Protein AF-A0A1G6GFS5-F1 (afdb_monomer_lite)

Radius of gyration: 70.44 Å; chains: 1; bounding box: 109×113×197 Å

Sequence (988 aa):
MKYLFIILVLSFGSVSGSNSVLADDQQDHILDNGTYHDEVIELKENLEYLGFDSFEMTDYFDSQTEEAVEAFQAHFQLEENGIAGESTLAKLDEVVESPFQNGERHEGSIALKEQLTILGYTDFTNPNSFYGSGTERGVREFQSDHDLPESGIADERTRSLIQEKAEGPLRNPMYREDAVELKENLTLLGYTNFTSPNNFYGSGTEAGVLKLQRDYDLDESGVADEATLAKIEALVNSPFRNGERHEESIALKEQLTILGYTDFTNPNSFYGSGTERGVREFQSDHDLPESGIADERTRSLIQEKAEGPLRNPMYREDAVLLKEKLETAGFGSFAKTNYFGPQTEATVKAFQSYYGLTEDGIAGESTLAKLDEVIESPFQNGERHEESIALKEQLTILGYTDFTNPNSFYGSGTERGVREFQSDHDLPESGIADERTRSLIQEKAEGPLRNPMYREDAVELKENLTLLGYTNFTTPNNFYGSGTEAGVLKLQRDYDLDESGMADEATLAKIEALVNSPFRNGERHEGSVVLKEQLTILGYTDFTNPNSFYGSGTERGVREFQSDHDLPESGIADERTRSLIQEKAEGPLRNPMYREDAVLLKEKLETAGFGSFAKTNYFGPQTEATVKAFQSYYGLTEDGIAGESTLAKLDEVVESPFRNGETHDESVVLKEHLTRLGFSSFSNPNGFYGSRTTQAVEEFQGHFGLVVNGIADSPTWDKIEEILNSPYQEGESSSAIADYKDMLIDLGFGEGIRKGNPNFGSNTTKNVRDFQEEMGLPVSGILDEATVNILEKEYGNNVFRIFIDPGHGGRFVGGVGNGMKEKDLVLDISLSARDYLLDNYSGVDVKLSRTTDVELAEDLTEDLLERSKMANDWEADYFVSIHTNAFNGRAHGFESFIFNGNVSSATKRHQENIHSYLIDQMNVYDRGMKEANFNVLRNTTMPAILLEFLFIDHAEDAELLQSRSYRDWLGKITAEAIADSFGLKNNK

Foldseek 3Di:
DDDDDD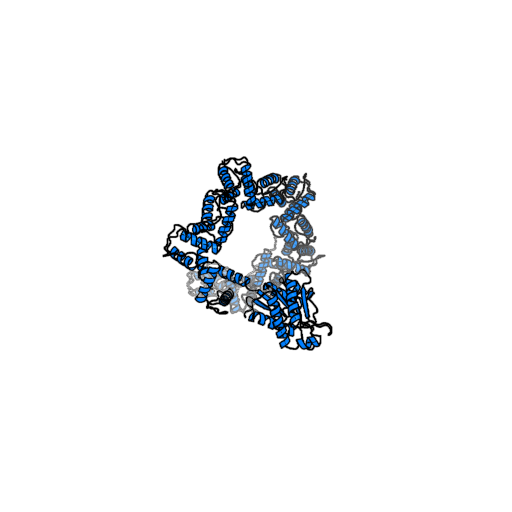DDDDDDDDDDDDDDDDDDDDDFPKDAQAAQAQVLLVLQVLLVLQQLDHDDRGSHCHVSQLNSLLVQCVQVVHPNDSICGPVSVVVSVCQVPAQQAAPHFDQVQQVLQVLLVQQVLAPDPDGHRHNHPSQLSSLLVQCVVVVHRSNSRCDPVSSVVSVCVSPAFDAPFGFAPVQQVLQVLLCLQQLAPDPDRHRGCDPRVLSSLLVQCVVVVHDNPSTCHPVSVVVSVCQSPAQQAAPHFDQCQQVLQVLLVQQVLAPDPDGHRHNHPSQLSSLLVQCVVVVHRSNSRCDPVSSVVSVCVSPAFDAPAGQAQCLLVLQVLLVLLLFDDDDSGSGCDDRQLVSLLVQCVVVVHPNRSTCHPVSVVVSCCQNVAQQAAAHFDQCQQVLQVLLVQVVLAPDPDDHRHNHPSQLSSLLVQCVVVVHRSNSRCPPVSSVVSVCVSPAFDAPFGFAPVQQVLQVLLCLQQLAPDPDRHRGCDPRVLSSLLVQCVVPVHDSPSTCHPVSVVVSVCQSPAQQAAPHFDQCQQVLQVLLVQQVLAPDPDTHRHNHPSQLSSLLVQCVVVVHRSNSRCPPVSSVVSVCVSPAFDAPFGQAQCLLVLQVLLVLLLFDDDDSGSGDHPNQLVSLLVQCVQVVHPSRSTCHPVSVVVSCCQNVAQQAAAHFDACQQVLQVLLVLQQLDDDDPDHRHRHPRQLNSLLSQCVVVVHRRNSGCDDVNVVVSVCQVPDQQAAPHFDQVVLVLLVLLVLVPLNPPHDHRGGHHHPSLLVSLQVQCVVVVHRRNSGCDPVSVVVSVVSSVVQAAEEEEEQPAAAPGFPDDAPNHTFSVLSLLLQVLLQVLLVVWFGRYDYHYLDNHRHQPDDDPLVSLLSSQVVCVVVVHQEYEYETAAADDQPDKDKEKEAAPPDDDPLLVLLLVQLLVLLCVVVVTDDPYYYYDHRSNRPSHPHRYMYIHQIYCHHDVSVVLSVDSVSSSVSSNSNSVSNCVSVVTHTPD

pLDDT: mean 92.2, std 10.95, range [27.19, 98.75]

Structure (mmCIF, N/CA/C/O backbone):
data_AF-A0A1G6GFS5-F1
#
_entry.id   AF-A0A1G6GFS5-F1
#
loop_
_atom_site.group_PDB
_atom_site.id
_atom_site.type_symbol
_atom_site.label_atom_id
_atom_site.label_alt_id
_atom_site.label_comp_id
_atom_site.label_asym_id
_atom_site.label_entity_id
_atom_site.label_seq_id
_atom_site.pdbx_PDB_ins_code
_atom_site.Cartn_x
_atom_site.Cartn_y
_atom_site.Cartn_z
_atom_site.occupancy
_atom_site.B_iso_or_equiv
_atom_site.auth_seq_id
_atom_site.auth_comp_id
_atom_site.auth_asym_id
_atom_site.auth_atom_id
_atom_site.pdbx_PDB_model_num
ATOM 1 N N . MET A 1 1 ? 41.758 16.695 -80.020 1.00 30.88 1 MET A N 1
ATOM 2 C CA . MET A 1 1 ? 43.055 17.278 -80.443 1.00 30.88 1 MET A CA 1
ATOM 3 C C . MET A 1 1 ? 43.081 17.343 -81.971 1.00 30.88 1 MET A C 1
ATOM 5 O O . MET A 1 1 ? 42.803 16.337 -82.601 1.00 30.88 1 MET A O 1
ATOM 9 N N . LYS A 1 2 ? 43.361 18.535 -82.521 1.00 31.12 2 LYS A N 1
ATOM 10 C CA . LYS A 1 2 ? 43.925 18.875 -83.854 1.00 31.12 2 LYS A CA 1
ATOM 11 C C . LYS A 1 2 ? 44.828 17.772 -84.471 1.00 31.12 2 LYS A C 1
ATOM 13 O O . LYS A 1 2 ? 45.502 17.109 -83.698 1.00 31.12 2 LYS A O 1
ATOM 18 N N . TYR A 1 3 ? 45.039 17.577 -85.781 1.00 35.25 3 TYR A N 1
ATOM 19 C CA . TYR A 1 3 ? 44.856 18.376 -87.008 1.00 35.25 3 TYR A CA 1
ATOM 20 C C . TYR A 1 3 ? 45.251 17.509 -88.243 1.00 35.25 3 TYR A C 1
ATOM 22 O O . TYR A 1 3 ? 46.116 16.648 -88.115 1.00 35.25 3 TYR A O 1
ATOM 30 N N . LEU A 1 4 ? 44.778 17.932 -89.429 1.00 36.00 4 LEU A N 1
ATOM 31 C CA . LEU A 1 4 ? 45.511 18.100 -90.713 1.00 36.00 4 LEU A CA 1
ATOM 32 C C . LEU A 1 4 ? 45.401 17.075 -91.878 1.00 36.00 4 LEU A C 1
ATOM 34 O O . LEU A 1 4 ? 46.048 16.038 -91.876 1.00 36.00 4 LEU A O 1
ATOM 38 N N . PHE A 1 5 ? 44.742 17.578 -92.944 1.00 31.61 5 PHE A N 1
ATOM 39 C CA . PHE A 1 5 ? 45.147 17.692 -94.371 1.00 31.61 5 PHE A CA 1
ATOM 40 C C . PHE A 1 5 ? 45.311 16.428 -95.242 1.00 31.61 5 PHE A C 1
ATOM 42 O O . PHE A 1 5 ? 46.067 15.525 -94.919 1.00 31.61 5 PHE A O 1
ATOM 49 N N . ILE A 1 6 ? 44.739 16.424 -96.458 1.00 30.33 6 ILE A N 1
ATOM 50 C CA . ILE A 1 6 ? 45.247 17.020 -97.716 1.00 30.33 6 ILE A CA 1
ATOM 51 C C . ILE A 1 6 ? 44.092 17.124 -98.742 1.00 30.33 6 ILE A C 1
ATOM 53 O O . ILE A 1 6 ? 43.013 16.576 -98.563 1.00 30.33 6 ILE A O 1
ATOM 57 N N . ILE A 1 7 ? 44.361 17.910 -99.780 1.00 28.77 7 ILE A N 1
ATOM 58 C CA . ILE A 1 7 ? 43.543 18.717 -100.677 1.00 28.77 7 ILE A CA 1
ATOM 59 C C . ILE A 1 7 ? 43.786 18.281 -102.157 1.00 28.77 7 ILE A C 1
ATOM 61 O O . ILE A 1 7 ? 44.876 17.800 -102.463 1.00 28.77 7 ILE A O 1
ATOM 65 N N . LEU A 1 8 ? 42.843 18.648 -103.050 1.00 30.67 8 LEU A N 1
ATOM 66 C CA . LEU A 1 8 ? 42.950 18.943 -104.509 1.00 30.67 8 LEU A CA 1
ATOM 67 C C . LEU A 1 8 ? 43.004 17.751 -105.536 1.00 30.67 8 LEU A C 1
ATOM 69 O O . LEU A 1 8 ? 43.765 16.823 -105.318 1.00 30.67 8 LEU A O 1
ATOM 73 N N . VAL A 1 9 ? 42.396 17.722 -106.753 1.00 30.23 9 VAL A N 1
ATOM 74 C CA . VAL A 1 9 ? 41.389 18.536 -107.509 1.00 30.23 9 VAL A CA 1
ATOM 75 C C . VAL A 1 9 ? 41.460 18.264 -109.042 1.00 30.23 9 VAL A C 1
ATOM 77 O O . VAL A 1 9 ? 42.493 17.820 -109.532 1.00 30.23 9 VAL A O 1
ATOM 80 N N . LEU A 1 10 ? 40.398 18.689 -109.761 1.00 30.75 10 LEU A N 1
ATOM 81 C CA . LEU A 1 10 ? 40.250 19.077 -111.197 1.00 30.75 10 LEU A CA 1
ATOM 82 C C . LEU A 1 10 ? 40.137 17.996 -112.297 1.00 30.75 10 LEU A C 1
ATOM 84 O O . LEU A 1 10 ? 41.095 17.298 -112.603 1.00 30.75 10 LEU A O 1
ATOM 88 N N . SER A 1 11 ? 39.042 18.046 -113.077 1.00 27.30 11 SER A N 1
ATOM 89 C CA . SER A 1 11 ? 38.981 18.826 -114.338 1.00 27.30 11 SER A CA 1
ATOM 90 C C . SER A 1 11 ? 37.609 18.735 -115.035 1.00 27.30 11 SER A C 1
ATOM 92 O O . SER A 1 11 ? 37.049 17.657 -115.187 1.00 27.30 11 SER A O 1
ATOM 94 N N . PHE A 1 12 ? 37.136 19.889 -115.517 1.00 30.62 12 PHE A N 1
ATOM 95 C CA . PHE A 1 12 ? 36.002 20.128 -116.426 1.00 30.62 12 PHE A CA 1
ATOM 96 C C . PHE A 1 12 ? 36.193 19.529 -117.838 1.00 30.62 12 PHE A C 1
ATOM 98 O O . PHE A 1 12 ? 37.331 19.318 -118.264 1.00 30.62 12 PHE A O 1
ATOM 105 N N . GLY A 1 13 ? 35.097 19.397 -118.608 1.00 27.73 13 GLY A N 1
ATOM 106 C CA . GLY A 1 13 ? 35.147 19.222 -120.071 1.00 27.73 13 GLY A CA 1
ATOM 107 C C . GLY A 1 13 ? 33.826 18.824 -120.750 1.00 27.73 13 GLY A C 1
ATOM 108 O O . GLY A 1 13 ? 33.545 17.648 -120.912 1.00 27.73 13 GLY A O 1
ATOM 109 N N . SER A 1 14 ? 33.054 19.821 -121.164 1.00 27.80 14 SER A N 1
ATOM 110 C CA . SER A 1 14 ? 31.713 19.840 -121.777 1.00 27.80 14 SER A CA 1
ATOM 111 C C . SER A 1 14 ? 31.560 19.320 -123.232 1.00 27.80 14 SER A C 1
ATOM 113 O O . SER A 1 14 ? 32.515 19.390 -124.000 1.00 27.80 14 SER A O 1
ATOM 115 N N . VAL A 1 15 ? 30.315 18.980 -123.636 1.00 28.41 15 VAL A N 1
ATOM 116 C CA . VAL A 1 15 ? 29.506 19.566 -124.758 1.00 28.41 15 VAL A CA 1
ATOM 117 C C . VAL A 1 15 ? 28.690 18.560 -125.612 1.00 28.41 15 VAL A C 1
ATOM 119 O O . VAL A 1 15 ? 29.227 17.625 -126.196 1.00 28.41 15 VAL A O 1
ATOM 122 N N . SER A 1 16 ? 27.414 18.946 -125.808 1.00 29.80 16 SER A N 1
ATOM 123 C CA . SER A 1 16 ? 26.431 18.671 -126.889 1.00 29.80 16 SER A CA 1
ATOM 124 C C . SER A 1 16 ? 25.813 17.272 -126.978 1.00 29.80 16 SER A C 1
ATOM 126 O O . SER A 1 16 ? 26.524 16.283 -127.027 1.00 29.80 16 SER A O 1
ATOM 128 N N . GLY A 1 17 ? 24.492 17.090 -127.050 1.00 28.45 17 GLY A N 1
ATOM 129 C CA . GLY A 1 17 ? 23.417 18.008 -127.432 1.00 28.45 17 GLY A CA 1
ATOM 130 C C . GLY A 1 17 ? 22.833 17.577 -128.778 1.00 28.45 17 GLY A C 1
ATOM 131 O O . GLY A 1 17 ? 23.423 17.843 -129.821 1.00 28.45 17 GLY A O 1
ATOM 132 N N . SER A 1 18 ? 21.665 16.940 -128.752 1.00 27.19 18 SER A N 1
ATOM 133 C CA . SER A 1 18 ? 20.776 16.841 -129.908 1.00 27.19 18 SER A CA 1
ATOM 134 C C . SER A 1 18 ? 19.339 16.810 -129.407 1.00 27.19 18 SER A C 1
ATOM 136 O O . SER A 1 18 ? 18.881 15.777 -128.931 1.00 27.19 18 SER A O 1
ATOM 138 N N . ASN A 1 19 ? 18.635 17.932 -129.530 1.00 31.20 19 ASN A N 1
ATOM 139 C CA . ASN A 1 19 ? 17.185 17.907 -129.631 1.00 31.20 19 ASN A CA 1
ATOM 140 C C . ASN A 1 19 ? 16.766 18.799 -130.795 1.00 31.20 19 ASN A C 1
ATOM 142 O O . ASN A 1 19 ? 17.235 19.926 -130.949 1.00 31.20 19 ASN A O 1
ATOM 146 N N . SER A 1 20 ? 15.932 18.229 -131.655 1.00 30.69 20 SER A N 1
ATOM 147 C CA . SER A 1 20 ? 15.330 18.869 -132.810 1.00 30.69 20 SER A CA 1
ATOM 148 C C . SER A 1 20 ? 13.842 19.032 -132.544 1.00 30.69 20 SER A C 1
ATOM 150 O O . SER A 1 20 ? 13.127 18.045 -132.678 1.00 30.69 20 SER A O 1
ATOM 152 N N . VAL A 1 21 ? 13.374 20.247 -132.254 1.00 33.69 21 VAL A N 1
ATOM 153 C CA . VAL A 1 21 ? 12.041 20.715 -132.669 1.00 33.69 21 VAL A CA 1
ATOM 154 C C . VAL A 1 21 ? 12.120 22.229 -132.905 1.00 33.69 21 VAL A C 1
ATOM 156 O O . VAL A 1 21 ? 12.697 22.966 -132.112 1.00 33.69 21 VAL A O 1
ATOM 159 N N . LEU A 1 22 ? 11.600 22.665 -134.053 1.00 33.12 22 LEU A N 1
ATOM 160 C CA . LEU A 1 22 ? 11.320 24.057 -134.403 1.00 33.12 22 LEU A CA 1
ATOM 161 C C . LEU A 1 22 ? 9.932 24.433 -133.869 1.00 33.12 22 LEU A C 1
ATOM 163 O O . LEU A 1 22 ? 9.005 23.703 -134.206 1.00 33.12 22 LEU A O 1
ATOM 167 N N . ALA A 1 23 ? 9.835 25.607 -133.223 1.00 32.44 23 ALA A N 1
ATOM 168 C CA . ALA A 1 23 ? 8.640 26.455 -133.021 1.00 32.44 23 ALA A CA 1
ATOM 169 C C . ALA A 1 23 ? 7.484 25.819 -132.205 1.00 32.44 23 ALA A C 1
ATOM 171 O O . ALA A 1 23 ? 7.180 24.649 -132.374 1.00 32.44 23 ALA A O 1
ATOM 172 N N . ASP A 1 24 ? 6.775 26.493 -131.301 1.00 31.53 24 ASP A N 1
ATOM 173 C CA . ASP A 1 24 ? 6.345 27.893 -131.228 1.00 31.53 24 ASP A CA 1
ATOM 174 C C . ASP A 1 24 ? 5.783 28.140 -129.800 1.00 31.53 24 ASP A C 1
ATOM 176 O O . ASP A 1 24 ? 5.276 27.195 -129.200 1.00 31.53 24 ASP A O 1
ATOM 180 N N . ASP A 1 25 ? 5.878 29.377 -129.299 1.00 36.56 25 ASP A N 1
ATOM 181 C CA . ASP A 1 25 ? 5.333 29.939 -128.037 1.00 36.56 25 ASP A CA 1
ATOM 182 C C . ASP A 1 25 ? 5.700 29.289 -126.677 1.00 36.56 25 ASP A C 1
ATOM 184 O O . ASP A 1 25 ? 4.995 28.441 -126.138 1.00 36.56 25 ASP A O 1
ATOM 188 N N . GLN A 1 26 ? 6.775 29.795 -126.053 1.00 38.53 26 GLN A N 1
ATOM 189 C CA . GLN A 1 26 ? 6.902 29.829 -124.592 1.00 38.53 26 GLN A CA 1
ATOM 190 C C . GLN A 1 26 ? 6.322 31.147 -124.077 1.00 38.53 26 GLN A C 1
ATOM 192 O O . GLN A 1 26 ? 6.881 32.218 -124.330 1.00 38.53 26 GLN A O 1
ATOM 197 N N . GLN A 1 27 ? 5.232 31.060 -123.323 1.00 43.09 27 GLN A N 1
ATOM 198 C CA . GLN A 1 27 ? 4.948 32.017 -122.265 1.00 43.09 27 GLN A CA 1
ATOM 199 C C . GLN A 1 27 ? 5.412 31.348 -120.965 1.00 43.09 27 GLN A C 1
ATOM 201 O O . GLN A 1 27 ? 4.967 30.247 -120.663 1.00 43.09 27 GLN A O 1
ATOM 206 N N . ASP A 1 28 ? 6.359 31.965 -120.251 1.00 51.53 28 ASP A N 1
ATOM 207 C CA . ASP A 1 28 ? 6.708 31.571 -118.880 1.00 51.53 28 ASP A CA 1
ATOM 208 C C . ASP A 1 28 ? 5.431 31.674 -118.031 1.00 51.53 28 ASP A C 1
ATOM 210 O O . ASP A 1 28 ? 4.996 32.782 -117.701 1.00 51.53 28 ASP A O 1
ATOM 214 N N . HIS A 1 29 ? 4.796 30.540 -117.726 1.00 62.66 29 HIS A N 1
ATOM 215 C CA . HIS A 1 29 ? 3.630 30.485 -116.846 1.00 62.66 29 HIS A CA 1
ATOM 216 C C . HIS A 1 29 ? 4.108 30.600 -115.398 1.00 62.66 29 HIS A C 1
ATOM 218 O O . HIS A 1 29 ? 4.311 29.622 -114.689 1.00 62.66 29 HIS A O 1
ATOM 224 N N . ILE A 1 30 ? 4.369 31.837 -114.985 1.00 79.50 30 ILE A N 1
ATOM 225 C CA . ILE A 1 30 ? 4.599 32.182 -113.586 1.00 79.50 30 ILE A CA 1
ATOM 226 C C . ILE A 1 30 ? 3.228 32.213 -112.908 1.00 79.50 30 ILE A C 1
ATOM 228 O O . ILE A 1 30 ? 2.396 33.047 -113.265 1.00 79.50 30 ILE A O 1
ATOM 232 N N . LEU A 1 31 ? 2.994 31.307 -111.956 1.00 85.44 31 LEU A N 1
ATOM 233 C CA . LEU A 1 31 ? 1.792 31.311 -111.125 1.00 85.44 31 LEU A CA 1
ATOM 234 C C . LEU A 1 31 ? 2.104 32.017 -109.797 1.00 85.44 31 LEU A C 1
ATOM 236 O O . LEU A 1 31 ? 2.958 31.565 -109.031 1.00 85.44 31 LEU A O 1
ATOM 240 N N . ASP A 1 32 ? 1.434 33.141 -109.551 1.00 88.81 32 ASP A N 1
ATOM 241 C CA . ASP A 1 32 ? 1.574 33.967 -108.348 1.00 88.81 32 ASP A CA 1
ATOM 242 C C . ASP A 1 32 ? 0.211 34.429 -107.803 1.00 88.81 32 ASP A C 1
ATOM 244 O O . ASP A 1 32 ? -0.831 34.294 -108.455 1.00 88.81 32 ASP A O 1
ATOM 248 N N . ASN A 1 33 ? 0.204 34.988 -106.591 1.00 85.94 33 ASN A N 1
ATOM 249 C CA . ASN A 1 33 ? -1.020 35.454 -105.945 1.00 85.94 33 ASN A CA 1
ATOM 250 C C . ASN A 1 33 ? -1.734 36.532 -106.775 1.00 85.94 33 ASN A C 1
ATOM 252 O O . ASN A 1 33 ? -1.195 37.603 -107.064 1.00 85.94 33 ASN A O 1
ATOM 256 N N . GLY A 1 34 ? -2.988 36.256 -107.136 1.00 84.88 34 GLY A N 1
ATOM 257 C CA . GLY A 1 34 ? -3.761 37.069 -108.073 1.00 84.88 34 GLY A CA 1
ATOM 258 C C . GLY A 1 34 ? -3.976 36.416 -109.442 1.00 84.88 34 GLY A C 1
ATOM 259 O O . GLY A 1 34 ? -4.847 36.880 -110.185 1.00 84.88 34 GLY A O 1
ATOM 260 N N . THR A 1 35 ? -3.236 35.353 -109.770 1.00 87.06 35 THR A N 1
ATOM 261 C CA . THR A 1 35 ? -3.345 34.627 -111.042 1.00 87.06 35 THR A CA 1
ATOM 262 C C . THR A 1 35 ? -4.653 33.827 -111.136 1.00 87.06 35 THR A C 1
ATOM 264 O O . THR A 1 35 ? -5.055 33.168 -110.183 1.00 87.06 35 THR A O 1
ATOM 267 N N . TYR A 1 36 ? -5.321 33.876 -112.299 1.00 86.31 36 TYR A N 1
ATOM 268 C CA . TYR A 1 36 ? -6.428 32.979 -112.670 1.00 86.31 36 TYR A CA 1
ATOM 269 C C . TYR A 1 36 ? -5.980 32.103 -113.849 1.00 86.31 36 TYR A C 1
ATOM 271 O O . TYR A 1 36 ? -5.833 32.623 -114.960 1.00 86.31 36 TYR A O 1
ATOM 279 N N . HIS A 1 37 ? -5.726 30.813 -113.620 1.00 85.69 37 HIS A N 1
ATOM 280 C CA . HIS A 1 37 ? -5.254 29.875 -114.644 1.00 85.69 37 HIS A CA 1
ATOM 281 C C . HIS A 1 37 ? -5.634 28.423 -114.313 1.00 85.69 37 HIS A C 1
ATOM 283 O O . HIS A 1 37 ? -5.620 28.034 -113.148 1.00 85.69 37 HIS A O 1
ATOM 289 N N . ASP A 1 38 ? -5.907 27.600 -115.331 1.00 83.25 38 ASP A N 1
ATOM 290 C CA . ASP A 1 38 ? -6.263 26.182 -115.137 1.00 83.25 38 ASP A CA 1
ATOM 291 C C . ASP A 1 38 ? -5.130 25.395 -114.442 1.00 83.25 38 ASP A C 1
ATOM 293 O O . ASP A 1 38 ? -5.398 24.522 -113.621 1.00 83.25 38 ASP A O 1
ATOM 297 N N . GLU A 1 39 ? -3.865 25.761 -114.684 1.00 84.88 39 GLU A N 1
ATOM 298 C CA . GLU A 1 39 ? -2.692 25.153 -114.020 1.00 84.88 39 GLU A CA 1
ATOM 299 C C . GLU A 1 39 ? -2.624 25.452 -112.512 1.00 84.88 39 GLU A C 1
ATOM 301 O O . GLU A 1 39 ? -1.930 24.750 -111.783 1.00 84.88 39 GLU A O 1
ATOM 306 N N . VAL A 1 40 ? -3.363 26.449 -112.002 1.00 87.94 40 VAL A N 1
ATOM 307 C CA . VAL A 1 40 ? -3.474 26.666 -110.548 1.00 87.94 40 VAL A CA 1
ATOM 308 C C . VAL A 1 40 ? -4.206 25.501 -109.885 1.00 87.94 40 VAL A C 1
ATOM 310 O O . VAL A 1 40 ? -3.880 25.143 -108.757 1.00 87.94 40 VAL A O 1
ATOM 313 N N . ILE A 1 41 ? -5.172 24.885 -110.577 1.00 87.75 41 ILE A N 1
ATOM 314 C CA . ILE A 1 41 ? -5.864 23.697 -110.067 1.00 87.75 41 ILE A CA 1
ATOM 315 C C . ILE A 1 41 ? -4.874 22.537 -109.969 1.00 87.75 41 ILE A C 1
ATOM 317 O O . ILE A 1 41 ? -4.796 21.915 -108.919 1.00 87.75 41 ILE A O 1
ATOM 321 N N . GLU A 1 42 ? -4.074 22.296 -111.011 1.00 87.00 42 GLU A N 1
ATOM 322 C CA . GLU A 1 42 ? -3.049 21.241 -111.015 1.00 87.00 42 GLU A CA 1
ATOM 323 C C . GLU A 1 42 ? -1.975 21.478 -109.938 1.00 87.00 42 GLU A C 1
ATOM 325 O O . GLU A 1 42 ? -1.611 20.561 -109.202 1.00 87.00 42 GLU A O 1
ATOM 330 N N . LEU A 1 43 ? -1.532 22.728 -109.758 1.00 89.06 43 LEU A N 1
ATOM 331 C CA . LEU A 1 43 ? -0.634 23.118 -108.671 1.00 89.06 43 LEU A CA 1
ATOM 332 C C . LEU A 1 43 ? -1.242 22.819 -107.291 1.00 89.06 43 LEU A C 1
ATOM 334 O O . LEU A 1 43 ? -0.569 22.224 -106.451 1.00 89.06 43 LEU A O 1
ATOM 338 N N . LYS A 1 44 ? -2.500 23.211 -107.050 1.00 92.75 44 LYS A N 1
ATOM 339 C CA . LYS A 1 44 ? -3.213 22.942 -105.790 1.00 92.75 44 LYS A CA 1
ATOM 340 C C . LYS A 1 44 ? -3.419 21.449 -105.557 1.00 92.75 44 LYS A C 1
ATOM 342 O O . LYS A 1 44 ? -3.189 20.986 -104.446 1.00 92.75 44 LYS A O 1
ATOM 347 N N . GLU A 1 45 ? -3.803 20.693 -106.585 1.00 89.44 45 GLU A N 1
ATOM 348 C CA . GLU A 1 45 ? -3.952 19.234 -106.517 1.00 89.44 45 GLU A CA 1
ATOM 349 C C . GLU A 1 45 ? -2.636 18.567 -106.111 1.00 89.44 45 GLU A C 1
ATOM 351 O O . GLU A 1 45 ? -2.628 17.717 -105.220 1.00 89.44 45 GLU A O 1
ATOM 356 N N . ASN A 1 46 ? -1.518 18.991 -106.699 1.00 90.44 46 ASN A N 1
ATOM 357 C CA . ASN A 1 46 ? -0.206 18.450 -106.370 1.00 90.44 46 ASN A CA 1
ATOM 358 C C . ASN A 1 46 ? 0.278 18.893 -104.983 1.00 90.44 46 ASN A C 1
ATOM 360 O O . ASN A 1 46 ? 0.776 18.064 -104.227 1.00 90.44 46 ASN A O 1
ATOM 364 N N . LEU A 1 47 ? 0.104 20.158 -104.593 1.00 90.62 47 LEU A N 1
ATOM 365 C CA . LEU A 1 47 ? 0.448 20.624 -103.242 1.00 90.62 47 LEU A CA 1
ATOM 366 C C . LEU A 1 47 ? -0.385 19.916 -102.162 1.00 90.62 47 LEU A C 1
ATOM 368 O O . LEU A 1 47 ? 0.164 19.535 -101.126 1.00 90.62 47 LEU A O 1
ATOM 372 N N . GLU A 1 48 ? -1.676 19.681 -102.414 1.00 90.12 48 GLU A N 1
ATOM 373 C CA . GLU A 1 48 ? -2.552 18.918 -101.517 1.00 90.12 48 GLU A CA 1
ATOM 374 C C . GLU A 1 48 ? -2.162 17.441 -101.467 1.00 90.12 48 GLU A C 1
ATOM 376 O O . GLU A 1 48 ? -2.069 16.857 -100.386 1.00 90.12 48 GLU A O 1
ATOM 381 N N . TYR A 1 49 ? -1.833 16.839 -102.613 1.00 87.75 49 TYR A N 1
ATOM 382 C CA . TYR A 1 49 ? -1.338 15.465 -102.683 1.00 87.75 49 TYR A CA 1
ATOM 383 C C . TYR A 1 49 ? -0.012 15.276 -101.929 1.00 87.75 49 TYR A C 1
ATOM 385 O O . TYR A 1 49 ? 0.190 14.262 -101.255 1.00 87.75 49 TYR A O 1
ATOM 393 N N . LEU A 1 50 ? 0.870 16.273 -101.994 1.00 89.00 50 LEU A N 1
ATOM 394 C CA . LEU A 1 50 ? 2.144 16.299 -101.282 1.00 89.00 50 LEU A CA 1
ATOM 395 C C . LEU A 1 50 ? 2.018 16.715 -99.805 1.00 89.00 50 LEU A C 1
ATOM 397 O O . LEU A 1 50 ? 3.015 16.690 -99.082 1.00 89.00 50 LEU A O 1
ATOM 401 N N . GLY A 1 51 ? 0.808 17.030 -99.336 1.00 87.38 51 GLY A N 1
ATOM 402 C CA . GLY A 1 51 ? 0.517 17.303 -97.931 1.00 87.38 51 GLY A CA 1
ATOM 403 C C . GLY A 1 51 ? 0.954 18.687 -97.445 1.00 87.38 51 GLY A C 1
ATOM 404 O O . GLY A 1 51 ? 1.253 18.824 -96.260 1.00 87.38 51 GLY A O 1
ATOM 405 N N . PHE A 1 52 ? 1.020 19.689 -98.329 1.00 90.12 52 PHE A N 1
ATOM 406 C CA . PHE A 1 52 ? 1.398 21.061 -97.961 1.00 90.12 52 PHE A CA 1
ATOM 407 C C . PHE A 1 52 ? 0.221 21.911 -97.469 1.00 90.12 52 PHE A C 1
ATOM 409 O O . PHE A 1 52 ? 0.406 22.681 -96.531 1.00 90.12 52 PHE A O 1
ATOM 416 N N . ASP A 1 53 ? -0.976 21.757 -98.046 1.00 89.19 53 ASP A N 1
ATOM 417 C CA . ASP A 1 53 ? -2.225 22.349 -97.536 1.00 89.19 53 ASP A CA 1
ATOM 418 C C . ASP A 1 53 ? -3.455 21.660 -98.173 1.00 89.19 53 ASP A C 1
ATOM 420 O O . ASP A 1 53 ? -3.308 20.832 -99.066 1.00 89.19 53 ASP A O 1
ATOM 424 N N . SER A 1 54 ? -4.669 21.983 -97.725 1.00 87.69 54 SER A N 1
ATOM 425 C CA . SER A 1 54 ? -5.938 21.570 -98.341 1.00 87.69 54 SER A CA 1
ATOM 426 C C . SER A 1 54 ? -6.638 22.762 -98.988 1.00 87.69 54 SER A C 1
ATOM 428 O O . SER A 1 54 ? -6.829 23.786 -98.322 1.00 87.69 54 SER A O 1
ATOM 430 N N . PHE A 1 55 ? -7.075 22.634 -100.243 1.00 88.69 55 PHE A N 1
ATOM 431 C CA . PHE A 1 55 ? -7.588 23.776 -101.007 1.00 88.69 55 PHE A CA 1
ATOM 432 C C . PHE A 1 55 ? -9.043 23.619 -101.455 1.00 88.69 55 PHE A C 1
ATOM 434 O O . PHE A 1 55 ? -9.553 22.527 -101.704 1.00 88.69 55 PHE A O 1
ATOM 441 N N . GLU A 1 56 ? -9.710 24.755 -101.680 1.00 86.56 56 GLU A N 1
ATOM 442 C CA . GLU A 1 56 ? -10.827 24.791 -102.624 1.00 86.56 56 GLU A CA 1
ATOM 443 C C . GLU A 1 56 ? -10.273 24.838 -104.061 1.00 86.56 56 GLU A C 1
ATOM 445 O O . GLU A 1 56 ? -9.588 25.795 -104.447 1.00 86.56 56 GLU A O 1
ATOM 450 N N . MET A 1 57 ? -10.591 23.810 -104.862 1.00 90.19 57 MET A N 1
ATOM 451 C CA . MET A 1 57 ? -10.110 23.641 -106.243 1.00 90.19 57 MET A CA 1
ATOM 452 C C . MET A 1 57 ? -10.739 24.656 -107.200 1.00 90.19 57 MET A C 1
ATOM 454 O O . MET A 1 57 ? -11.711 24.390 -107.911 1.00 90.19 57 MET A O 1
ATOM 458 N N . THR A 1 58 ? -10.172 25.854 -107.176 1.00 89.56 58 THR A N 1
ATOM 459 C CA . THR A 1 58 ? -10.475 26.973 -108.062 1.00 89.56 58 THR A CA 1
ATOM 460 C C . THR A 1 58 ? -9.240 27.315 -108.882 1.00 89.56 58 THR A C 1
ATOM 462 O O . THR A 1 58 ? -8.113 27.138 -108.419 1.00 89.56 58 THR A O 1
ATOM 465 N N . ASP A 1 59 ? -9.464 27.865 -110.072 1.00 87.69 59 ASP A N 1
ATOM 466 C CA . ASP A 1 59 ? -8.431 28.387 -110.971 1.00 87.69 59 ASP A CA 1
ATOM 467 C C . ASP A 1 59 ? -7.740 29.654 -110.431 1.00 87.69 59 ASP A C 1
ATOM 469 O O . ASP A 1 59 ? -6.861 30.198 -111.092 1.00 87.69 59 ASP A O 1
ATOM 473 N N . TYR A 1 60 ? -8.113 30.131 -109.236 1.00 90.31 60 TYR A N 1
ATOM 474 C CA . TYR A 1 60 ? -7.561 31.323 -108.602 1.00 90.31 60 TYR A CA 1
ATOM 475 C C . TYR A 1 60 ? -6.431 30.999 -107.623 1.00 90.31 60 TYR A C 1
ATOM 477 O O . TYR A 1 60 ? -6.635 30.268 -106.653 1.00 90.31 60 TYR A O 1
ATOM 485 N N . PHE A 1 61 ? -5.258 31.589 -107.840 1.00 90.94 61 PHE A N 1
ATOM 486 C CA . PHE A 1 61 ? -4.118 31.509 -106.933 1.00 90.94 61 PHE A CA 1
ATOM 487 C C . PHE A 1 61 ? -4.287 32.580 -105.851 1.00 90.94 61 PHE A C 1
ATOM 489 O O . PHE A 1 61 ? -4.135 33.777 -106.111 1.00 90.94 61 PHE A O 1
ATOM 496 N N . ASP A 1 62 ? -4.650 32.146 -104.648 1.00 89.88 62 ASP A N 1
ATOM 497 C CA . ASP A 1 62 ? -4.891 32.999 -103.486 1.00 89.88 62 ASP A CA 1
ATOM 498 C C . ASP A 1 62 ? -3.706 32.992 -102.508 1.00 89.88 62 ASP A C 1
ATOM 500 O O . ASP A 1 62 ? -2.690 32.333 -102.726 1.00 89.88 62 ASP A O 1
ATOM 504 N N . SER A 1 63 ? -3.838 33.730 -101.402 1.00 90.62 63 SER A N 1
ATOM 505 C CA . SER A 1 63 ? -2.805 33.780 -100.363 1.00 90.62 63 SER A CA 1
ATOM 506 C C . SER A 1 63 ? -2.557 32.427 -99.690 1.00 90.62 63 SER A C 1
ATOM 508 O O . SER A 1 63 ? -1.451 32.188 -99.230 1.00 90.62 63 SER A O 1
ATOM 510 N N . GLN A 1 64 ? -3.557 31.539 -99.635 1.00 92.56 64 GLN A N 1
ATOM 511 C CA . GLN A 1 64 ? -3.373 30.190 -99.092 1.00 92.56 64 GLN A CA 1
ATOM 512 C C . GLN A 1 64 ? -2.479 29.354 -100.022 1.00 92.56 64 GLN A C 1
ATOM 514 O O . GLN A 1 64 ? -1.562 28.671 -99.575 1.00 92.56 64 GLN A O 1
ATOM 519 N N . THR A 1 65 ? -2.703 29.459 -101.334 1.00 91.69 65 THR A N 1
ATOM 520 C CA . THR A 1 65 ? -1.863 28.816 -102.355 1.00 91.69 65 THR A CA 1
ATOM 521 C C . THR A 1 65 ? -0.428 29.352 -102.310 1.00 91.69 65 THR A C 1
ATOM 523 O O . THR A 1 65 ? 0.512 28.571 -102.415 1.00 91.69 65 THR A O 1
ATOM 526 N N . GLU A 1 66 ? -0.251 30.661 -102.095 1.00 93.12 66 GLU A N 1
ATOM 527 C CA . GLU A 1 66 ? 1.062 31.304 -101.914 1.00 93.12 66 GLU A CA 1
ATOM 528 C C . GLU A 1 66 ? 1.814 30.731 -100.706 1.00 93.12 66 GLU A C 1
ATOM 530 O O . GLU A 1 66 ? 2.944 30.270 -100.855 1.00 93.12 66 GLU A O 1
ATOM 535 N N . GLU A 1 67 ? 1.166 30.670 -99.537 1.00 92.56 67 GLU A N 1
ATOM 536 C CA . GLU A 1 67 ? 1.742 30.106 -98.307 1.00 92.56 67 GLU A CA 1
ATOM 537 C C . GLU A 1 67 ? 2.126 28.625 -98.473 1.00 92.56 67 GLU A C 1
ATOM 539 O O . GLU A 1 67 ? 3.190 28.194 -98.021 1.00 92.56 67 GLU A O 1
ATOM 544 N N . ALA A 1 68 ? 1.305 27.835 -99.168 1.00 91.06 68 ALA A N 1
ATOM 545 C CA . ALA A 1 68 ? 1.610 26.433 -99.439 1.00 91.06 68 ALA A CA 1
ATOM 546 C C . ALA A 1 68 ? 2.779 26.253 -100.423 1.00 91.06 68 ALA A C 1
ATOM 548 O O . ALA A 1 68 ? 3.585 25.331 -100.264 1.00 91.06 68 ALA A O 1
ATOM 549 N N . VAL A 1 69 ? 2.912 27.142 -101.414 1.00 91.69 69 VAL A N 1
ATOM 550 C CA . VAL A 1 69 ? 4.084 27.187 -102.299 1.00 91.69 69 VAL A CA 1
ATOM 551 C C . VAL A 1 69 ? 5.339 27.569 -101.514 1.00 91.69 69 VAL A C 1
ATOM 553 O O . VAL A 1 69 ? 6.366 26.915 -101.691 1.00 91.69 69 VAL A O 1
ATOM 556 N N . GLU A 1 70 ? 5.271 28.551 -100.610 1.00 93.00 70 GLU A N 1
ATOM 557 C CA . GLU A 1 70 ? 6.389 28.893 -99.716 1.00 93.00 70 GLU A CA 1
ATOM 558 C C . GLU A 1 70 ? 6.791 27.702 -98.835 1.00 93.00 70 GLU A C 1
ATOM 560 O O . GLU A 1 70 ? 7.976 27.389 -98.722 1.00 93.00 70 GLU A O 1
ATOM 565 N N . ALA A 1 71 ? 5.821 26.980 -98.264 1.00 90.69 71 ALA A N 1
ATOM 566 C CA . ALA A 1 71 ? 6.077 25.788 -97.458 1.00 90.69 71 ALA A CA 1
ATOM 567 C C . ALA A 1 71 ? 6.731 24.659 -98.276 1.00 90.69 71 ALA A C 1
ATOM 569 O O . ALA A 1 71 ? 7.693 24.032 -97.817 1.00 90.69 71 ALA A O 1
ATOM 570 N N . PHE A 1 72 ? 6.262 24.432 -99.508 1.00 92.75 72 PHE A N 1
ATOM 571 C CA . PHE A 1 72 ? 6.877 23.505 -100.462 1.00 92.75 72 PHE A CA 1
ATOM 572 C C . PHE A 1 72 ? 8.319 23.898 -100.781 1.00 92.75 72 PHE A C 1
ATOM 574 O O . PHE A 1 72 ? 9.235 23.070 -100.697 1.00 92.75 72 PHE A O 1
ATOM 581 N N . GLN A 1 73 ? 8.539 25.175 -101.087 1.00 93.25 73 GLN A N 1
ATOM 582 C CA . GLN A 1 73 ? 9.860 25.720 -101.368 1.00 93.25 73 GLN A CA 1
ATOM 583 C C . GLN A 1 73 ? 10.799 25.539 -100.171 1.00 93.25 73 GLN A C 1
ATOM 585 O O . GLN A 1 73 ? 11.901 25.020 -100.346 1.00 93.25 73 GLN A O 1
ATOM 590 N N . ALA A 1 74 ? 10.352 25.860 -98.956 1.00 90.06 74 ALA A N 1
ATOM 591 C CA . ALA A 1 74 ? 11.135 25.713 -97.733 1.00 90.06 74 ALA A CA 1
ATOM 592 C C . ALA A 1 74 ? 11.507 24.247 -97.447 1.00 90.06 74 ALA A C 1
ATOM 594 O O . ALA A 1 74 ? 12.652 23.937 -97.099 1.00 90.06 74 ALA A O 1
ATOM 595 N N . HIS A 1 75 ? 10.568 23.308 -97.623 1.00 89.75 75 HIS A N 1
ATOM 596 C CA . HIS A 1 75 ? 10.816 21.882 -97.378 1.00 89.75 75 HIS A CA 1
ATOM 597 C C . HIS A 1 75 ? 11.896 21.306 -98.301 1.00 89.75 75 HIS A C 1
ATOM 599 O O . HIS A 1 75 ? 12.766 20.562 -97.829 1.00 89.75 75 HIS A O 1
ATOM 605 N N . PHE A 1 76 ? 11.869 21.698 -99.580 1.00 89.44 76 PHE A N 1
ATOM 606 C CA . PHE A 1 76 ? 12.817 21.269 -100.613 1.00 89.44 76 PHE A CA 1
ATOM 607 C C . PHE A 1 76 ? 14.012 22.217 -100.817 1.00 89.44 76 PHE A C 1
ATOM 609 O O . PHE A 1 76 ? 14.827 21.971 -101.706 1.00 89.44 76 PHE A O 1
ATOM 616 N N . GLN A 1 77 ? 14.161 23.249 -99.976 1.00 89.75 77 GLN A N 1
ATOM 617 C CA . GLN A 1 77 ? 15.256 24.232 -100.016 1.00 89.75 77 GLN A CA 1
ATOM 618 C C . GLN A 1 77 ? 15.360 24.995 -101.353 1.00 89.75 77 GLN A C 1
ATOM 620 O O . GLN A 1 77 ? 16.456 25.244 -101.863 1.00 89.75 77 GLN A O 1
ATOM 625 N N . LEU A 1 78 ? 14.213 25.352 -101.934 1.00 89.62 78 LEU A N 1
ATOM 626 C CA . LEU A 1 78 ? 14.098 26.250 -103.086 1.00 89.62 78 LEU A CA 1
ATOM 627 C C . LEU A 1 78 ? 14.077 27.724 -102.635 1.00 89.62 78 LEU A C 1
ATOM 629 O O . LEU A 1 78 ? 14.123 28.026 -101.445 1.00 89.62 78 LEU A O 1
ATOM 633 N N . GLU A 1 79 ? 14.021 28.662 -103.586 1.00 88.69 79 GLU A N 1
ATOM 634 C CA . GLU A 1 79 ? 13.809 30.081 -103.269 1.00 88.69 79 GLU A CA 1
ATOM 635 C C . GLU A 1 79 ? 12.380 30.292 -102.740 1.00 88.69 79 GLU A C 1
ATOM 637 O O . GLU A 1 79 ? 11.428 30.176 -103.502 1.00 88.69 79 GLU A O 1
ATOM 642 N N . GLU A 1 80 ? 12.250 30.580 -101.442 1.00 90.75 80 GLU A N 1
ATOM 643 C CA . GLU A 1 80 ? 10.987 30.823 -100.723 1.00 90.75 80 GLU A CA 1
ATOM 644 C C . GLU A 1 80 ? 10.406 32.198 -101.086 1.00 90.75 80 GLU A C 1
ATOM 646 O O . GLU A 1 80 ? 10.685 33.205 -100.432 1.00 90.75 80 GLU A O 1
ATOM 651 N N . ASN A 1 81 ? 9.660 32.268 -102.183 1.00 90.44 81 ASN A N 1
ATOM 652 C CA . ASN A 1 81 ? 9.085 33.513 -102.693 1.00 90.44 81 ASN A CA 1
ATOM 653 C C . ASN A 1 81 ? 7.581 33.428 -102.987 1.00 90.44 81 ASN A C 1
ATOM 655 O O . ASN A 1 81 ? 7.036 34.394 -103.517 1.00 90.44 81 ASN A O 1
ATOM 659 N N . GLY A 1 82 ? 6.940 32.288 -102.704 1.00 90.31 82 GLY A N 1
ATOM 660 C CA . GLY A 1 82 ? 5.503 32.069 -102.907 1.00 90.31 82 GLY A CA 1
ATOM 661 C C . GLY A 1 82 ? 5.084 31.961 -104.371 1.00 90.31 82 GLY A C 1
ATOM 662 O O . GLY A 1 82 ? 3.902 31.809 -104.673 1.00 90.31 82 GLY A O 1
ATOM 663 N N . ILE A 1 83 ? 6.049 32.007 -105.295 1.00 90.56 83 ILE A N 1
ATOM 664 C CA . ILE A 1 83 ? 5.823 31.981 -106.736 1.00 90.56 83 ILE A CA 1
ATOM 665 C C . ILE A 1 83 ? 6.112 30.576 -107.274 1.00 90.56 83 ILE A C 1
ATOM 667 O O . ILE A 1 83 ? 7.236 30.062 -107.206 1.00 90.56 83 ILE A O 1
ATOM 671 N N . ALA A 1 84 ? 5.110 29.961 -107.899 1.00 88.50 84 ALA A N 1
ATOM 672 C CA . ALA A 1 84 ? 5.278 28.701 -108.611 1.00 88.50 84 ALA A CA 1
ATOM 673 C C . ALA A 1 84 ? 5.824 28.961 -110.028 1.00 88.50 84 ALA A C 1
ATOM 675 O O . ALA A 1 84 ? 5.094 28.975 -111.016 1.00 88.50 84 ALA A O 1
ATOM 676 N N . GLY A 1 85 ? 7.134 29.223 -110.102 1.00 87.25 85 GLY A N 1
ATOM 677 C CA . GLY A 1 85 ? 7.899 29.301 -111.352 1.00 87.25 85 GLY A CA 1
ATOM 678 C C . GLY A 1 85 ? 8.512 27.957 -111.770 1.00 87.25 85 GLY A C 1
ATOM 679 O O . GLY A 1 85 ? 8.317 26.941 -111.104 1.00 87.25 85 GLY A O 1
ATOM 680 N N . GLU A 1 86 ? 9.318 27.960 -112.840 1.00 84.94 86 GLU A N 1
ATOM 681 C CA . GLU A 1 86 ? 9.905 26.754 -113.463 1.00 84.94 86 GLU A CA 1
ATOM 682 C C . GLU A 1 86 ? 10.574 25.805 -112.453 1.00 84.94 86 GLU A C 1
ATOM 684 O O . GLU A 1 86 ? 10.339 24.602 -112.491 1.00 84.94 86 GLU A O 1
ATOM 689 N N . SER A 1 87 ? 11.367 26.327 -111.510 1.00 87.56 87 SER A N 1
ATOM 690 C CA . SER A 1 87 ? 12.044 25.502 -110.499 1.00 87.56 87 SER A CA 1
ATOM 691 C C . SER A 1 87 ? 11.090 24.872 -109.484 1.00 87.56 87 SER A C 1
ATOM 693 O O . SER A 1 87 ? 11.333 23.751 -109.043 1.00 87.56 87 SER A O 1
ATOM 695 N N . THR A 1 88 ? 10.029 25.587 -109.102 1.00 90.50 88 THR A N 1
ATOM 696 C CA . THR A 1 88 ? 9.016 25.102 -108.155 1.00 90.50 88 THR A CA 1
ATOM 697 C C . THR A 1 88 ? 8.180 24.009 -108.810 1.00 90.50 88 THR A C 1
ATOM 699 O O . THR A 1 88 ? 8.053 22.927 -108.245 1.00 90.50 88 THR A O 1
ATOM 702 N N . LEU A 1 89 ? 7.688 24.258 -110.029 1.00 87.94 89 LEU A N 1
ATOM 703 C CA . LEU A 1 89 ? 6.890 23.303 -110.799 1.00 87.94 89 LEU A CA 1
ATOM 704 C C . LEU A 1 89 ? 7.704 22.051 -111.155 1.00 87.94 89 LEU A C 1
ATOM 706 O O . LEU A 1 89 ? 7.258 20.945 -110.881 1.00 87.94 89 LEU A O 1
ATOM 710 N N . ALA A 1 90 ? 8.948 22.207 -111.626 1.00 86.81 90 ALA A N 1
ATOM 711 C CA . ALA A 1 90 ? 9.815 21.066 -111.928 1.00 86.81 90 ALA A CA 1
ATOM 712 C C . ALA A 1 90 ? 10.127 20.211 -110.691 1.00 86.81 90 ALA A C 1
ATOM 714 O O . ALA A 1 90 ? 10.224 18.988 -110.795 1.00 86.81 90 ALA A O 1
ATOM 715 N N . LYS A 1 91 ? 10.297 20.831 -109.513 1.00 90.38 91 LYS A N 1
ATOM 716 C CA . LYS A 1 91 ? 10.515 20.078 -108.273 1.00 90.38 91 LYS A CA 1
ATOM 717 C C . LYS A 1 91 ? 9.242 19.373 -107.814 1.00 90.38 91 LYS A C 1
ATOM 719 O O . LYS A 1 91 ? 9.319 18.273 -107.280 1.00 90.38 91 LYS A O 1
ATOM 724 N N . LEU A 1 92 ? 8.092 20.003 -108.003 1.00 89.19 92 LEU A N 1
ATOM 725 C CA . LEU A 1 92 ? 6.795 19.439 -107.660 1.00 89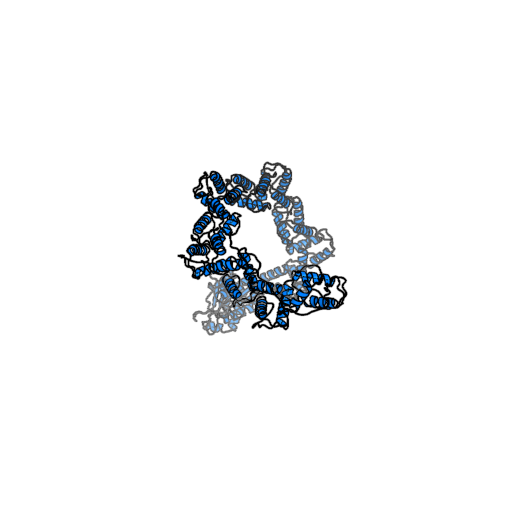.19 92 LEU A CA 1
ATOM 726 C C . LEU A 1 92 ? 6.488 18.219 -108.543 1.00 89.19 92 LEU A C 1
ATOM 728 O O . LEU A 1 92 ? 6.180 17.163 -107.994 1.00 89.19 92 LEU A O 1
ATOM 732 N N . ASP A 1 93 ? 6.758 18.295 -109.848 1.00 87.19 93 ASP A N 1
ATOM 733 C CA . ASP A 1 93 ? 6.707 17.146 -110.763 1.00 87.19 93 ASP A CA 1
ATOM 734 C C . ASP A 1 93 ? 7.686 16.034 -110.349 1.00 87.19 93 ASP A C 1
ATOM 736 O O . ASP A 1 93 ? 7.303 14.870 -110.267 1.00 87.19 93 ASP A O 1
ATOM 740 N N . GLU A 1 94 ? 8.939 16.369 -110.009 1.00 88.81 94 GLU A N 1
ATOM 741 C CA . GLU A 1 94 ? 9.944 15.388 -109.557 1.00 88.81 94 GLU A CA 1
ATOM 742 C C . GLU A 1 94 ? 9.471 14.590 -108.328 1.00 88.81 94 GLU A C 1
ATOM 744 O O . GLU A 1 94 ? 9.719 13.385 -108.222 1.00 88.81 94 GLU A O 1
ATOM 749 N N . VAL A 1 95 ? 8.808 15.256 -107.379 1.00 88.38 95 VAL A N 1
ATOM 750 C CA . VAL A 1 95 ? 8.335 14.631 -106.137 1.00 88.38 95 VAL A CA 1
ATOM 751 C C . VAL A 1 95 ? 7.081 13.798 -106.400 1.00 88.38 95 VAL 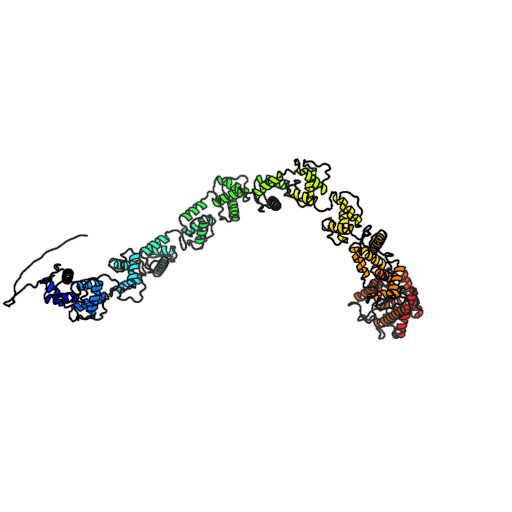A C 1
ATOM 753 O O . VAL A 1 95 ? 7.003 12.672 -105.905 1.00 88.38 95 VAL A O 1
ATOM 756 N N . VAL A 1 96 ? 6.140 14.300 -107.207 1.00 86.25 96 VAL A N 1
ATOM 757 C CA . VAL A 1 96 ? 4.929 13.564 -107.609 1.00 86.25 96 VAL A CA 1
ATOM 758 C C . VAL A 1 96 ? 5.277 12.340 -108.462 1.00 86.25 96 VAL A C 1
ATOM 760 O O . VAL A 1 96 ? 4.648 11.299 -108.310 1.00 86.25 96 VAL A O 1
ATOM 763 N N . GLU A 1 97 ? 6.316 12.395 -109.297 1.00 87.81 97 GLU A N 1
ATOM 764 C CA . GLU A 1 97 ? 6.806 11.256 -110.092 1.00 87.81 97 GLU A CA 1
ATOM 765 C C . GLU A 1 97 ? 7.795 10.350 -109.331 1.00 87.81 97 GLU A C 1
ATOM 767 O O . GLU A 1 97 ? 8.379 9.422 -109.904 1.00 87.81 97 GLU A O 1
ATOM 772 N N . SER A 1 98 ? 7.996 10.576 -108.028 1.00 88.38 98 SER A N 1
ATOM 773 C CA . SER A 1 98 ? 8.962 9.823 -107.226 1.00 88.38 98 SER A CA 1
ATOM 774 C C . SER A 1 98 ? 8.720 8.309 -107.305 1.00 88.38 98 SER A C 1
ATOM 776 O O . SER A 1 98 ? 7.603 7.841 -107.085 1.00 88.38 98 SER A O 1
ATOM 778 N N . PRO A 1 99 ? 9.762 7.480 -107.502 1.00 88.94 99 PRO A N 1
ATOM 779 C CA . PRO A 1 99 ? 9.613 6.024 -107.501 1.00 88.94 99 PRO A CA 1
ATOM 780 C C . PRO A 1 99 ? 9.350 5.446 -106.094 1.00 88.94 99 PRO A C 1
ATOM 782 O O . PRO A 1 99 ? 9.197 4.233 -105.939 1.00 88.94 99 PRO A O 1
ATOM 785 N N . PHE A 1 100 ? 9.325 6.286 -105.052 1.00 93.00 100 PHE A N 1
ATOM 786 C CA . PHE A 1 100 ? 9.057 5.915 -103.659 1.00 93.00 100 PHE A CA 1
ATOM 787 C C . PHE A 1 100 ? 7.651 6.332 -103.210 1.00 93.00 100 PHE A C 1
ATOM 789 O O . PHE A 1 100 ? 7.486 6.982 -102.176 1.00 93.00 100 PHE A O 1
ATOM 796 N N . GLN A 1 101 ? 6.653 5.935 -103.992 1.00 92.69 101 GLN A N 1
ATOM 797 C CA . GLN A 1 101 ? 5.241 6.213 -103.750 1.00 92.69 101 GLN A CA 1
ATOM 798 C C . GLN A 1 101 ? 4.376 4.975 -104.000 1.00 92.69 101 GLN A C 1
ATOM 800 O O . GLN A 1 101 ? 4.818 3.995 -104.604 1.00 92.69 101 GLN A O 1
ATOM 805 N N . ASN A 1 102 ? 3.127 5.007 -103.542 1.00 91.81 102 ASN A N 1
ATOM 806 C CA . ASN A 1 102 ? 2.213 3.876 -103.665 1.00 91.81 102 ASN A CA 1
ATOM 807 C C . ASN A 1 102 ? 1.928 3.499 -105.128 1.00 91.81 102 ASN A C 1
ATOM 809 O O . ASN A 1 102 ? 1.494 4.321 -105.924 1.00 91.81 102 ASN A O 1
ATOM 813 N N . GLY A 1 103 ? 2.129 2.223 -105.463 1.00 90.06 103 GLY A N 1
ATOM 814 C CA . GLY A 1 103 ? 1.948 1.679 -106.812 1.00 90.06 103 GLY A CA 1
ATOM 815 C C . GLY A 1 103 ? 3.258 1.435 -107.564 1.00 90.06 103 GLY A C 1
ATOM 816 O O . GLY A 1 103 ? 3.282 0.590 -108.464 1.00 90.06 103 GLY A O 1
ATOM 817 N N . GLU A 1 104 ? 4.353 2.065 -107.140 1.00 94.06 104 GLU A N 1
ATOM 818 C CA . GLU A 1 104 ? 5.640 1.998 -107.830 1.00 94.06 104 GLU A CA 1
ATOM 819 C C . GLU A 1 104 ? 6.533 0.834 -107.373 1.00 94.06 104 GLU A C 1
ATOM 821 O O . GLU A 1 104 ? 6.324 0.182 -106.339 1.00 94.06 104 GLU A O 1
ATOM 826 N N . ARG A 1 105 ? 7.549 0.524 -108.190 1.00 92.81 105 ARG A N 1
ATOM 827 C CA . ARG A 1 105 ? 8.574 -0.484 -107.875 1.00 92.81 105 ARG A CA 1
ATOM 828 C C . ARG A 1 105 ? 9.970 0.114 -107.922 1.00 92.81 105 ARG A C 1
ATOM 830 O O . ARG A 1 105 ? 10.436 0.509 -108.986 1.00 92.81 105 ARG A O 1
ATOM 837 N N . HIS A 1 106 ? 10.674 0.058 -106.797 1.00 92.69 106 HIS A N 1
ATOM 838 C CA . HIS A 1 106 ? 12.045 0.535 -106.683 1.00 92.69 106 HIS A CA 1
ATOM 839 C C . HIS A 1 106 ? 12.860 -0.329 -105.708 1.00 92.69 106 HIS A C 1
ATOM 841 O O . HIS A 1 106 ? 12.386 -0.703 -104.638 1.00 92.69 106 HIS A O 1
ATOM 847 N N . GLU A 1 107 ? 14.107 -0.663 -106.051 1.00 89.62 107 GLU A N 1
ATOM 848 C CA . GLU A 1 107 ? 14.963 -1.510 -105.196 1.00 89.62 107 GLU A CA 1
ATOM 849 C C . GLU A 1 107 ? 15.230 -0.865 -103.828 1.00 89.62 107 GLU A C 1
ATOM 851 O O . GLU A 1 107 ? 15.234 -1.544 -102.802 1.00 89.62 107 GLU A O 1
ATOM 856 N N . GLY A 1 108 ? 15.338 0.467 -103.785 1.00 90.19 108 GLY A N 1
ATOM 857 C CA . GLY A 1 108 ? 15.482 1.212 -102.531 1.00 90.19 108 GLY A CA 1
ATOM 858 C C . GLY A 1 108 ? 14.290 1.065 -101.576 1.00 90.19 108 GLY A C 1
ATOM 859 O O . GLY A 1 108 ? 14.439 1.323 -100.384 1.00 90.19 108 GLY A O 1
ATOM 860 N N . SER A 1 109 ? 13.116 0.631 -102.056 1.00 92.31 109 SER A N 1
ATOM 861 C CA . SER A 1 109 ? 11.955 0.380 -101.195 1.00 92.31 109 SER A CA 1
ATOM 862 C C . SER A 1 109 ? 12.175 -0.802 -100.246 1.00 92.31 109 SER A C 1
ATOM 864 O O . SER A 1 109 ? 11.489 -0.883 -99.234 1.00 92.31 109 SER A O 1
ATOM 866 N N . ILE A 1 110 ? 13.121 -1.708 -100.535 1.00 92.19 110 ILE A N 1
ATOM 867 C CA . ILE A 1 110 ? 13.492 -2.798 -99.618 1.00 92.19 110 ILE A CA 1
ATOM 868 C C . ILE A 1 110 ? 14.144 -2.213 -98.361 1.00 92.19 110 ILE A C 1
ATOM 870 O O . ILE A 1 110 ? 13.622 -2.410 -97.268 1.00 92.19 110 ILE A O 1
ATOM 874 N N . ALA A 1 111 ? 15.209 -1.424 -98.532 1.00 91.88 111 ALA A N 1
ATOM 875 C CA . ALA A 1 111 ? 15.925 -0.785 -97.427 1.00 91.88 111 ALA A CA 1
ATOM 876 C C . ALA A 1 111 ? 15.015 0.154 -96.616 1.00 91.88 111 ALA A C 1
ATOM 878 O O . ALA A 1 111 ? 15.021 0.118 -95.390 1.00 91.88 111 ALA A O 1
ATOM 879 N N . LEU A 1 112 ? 14.159 0.927 -97.295 1.00 93.31 112 LEU A N 1
ATOM 880 C CA . LEU A 1 112 ? 13.167 1.784 -96.641 1.00 93.31 112 LEU A CA 1
ATOM 881 C C . LEU A 1 112 ? 12.225 0.984 -95.723 1.00 93.31 112 LEU A C 1
ATOM 883 O O . LEU A 1 112 ? 11.970 1.384 -94.591 1.00 93.31 112 LEU A O 1
ATOM 887 N N . LYS A 1 113 ? 11.717 -0.164 -96.192 1.00 94.44 113 LYS A N 1
ATOM 888 C CA . LYS A 1 113 ? 10.845 -1.043 -95.396 1.00 94.44 113 LYS A CA 1
ATOM 889 C C . LYS A 1 113 ? 11.571 -1.661 -94.206 1.00 94.44 113 LYS A C 1
ATOM 891 O O . LYS A 1 113 ? 10.973 -1.781 -93.140 1.00 94.44 113 LYS A O 1
ATOM 896 N N . GLU A 1 114 ? 12.831 -2.054 -94.378 1.00 92.75 114 GLU A N 1
ATOM 897 C CA . GLU A 1 114 ? 13.668 -2.566 -93.285 1.00 92.75 114 GLU A CA 1
ATOM 898 C C . GLU A 1 114 ? 13.868 -1.497 -92.208 1.00 92.75 114 GLU A C 1
ATOM 900 O O . GLU A 1 114 ? 13.639 -1.764 -91.032 1.00 92.75 114 GLU A O 1
ATOM 905 N N . GLN A 1 115 ? 14.200 -0.266 -92.603 1.00 95.56 115 GLN A N 1
ATOM 906 C CA . GLN A 1 115 ? 14.396 0.859 -91.686 1.00 95.56 115 GLN A CA 1
ATOM 907 C C . GLN A 1 115 ? 13.100 1.257 -90.967 1.00 95.56 115 GLN A C 1
ATOM 909 O O . GLN A 1 115 ? 13.102 1.435 -89.752 1.00 95.56 115 GLN A O 1
ATOM 914 N N . LEU A 1 116 ? 11.970 1.318 -91.676 1.00 93.81 116 LEU A N 1
ATOM 915 C CA . LEU A 1 116 ? 10.660 1.549 -91.057 1.00 93.81 116 LEU A CA 1
ATOM 916 C C . LEU A 1 116 ? 10.270 0.421 -90.092 1.00 93.81 116 LEU A C 1
ATOM 918 O O . LEU A 1 116 ? 9.626 0.683 -89.080 1.00 93.81 116 LEU A O 1
ATOM 922 N N . THR A 1 117 ? 10.659 -0.827 -90.377 1.00 92.56 117 THR A N 1
ATOM 923 C CA . THR A 1 117 ? 10.448 -1.962 -89.461 1.00 92.56 117 THR A CA 1
ATOM 924 C C . THR A 1 117 ? 11.331 -1.835 -88.219 1.00 92.56 117 THR A C 1
ATOM 926 O O . THR A 1 117 ? 10.839 -1.991 -87.105 1.00 92.56 117 THR A O 1
ATOM 929 N N . ILE A 1 118 ? 12.608 -1.466 -88.387 1.00 93.81 118 ILE A N 1
ATOM 930 C CA . ILE A 1 118 ? 13.528 -1.162 -87.279 1.00 93.81 118 ILE A CA 1
ATOM 931 C C . ILE A 1 118 ? 12.945 -0.082 -86.370 1.00 93.81 118 ILE A C 1
ATOM 933 O O . ILE A 1 118 ? 13.046 -0.203 -85.158 1.00 93.81 118 ILE A O 1
ATOM 937 N N . LEU A 1 119 ? 12.331 0.952 -86.938 1.00 93.75 119 LEU A N 1
ATOM 938 C CA . LEU A 1 119 ? 11.746 2.067 -86.195 1.00 93.75 119 LEU A CA 1
ATOM 939 C C . LEU A 1 119 ? 10.347 1.780 -85.625 1.00 93.75 119 LEU A C 1
ATOM 941 O O . LEU A 1 119 ? 9.817 2.598 -84.883 1.00 93.75 119 LEU A O 1
ATOM 945 N N . GLY A 1 120 ? 9.752 0.629 -85.947 1.00 92.12 120 GLY A N 1
ATOM 946 C CA . GLY A 1 120 ? 8.439 0.224 -85.440 1.00 92.12 120 GLY A CA 1
ATOM 947 C C . GLY A 1 120 ? 7.230 0.784 -86.199 1.00 92.12 120 GLY A C 1
ATOM 948 O O . GLY A 1 120 ? 6.107 0.545 -85.768 1.00 92.12 120 GLY A O 1
ATOM 949 N N . TYR A 1 121 ? 7.427 1.458 -87.336 1.00 93.56 121 TYR A N 1
ATOM 950 C CA . TYR A 1 121 ? 6.339 1.968 -88.190 1.00 93.56 121 TYR A CA 1
ATOM 951 C C . TYR A 1 121 ? 5.702 0.883 -89.070 1.00 93.56 121 TYR A C 1
ATOM 953 O O . TYR A 1 121 ? 4.612 1.054 -89.612 1.00 93.56 121 TYR A O 1
ATOM 961 N N . THR A 1 122 ? 6.390 -0.247 -89.268 1.00 91.50 122 THR A N 1
ATOM 962 C CA . THR A 1 122 ? 5.901 -1.370 -90.087 1.00 91.50 122 THR A CA 1
ATOM 963 C C . THR A 1 122 ? 6.369 -2.715 -89.522 1.00 91.50 122 THR A C 1
ATOM 965 O O . THR A 1 122 ? 7.239 -2.755 -88.658 1.00 91.50 122 THR A O 1
ATOM 968 N N . ASP A 1 123 ? 5.801 -3.824 -90.001 1.00 89.25 123 ASP A N 1
ATOM 969 C CA . ASP A 1 123 ? 6.072 -5.191 -89.530 1.00 89.25 123 ASP A CA 1
ATOM 970 C C . ASP A 1 123 ? 6.509 -6.140 -90.666 1.00 89.25 123 ASP A C 1
ATOM 972 O O . ASP A 1 123 ? 6.180 -7.331 -90.688 1.00 89.25 123 ASP A O 1
ATOM 976 N N . PHE A 1 124 ? 7.253 -5.629 -91.653 1.00 88.12 124 PHE A N 1
ATOM 977 C CA . PHE A 1 124 ? 7.618 -6.412 -92.833 1.00 88.12 124 PHE A CA 1
ATOM 978 C C . PHE A 1 124 ? 8.625 -7.525 -92.508 1.00 88.12 124 PHE A C 1
ATOM 980 O O . PHE A 1 124 ? 9.782 -7.271 -92.196 1.00 88.12 124 PHE A O 1
ATOM 987 N N . THR A 1 125 ? 8.225 -8.784 -92.702 1.00 82.19 125 THR A N 1
ATOM 988 C CA . THR A 1 125 ? 9.115 -9.947 -92.508 1.00 82.19 125 THR A CA 1
ATOM 989 C C . THR A 1 125 ? 9.887 -10.362 -93.766 1.00 82.19 125 THR A C 1
ATOM 991 O O . THR A 1 125 ? 10.806 -11.172 -93.687 1.00 82.19 125 THR A O 1
ATOM 994 N N . ASN A 1 126 ? 9.477 -9.885 -94.946 1.00 86.12 126 ASN A N 1
ATOM 995 C CA . ASN A 1 126 ? 10.140 -10.155 -96.227 1.00 86.12 126 ASN A CA 1
ATOM 996 C C . ASN A 1 126 ? 9.940 -8.961 -97.183 1.00 86.12 126 ASN A C 1
ATOM 998 O O . ASN A 1 126 ? 9.039 -8.991 -98.036 1.00 86.12 126 ASN A O 1
ATOM 1002 N N . PRO A 1 127 ? 10.698 -7.870 -96.987 1.00 88.38 127 PRO A N 1
ATOM 1003 C CA . PRO A 1 127 ? 10.556 -6.658 -97.779 1.00 88.38 127 PRO A CA 1
ATOM 1004 C C . PRO A 1 127 ? 10.902 -6.921 -99.251 1.00 88.38 127 PRO A C 1
ATOM 1006 O O . PRO A 1 127 ? 11.778 -7.706 -99.596 1.00 88.38 127 PRO A O 1
ATOM 1009 N N . ASN A 1 128 ? 10.163 -6.272 -100.146 1.00 91.12 128 ASN A N 1
ATOM 1010 C CA . ASN A 1 128 ? 10.336 -6.371 -101.596 1.00 91.12 128 ASN A CA 1
ATOM 1011 C C . ASN A 1 128 ? 10.282 -4.972 -102.224 1.00 91.12 128 ASN A C 1
ATOM 1013 O O . ASN A 1 128 ? 9.870 -4.018 -101.562 1.00 91.12 128 ASN A O 1
ATOM 1017 N N . SER A 1 129 ? 10.641 -4.851 -103.501 1.00 92.25 129 SER A N 1
ATOM 1018 C CA . SER A 1 129 ? 10.732 -3.560 -104.194 1.00 92.25 129 SER A CA 1
ATOM 1019 C C . SER A 1 129 ? 9.392 -2.866 -104.482 1.00 92.25 129 SER A C 1
ATOM 1021 O O . SER A 1 129 ? 9.401 -1.752 -104.980 1.00 92.25 129 SER A O 1
ATOM 1023 N N . PHE A 1 130 ? 8.232 -3.472 -104.191 1.00 93.19 130 PHE A N 1
ATOM 1024 C CA . PHE A 1 130 ? 6.926 -2.842 -104.440 1.00 93.19 130 PHE A CA 1
ATOM 1025 C C . PHE A 1 130 ? 6.511 -1.913 -103.300 1.00 93.19 130 PHE A C 1
ATOM 1027 O O . PHE A 1 130 ? 6.254 -2.386 -102.192 1.00 93.19 130 PHE A O 1
ATOM 1034 N N . TYR A 1 131 ? 6.392 -0.620 -103.565 1.00 93.88 131 TYR A N 1
ATOM 1035 C CA . TYR A 1 131 ? 5.888 0.349 -102.605 1.00 93.88 131 TYR A CA 1
ATOM 1036 C C . TYR A 1 131 ? 4.352 0.308 -102.632 1.00 93.88 131 TYR A C 1
ATOM 1038 O O . TYR A 1 131 ? 3.713 0.782 -103.564 1.00 93.88 131 TYR A O 1
ATOM 1046 N N . GLY A 1 132 ? 3.749 -0.339 -101.634 1.00 91.06 132 GLY A N 1
ATOM 1047 C CA . GLY A 1 132 ? 2.294 -0.492 -101.529 1.00 91.06 132 GLY A CA 1
ATOM 1048 C C . GLY A 1 132 ? 1.703 0.312 -100.374 1.00 91.06 132 GLY A C 1
ATOM 1049 O O . GLY A 1 132 ? 2.437 0.900 -99.582 1.00 91.06 132 GLY A O 1
ATOM 1050 N N . SER A 1 133 ? 0.383 0.232 -100.201 1.00 90.44 133 SER A N 1
ATOM 1051 C CA . SER A 1 133 ? -0.359 0.984 -99.176 1.00 90.44 133 SER A CA 1
ATOM 1052 C C . SER A 1 133 ? 0.144 0.788 -97.737 1.00 90.44 133 SER A C 1
ATOM 1054 O O . SER A 1 133 ? 0.018 1.684 -96.912 1.00 90.44 133 SER A O 1
ATOM 1056 N N . GLY A 1 134 ? 0.733 -0.370 -97.413 1.00 90.31 134 GLY A N 1
ATOM 1057 C CA . GLY A 1 134 ? 1.347 -0.604 -96.100 1.00 90.31 134 GLY A CA 1
ATOM 1058 C C . GLY A 1 134 ? 2.645 0.182 -95.882 1.00 90.31 134 GLY A C 1
ATOM 1059 O O . GLY A 1 134 ? 2.905 0.626 -94.771 1.00 90.31 134 GLY A O 1
ATOM 1060 N N . THR A 1 135 ? 3.445 0.371 -96.937 1.00 93.44 135 THR A N 1
ATOM 1061 C CA . THR A 1 135 ? 4.659 1.202 -96.892 1.00 93.44 135 THR A CA 1
ATOM 1062 C C . THR A 1 135 ? 4.291 2.675 -96.884 1.00 93.44 135 THR A C 1
ATOM 1064 O O . THR A 1 135 ? 4.837 3.407 -96.072 1.00 93.44 135 THR A O 1
ATOM 1067 N N . GLU A 1 136 ? 3.309 3.069 -97.700 1.00 94.44 136 GLU A N 1
ATOM 1068 C CA . GLU A 1 136 ? 2.757 4.429 -97.705 1.00 94.44 136 GLU A CA 1
ATOM 1069 C C . GLU A 1 136 ? 2.271 4.833 -96.314 1.00 94.44 136 GLU A C 1
ATOM 1071 O O . GLU A 1 136 ? 2.655 5.881 -95.812 1.00 94.44 136 GLU A O 1
ATOM 1076 N N . ARG A 1 137 ? 1.491 3.969 -95.650 1.00 94.25 137 ARG A N 1
ATOM 1077 C CA . ARG A 1 137 ? 1.023 4.222 -94.284 1.00 94.25 137 ARG A CA 1
ATOM 1078 C C . ARG A 1 137 ? 2.182 4.399 -93.302 1.00 94.25 137 ARG A C 1
ATOM 1080 O O . ARG A 1 137 ? 2.174 5.368 -92.559 1.00 94.25 137 ARG A O 1
ATOM 1087 N N . GLY A 1 138 ? 3.171 3.502 -93.317 1.00 93.88 138 GLY A N 1
ATOM 1088 C CA . GLY A 1 138 ? 4.329 3.608 -92.422 1.00 93.88 138 GLY A CA 1
ATOM 1089 C C . GLY A 1 138 ? 5.166 4.866 -92.672 1.00 93.88 138 GLY A C 1
ATOM 1090 O O . GLY A 1 138 ? 5.688 5.452 -91.732 1.00 93.88 138 GLY A O 1
ATOM 1091 N N . VAL A 1 139 ? 5.263 5.314 -93.927 1.00 94.81 139 VAL A N 1
ATOM 1092 C CA . VAL A 1 139 ? 5.922 6.580 -94.272 1.00 94.81 139 VAL A CA 1
ATOM 1093 C C . VAL A 1 139 ? 5.096 7.783 -93.830 1.00 94.81 139 VAL A C 1
ATOM 1095 O O . VAL A 1 139 ? 5.683 8.694 -93.265 1.00 94.81 139 VAL A O 1
ATOM 1098 N N . ARG A 1 140 ? 3.766 7.779 -94.004 1.00 94.00 140 ARG A N 1
ATOM 1099 C CA . ARG A 1 140 ? 2.892 8.849 -93.487 1.00 94.00 140 ARG A CA 1
ATOM 1100 C C . ARG A 1 140 ? 2.966 8.957 -91.967 1.00 94.00 140 ARG A C 1
ATOM 1102 O O . ARG A 1 140 ? 3.107 10.055 -91.453 1.00 94.00 140 ARG A O 1
ATOM 1109 N N . GLU A 1 141 ? 2.920 7.829 -91.260 1.00 95.06 141 GLU A N 1
ATOM 1110 C CA . GLU A 1 141 ? 3.066 7.796 -89.798 1.00 95.06 141 GLU A CA 1
ATOM 1111 C C . GLU A 1 141 ? 4.436 8.347 -89.368 1.00 95.06 141 GLU A C 1
ATOM 1113 O O . GLU A 1 141 ? 4.499 9.205 -88.494 1.00 95.06 141 GLU A O 1
ATOM 1118 N N . PHE A 1 142 ? 5.525 7.944 -90.036 1.00 95.19 142 PHE A N 1
ATOM 1119 C CA . PHE A 1 142 ? 6.857 8.506 -89.785 1.00 95.19 142 PHE A CA 1
ATOM 1120 C C . PHE A 1 142 ? 6.930 10.010 -90.083 1.00 95.19 142 PHE A C 1
ATOM 1122 O O . PHE A 1 142 ? 7.565 10.756 -89.344 1.00 95.19 142 PHE A O 1
ATOM 1129 N N . GLN A 1 143 ? 6.320 10.455 -91.184 1.00 94.44 143 GLN A N 1
ATOM 1130 C CA . GLN A 1 143 ? 6.283 11.864 -91.571 1.00 94.44 143 GLN A CA 1
ATOM 1131 C C . GLN A 1 143 ? 5.551 12.695 -90.514 1.00 94.44 143 GLN A C 1
ATOM 1133 O O . GLN A 1 143 ? 6.102 13.691 -90.054 1.00 94.44 143 GLN A O 1
ATOM 1138 N N . SER A 1 144 ? 4.383 12.228 -90.071 1.00 93.12 144 SER A N 1
ATOM 1139 C CA . SER A 1 144 ? 3.585 12.848 -89.009 1.00 93.12 144 SER A CA 1
ATOM 1140 C C . SER A 1 144 ? 4.369 12.966 -87.694 1.00 93.12 144 SER A C 1
ATOM 1142 O O . SER A 1 144 ? 4.473 14.051 -87.127 1.00 93.12 144 SER A O 1
ATOM 1144 N N . ASP A 1 145 ? 5.028 11.886 -87.254 1.00 93.75 145 ASP A N 1
ATOM 1145 C CA . ASP A 1 145 ? 5.817 11.849 -86.009 1.00 93.75 145 ASP A CA 1
ATOM 1146 C C . ASP A 1 145 ? 7.072 12.746 -86.027 1.00 93.75 145 ASP A C 1
ATOM 1148 O O . ASP A 1 145 ? 7.704 12.978 -84.988 1.00 93.75 145 ASP A O 1
ATOM 1152 N N . HIS A 1 146 ? 7.470 13.227 -87.205 1.00 92.44 146 HIS A N 1
ATOM 1153 C CA . HIS A 1 146 ? 8.674 14.026 -87.411 1.00 92.44 146 HIS A CA 1
ATOM 1154 C C . HIS A 1 146 ? 8.407 15.378 -88.087 1.00 92.44 146 HIS A C 1
ATOM 1156 O O . HIS A 1 146 ? 9.351 15.982 -88.605 1.00 92.44 146 HIS A O 1
ATOM 1162 N N . ASP A 1 147 ? 7.158 15.856 -88.049 1.00 90.38 147 ASP A N 1
ATOM 1163 C CA . ASP A 1 147 ? 6.731 17.154 -88.590 1.00 90.38 147 ASP A CA 1
ATOM 1164 C C . ASP A 1 147 ? 7.130 17.347 -90.073 1.00 90.38 147 ASP A C 1
ATOM 1166 O O . ASP A 1 147 ? 7.562 18.424 -90.496 1.00 90.38 147 ASP A O 1
ATOM 1170 N N . LEU A 1 148 ? 7.037 16.277 -90.872 1.00 90.12 148 LEU A N 1
ATOM 1171 C CA . LEU A 1 148 ? 7.239 16.288 -92.324 1.00 90.12 148 LEU A CA 1
ATOM 1172 C C . LEU A 1 148 ? 5.879 16.270 -93.053 1.00 90.12 148 LEU A C 1
ATOM 1174 O O . LEU A 1 148 ? 4.919 15.718 -92.517 1.00 90.12 148 LEU A O 1
ATOM 1178 N N . PRO A 1 149 ? 5.784 16.789 -94.295 1.00 89.19 149 PRO A N 1
ATOM 1179 C CA . PRO A 1 149 ? 4.555 16.718 -95.089 1.00 89.19 149 PRO A CA 1
ATOM 1180 C C . PRO A 1 149 ? 4.057 15.272 -95.270 1.00 89.19 149 PRO A C 1
ATOM 1182 O O . PRO A 1 149 ? 4.789 14.412 -95.769 1.00 89.19 149 PRO A O 1
ATOM 1185 N N . GLU A 1 150 ? 2.805 14.998 -94.882 1.00 91.25 150 GLU A N 1
ATOM 1186 C CA . GLU A 1 150 ? 2.198 13.652 -94.827 1.00 91.25 150 GLU A CA 1
ATOM 1187 C C . GLU A 1 150 ? 1.734 13.120 -96.202 1.00 91.25 150 GLU A C 1
ATOM 1189 O O . GLU A 1 150 ? 0.620 12.608 -96.369 1.00 91.25 150 GLU A O 1
ATOM 1194 N N . SER A 1 151 ? 2.595 13.219 -97.211 1.00 90.81 151 SER A N 1
ATOM 1195 C CA . SER A 1 151 ? 2.314 12.768 -98.582 1.00 90.81 151 SER A CA 1
ATOM 1196 C C . SER A 1 151 ? 2.212 11.245 -98.713 1.00 90.81 151 SER A C 1
ATOM 1198 O O . SER A 1 151 ? 1.538 10.729 -99.603 1.00 90.81 151 SER A O 1
ATOM 1200 N N . GLY A 1 152 ? 2.911 10.495 -97.855 1.00 90.50 152 GLY A N 1
ATOM 1201 C CA . GLY A 1 152 ? 3.160 9.069 -98.072 1.00 90.50 152 GLY A CA 1
ATOM 1202 C C . GLY A 1 152 ? 4.150 8.791 -99.203 1.00 90.50 152 GLY A C 1
ATOM 1203 O O . GLY A 1 152 ? 4.379 7.632 -99.541 1.00 90.50 152 GLY A O 1
ATOM 1204 N N . ILE A 1 153 ? 4.766 9.831 -99.766 1.00 92.81 153 ILE A N 1
ATOM 1205 C CA . ILE A 1 153 ? 5.887 9.734 -100.694 1.00 92.81 153 ILE A CA 1
ATOM 1206 C C . ILE A 1 153 ? 7.166 9.856 -99.876 1.00 92.81 153 ILE A C 1
ATOM 1208 O O . ILE A 1 153 ? 7.380 10.844 -99.177 1.00 92.81 153 ILE A O 1
ATOM 1212 N N . ALA A 1 154 ? 8.049 8.860 -99.962 1.00 91.62 154 ALA A N 1
ATOM 1213 C CA . ALA A 1 154 ? 9.336 8.920 -99.272 1.00 91.62 154 ALA A CA 1
ATOM 1214 C C . ALA A 1 154 ? 10.346 9.722 -100.107 1.00 91.62 154 ALA A C 1
ATOM 1216 O O . ALA A 1 154 ? 11.209 9.163 -100.797 1.00 91.62 154 ALA A O 1
ATOM 1217 N N . ASP A 1 155 ? 10.216 11.046 -100.059 1.00 90.19 155 ASP A N 1
ATOM 1218 C CA . ASP A 1 155 ? 11.167 11.974 -100.668 1.00 90.19 155 ASP A CA 1
ATOM 1219 C C . ASP A 1 155 ? 12.586 11.838 -100.067 1.00 90.19 155 ASP A C 1
ATOM 1221 O O . ASP A 1 155 ? 12.849 11.047 -99.155 1.00 90.19 155 ASP A O 1
ATOM 1225 N N . GLU A 1 156 ? 13.558 12.563 -100.624 1.00 88.62 156 GLU A N 1
ATOM 1226 C CA . GLU A 1 156 ? 14.956 12.472 -100.181 1.00 88.62 156 GLU A CA 1
ATOM 1227 C C . GLU A 1 156 ? 15.145 12.822 -98.698 1.00 88.62 156 GLU A C 1
ATOM 1229 O O . GLU A 1 156 ? 15.895 12.134 -97.998 1.00 88.62 156 GLU A O 1
ATOM 1234 N N . ARG A 1 157 ? 14.436 13.842 -98.203 1.00 89.06 157 ARG A N 1
ATOM 1235 C CA . ARG A 1 157 ? 14.512 14.283 -96.807 1.00 89.06 157 ARG A CA 1
ATOM 1236 C C . ARG A 1 157 ? 13.925 13.233 -95.866 1.00 89.06 157 ARG A C 1
ATOM 1238 O O . ARG A 1 157 ? 14.572 12.865 -94.887 1.00 89.06 157 ARG A O 1
ATOM 1245 N N . THR A 1 158 ? 12.760 12.692 -96.211 1.00 93.19 158 THR A N 1
ATOM 1246 C CA . THR A 1 158 ? 12.075 11.620 -95.483 1.00 93.19 158 THR A CA 1
ATOM 1247 C C . THR A 1 158 ? 12.954 10.372 -95.414 1.00 93.19 158 THR A C 1
ATOM 1249 O O . THR A 1 158 ? 13.204 9.853 -94.329 1.00 93.19 158 THR A O 1
ATOM 1252 N N . ARG A 1 159 ? 13.508 9.909 -96.545 1.00 93.50 159 ARG A N 1
ATOM 1253 C CA . ARG A 1 159 ? 14.379 8.717 -96.574 1.00 93.50 159 ARG A CA 1
ATOM 1254 C C . ARG A 1 159 ? 15.671 8.908 -95.785 1.00 93.50 159 ARG A C 1
ATOM 1256 O O . ARG A 1 159 ? 16.082 7.987 -95.085 1.00 93.50 159 ARG A O 1
ATOM 1263 N N . SER A 1 160 ? 16.295 10.082 -95.883 1.00 91.62 160 SER A N 1
ATOM 1264 C CA . SER A 1 160 ? 17.530 10.381 -95.147 1.00 91.62 160 SER A CA 1
ATOM 1265 C C . SER A 1 160 ? 17.294 10.373 -93.637 1.00 91.62 160 SER A C 1
ATOM 1267 O O . SER A 1 160 ? 18.081 9.778 -92.903 1.00 91.62 160 SER A O 1
ATOM 1269 N N . LEU A 1 161 ? 16.180 10.954 -93.173 1.00 93.69 161 LEU A N 1
ATOM 1270 C CA . LEU A 1 161 ? 15.829 10.958 -91.753 1.00 93.69 161 LEU A CA 1
ATOM 1271 C C . LEU A 1 161 ? 15.447 9.557 -91.250 1.00 93.69 161 LEU A C 1
ATOM 1273 O O . LEU A 1 161 ? 15.874 9.170 -90.164 1.00 93.69 161 LEU A O 1
ATOM 1277 N N . ILE A 1 162 ? 14.702 8.769 -92.038 1.00 94.44 162 ILE A N 1
ATOM 1278 C CA . ILE A 1 162 ? 14.399 7.360 -91.719 1.00 94.44 162 ILE A CA 1
ATOM 1279 C C . ILE A 1 162 ? 15.697 6.564 -91.543 1.00 94.44 162 ILE A C 1
ATOM 1281 O O . ILE A 1 162 ? 15.850 5.839 -90.558 1.00 94.44 162 ILE A O 1
ATOM 1285 N N . GLN A 1 163 ? 16.648 6.722 -92.466 1.00 94.12 163 GLN A N 1
ATOM 1286 C CA . GLN A 1 163 ? 17.943 6.055 -92.391 1.00 94.12 163 GLN A CA 1
ATOM 1287 C C . GLN A 1 163 ? 18.728 6.471 -91.140 1.00 94.12 163 GLN A C 1
ATOM 1289 O O . GLN A 1 163 ? 19.139 5.604 -90.369 1.00 94.12 163 GLN A O 1
ATOM 1294 N N . GLU A 1 164 ? 18.888 7.776 -90.903 1.00 94.50 164 GLU A N 1
ATOM 1295 C CA . GLU A 1 164 ? 19.592 8.317 -89.733 1.00 94.50 164 GLU A CA 1
ATOM 1296 C C . GLU A 1 164 ? 19.001 7.775 -88.422 1.00 94.50 164 GLU A C 1
ATOM 1298 O O . GLU A 1 164 ? 19.717 7.280 -87.548 1.00 94.50 164 GLU A O 1
ATOM 1303 N N . LYS A 1 165 ? 17.670 7.813 -88.295 1.00 93.00 165 LYS A N 1
ATOM 1304 C CA . LYS A 1 165 ? 16.951 7.342 -87.109 1.00 93.00 165 LYS A CA 1
ATOM 1305 C C . LYS A 1 165 ? 17.085 5.829 -86.916 1.00 93.00 165 LYS A C 1
ATOM 1307 O O . LYS A 1 165 ? 17.121 5.396 -85.761 1.00 93.00 165 LYS A O 1
ATOM 1312 N N . ALA A 1 166 ? 17.117 5.032 -87.985 1.00 92.56 166 ALA A N 1
ATOM 1313 C CA . ALA A 1 166 ? 17.234 3.573 -87.907 1.00 92.56 166 ALA A CA 1
ATOM 1314 C C . ALA A 1 166 ? 18.662 3.114 -87.548 1.00 92.56 166 ALA A C 1
ATOM 1316 O O . ALA A 1 166 ? 18.833 2.161 -86.781 1.00 92.56 166 ALA A O 1
ATOM 1317 N N . GLU A 1 167 ? 19.680 3.809 -88.063 1.00 92.12 167 GLU A N 1
ATOM 1318 C CA . GLU A 1 167 ? 21.099 3.526 -87.802 1.00 92.12 167 GLU A CA 1
ATOM 1319 C C . GLU A 1 167 ? 21.581 4.071 -86.445 1.00 92.12 167 GLU A C 1
ATOM 1321 O O . GLU A 1 167 ? 22.518 3.520 -85.864 1.00 92.12 167 GLU A O 1
ATOM 1326 N N . GLY A 1 168 ? 20.913 5.098 -85.908 1.00 90.50 168 GLY A N 1
ATOM 1327 C CA . GLY A 1 168 ? 21.230 5.717 -84.619 1.00 90.50 168 GLY A CA 1
ATOM 1328 C C . GLY A 1 168 ? 21.095 4.801 -83.386 1.00 90.50 168 GLY A C 1
ATOM 1329 O O . GLY A 1 168 ? 20.751 3.623 -83.506 1.00 90.50 168 GLY A O 1
ATOM 1330 N N . PRO A 1 169 ? 21.365 5.331 -82.179 1.00 93.69 169 PRO A N 1
ATOM 1331 C CA . PRO A 1 169 ? 21.342 4.564 -80.935 1.00 93.69 169 PRO A CA 1
ATOM 1332 C C . PRO A 1 169 ? 20.017 3.845 -80.662 1.00 93.69 169 PRO A C 1
ATOM 1334 O O . PRO A 1 169 ? 18.937 4.344 -81.003 1.00 93.69 169 PRO A O 1
ATOM 1337 N N . LEU A 1 170 ? 20.125 2.698 -79.985 1.00 94.56 170 LEU A N 1
ATOM 1338 C CA . LEU A 1 170 ? 18.994 1.892 -79.534 1.00 94.56 170 LEU A CA 1
ATOM 1339 C C . LEU A 1 170 ? 18.087 2.702 -78.600 1.00 94.56 170 LEU A C 1
ATOM 1341 O O . LEU A 1 170 ? 18.535 3.228 -77.582 1.00 94.56 170 LEU A O 1
ATOM 1345 N N . ARG A 1 171 ? 16.800 2.778 -78.936 1.00 94.69 171 ARG A N 1
ATOM 1346 C CA . ARG A 1 171 ? 15.779 3.501 -78.169 1.00 94.69 171 ARG A CA 1
ATOM 1347 C C . ARG A 1 171 ? 14.412 2.853 -78.326 1.00 94.69 171 ARG A C 1
ATOM 1349 O O . ARG A 1 171 ? 14.221 1.972 -79.160 1.00 94.69 171 ARG A O 1
ATOM 1356 N N . ASN A 1 172 ? 13.451 3.299 -77.534 1.00 92.75 172 ASN A N 1
ATOM 1357 C CA . ASN A 1 172 ? 12.074 2.849 -77.641 1.00 92.75 172 ASN A CA 1
ATOM 1358 C C . ASN A 1 172 ? 11.286 3.723 -78.647 1.00 92.75 172 ASN A C 1
ATOM 1360 O O . ASN A 1 172 ? 11.367 4.945 -78.539 1.00 92.75 172 ASN A O 1
ATOM 1364 N N . PRO A 1 173 ? 10.500 3.150 -79.579 1.00 92.12 173 PRO A N 1
ATOM 1365 C CA . PRO A 1 173 ? 10.516 1.760 -80.031 1.00 92.12 173 PRO A CA 1
ATOM 1366 C C . PRO A 1 173 ? 11.604 1.530 -81.097 1.00 92.12 173 PRO A C 1
ATOM 1368 O O . PRO A 1 173 ? 11.724 2.289 -82.054 1.00 92.12 173 PRO A O 1
ATOM 1371 N N . MET A 1 174 ? 12.379 0.451 -80.962 1.00 94.75 174 MET A N 1
ATOM 1372 C CA . MET A 1 174 ? 13.246 -0.056 -82.030 1.00 94.75 174 MET A CA 1
ATOM 1373 C C . MET A 1 174 ? 13.280 -1.585 -82.032 1.00 94.75 174 MET A C 1
ATOM 1375 O O . MET A 1 174 ? 13.219 -2.208 -80.970 1.00 94.75 174 MET A O 1
ATOM 1379 N N . TYR A 1 175 ? 13.431 -2.179 -83.214 1.00 93.88 175 TYR A N 1
ATOM 1380 C CA . TYR A 1 175 ? 13.616 -3.611 -83.447 1.00 93.88 175 TYR A CA 1
ATOM 1381 C C . TYR A 1 175 ? 14.980 -3.855 -84.108 1.00 93.88 175 TYR A C 1
ATOM 1383 O O . TYR A 1 175 ? 15.116 -3.717 -85.322 1.00 93.88 175 TYR A O 1
ATOM 1391 N N . ARG A 1 176 ? 16.007 -4.198 -83.321 1.00 93.75 176 ARG A N 1
ATOM 1392 C CA . ARG A 1 176 ? 17.372 -4.494 -83.799 1.00 93.75 176 ARG A CA 1
ATOM 1393 C C . ARG A 1 176 ? 18.021 -5.611 -82.985 1.00 93.75 176 ARG A C 1
ATOM 1395 O O . ARG A 1 176 ? 17.805 -5.725 -81.782 1.00 93.75 176 ARG A O 1
ATOM 1402 N N . GLU A 1 177 ? 18.828 -6.442 -83.640 1.00 90.94 177 GLU A N 1
ATOM 1403 C CA . GLU A 1 177 ? 19.445 -7.626 -83.019 1.00 90.94 177 GLU A CA 1
ATOM 1404 C C . GLU A 1 177 ? 20.385 -7.291 -81.848 1.00 90.94 177 GLU A C 1
ATOM 1406 O O . GLU A 1 177 ? 20.440 -8.033 -80.871 1.00 90.94 177 GLU A O 1
ATOM 1411 N N . ASP A 1 178 ? 21.057 -6.141 -81.882 1.00 92.06 178 ASP A N 1
ATOM 1412 C CA . ASP A 1 178 ? 21.921 -5.661 -80.796 1.00 92.06 178 ASP A CA 1
ATOM 1413 C C . ASP A 1 178 ? 21.155 -5.296 -79.506 1.00 92.06 178 ASP A C 1
ATOM 1415 O O . ASP A 1 178 ? 21.749 -5.228 -78.428 1.00 92.06 178 ASP A O 1
ATOM 1419 N N . ALA A 1 179 ? 19.821 -5.172 -79.551 1.00 93.81 179 ALA A N 1
ATOM 1420 C CA . ALA A 1 179 ? 19.003 -5.046 -78.343 1.00 93.81 179 ALA A CA 1
ATOM 1421 C C . ALA A 1 179 ? 18.983 -6.332 -77.492 1.00 93.81 179 ALA A C 1
ATOM 1423 O O . ALA A 1 179 ? 18.727 -6.260 -76.288 1.00 93.81 179 ALA A O 1
ATOM 1424 N N . VAL A 1 180 ? 19.253 -7.504 -78.085 1.00 94.38 180 VAL A N 1
ATOM 1425 C CA . VAL A 1 180 ? 19.339 -8.786 -77.360 1.00 94.38 180 VAL A CA 1
ATOM 1426 C C . VAL A 1 180 ? 20.530 -8.765 -76.401 1.00 94.38 180 VAL A C 1
ATOM 1428 O O . VAL A 1 180 ? 20.353 -8.999 -75.207 1.00 94.38 180 VAL A O 1
ATOM 1431 N N . GLU A 1 181 ? 21.713 -8.402 -76.903 1.00 94.31 181 GLU A N 1
ATOM 1432 C CA . GLU A 1 181 ? 22.946 -8.315 -76.111 1.00 94.31 181 GLU A CA 1
ATOM 1433 C C . GLU A 1 181 ? 22.832 -7.255 -75.006 1.00 94.31 181 GLU A C 1
ATOM 1435 O O . GLU A 1 181 ? 23.179 -7.509 -73.851 1.00 94.31 181 GLU A O 1
ATOM 1440 N N . LEU A 1 182 ? 22.257 -6.086 -75.317 1.00 95.38 182 LEU A N 1
ATOM 1441 C CA . LEU A 1 182 ? 21.983 -5.052 -74.317 1.00 95.38 182 LEU A CA 1
ATOM 1442 C C . LEU A 1 182 ? 21.128 -5.591 -73.157 1.00 95.38 182 LEU A C 1
ATOM 1444 O O . LEU A 1 182 ? 21.437 -5.352 -71.990 1.00 95.38 182 LEU A O 1
ATOM 1448 N N . LYS A 1 183 ? 20.062 -6.338 -73.458 1.00 96.19 183 LYS A N 1
ATOM 1449 C CA . LYS A 1 183 ? 19.173 -6.929 -72.445 1.00 96.19 183 LYS A CA 1
ATOM 1450 C C . LYS A 1 183 ? 19.857 -7.997 -71.600 1.00 96.19 183 LYS A C 1
ATOM 1452 O O . LYS A 1 183 ? 19.615 -8.055 -70.392 1.00 96.19 183 LYS A O 1
ATOM 1457 N N . GLU A 1 184 ? 20.686 -8.838 -72.213 1.00 94.69 184 GLU A N 1
ATOM 1458 C CA . GLU A 1 184 ? 21.492 -9.834 -71.499 1.00 94.69 184 GLU A CA 1
ATOM 1459 C C . GLU A 1 184 ? 22.447 -9.151 -70.518 1.00 94.69 184 GLU A C 1
ATOM 1461 O O . GLU A 1 184 ? 22.473 -9.500 -69.336 1.00 94.69 184 GLU A O 1
ATOM 1466 N N . ASN A 1 185 ? 23.141 -8.104 -70.969 1.00 95.75 185 ASN A N 1
ATOM 1467 C CA . ASN A 1 185 ? 24.063 -7.337 -70.139 1.00 95.75 185 ASN A CA 1
ATOM 1468 C C . ASN A 1 185 ? 23.344 -6.593 -69.004 1.00 95.75 185 ASN A C 1
ATOM 1470 O O . ASN A 1 185 ? 23.769 -6.673 -67.854 1.00 95.75 185 ASN A O 1
ATOM 1474 N N . LEU A 1 186 ? 22.216 -5.930 -69.274 1.00 95.12 186 LEU A N 1
ATOM 1475 C CA . LEU A 1 186 ? 21.415 -5.284 -68.226 1.00 95.12 186 LEU A CA 1
ATOM 1476 C C . LEU A 1 186 ? 20.865 -6.293 -67.209 1.00 95.12 186 LEU A C 1
ATOM 1478 O O . LEU A 1 186 ? 20.705 -5.951 -66.038 1.00 95.12 186 LEU A O 1
ATOM 1482 N N . THR A 1 187 ? 20.559 -7.523 -67.630 1.00 93.31 187 THR A N 1
ATOM 1483 C CA . THR A 1 187 ? 20.118 -8.590 -66.717 1.00 93.31 187 THR A CA 1
ATOM 1484 C C . THR A 1 187 ? 21.279 -9.072 -65.848 1.00 93.31 187 THR A C 1
ATOM 1486 O O . THR A 1 187 ? 21.134 -9.162 -64.632 1.00 93.31 187 THR A O 1
ATOM 1489 N N . LEU A 1 188 ? 22.455 -9.302 -66.441 1.00 92.75 188 LEU A N 1
ATOM 1490 C CA . LEU A 1 188 ? 23.674 -9.679 -65.717 1.00 92.75 188 LEU A CA 1
ATOM 1491 C C . LEU A 1 188 ? 24.083 -8.626 -64.675 1.00 92.75 188 LEU A C 1
ATOM 1493 O O . LEU A 1 188 ? 24.506 -8.968 -63.572 1.00 92.75 188 LEU A O 1
ATOM 1497 N N . LEU A 1 189 ? 23.930 -7.347 -65.016 1.00 93.94 189 LEU A N 1
ATOM 1498 C CA . LEU A 1 189 ? 24.232 -6.221 -64.136 1.00 93.94 189 LEU A CA 1
ATOM 1499 C C . LEU A 1 189 ? 23.136 -5.947 -63.087 1.00 93.94 189 LEU A C 1
ATOM 1501 O O . LEU A 1 189 ? 23.297 -5.041 -62.277 1.00 93.94 189 LEU A O 1
ATOM 1505 N N . GLY A 1 190 ? 22.037 -6.710 -63.068 1.00 92.31 190 GLY A N 1
ATOM 1506 C CA . GLY A 1 190 ? 20.963 -6.558 -62.078 1.00 92.31 190 GLY A CA 1
ATOM 1507 C C . GLY A 1 190 ? 20.038 -5.355 -62.310 1.00 92.31 190 GLY A C 1
ATOM 1508 O O . GLY A 1 190 ? 19.294 -4.958 -61.412 1.00 92.31 190 GLY A O 1
ATOM 1509 N N . TYR A 1 191 ? 20.060 -4.759 -63.505 1.00 94.12 191 TYR A N 1
ATOM 1510 C CA . TYR A 1 191 ? 19.187 -3.640 -63.883 1.00 94.12 191 TYR A CA 1
ATOM 1511 C C . TYR A 1 191 ? 17.839 -4.092 -64.440 1.00 94.12 191 TYR A C 1
ATOM 1513 O O . TYR A 1 191 ? 16.861 -3.346 -64.383 1.00 94.12 191 TYR A O 1
ATOM 1521 N N . THR A 1 192 ? 17.776 -5.313 -64.968 1.00 93.25 192 THR A N 1
ATOM 1522 C CA . THR A 1 192 ? 16.561 -5.928 -65.518 1.00 93.25 192 THR A CA 1
ATOM 1523 C C . THR A 1 192 ? 16.518 -7.417 -65.170 1.00 93.25 192 THR A C 1
ATOM 1525 O O . THR A 1 192 ? 17.453 -7.946 -64.578 1.00 93.25 192 THR A O 1
ATOM 1528 N N . ASN A 1 193 ? 15.424 -8.101 -65.510 1.00 92.12 193 ASN A N 1
ATOM 1529 C CA . ASN A 1 193 ? 15.262 -9.535 -65.259 1.00 92.12 193 ASN A CA 1
ATOM 1530 C C . ASN A 1 193 ? 14.657 -10.241 -66.484 1.00 92.12 193 ASN A C 1
ATOM 1532 O O . ASN A 1 193 ? 13.591 -10.859 -66.408 1.00 92.12 193 ASN A O 1
ATOM 1536 N N . PHE A 1 194 ? 15.279 -10.071 -67.654 1.00 91.94 194 PHE A N 1
ATOM 1537 C CA . PHE A 1 194 ? 14.783 -10.686 -68.882 1.00 91.94 194 PHE A CA 1
ATOM 1538 C C . PHE A 1 194 ? 15.115 -12.179 -68.914 1.00 91.94 194 PHE A C 1
ATOM 1540 O O . PHE A 1 194 ? 16.274 -12.576 -68.889 1.00 91.94 194 PHE A O 1
ATOM 1547 N N . THR A 1 195 ? 14.093 -13.025 -69.038 1.00 89.75 195 THR A N 1
ATOM 1548 C CA . THR A 1 195 ? 14.261 -14.486 -69.150 1.00 89.75 195 THR A CA 1
ATOM 1549 C C . THR A 1 195 ? 14.360 -14.973 -70.595 1.00 89.75 195 THR A C 1
ATOM 1551 O O . THR A 1 195 ? 14.767 -16.105 -70.852 1.00 89.75 195 THR A O 1
ATOM 1554 N N . SER A 1 196 ? 13.954 -14.148 -71.560 1.00 90.25 196 SER A N 1
ATOM 1555 C CA . SER A 1 196 ? 14.049 -14.429 -72.997 1.00 90.25 196 SER A CA 1
ATOM 1556 C C . SER A 1 196 ? 14.246 -13.117 -73.766 1.00 90.25 196 SER A C 1
ATOM 1558 O O . SER A 1 196 ? 13.270 -12.546 -74.263 1.00 90.25 196 SER A O 1
ATOM 1560 N N . PRO A 1 197 ? 15.484 -12.592 -73.803 1.00 91.62 197 PRO A N 1
ATOM 1561 C CA . PRO A 1 197 ? 15.831 -11.397 -74.565 1.00 91.62 197 PRO A CA 1
ATOM 1562 C C . PRO A 1 197 ? 15.439 -11.526 -76.043 1.00 91.62 197 PRO A C 1
ATOM 1564 O O . PRO A 1 197 ? 15.588 -12.578 -76.657 1.00 91.62 197 PRO A O 1
ATOM 1567 N N . ASN A 1 198 ? 14.904 -10.447 -76.607 1.00 92.31 198 ASN A N 1
ATOM 1568 C CA . ASN A 1 198 ? 14.511 -10.352 -78.013 1.00 92.31 198 ASN A CA 1
ATOM 1569 C C . ASN A 1 198 ? 14.940 -8.991 -78.578 1.00 92.31 198 ASN A C 1
ATOM 1571 O O . ASN A 1 198 ? 15.279 -8.087 -77.809 1.00 92.31 198 ASN A O 1
ATOM 1575 N N . ASN A 1 199 ? 14.893 -8.854 -79.901 1.00 92.75 199 ASN A N 1
ATOM 1576 C CA . ASN A 1 199 ? 15.385 -7.687 -80.633 1.00 92.75 199 ASN A CA 1
ATOM 1577 C C . ASN A 1 199 ? 14.539 -6.405 -80.466 1.00 92.75 199 ASN A C 1
ATOM 1579 O O . ASN A 1 199 ? 14.928 -5.350 -80.952 1.00 92.75 199 ASN A O 1
ATOM 1583 N N . PHE A 1 200 ? 13.402 -6.454 -79.767 1.00 94.25 200 PHE A N 1
ATOM 1584 C CA . PHE A 1 200 ? 12.585 -5.269 -79.501 1.00 94.25 200 PHE A CA 1
ATOM 1585 C C . PHE A 1 200 ? 13.086 -4.518 -78.268 1.00 94.25 200 PHE A C 1
ATOM 1587 O O . PHE A 1 200 ? 13.001 -5.061 -77.174 1.00 94.25 200 PHE A O 1
ATOM 1594 N N . TYR A 1 201 ? 13.544 -3.274 -78.392 1.00 94.88 201 TYR A N 1
ATOM 1595 C CA . TYR A 1 201 ? 14.018 -2.473 -77.258 1.00 94.88 201 TYR A CA 1
ATOM 1596 C C . TYR A 1 201 ? 12.946 -2.345 -76.159 1.00 94.88 201 TYR A C 1
ATOM 1598 O O . TYR A 1 201 ? 13.077 -2.937 -75.089 1.00 94.88 201 TYR A O 1
ATOM 1606 N N . GLY A 1 202 ? 11.831 -1.674 -76.452 1.00 92.75 202 GLY A N 1
ATOM 1607 C CA . GLY A 1 202 ? 10.676 -1.570 -75.560 1.00 92.75 202 GLY A CA 1
ATOM 1608 C C . GLY A 1 202 ? 10.924 -0.831 -74.235 1.00 92.75 202 GLY A C 1
ATOM 1609 O O . GLY A 1 202 ? 12.049 -0.538 -73.833 1.00 92.75 202 GLY A O 1
ATOM 1610 N N . SER A 1 203 ? 9.835 -0.572 -73.510 1.00 93.44 203 SER A N 1
ATOM 1611 C CA . SER A 1 203 ? 9.855 0.199 -72.257 1.00 93.44 203 SER A CA 1
ATOM 1612 C C . SER A 1 203 ? 10.589 -0.494 -71.102 1.00 93.44 203 SER A C 1
ATOM 1614 O O . SER A 1 203 ? 11.110 0.164 -70.207 1.00 93.44 203 SER A O 1
ATOM 1616 N N . GLY A 1 204 ? 10.657 -1.830 -71.106 1.00 93.44 204 GLY A N 1
ATOM 1617 C CA . GLY A 1 204 ? 11.400 -2.584 -70.092 1.00 93.44 204 GLY A CA 1
ATOM 1618 C C . GLY A 1 204 ? 12.913 -2.373 -70.190 1.00 93.44 204 GLY A C 1
ATOM 1619 O O . GLY A 1 204 ? 13.574 -2.224 -69.164 1.00 93.44 204 GLY A O 1
ATOM 1620 N N . THR A 1 205 ? 13.461 -2.338 -71.410 1.00 96.00 205 THR A N 1
ATOM 1621 C CA . THR A 1 205 ? 14.888 -2.050 -71.618 1.00 96.00 205 THR A CA 1
ATOM 1622 C C . THR A 1 205 ? 15.173 -0.586 -71.348 1.00 96.00 205 THR A C 1
ATOM 1624 O O . THR A 1 205 ? 16.131 -0.294 -70.642 1.00 96.00 205 THR A O 1
ATOM 1627 N N . GLU A 1 206 ? 14.302 0.313 -71.815 1.00 96.94 206 GLU A N 1
ATOM 1628 C CA . GLU A 1 206 ? 14.370 1.749 -71.525 1.00 96.94 206 GLU A CA 1
ATOM 1629 C C . GLU A 1 206 ? 14.466 2.027 -70.018 1.00 96.94 206 GLU A C 1
ATOM 1631 O O . GLU A 1 206 ? 15.360 2.741 -69.576 1.00 96.94 206 GLU A O 1
ATOM 1636 N N . ALA A 1 207 ? 13.618 1.391 -69.202 1.00 95.50 207 ALA A N 1
ATOM 1637 C CA . ALA A 1 207 ? 13.657 1.532 -67.746 1.00 95.50 207 ALA A CA 1
ATOM 1638 C C . ALA A 1 207 ? 14.967 1.012 -67.122 1.00 95.50 207 ALA A C 1
ATOM 1640 O O . ALA A 1 207 ? 15.492 1.621 -66.187 1.00 95.50 207 ALA A O 1
ATOM 1641 N N . GLY A 1 208 ? 15.502 -0.101 -67.636 1.00 95.31 208 GLY A N 1
ATOM 1642 C CA . GLY A 1 208 ? 16.796 -0.641 -67.215 1.00 95.31 208 GLY A CA 1
ATOM 1643 C C . GLY A 1 208 ? 17.956 0.297 -67.547 1.00 95.31 208 GLY A C 1
ATOM 1644 O O . GLY A 1 208 ? 18.806 0.550 -66.693 1.00 95.31 208 GLY A O 1
ATOM 1645 N N . VAL A 1 209 ? 17.945 0.860 -68.757 1.00 96.81 209 VAL A N 1
ATOM 1646 C CA . VAL A 1 209 ? 18.921 1.853 -69.220 1.00 96.81 209 VAL A CA 1
ATOM 1647 C C . VAL A 1 209 ? 18.836 3.132 -68.392 1.00 96.81 209 VAL A C 1
ATOM 1649 O O . VAL A 1 209 ? 19.859 3.563 -67.876 1.00 96.81 209 VAL A O 1
ATOM 1652 N N . LEU A 1 210 ? 17.638 3.674 -68.151 1.00 96.88 210 LEU A N 1
ATOM 1653 C CA . LEU A 1 210 ? 17.437 4.855 -67.300 1.00 96.88 210 LEU A CA 1
ATOM 1654 C C . LEU A 1 210 ? 17.963 4.649 -65.876 1.00 96.88 210 LEU A C 1
ATOM 1656 O O . LEU A 1 210 ? 18.577 5.541 -65.292 1.00 96.88 210 LEU A O 1
ATOM 1660 N N . LYS A 1 211 ? 17.720 3.472 -65.285 1.00 94.81 211 LYS A N 1
ATOM 1661 C CA . LYS A 1 211 ? 18.229 3.157 -63.944 1.00 94.81 211 LYS A CA 1
ATOM 1662 C C . LYS A 1 211 ? 19.761 3.111 -63.934 1.00 94.81 211 LYS A C 1
ATOM 1664 O O . LYS A 1 211 ? 20.359 3.664 -63.018 1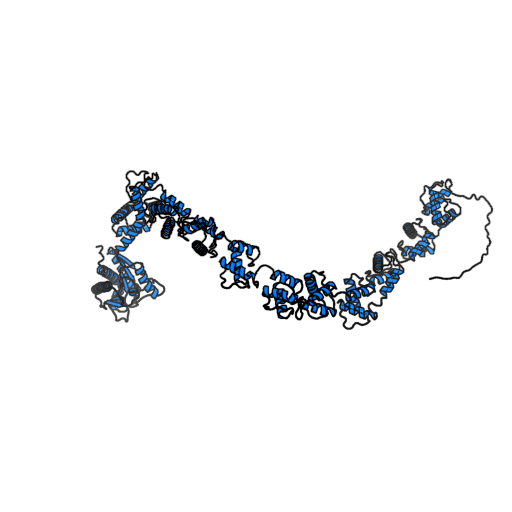.00 94.81 211 LYS A O 1
ATOM 1669 N N . LEU A 1 212 ? 20.382 2.509 -64.948 1.00 95.38 212 LEU A N 1
ATOM 1670 C CA . LEU A 1 212 ? 21.840 2.481 -65.082 1.00 95.38 212 LEU A CA 1
ATOM 1671 C C . LEU A 1 212 ? 22.417 3.878 -65.312 1.00 95.38 212 LEU A C 1
ATOM 1673 O O . LEU A 1 212 ? 23.397 4.238 -64.669 1.00 95.38 212 LEU A O 1
ATOM 1677 N N . GLN A 1 213 ? 21.805 4.671 -66.191 1.00 96.31 213 GLN A N 1
ATOM 1678 C CA . GLN A 1 213 ? 22.240 6.035 -66.483 1.00 96.31 213 GLN A CA 1
ATOM 1679 C C . GLN A 1 213 ? 22.265 6.882 -65.210 1.00 96.31 213 GLN A C 1
ATOM 1681 O O . GLN A 1 213 ? 23.289 7.479 -64.896 1.00 96.31 213 GLN A O 1
ATOM 1686 N N . ARG A 1 214 ? 21.197 6.819 -64.412 1.00 94.56 214 ARG A N 1
ATOM 1687 C CA . ARG A 1 214 ? 21.104 7.494 -63.112 1.00 94.56 214 ARG A CA 1
ATOM 1688 C C . ARG A 1 214 ? 22.113 6.990 -62.079 1.00 94.56 214 ARG A C 1
ATOM 1690 O O . ARG A 1 214 ? 22.639 7.779 -61.306 1.00 94.56 214 ARG A O 1
ATOM 1697 N N . ASP A 1 215 ? 22.393 5.689 -62.046 1.00 92.31 215 ASP A N 1
ATOM 1698 C CA . ASP A 1 215 ? 23.349 5.112 -61.091 1.00 92.31 215 ASP A CA 1
ATOM 1699 C C . ASP A 1 215 ? 24.811 5.503 -61.364 1.00 92.31 215 ASP A C 1
ATOM 1701 O O . ASP A 1 215 ? 25.647 5.357 -60.467 1.00 92.31 215 ASP A O 1
ATOM 1705 N N . TYR A 1 216 ? 25.115 5.971 -62.579 1.00 93.00 216 TYR A N 1
ATOM 1706 C CA . TYR A 1 216 ? 26.461 6.340 -63.022 1.00 93.00 216 TYR A CA 1
ATOM 1707 C C . TYR A 1 216 ? 26.549 7.749 -63.621 1.00 93.00 216 TYR A C 1
ATOM 1709 O O . TYR A 1 216 ? 27.491 8.024 -64.368 1.00 93.00 216 TYR A O 1
ATOM 1717 N N . ASP A 1 217 ? 25.593 8.622 -63.292 1.00 93.31 217 ASP A N 1
ATOM 1718 C CA . ASP A 1 217 ? 25.563 10.032 -63.699 1.00 93.31 217 ASP A CA 1
ATOM 1719 C C . ASP A 1 217 ? 25.724 10.245 -65.226 1.00 93.31 217 ASP A C 1
ATOM 1721 O O . ASP A 1 217 ? 26.446 11.137 -65.681 1.00 93.31 217 ASP A O 1
ATOM 1725 N N . LEU A 1 218 ? 25.074 9.399 -66.034 1.00 94.62 218 LEU A N 1
ATOM 1726 C CA . LEU A 1 218 ? 24.979 9.535 -67.495 1.00 94.62 218 LEU A CA 1
ATOM 1727 C C . LEU A 1 218 ? 23.722 10.331 -67.896 1.00 94.62 218 LEU A C 1
ATOM 1729 O O . LEU A 1 218 ? 22.851 10.588 -67.068 1.00 94.62 218 LEU A O 1
ATOM 1733 N N . ASP A 1 219 ? 23.605 10.702 -69.177 1.00 93.06 219 ASP A N 1
ATOM 1734 C CA . ASP A 1 219 ? 22.402 11.365 -69.702 1.00 93.06 219 ASP A CA 1
ATOM 1735 C C . ASP A 1 219 ? 21.179 10.440 -69.589 1.00 93.06 219 ASP A C 1
ATOM 1737 O O . ASP A 1 219 ? 21.124 9.401 -70.245 1.00 93.06 219 ASP A O 1
ATOM 1741 N N . GLU A 1 220 ? 20.205 10.802 -68.749 1.00 95.00 220 GLU A N 1
ATOM 1742 C CA . GLU A 1 220 ? 19.005 10.007 -68.436 1.00 95.00 220 GLU A CA 1
ATOM 1743 C C . GLU A 1 220 ? 17.954 10.065 -69.564 1.00 95.00 220 GLU A C 1
ATOM 1745 O O . GLU A 1 220 ? 16.788 10.404 -69.354 1.00 95.00 220 GLU A O 1
ATOM 1750 N N . SER A 1 221 ? 18.367 9.753 -70.790 1.00 94.88 221 SER A N 1
ATOM 1751 C CA . SER A 1 221 ? 17.519 9.790 -71.986 1.00 94.88 221 SER A CA 1
ATOM 1752 C C . SER A 1 221 ? 16.740 8.495 -72.223 1.00 94.88 221 SER A C 1
ATOM 1754 O O . SER A 1 221 ? 15.827 8.471 -73.046 1.00 94.88 221 SER A O 1
ATOM 1756 N N . GLY A 1 222 ? 17.122 7.396 -71.560 1.00 94.38 222 GLY A N 1
ATOM 1757 C CA . GLY A 1 222 ? 16.587 6.061 -71.839 1.00 94.38 222 GLY A CA 1
ATOM 1758 C C . GLY A 1 222 ? 17.029 5.497 -73.188 1.00 94.38 222 GLY A C 1
ATOM 1759 O O . GLY A 1 222 ? 16.575 4.422 -73.579 1.00 94.38 222 GLY A O 1
ATOM 1760 N N . VAL A 1 223 ? 17.931 6.194 -73.881 1.00 95.81 223 VAL A N 1
ATOM 1761 C CA . VAL A 1 223 ? 18.577 5.782 -75.125 1.00 95.81 223 VAL A CA 1
ATOM 1762 C C . VAL A 1 223 ? 19.911 5.123 -74.787 1.00 95.81 223 VAL A C 1
ATOM 1764 O O . VAL A 1 223 ? 20.722 5.700 -74.067 1.00 95.81 223 VAL A O 1
ATOM 1767 N N . ALA A 1 224 ? 20.171 3.932 -75.324 1.00 95.25 224 ALA A N 1
ATOM 1768 C CA . ALA A 1 224 ? 21.464 3.268 -75.176 1.00 95.25 224 ALA A CA 1
ATOM 1769 C C . ALA A 1 224 ? 22.473 3.839 -76.184 1.00 95.25 224 ALA A C 1
ATOM 1771 O O . ALA A 1 224 ? 22.771 3.242 -77.221 1.00 95.25 224 ALA A O 1
ATOM 1772 N N . ASP A 1 225 ? 22.944 5.046 -75.881 1.00 94.19 225 ASP A N 1
ATOM 1773 C CA . ASP A 1 225 ? 23.977 5.761 -76.622 1.00 94.19 225 ASP A CA 1
ATOM 1774 C C . ASP A 1 225 ? 25.390 5.188 -76.391 1.00 94.19 225 ASP A C 1
ATOM 1776 O O . ASP A 1 225 ? 25.595 4.224 -75.649 1.00 94.19 225 ASP A O 1
ATOM 1780 N N . GLU A 1 226 ? 26.390 5.780 -77.049 1.00 93.38 226 GLU A N 1
ATOM 1781 C CA . GLU A 1 226 ? 27.782 5.314 -76.985 1.00 93.38 226 GLU A CA 1
ATOM 1782 C C . GLU A 1 226 ? 28.334 5.310 -75.548 1.00 93.38 226 GLU A C 1
ATOM 1784 O O . GLU A 1 226 ? 29.007 4.360 -75.148 1.00 93.38 226 GLU A O 1
ATOM 1789 N N . ALA A 1 227 ? 28.011 6.332 -74.747 1.00 94.94 227 ALA A N 1
ATOM 1790 C CA . ALA A 1 227 ? 28.458 6.428 -73.358 1.00 94.94 227 ALA A CA 1
ATOM 1791 C C . ALA A 1 227 ? 27.818 5.345 -72.475 1.00 94.94 227 ALA A C 1
ATOM 1793 O O . ALA A 1 227 ? 28.506 4.703 -71.676 1.00 94.94 227 ALA A O 1
ATOM 1794 N N . THR A 1 228 ? 26.518 5.101 -72.656 1.00 96.31 228 THR A N 1
ATOM 1795 C CA . THR A 1 228 ? 25.766 4.061 -71.948 1.00 96.31 228 THR A CA 1
ATOM 1796 C C . THR A 1 228 ? 26.309 2.672 -72.271 1.00 96.31 228 THR A C 1
ATOM 1798 O O . THR A 1 228 ? 26.595 1.892 -71.359 1.00 96.31 228 THR A O 1
ATOM 1801 N N . LEU A 1 229 ? 26.511 2.362 -73.554 1.00 94.44 229 LEU A N 1
ATOM 1802 C CA . LEU A 1 229 ? 27.033 1.064 -73.988 1.00 94.44 229 LEU A CA 1
ATOM 1803 C C . LEU A 1 229 ? 28.471 0.835 -73.504 1.00 94.44 229 LEU A C 1
ATOM 1805 O O . LEU A 1 229 ? 28.765 -0.235 -72.971 1.00 94.44 229 LEU A O 1
ATOM 1809 N N . ALA A 1 230 ? 29.338 1.851 -73.585 1.00 93.81 230 ALA A N 1
ATOM 1810 C CA . ALA A 1 230 ? 30.702 1.767 -73.063 1.00 93.81 230 ALA A CA 1
ATOM 1811 C C . ALA A 1 230 ? 30.727 1.522 -71.545 1.00 93.81 230 ALA A C 1
ATOM 1813 O O . ALA A 1 230 ? 31.560 0.761 -71.042 1.00 93.81 230 ALA A O 1
ATOM 1814 N N . LYS A 1 231 ? 29.799 2.132 -70.793 1.00 95.25 231 LYS A N 1
ATOM 1815 C CA . LYS A 1 231 ? 29.683 1.898 -69.351 1.00 95.25 231 LYS A CA 1
ATOM 1816 C C . LYS A 1 231 ? 29.218 0.475 -69.045 1.00 95.25 231 LYS A C 1
ATOM 1818 O O . LYS A 1 231 ? 29.809 -0.167 -68.179 1.00 95.25 231 LYS A O 1
ATOM 1823 N N . ILE A 1 232 ? 28.216 -0.029 -69.764 1.00 95.12 232 ILE A N 1
ATOM 1824 C CA . ILE A 1 232 ? 27.741 -1.415 -69.636 1.00 95.12 232 ILE A CA 1
ATOM 1825 C C . ILE A 1 232 ? 28.880 -2.401 -69.906 1.00 95.12 232 ILE A C 1
ATOM 1827 O O . ILE A 1 232 ? 29.125 -3.289 -69.090 1.00 95.12 232 ILE A O 1
ATOM 1831 N N . GLU A 1 233 ? 29.622 -2.213 -70.998 1.00 93.62 233 GLU A N 1
ATOM 1832 C CA . GLU A 1 233 ? 30.757 -3.067 -71.354 1.00 93.62 233 GLU A CA 1
ATOM 1833 C C . GLU A 1 233 ? 31.836 -3.068 -70.259 1.00 93.62 233 GLU A C 1
ATOM 1835 O O . GLU A 1 233 ? 32.329 -4.130 -69.867 1.00 93.62 233 GLU A O 1
ATOM 1840 N N . ALA A 1 234 ? 32.170 -1.897 -69.709 1.00 93.50 234 ALA A N 1
ATOM 1841 C CA . ALA A 1 234 ? 33.141 -1.779 -68.624 1.00 93.50 234 ALA A CA 1
ATOM 1842 C C . ALA A 1 234 ? 32.701 -2.522 -67.347 1.00 93.50 234 ALA A C 1
ATOM 1844 O O . ALA A 1 234 ? 33.531 -3.136 -66.676 1.00 93.50 234 ALA A O 1
ATOM 1845 N N . LEU A 1 235 ? 31.406 -2.489 -67.012 1.00 94.12 235 LEU A N 1
ATOM 1846 C CA . LEU A 1 235 ? 30.860 -3.170 -65.835 1.00 94.12 235 LEU A CA 1
ATOM 1847 C C . LEU A 1 235 ? 30.817 -4.690 -66.020 1.00 94.12 235 LEU A C 1
ATOM 1849 O O . LEU A 1 235 ? 31.236 -5.431 -65.129 1.00 94.12 235 LEU A O 1
ATOM 1853 N N . VAL A 1 236 ? 30.369 -5.162 -67.188 1.00 92.25 236 VAL A N 1
ATOM 1854 C CA . VAL A 1 236 ? 30.318 -6.597 -67.518 1.00 92.25 236 VAL A CA 1
ATOM 1855 C C . VAL A 1 236 ? 31.718 -7.210 -67.500 1.00 92.25 236 VAL A C 1
ATOM 1857 O O . VAL A 1 236 ? 31.895 -8.329 -67.013 1.00 92.25 236 VAL A O 1
ATOM 1860 N N . ASN A 1 237 ? 32.724 -6.468 -67.969 1.00 91.12 237 ASN A N 1
ATOM 1861 C CA . ASN A 1 237 ? 34.125 -6.890 -68.003 1.00 91.12 237 ASN A CA 1
ATOM 1862 C C . ASN A 1 237 ? 34.910 -6.571 -66.718 1.00 91.12 237 ASN A C 1
ATOM 1864 O O . ASN A 1 237 ? 36.142 -6.628 -66.718 1.00 91.12 237 ASN A O 1
ATOM 1868 N N . SER A 1 238 ? 34.226 -6.256 -65.614 1.00 92.31 238 SER A N 1
ATOM 1869 C CA . SER A 1 238 ? 34.877 -6.015 -64.326 1.00 92.31 238 SER A CA 1
ATOM 1870 C C . SER A 1 238 ? 35.741 -7.214 -63.899 1.00 92.31 238 SER A C 1
ATOM 1872 O O . SER A 1 238 ? 35.271 -8.355 -63.940 1.00 92.31 238 SER A O 1
ATOM 1874 N N . PRO A 1 239 ? 36.977 -6.992 -63.407 1.00 91.88 239 PRO A N 1
ATOM 1875 C CA . PRO A 1 239 ? 37.817 -8.064 -62.872 1.00 91.88 239 PRO A CA 1
ATOM 1876 C C . PRO A 1 239 ? 37.312 -8.611 -61.523 1.00 91.88 239 PRO A C 1
ATOM 1878 O O . PRO A 1 239 ? 37.857 -9.590 -61.015 1.00 91.88 239 PRO A O 1
ATOM 1881 N N . PHE A 1 240 ? 36.279 -8.000 -60.931 1.00 95.19 240 PHE A N 1
ATOM 1882 C CA . PHE A 1 240 ? 35.674 -8.395 -59.655 1.00 95.19 240 PHE A CA 1
ATOM 1883 C C . PHE A 1 240 ? 34.336 -9.112 -59.860 1.00 95.19 240 PHE A C 1
ATOM 1885 O O . PHE A 1 240 ? 33.295 -8.690 -59.353 1.00 95.19 240 PHE A O 1
ATOM 1892 N N . ARG A 1 241 ? 34.376 -10.196 -60.632 1.00 94.31 241 ARG A N 1
ATOM 1893 C CA . ARG A 1 241 ? 33.232 -11.063 -60.934 1.00 94.31 241 ARG A CA 1
ATOM 1894 C C . ARG A 1 241 ? 33.639 -12.529 -60.833 1.00 94.31 241 ARG A C 1
ATOM 1896 O O . ARG A 1 241 ? 34.824 -12.862 -60.888 1.00 94.31 241 ARG A O 1
ATOM 1903 N N . ASN A 1 242 ? 32.657 -13.415 -60.717 1.00 93.81 242 ASN A N 1
ATOM 1904 C CA . ASN A 1 242 ? 32.901 -14.847 -60.571 1.00 93.81 242 ASN A CA 1
ATOM 1905 C C . ASN A 1 242 ? 33.742 -15.429 -61.724 1.00 93.81 242 ASN A C 1
ATOM 1907 O O . ASN A 1 242 ? 33.439 -15.225 -62.896 1.00 93.81 242 ASN A O 1
ATOM 1911 N N . GLY A 1 243 ? 34.790 -16.174 -61.373 1.00 92.38 243 GLY A N 1
ATOM 1912 C CA . GLY A 1 243 ? 35.722 -16.808 -62.308 1.00 92.38 243 GLY A CA 1
ATOM 1913 C C . GLY A 1 243 ? 37.019 -16.029 -62.548 1.00 92.38 243 GLY A C 1
ATOM 1914 O O . GLY A 1 243 ? 37.998 -16.631 -62.994 1.00 92.38 243 GLY A O 1
ATOM 1915 N N . GLU A 1 244 ? 37.071 -14.743 -62.198 1.00 95.31 244 GLU A N 1
ATOM 1916 C CA . GLU A 1 244 ? 38.242 -13.891 -62.424 1.00 95.31 244 GLU A CA 1
ATOM 1917 C C . GLU A 1 244 ? 39.245 -13.924 -61.255 1.00 95.31 244 GLU A C 1
ATOM 1919 O O . GLU A 1 244 ? 38.974 -14.418 -60.151 1.00 95.31 244 GLU A O 1
ATOM 1924 N N . ARG A 1 245 ? 40.454 -13.402 -61.500 1.00 94.94 245 ARG A N 1
ATOM 1925 C CA . ARG A 1 245 ? 41.492 -13.214 -60.476 1.00 94.94 245 ARG A CA 1
ATOM 1926 C C . ARG A 1 245 ? 41.951 -11.765 -60.431 1.00 94.94 245 ARG A C 1
ATOM 1928 O O . ARG A 1 245 ? 42.403 -11.236 -61.440 1.00 94.94 245 ARG A O 1
ATOM 1935 N N . HIS A 1 246 ? 41.919 -11.172 -59.243 1.00 94.44 246 HIS A N 1
ATOM 1936 C CA . HIS A 1 246 ? 42.418 -9.823 -59.000 1.00 94.44 246 HIS A CA 1
ATOM 1937 C C . HIS A 1 246 ? 42.953 -9.702 -57.569 1.00 94.44 246 HIS A C 1
ATOM 1939 O O . HIS A 1 246 ? 42.306 -10.176 -56.636 1.00 94.44 246 HIS A O 1
ATOM 1945 N N . GLU A 1 247 ? 44.115 -9.075 -57.372 1.00 92.19 247 GLU A N 1
ATOM 1946 C CA . GLU A 1 247 ? 44.772 -8.993 -56.053 1.00 92.19 247 GLU A CA 1
ATOM 1947 C C . GLU A 1 247 ? 43.913 -8.260 -55.012 1.00 92.19 247 GLU A C 1
ATOM 1949 O O . GLU A 1 247 ? 43.766 -8.732 -53.887 1.00 92.19 247 GLU A O 1
ATOM 1954 N N . GLU A 1 248 ? 43.225 -7.184 -55.405 1.00 93.69 248 GLU A N 1
ATOM 1955 C CA . GLU A 1 248 ? 42.293 -6.465 -54.516 1.00 93.69 248 GLU A CA 1
ATOM 1956 C C . GLU A 1 248 ? 41.064 -7.300 -54.103 1.00 93.69 248 GLU A C 1
ATOM 1958 O O . GLU A 1 248 ? 40.342 -6.917 -53.185 1.00 93.69 248 GLU A O 1
ATOM 1963 N N . SER A 1 249 ? 40.832 -8.473 -54.713 1.00 93.81 249 SER A N 1
ATOM 1964 C CA . SER A 1 249 ? 39.799 -9.402 -54.229 1.00 93.81 249 SER A CA 1
ATOM 1965 C C . SER A 1 249 ? 40.122 -9.944 -52.836 1.00 93.81 249 SER A C 1
ATOM 1967 O O . SER A 1 249 ? 39.217 -10.408 -52.149 1.00 93.81 249 SER A O 1
ATOM 1969 N N . ILE A 1 250 ? 41.389 -9.906 -52.406 1.00 93.75 250 ILE A N 1
ATOM 1970 C CA . ILE A 1 250 ? 41.784 -10.270 -51.039 1.00 93.75 250 ILE A CA 1
ATOM 1971 C C . ILE A 1 250 ? 41.190 -9.260 -50.052 1.00 93.75 250 ILE A C 1
ATOM 1973 O O . ILE A 1 250 ? 40.424 -9.658 -49.179 1.00 93.75 250 ILE A O 1
ATOM 1977 N N . ALA A 1 251 ? 41.453 -7.965 -50.258 1.00 94.31 251 ALA A N 1
ATOM 1978 C CA . ALA A 1 251 ? 40.936 -6.890 -49.411 1.00 94.31 251 ALA A CA 1
ATOM 1979 C C . ALA A 1 251 ? 39.398 -6.858 -49.397 1.00 94.31 251 ALA A C 1
ATOM 1981 O O . ALA A 1 251 ? 38.790 -6.775 -48.333 1.00 94.31 251 ALA A O 1
ATOM 1982 N N . LEU A 1 252 ? 38.760 -7.029 -50.561 1.00 95.50 252 LEU A N 1
ATOM 1983 C CA . LEU A 1 252 ? 37.300 -7.128 -50.663 1.00 95.50 252 LEU A CA 1
ATOM 1984 C C . LEU A 1 252 ? 36.733 -8.258 -49.785 1.00 95.50 252 LEU A C 1
ATOM 1986 O O . LEU A 1 252 ? 35.739 -8.073 -49.086 1.00 95.50 252 LEU A O 1
ATOM 1990 N N . LYS A 1 253 ? 37.365 -9.438 -49.799 1.00 95.81 253 LYS A N 1
ATOM 1991 C CA . LYS A 1 253 ? 36.950 -10.584 -48.975 1.00 95.81 253 LYS A CA 1
ATOM 1992 C C . LYS A 1 253 ? 37.152 -10.332 -47.485 1.00 95.81 253 LYS A C 1
ATOM 1994 O O . LYS A 1 253 ? 36.308 -10.739 -46.691 1.00 95.81 253 LYS A O 1
ATOM 1999 N N . GLU A 1 254 ? 38.250 -9.684 -47.106 1.00 94.50 254 GLU A N 1
ATOM 2000 C CA . GLU A 1 254 ? 38.510 -9.293 -45.716 1.00 94.50 254 GLU A CA 1
ATOM 2001 C C . GLU A 1 254 ? 37.439 -8.318 -45.219 1.00 94.50 254 GLU A C 1
ATOM 2003 O O . GLU A 1 254 ? 36.855 -8.539 -44.163 1.00 94.50 254 GLU A O 1
ATOM 2008 N N . GLN A 1 255 ? 37.098 -7.303 -46.016 1.00 96.56 255 GLN A N 1
ATOM 2009 C CA . GLN A 1 255 ? 36.057 -6.324 -45.694 1.00 96.56 255 GLN A CA 1
ATOM 2010 C C . GLN A 1 255 ? 34.663 -6.961 -45.602 1.00 96.56 255 GLN A C 1
ATOM 2012 O O . GLN A 1 255 ? 33.926 -6.698 -44.655 1.00 96.56 255 GLN A O 1
ATOM 2017 N N . LEU A 1 256 ? 34.307 -7.857 -46.528 1.00 95.38 256 LEU A N 1
ATOM 2018 C CA . LEU A 1 256 ? 33.058 -8.627 -46.447 1.00 95.38 256 LEU A CA 1
ATOM 2019 C C . LEU A 1 256 ? 33.021 -9.547 -45.219 1.00 95.38 256 LEU A C 1
ATOM 2021 O O . LEU A 1 256 ? 31.953 -9.761 -44.652 1.00 95.38 256 LEU A O 1
ATOM 2025 N N . THR A 1 257 ? 34.169 -10.085 -44.795 1.00 94.31 257 THR A N 1
ATOM 2026 C CA . THR A 1 257 ? 34.276 -10.883 -43.562 1.00 94.31 257 THR A CA 1
ATOM 2027 C C . THR A 1 257 ? 34.100 -10.001 -42.326 1.00 94.31 257 THR A C 1
ATOM 2029 O O . THR A 1 257 ? 33.327 -10.349 -41.437 1.00 94.31 257 THR A O 1
ATOM 2032 N N . ILE A 1 258 ? 34.730 -8.819 -42.302 1.00 95.50 258 ILE A N 1
ATOM 2033 C CA . ILE A 1 258 ? 34.528 -7.800 -41.260 1.00 95.50 258 ILE A CA 1
ATOM 2034 C C . ILE A 1 258 ? 33.047 -7.459 -41.129 1.00 95.50 258 ILE A C 1
ATOM 2036 O O . ILE A 1 258 ? 32.550 -7.390 -40.015 1.00 95.50 258 ILE A O 1
ATOM 2040 N N . LEU A 1 259 ? 32.342 -7.278 -42.244 1.00 95.25 259 LEU A N 1
ATOM 2041 C CA . LEU A 1 259 ? 30.920 -6.930 -42.273 1.00 95.25 259 LEU A CA 1
ATOM 2042 C C . LEU A 1 259 ? 29.975 -8.125 -42.061 1.00 95.25 259 LEU A C 1
ATOM 2044 O O . LEU A 1 259 ? 28.764 -7.941 -42.017 1.00 95.25 259 LEU A O 1
ATOM 2048 N N . GLY A 1 260 ? 30.504 -9.344 -41.931 1.00 93.88 260 GLY A N 1
ATOM 2049 C CA . GLY A 1 260 ? 29.716 -10.545 -41.647 1.00 93.88 260 GLY A CA 1
ATOM 2050 C C . GLY A 1 260 ? 29.005 -11.185 -42.844 1.00 93.88 260 GLY A C 1
ATOM 2051 O O . GLY A 1 260 ? 28.250 -12.129 -42.637 1.00 93.88 260 GLY A O 1
ATOM 2052 N N . TYR A 1 261 ? 29.267 -10.742 -44.076 1.00 95.00 261 TYR A N 1
ATOM 2053 C CA . TYR A 1 261 ? 28.700 -11.339 -45.298 1.00 95.00 261 TYR A CA 1
ATOM 2054 C C . TYR A 1 261 ? 29.434 -12.614 -45.741 1.00 95.00 261 TYR A C 1
ATOM 2056 O O . TYR A 1 261 ? 28.944 -13.377 -46.572 1.00 95.00 261 TYR A O 1
ATOM 2064 N N . THR A 1 262 ? 30.644 -12.853 -45.223 1.00 93.31 262 THR A N 1
ATOM 2065 C CA . THR A 1 262 ? 31.457 -14.040 -45.541 1.00 93.31 262 THR A CA 1
ATOM 2066 C C . THR A 1 262 ? 32.297 -14.482 -44.339 1.00 93.31 262 THR A C 1
ATOM 2068 O O . THR A 1 262 ? 32.422 -13.744 -43.367 1.00 93.31 262 THR A O 1
ATOM 2071 N N . ASP A 1 263 ? 32.884 -15.679 -44.396 1.00 91.31 263 ASP A N 1
ATOM 2072 C CA . ASP A 1 263 ? 33.668 -16.302 -43.319 1.00 91.31 263 ASP A CA 1
ATOM 2073 C C . ASP A 1 263 ? 35.081 -16.725 -43.778 1.00 91.31 263 ASP A C 1
ATOM 2075 O O . ASP A 1 263 ? 35.614 -17.771 -43.389 1.00 91.31 263 ASP A O 1
ATOM 2079 N N . PHE A 1 264 ? 35.720 -15.924 -44.638 1.00 89.94 264 PHE A N 1
ATOM 2080 C CA . PHE A 1 264 ? 37.019 -16.283 -45.208 1.00 89.94 264 PHE A CA 1
ATOM 2081 C C . PHE A 1 264 ? 38.140 -16.252 -44.160 1.00 89.94 264 PHE A C 1
ATOM 2083 O O . PHE A 1 264 ? 38.509 -15.205 -43.643 1.00 89.94 264 PHE A O 1
ATOM 2090 N N . THR A 1 265 ? 38.769 -17.404 -43.919 1.00 84.50 265 THR A N 1
ATOM 2091 C CA . THR A 1 265 ? 39.924 -17.529 -43.005 1.00 84.50 265 THR A CA 1
ATOM 2092 C C . THR A 1 265 ? 41.281 -17.345 -43.690 1.00 84.50 265 THR A C 1
ATOM 2094 O O . THR A 1 265 ? 42.279 -17.088 -43.022 1.00 84.50 265 THR A O 1
ATOM 2097 N N . ASN A 1 266 ? 41.341 -17.493 -45.017 1.00 87.62 266 ASN A N 1
ATOM 2098 C CA . ASN A 1 266 ? 42.546 -17.272 -45.822 1.00 87.62 266 ASN A CA 1
ATOM 2099 C C . ASN A 1 266 ? 42.160 -16.745 -47.220 1.00 87.62 266 ASN A C 1
ATOM 2101 O O . ASN A 1 266 ? 42.060 -17.531 -48.176 1.00 87.62 266 ASN A O 1
ATOM 2105 N N . PRO A 1 267 ? 41.837 -15.445 -47.337 1.00 90.50 267 PRO A N 1
ATOM 2106 C CA . PRO A 1 267 ? 41.405 -14.849 -48.592 1.00 90.50 267 PRO A CA 1
ATOM 2107 C C . PRO A 1 267 ? 42.525 -14.895 -49.642 1.00 90.50 267 PRO A C 1
ATOM 2109 O O . PRO A 1 267 ? 43.711 -14.794 -49.352 1.00 90.50 267 PRO A O 1
ATOM 2112 N N . ASN A 1 268 ? 42.138 -15.090 -50.900 1.00 92.56 268 ASN A N 1
ATOM 2113 C CA . ASN A 1 268 ? 43.044 -15.164 -52.049 1.00 92.56 268 ASN A CA 1
ATOM 2114 C C . ASN A 1 268 ? 42.480 -14.346 -53.219 1.00 92.56 268 ASN A C 1
ATOM 2116 O O . ASN A 1 268 ? 41.316 -13.946 -53.184 1.00 92.56 268 ASN A O 1
ATOM 2120 N N . SER A 1 269 ? 43.266 -14.142 -54.276 1.00 94.06 269 SER A N 1
ATOM 2121 C CA . SER A 1 269 ? 42.879 -13.291 -55.410 1.00 94.06 269 SER A CA 1
ATOM 2122 C C . SER A 1 269 ? 41.774 -13.856 -56.317 1.00 94.06 269 SER A C 1
ATOM 2124 O O . SER A 1 269 ? 41.333 -13.156 -57.219 1.00 94.06 269 SER A O 1
ATOM 2126 N N . PHE A 1 270 ? 41.301 -15.096 -56.120 1.00 94.94 270 PHE A N 1
ATOM 2127 C CA . PHE A 1 270 ? 40.256 -15.696 -56.965 1.00 94.94 270 PHE A CA 1
ATOM 2128 C C . PHE A 1 270 ? 38.850 -15.294 -56.524 1.00 94.94 270 PHE A C 1
ATOM 2130 O O . PHE A 1 270 ? 38.419 -15.672 -55.433 1.00 94.94 270 PHE A O 1
ATOM 2137 N N . TYR A 1 271 ? 38.112 -14.595 -57.376 1.00 95.56 271 TYR A N 1
ATOM 2138 C CA . TYR A 1 271 ? 36.724 -14.236 -57.121 1.00 95.56 271 TYR A CA 1
ATOM 2139 C C . TYR A 1 271 ? 35.826 -15.423 -57.502 1.00 95.56 271 TYR A C 1
ATOM 2141 O O . TYR A 1 271 ? 35.566 -15.679 -58.673 1.00 95.56 271 TYR A O 1
ATOM 2149 N N . GLY A 1 272 ? 35.400 -16.202 -56.506 1.00 93.00 272 GLY A N 1
ATOM 2150 C CA . GLY A 1 272 ? 34.564 -17.393 -56.704 1.00 93.00 272 GLY A CA 1
ATOM 2151 C C . GLY A 1 272 ? 33.114 -17.185 -56.267 1.00 93.00 272 GLY A C 1
ATOM 2152 O O . GLY A 1 272 ? 32.761 -16.136 -55.730 1.00 93.00 272 GLY A O 1
ATOM 2153 N N . SER A 1 273 ? 32.298 -18.233 -56.389 1.00 92.62 273 SER A N 1
ATOM 2154 C CA . SER A 1 273 ? 30.866 -18.202 -56.043 1.00 92.62 273 SER A CA 1
ATOM 2155 C C . SER A 1 273 ? 30.568 -17.781 -54.597 1.00 92.62 273 SER A C 1
ATOM 2157 O O . SER A 1 273 ? 29.530 -17.184 -54.333 1.00 92.62 273 SER A O 1
ATOM 2159 N N . GLY A 1 274 ? 31.470 -18.058 -53.648 1.00 92.62 274 GLY A N 1
ATOM 2160 C CA . GLY A 1 274 ? 31.327 -17.595 -52.263 1.00 92.62 274 GLY A CA 1
ATOM 2161 C C . GLY A 1 274 ? 31.468 -16.076 -52.120 1.00 92.62 274 GLY A C 1
ATOM 2162 O O . GLY A 1 274 ? 30.738 -15.470 -51.343 1.00 92.62 274 GLY A O 1
ATOM 2163 N N . THR A 1 275 ? 32.370 -15.457 -52.889 1.00 95.31 275 THR A N 1
ATOM 2164 C CA . THR A 1 275 ? 32.541 -13.994 -52.918 1.00 95.31 275 THR A CA 1
ATOM 2165 C C . THR A 1 275 ? 31.390 -13.336 -53.660 1.00 95.31 275 THR A C 1
ATOM 2167 O O . THR A 1 275 ? 30.833 -12.377 -53.149 1.00 95.31 275 THR A O 1
ATOM 2170 N N . GLU A 1 276 ? 30.984 -13.901 -54.801 1.00 96.06 276 GLU A N 1
ATOM 2171 C CA . GLU A 1 276 ? 29.811 -13.449 -55.561 1.00 96.06 276 GLU A CA 1
ATOM 2172 C C . GLU A 1 276 ? 28.557 -13.425 -54.683 1.00 96.06 276 GLU A C 1
ATOM 2174 O O . GLU A 1 276 ? 27.836 -12.433 -54.669 1.00 96.06 276 GLU A O 1
ATOM 2179 N N . ARG A 1 277 ? 28.324 -14.487 -53.898 1.00 95.69 277 ARG A N 1
ATOM 2180 C CA . ARG A 1 277 ? 27.202 -14.546 -52.956 1.00 95.69 277 ARG A CA 1
ATOM 2181 C C . ARG A 1 277 ? 27.290 -13.455 -51.889 1.00 95.69 277 ARG A C 1
ATOM 2183 O O . ARG A 1 277 ? 26.316 -12.739 -51.713 1.00 95.69 277 ARG A O 1
ATOM 2190 N N . GLY A 1 278 ? 28.440 -13.303 -51.227 1.00 95.94 278 GLY A N 1
ATOM 2191 C CA . GLY A 1 278 ? 28.615 -12.263 -50.205 1.00 95.94 278 GLY A CA 1
ATOM 2192 C C . GLY A 1 278 ? 28.448 -10.846 -50.763 1.00 95.94 278 GLY A C 1
ATOM 2193 O O . GLY A 1 278 ? 27.888 -9.984 -50.099 1.00 95.94 278 GLY A O 1
ATOM 2194 N N . VAL A 1 279 ? 28.874 -10.611 -52.008 1.00 96.75 279 VAL A N 1
ATOM 2195 C CA . VAL A 1 279 ? 28.658 -9.332 -52.697 1.00 96.75 279 VAL A CA 1
ATOM 2196 C C . VAL A 1 279 ? 27.196 -9.132 -53.081 1.00 96.75 279 VAL A C 1
ATOM 2198 O O . VAL A 1 279 ? 26.706 -8.026 -52.904 1.00 96.75 279 VAL A O 1
ATOM 2201 N N . ARG A 1 280 ? 26.479 -10.165 -53.544 1.00 95.94 280 ARG A N 1
ATOM 2202 C CA . ARG A 1 280 ? 25.030 -10.061 -53.795 1.00 95.94 280 ARG A CA 1
ATOM 2203 C C . ARG A 1 280 ? 24.244 -9.766 -52.525 1.00 95.94 280 ARG A C 1
ATOM 2205 O O . ARG A 1 280 ? 23.382 -8.900 -52.553 1.00 95.94 280 ARG A O 1
ATOM 2212 N N . GLU A 1 281 ? 24.558 -10.458 -51.432 1.00 96.31 281 GLU A N 1
ATOM 2213 C CA . GLU A 1 281 ? 23.934 -10.212 -50.128 1.00 96.31 281 GLU A CA 1
ATOM 2214 C C . GLU A 1 281 ? 24.198 -8.767 -49.675 1.00 96.31 281 GLU A C 1
ATOM 2216 O O . GLU A 1 281 ? 23.255 -8.050 -49.358 1.00 96.31 281 GLU A O 1
ATOM 2221 N N . PHE A 1 282 ? 25.443 -8.284 -49.781 1.00 96.56 282 PHE A N 1
ATOM 2222 C CA . PHE A 1 282 ? 25.771 -6.880 -49.509 1.00 96.56 282 PHE A CA 1
ATOM 2223 C C . PHE A 1 282 ? 25.021 -5.903 -50.428 1.00 96.56 282 PHE A C 1
ATOM 2225 O O . PHE A 1 282 ? 24.541 -4.869 -49.974 1.00 96.56 282 PHE A O 1
ATOM 2232 N N . GLN A 1 283 ? 24.941 -6.195 -51.729 1.00 95.81 283 GLN A N 1
ATOM 2233 C CA . GLN A 1 283 ? 24.256 -5.341 -52.700 1.00 95.81 283 GLN A CA 1
ATOM 2234 C C . GLN A 1 283 ? 22.762 -5.231 -52.383 1.00 95.81 283 GLN A C 1
ATOM 2236 O O . GLN A 1 283 ? 22.239 -4.120 -52.349 1.00 95.81 283 GLN A O 1
ATOM 2241 N N . SER A 1 284 ? 22.117 -6.359 -52.081 1.00 94.44 284 SER A N 1
ATOM 2242 C CA . SER A 1 284 ? 20.722 -6.427 -51.640 1.00 94.44 284 SER A CA 1
ATOM 2243 C C . SER A 1 284 ? 20.487 -5.590 -50.378 1.00 94.44 284 SER A C 1
ATOM 2245 O O . SER A 1 284 ? 19.584 -4.759 -50.353 1.00 94.44 284 SER A O 1
ATOM 2247 N N . ASP A 1 285 ? 21.326 -5.748 -49.349 1.00 95.19 285 ASP A N 1
ATOM 2248 C CA . ASP A 1 285 ? 21.182 -5.046 -48.061 1.00 95.19 285 ASP A CA 1
ATOM 2249 C C . ASP A 1 285 ? 21.435 -3.526 -48.149 1.00 95.19 285 ASP A C 1
ATOM 2251 O O . ASP A 1 285 ? 21.138 -2.779 -47.211 1.00 95.19 285 ASP A O 1
ATOM 2255 N N . HIS A 1 286 ? 21.979 -3.052 -49.274 1.00 93.81 286 HIS A N 1
ATOM 2256 C CA . HIS A 1 286 ? 22.339 -1.654 -49.507 1.00 93.81 286 HIS A CA 1
ATOM 2257 C C . HIS A 1 286 ? 21.706 -1.047 -50.772 1.00 93.81 286 HIS A C 1
ATOM 2259 O O . HIS A 1 286 ? 22.208 -0.040 -51.278 1.00 93.81 286 HIS A O 1
ATOM 2265 N N . ASP A 1 287 ? 20.610 -1.633 -51.270 1.00 91.38 287 ASP A N 1
ATOM 2266 C CA . ASP A 1 287 ? 19.836 -1.145 -52.424 1.00 91.38 287 ASP A CA 1
ATOM 2267 C C . ASP A 1 287 ? 20.681 -0.935 -53.703 1.00 91.38 287 ASP A C 1
ATOM 2269 O O . ASP A 1 287 ? 20.415 -0.053 -54.528 1.00 91.38 287 ASP A O 1
ATOM 2273 N N . LEU A 1 288 ? 21.723 -1.749 -53.880 1.00 92.69 288 LEU A N 1
ATOM 2274 C CA . LEU A 1 288 ? 22.554 -1.787 -55.082 1.00 92.69 288 LEU A CA 1
ATOM 2275 C C . LEU A 1 288 ? 22.052 -2.878 -56.048 1.00 92.69 288 LEU A C 1
ATOM 2277 O O . LEU A 1 288 ? 21.429 -3.848 -55.619 1.00 92.69 288 LEU A O 1
ATOM 2281 N N . PRO A 1 289 ? 22.337 -2.778 -57.361 1.00 91.38 289 PRO A N 1
ATOM 2282 C CA . PRO A 1 289 ? 22.018 -3.851 -58.303 1.00 91.38 289 PRO A CA 1
ATOM 2283 C C . PRO A 1 289 ? 22.684 -5.185 -57.913 1.00 91.38 289 PRO A C 1
ATOM 2285 O O . PRO A 1 289 ? 23.911 -5.269 -57.835 1.00 91.38 289 PRO A O 1
ATOM 2288 N N . GLU A 1 290 ? 21.884 -6.240 -57.714 1.00 93.31 290 GLU A N 1
ATOM 2289 C CA . GLU A 1 290 ? 22.305 -7.579 -57.246 1.00 93.31 290 GLU A CA 1
ATOM 2290 C C . GLU A 1 290 ? 23.038 -8.419 -58.317 1.00 93.31 290 GLU A C 1
ATOM 2292 O O . GLU A 1 290 ? 22.745 -9.592 -58.572 1.00 93.31 290 GLU A O 1
ATOM 2297 N N . SER A 1 291 ? 24.026 -7.829 -58.979 1.00 93.69 291 SER A N 1
ATOM 2298 C CA . SER A 1 291 ? 24.802 -8.489 -60.033 1.00 93.69 291 SER A CA 1
ATOM 2299 C C . SER A 1 291 ? 25.729 -9.583 -59.490 1.00 93.69 291 SER A C 1
ATOM 2301 O O . SER A 1 291 ? 25.986 -10.584 -60.164 1.00 93.69 291 SER A O 1
ATOM 2303 N N . GLY A 1 292 ? 26.229 -9.427 -58.258 1.00 93.81 292 GLY A N 1
ATOM 2304 C CA . GLY A 1 292 ? 27.369 -10.194 -57.748 1.00 93.81 292 GLY A CA 1
ATOM 2305 C C . GLY A 1 292 ? 28.703 -9.762 -58.362 1.00 93.81 292 GLY A C 1
ATOM 2306 O O . GLY A 1 292 ? 29.717 -10.425 -58.161 1.00 93.81 292 GLY A O 1
ATOM 2307 N N . ILE A 1 293 ? 28.707 -8.661 -59.117 1.00 95.06 293 ILE A N 1
ATOM 2308 C CA . ILE A 1 293 ? 29.902 -7.992 -59.619 1.00 95.06 293 ILE A CA 1
ATOM 2309 C C . ILE A 1 293 ? 30.208 -6.849 -58.656 1.00 95.06 293 ILE A C 1
ATOM 2311 O O . ILE A 1 293 ? 29.382 -5.960 -58.464 1.00 95.06 293 ILE A O 1
ATOM 2315 N N . ALA A 1 294 ? 31.395 -6.855 -58.049 1.00 94.06 294 ALA A N 1
ATOM 2316 C CA . ALA A 1 294 ? 31.812 -5.779 -57.152 1.00 94.06 294 ALA A CA 1
ATOM 2317 C C . ALA A 1 294 ? 32.428 -4.632 -57.963 1.00 94.06 294 ALA A C 1
ATOM 2319 O O . ALA A 1 294 ? 33.649 -4.487 -58.066 1.00 94.06 294 ALA A O 1
ATOM 2320 N N . ASP A 1 295 ? 31.568 -3.837 -58.586 1.00 91.62 295 ASP A N 1
ATOM 2321 C CA . ASP A 1 295 ? 31.965 -2.619 -59.283 1.00 91.62 295 ASP A CA 1
ATOM 2322 C C . ASP A 1 295 ? 32.544 -1.559 -58.318 1.00 91.62 295 ASP A C 1
ATOM 2324 O O . ASP A 1 295 ? 32.652 -1.761 -57.107 1.00 91.62 295 ASP A O 1
ATOM 2328 N N . GLU A 1 296 ? 32.984 -0.418 -58.850 1.00 90.69 296 GLU A N 1
ATOM 2329 C CA . GLU A 1 296 ? 33.598 0.646 -58.044 1.00 90.69 296 GLU A CA 1
ATOM 2330 C C . GLU A 1 296 ? 32.674 1.177 -56.941 1.00 90.69 296 GLU A C 1
ATOM 2332 O O . GLU A 1 296 ? 33.127 1.360 -55.809 1.00 90.69 296 GLU A O 1
ATOM 2337 N N . ARG A 1 297 ? 31.382 1.356 -57.239 1.00 91.19 297 ARG A N 1
ATOM 2338 C CA . ARG A 1 297 ? 30.386 1.811 -56.265 1.00 91.19 297 ARG A CA 1
ATOM 2339 C C . ARG A 1 297 ? 30.215 0.792 -55.139 1.00 91.19 297 ARG A C 1
ATOM 2341 O O . ARG A 1 297 ? 30.291 1.161 -53.968 1.00 91.19 297 ARG A O 1
ATOM 2348 N N . THR A 1 298 ? 30.064 -0.489 -55.482 1.00 95.19 298 THR A N 1
ATOM 2349 C CA . THR A 1 298 ? 29.929 -1.577 -54.504 1.00 95.19 298 THR A CA 1
ATOM 2350 C C . THR A 1 298 ? 31.172 -1.684 -53.620 1.00 95.19 298 THR A C 1
ATOM 2352 O O . THR A 1 298 ? 31.056 -1.699 -52.397 1.00 95.19 298 THR A O 1
ATOM 2355 N N . ARG A 1 299 ? 32.377 -1.711 -54.207 1.00 94.88 299 ARG A N 1
ATOM 2356 C CA . ARG A 1 299 ? 33.632 -1.833 -53.440 1.00 94.88 299 ARG A CA 1
ATOM 2357 C C . ARG A 1 299 ? 33.887 -0.633 -52.534 1.00 94.88 299 ARG A C 1
ATOM 2359 O O . ARG A 1 299 ? 34.291 -0.832 -51.393 1.00 94.88 299 ARG A O 1
ATOM 2366 N N . SER A 1 300 ? 33.625 0.585 -53.011 1.00 94.06 300 SER A N 1
ATOM 2367 C CA . SER A 1 300 ? 33.808 1.797 -52.201 1.00 94.06 300 SER A CA 1
ATOM 2368 C C . SER A 1 300 ? 32.883 1.799 -50.985 1.00 94.06 300 SER A C 1
ATOM 2370 O O . SER A 1 300 ? 33.328 2.106 -49.882 1.00 94.06 300 SER A O 1
ATOM 2372 N N . LEU A 1 301 ? 31.622 1.381 -51.156 1.00 95.62 301 LEU A N 1
ATOM 2373 C CA . LEU A 1 301 ? 30.680 1.280 -50.042 1.00 95.62 301 LEU A CA 1
ATOM 2374 C C . LEU A 1 301 ? 31.067 0.156 -49.069 1.00 95.62 301 LEU A C 1
ATOM 2376 O O . LEU A 1 301 ? 31.017 0.366 -47.860 1.00 95.62 301 LEU A O 1
ATOM 2380 N N . ILE A 1 302 ? 31.499 -1.012 -49.565 1.00 96.31 302 ILE A N 1
ATOM 2381 C CA . ILE A 1 302 ? 32.022 -2.100 -48.715 1.00 96.31 302 ILE A CA 1
ATOM 2382 C C . ILE A 1 302 ? 33.194 -1.595 -47.866 1.00 96.31 302 ILE A C 1
ATOM 2384 O O . ILE A 1 302 ? 33.213 -1.815 -46.654 1.00 96.31 302 ILE A O 1
ATOM 2388 N N . GLN A 1 303 ? 34.143 -0.885 -48.479 1.00 95.88 303 GLN A N 1
ATOM 2389 C CA . GLN A 1 303 ? 35.292 -0.318 -47.783 1.00 95.88 303 GLN A CA 1
ATOM 2390 C C . GLN A 1 303 ? 34.870 0.702 -46.717 1.00 95.88 303 GLN A C 1
ATOM 2392 O O . GLN A 1 303 ? 35.229 0.536 -45.552 1.00 95.88 303 GLN A O 1
ATOM 2397 N N . GLU A 1 304 ? 34.070 1.709 -47.086 1.00 95.75 304 GLU A N 1
ATOM 2398 C CA . GLU A 1 304 ? 33.544 2.726 -46.161 1.00 95.75 304 GLU A CA 1
ATOM 2399 C C . GLU A 1 304 ? 32.863 2.066 -44.954 1.00 95.75 304 GLU A C 1
ATOM 2401 O O . GLU A 1 304 ? 33.125 2.401 -43.795 1.00 95.75 304 GLU A O 1
ATOM 2406 N N . LYS A 1 305 ? 32.000 1.080 -45.219 1.00 94.56 305 LYS A N 1
ATOM 2407 C CA . LYS A 1 305 ? 31.250 0.377 -44.185 1.00 94.56 305 LYS A CA 1
ATOM 2408 C C . LYS A 1 305 ? 32.162 -0.452 -43.287 1.00 94.56 305 LYS A C 1
ATOM 2410 O O . LYS A 1 305 ? 31.880 -0.469 -42.089 1.00 94.56 305 LYS A O 1
ATOM 2415 N N . ALA A 1 306 ? 33.187 -1.120 -43.815 1.00 94.25 306 ALA A N 1
ATOM 2416 C CA . ALA A 1 306 ? 34.105 -1.959 -43.042 1.00 94.25 306 ALA A CA 1
ATOM 2417 C C . ALA A 1 306 ? 35.067 -1.136 -42.166 1.00 94.25 306 ALA A C 1
ATOM 2419 O O . ALA A 1 306 ? 35.357 -1.531 -41.034 1.00 94.25 306 ALA A O 1
ATOM 2420 N N . GLU A 1 307 ? 35.530 0.014 -42.664 1.00 94.12 307 GLU A N 1
ATOM 2421 C CA . GLU A 1 307 ? 36.451 0.917 -41.959 1.00 94.12 307 GLU A CA 1
ATOM 2422 C C . GLU A 1 307 ? 35.740 1.821 -40.940 1.00 94.12 307 GLU A C 1
ATOM 2424 O O . GLU A 1 307 ? 36.350 2.223 -39.947 1.00 94.12 307 GLU A O 1
ATOM 2429 N N . GLY A 1 308 ? 34.445 2.090 -41.140 1.00 93.00 308 GLY A N 1
ATOM 2430 C CA . GLY A 1 308 ? 33.628 2.926 -40.261 1.00 93.00 308 GLY A CA 1
ATOM 2431 C C . GLY A 1 308 ? 33.449 2.398 -38.825 1.00 93.00 308 GLY A C 1
ATOM 2432 O O . GLY A 1 308 ? 34.005 1.365 -38.450 1.00 93.00 308 GLY A O 1
ATOM 2433 N N . PRO A 1 309 ? 32.657 3.103 -37.997 1.00 95.19 309 PRO A N 1
ATOM 2434 C CA . PRO A 1 309 ? 32.461 2.753 -36.593 1.00 95.19 309 PRO A CA 1
ATOM 2435 C C . PRO A 1 309 ? 31.927 1.336 -36.376 1.00 95.19 309 PRO A C 1
ATOM 2437 O O . PRO A 1 309 ? 31.126 0.829 -37.172 1.00 95.19 309 PRO A O 1
ATOM 2440 N N . LEU A 1 310 ? 32.338 0.749 -35.249 1.00 95.75 310 LEU A N 1
ATOM 2441 C CA . LEU A 1 310 ? 31.893 -0.562 -34.792 1.00 95.75 310 LEU A CA 1
ATOM 2442 C C . LEU A 1 310 ? 30.371 -0.604 -34.634 1.00 95.75 310 LEU A C 1
ATOM 2444 O O . LEU A 1 310 ? 29.780 0.230 -33.946 1.00 95.75 310 LEU A O 1
ATOM 2448 N N . ARG A 1 311 ? 29.751 -1.602 -35.262 1.00 95.25 311 ARG A N 1
ATOM 2449 C CA . ARG A 1 311 ? 28.307 -1.848 -35.232 1.00 95.25 311 ARG A CA 1
ATOM 2450 C C . ARG A 1 311 ? 28.006 -3.319 -35.476 1.00 95.25 311 ARG A C 1
ATOM 2452 O O . ARG A 1 311 ? 28.878 -4.089 -35.866 1.00 95.25 311 ARG A O 1
ATOM 2459 N N . ASN A 1 312 ? 26.764 -3.720 -35.264 1.00 93.69 312 ASN A N 1
ATOM 2460 C CA . ASN A 1 312 ? 26.322 -5.075 -35.558 1.00 93.69 312 ASN A CA 1
ATOM 2461 C C . ASN A 1 312 ? 25.895 -5.212 -37.040 1.00 93.69 312 ASN A C 1
ATOM 2463 O O . ASN A 1 312 ? 25.197 -4.324 -37.529 1.00 93.69 312 ASN A O 1
ATOM 2467 N N . PRO A 1 313 ? 26.243 -6.307 -37.743 1.00 92.75 313 PRO A N 1
ATOM 2468 C CA . PRO A 1 313 ? 27.275 -7.289 -37.412 1.00 92.75 313 PRO A CA 1
ATOM 2469 C C . PRO A 1 313 ? 28.660 -6.816 -37.888 1.00 92.75 313 PRO A C 1
ATOM 2471 O O . PRO A 1 313 ? 28.859 -6.526 -39.062 1.00 92.75 313 PRO A O 1
ATOM 2474 N N . MET A 1 314 ? 29.642 -6.774 -36.983 1.00 95.38 314 MET A N 1
ATOM 2475 C CA . MET A 1 314 ? 31.049 -6.581 -37.344 1.00 95.38 314 MET A CA 1
ATOM 2476 C C . MET A 1 314 ? 31.963 -7.566 -36.624 1.00 95.38 314 MET A C 1
ATOM 2478 O O . MET A 1 314 ? 31.728 -7.894 -35.459 1.00 95.38 314 MET A O 1
ATOM 2482 N N . TYR A 1 315 ? 33.030 -7.976 -37.305 1.00 94.38 315 TYR A N 1
ATOM 2483 C CA . TYR A 1 315 ? 34.127 -8.794 -36.793 1.00 94.38 315 TYR A CA 1
ATOM 2484 C C . TYR A 1 315 ? 35.440 -8.007 -36.896 1.00 94.38 315 TYR A C 1
ATOM 2486 O O . TYR A 1 315 ? 36.090 -8.008 -37.940 1.00 94.38 315 TYR A O 1
ATOM 2494 N N . ARG A 1 316 ? 35.824 -7.301 -35.827 1.00 94.38 316 ARG A N 1
ATOM 2495 C CA . ARG A 1 316 ? 37.056 -6.494 -35.752 1.00 94.38 316 ARG A CA 1
ATOM 2496 C C . ARG A 1 316 ? 37.679 -6.566 -34.360 1.00 94.38 316 ARG A C 1
ATOM 2498 O O . ARG A 1 316 ? 36.977 -6.624 -33.354 1.00 94.38 316 ARG A O 1
ATOM 2505 N N . GLU A 1 317 ? 39.006 -6.555 -34.292 1.00 91.56 317 GLU A N 1
ATOM 2506 C CA . GLU A 1 317 ? 39.748 -6.715 -33.030 1.00 91.56 317 GLU A CA 1
ATOM 2507 C C . GLU A 1 317 ? 39.474 -5.596 -32.012 1.00 91.56 317 GLU A C 1
ATOM 2509 O O . GLU A 1 317 ? 39.436 -5.841 -30.807 1.00 91.56 317 GLU A O 1
ATOM 2514 N N . ASP A 1 318 ? 39.195 -4.377 -32.474 1.00 93.50 318 ASP A N 1
ATOM 2515 C CA . ASP A 1 318 ? 38.840 -3.245 -31.612 1.00 93.50 318 ASP A CA 1
ATOM 2516 C C . ASP A 1 318 ? 37.482 -3.408 -30.900 1.00 93.50 318 ASP A C 1
ATOM 2518 O O . ASP A 1 318 ? 37.235 -2.731 -29.898 1.00 93.50 318 ASP A O 1
ATOM 2522 N N . ALA A 1 319 ? 36.640 -4.370 -31.305 1.00 95.06 319 ALA A N 1
ATOM 2523 C CA . ALA A 1 319 ? 35.442 -4.747 -30.552 1.00 95.06 319 ALA A CA 1
ATOM 2524 C C . ALA A 1 319 ? 35.774 -5.371 -29.185 1.00 95.06 319 ALA A C 1
ATOM 2526 O O . ALA A 1 319 ? 34.993 -5.228 -28.242 1.00 95.06 319 ALA A O 1
ATOM 2527 N N . VAL A 1 320 ? 36.929 -6.035 -29.044 1.00 95.00 320 VAL A N 1
ATOM 2528 C CA . VAL A 1 320 ? 37.383 -6.581 -27.753 1.00 95.00 320 VAL A CA 1
ATOM 2529 C C . VAL A 1 320 ? 37.666 -5.446 -26.773 1.00 95.00 320 VAL A C 1
ATOM 2531 O O . VAL A 1 320 ? 37.168 -5.470 -25.646 1.00 95.00 320 VAL A O 1
ATOM 2534 N N . LEU A 1 321 ? 38.392 -4.422 -27.231 1.00 94.25 321 LEU A N 1
ATOM 2535 C CA . LEU A 1 321 ? 38.732 -3.254 -26.422 1.00 94.25 321 LEU A CA 1
ATOM 2536 C C . LEU A 1 321 ? 37.477 -2.476 -26.007 1.00 94.25 321 LEU A C 1
ATOM 2538 O O . LEU A 1 321 ? 37.347 -2.102 -24.845 1.00 94.25 321 LEU A O 1
ATOM 2542 N N . LEU A 1 322 ? 36.520 -2.280 -26.921 1.00 95.81 322 LEU A N 1
ATOM 2543 C CA . LEU A 1 322 ? 35.233 -1.660 -26.591 1.00 95.81 322 LEU A CA 1
ATOM 2544 C C . LEU A 1 322 ? 34.520 -2.406 -25.452 1.00 95.81 322 LEU A C 1
ATOM 2546 O O . LEU A 1 322 ? 34.060 -1.779 -24.502 1.00 95.81 322 LEU A O 1
ATOM 2550 N N . LYS A 1 323 ? 34.455 -3.741 -25.518 1.00 96.12 323 LYS A N 1
ATOM 2551 C CA . LYS A 1 323 ? 33.817 -4.570 -24.481 1.00 96.12 323 LYS A CA 1
ATOM 2552 C C . LYS A 1 323 ? 34.523 -4.468 -23.127 1.00 96.12 323 LYS A C 1
ATOM 2554 O O . LYS A 1 323 ? 33.861 -4.493 -22.098 1.00 96.12 323 LYS A O 1
ATOM 2559 N N . GLU A 1 324 ? 35.854 -4.392 -23.103 1.00 94.75 324 GLU A N 1
ATOM 2560 C CA . GLU A 1 324 ? 36.634 -4.157 -21.873 1.00 94.75 324 GLU A CA 1
ATOM 2561 C C . GLU A 1 324 ? 36.363 -2.783 -21.265 1.00 94.75 324 GLU A C 1
ATOM 2563 O O . GLU A 1 324 ? 36.174 -2.672 -20.053 1.00 94.75 324 GLU A O 1
ATOM 2568 N N . LYS A 1 325 ? 36.284 -1.746 -22.102 1.00 95.69 325 LYS A N 1
ATOM 2569 C CA . LYS A 1 325 ? 35.952 -0.398 -21.645 1.00 95.69 325 LYS A CA 1
ATOM 2570 C C . LYS A 1 325 ? 34.516 -0.318 -21.112 1.00 95.69 325 LYS A C 1
ATOM 2572 O O . LYS A 1 325 ? 34.308 0.243 -20.043 1.00 95.69 325 LYS A O 1
ATOM 2577 N N . LEU A 1 326 ? 33.546 -0.933 -21.799 1.00 96.25 326 LEU A N 1
ATOM 2578 C CA . LEU A 1 326 ? 32.150 -1.003 -21.347 1.00 96.25 326 LEU A CA 1
ATOM 2579 C C . LEU A 1 326 ? 32.024 -1.706 -19.990 1.00 96.25 326 LEU A C 1
ATOM 2581 O O . LEU A 1 326 ? 31.420 -1.146 -19.082 1.00 96.25 326 LEU A O 1
ATOM 2585 N N . GLU A 1 327 ? 32.651 -2.872 -19.815 1.00 94.62 327 GLU A N 1
ATOM 2586 C CA . GLU A 1 327 ? 32.665 -3.576 -18.522 1.00 94.62 327 GLU A CA 1
ATOM 2587 C C . GLU A 1 327 ? 33.294 -2.729 -17.408 1.00 94.62 327 GLU A C 1
ATOM 2589 O O . GLU A 1 327 ? 32.765 -2.681 -16.301 1.00 94.62 327 GLU A O 1
ATOM 2594 N N . THR A 1 328 ? 34.392 -2.027 -17.706 1.00 93.81 328 THR A N 1
ATOM 2595 C CA . THR A 1 328 ? 35.067 -1.127 -16.752 1.00 93.81 328 THR A CA 1
ATOM 2596 C C . THR A 1 328 ? 34.160 0.030 -16.331 1.00 93.81 328 THR A C 1
ATOM 2598 O O . THR A 1 328 ? 34.103 0.381 -15.156 1.00 93.81 328 THR A O 1
ATOM 2601 N N . ALA A 1 329 ? 33.393 0.576 -17.276 1.00 94.75 329 ALA A N 1
ATOM 2602 C CA . ALA A 1 329 ? 32.371 1.585 -17.022 1.00 94.75 329 ALA A CA 1
ATOM 2603 C C . ALA A 1 329 ? 31.107 1.022 -16.334 1.00 94.75 329 ALA A C 1
ATOM 2605 O O . ALA A 1 329 ? 30.176 1.777 -16.066 1.00 94.75 329 ALA A O 1
ATOM 2606 N N . GLY A 1 330 ? 31.060 -0.280 -16.025 1.00 94.50 330 GLY A N 1
ATOM 2607 C CA . GLY A 1 330 ? 29.939 -0.935 -15.344 1.00 94.50 330 GLY A CA 1
ATOM 2608 C C . GLY A 1 330 ? 28.823 -1.421 -16.276 1.00 94.50 330 GLY A C 1
ATOM 2609 O O . GLY A 1 330 ? 27.724 -1.713 -15.811 1.00 94.50 330 GLY A O 1
ATOM 2610 N N . PHE A 1 331 ? 29.074 -1.514 -17.584 1.00 94.88 331 PHE A N 1
ATOM 2611 C CA . PHE A 1 331 ? 28.084 -1.887 -18.594 1.00 94.88 331 PHE A CA 1
ATOM 2612 C C . PHE A 1 331 ? 28.344 -3.278 -19.182 1.00 94.88 331 PHE A C 1
ATOM 2614 O O . PHE A 1 331 ? 29.258 -3.488 -19.981 1.00 94.88 331 PHE A O 1
ATOM 2621 N N . GLY A 1 332 ? 27.445 -4.212 -18.869 1.00 91.50 332 GLY A N 1
ATOM 2622 C CA . GLY A 1 332 ? 27.420 -5.550 -19.456 1.00 91.50 332 GLY A CA 1
ATOM 2623 C C . GLY A 1 332 ? 28.549 -6.471 -18.984 1.00 91.50 332 GLY A C 1
ATOM 2624 O O . GLY A 1 332 ? 29.374 -6.130 -18.145 1.00 91.50 332 GLY A O 1
ATOM 2625 N N . SER A 1 333 ? 28.550 -7.689 -19.521 1.00 92.38 333 SER A N 1
ATOM 2626 C CA . SER A 1 333 ? 29.605 -8.685 -19.332 1.00 92.38 333 SER A CA 1
ATOM 2627 C C . SER A 1 333 ? 29.699 -9.519 -20.602 1.00 92.38 333 SER A C 1
ATOM 2629 O O . SER A 1 333 ? 28.687 -10.043 -21.082 1.00 92.38 333 SER A O 1
ATOM 2631 N N . PHE A 1 334 ? 30.894 -9.607 -21.182 1.00 91.88 334 PHE A N 1
ATOM 2632 C CA . PHE A 1 334 ? 31.078 -10.115 -22.534 1.00 91.88 334 PHE A CA 1
ATOM 2633 C C . PHE A 1 334 ? 32.129 -11.217 -22.620 1.00 91.88 334 PHE A C 1
ATOM 2635 O O . PHE A 1 334 ? 33.155 -11.216 -21.942 1.00 91.88 334 PHE A O 1
ATOM 2642 N N . ALA A 1 335 ? 31.943 -12.102 -23.599 1.00 89.62 335 ALA A N 1
ATOM 2643 C CA . ALA A 1 335 ? 33.057 -12.860 -24.146 1.00 89.62 335 ALA A CA 1
ATOM 2644 C C . ALA A 1 335 ? 33.970 -11.920 -24.959 1.00 89.62 335 ALA A C 1
ATOM 2646 O O . ALA A 1 335 ? 33.498 -11.186 -25.837 1.00 89.62 335 ALA A O 1
ATOM 2647 N N . LYS A 1 336 ? 35.282 -11.965 -24.690 1.00 89.12 336 LYS A N 1
ATOM 2648 C CA . LYS A 1 336 ? 36.325 -11.151 -25.346 1.00 89.12 336 LYS A CA 1
ATOM 2649 C C . LYS A 1 336 ? 36.638 -11.639 -26.766 1.00 89.12 336 LYS A C 1
ATOM 2651 O O . LYS A 1 336 ? 37.732 -12.104 -27.061 1.00 89.12 336 LYS A O 1
ATOM 2656 N N . THR A 1 337 ? 35.632 -11.587 -27.631 1.00 93.12 337 THR A N 1
ATOM 2657 C CA . THR A 1 337 ? 35.717 -11.926 -29.057 1.00 93.12 337 THR A CA 1
ATOM 2658 C C . THR A 1 337 ? 35.690 -10.663 -29.912 1.00 93.12 337 THR A C 1
ATOM 2660 O O . THR A 1 337 ? 35.108 -9.651 -29.512 1.00 93.12 337 THR A O 1
ATOM 2663 N N . ASN A 1 338 ? 36.252 -10.748 -31.117 1.00 92.50 338 ASN A N 1
ATOM 2664 C CA . ASN A 1 338 ? 36.226 -9.678 -32.117 1.00 92.50 338 ASN A CA 1
ATOM 2665 C C . ASN A 1 338 ? 34.844 -9.470 -32.774 1.00 92.50 338 ASN A C 1
ATOM 2667 O O . ASN A 1 338 ? 34.654 -8.527 -33.534 1.00 92.50 338 ASN A O 1
ATOM 2671 N N . TYR A 1 339 ? 33.855 -10.315 -32.469 1.00 94.69 339 TYR A N 1
ATOM 2672 C CA . TYR A 1 339 ? 32.480 -10.139 -32.932 1.00 94.69 339 TYR A CA 1
ATOM 2673 C C . TYR A 1 339 ? 31.737 -9.113 -32.071 1.00 94.69 339 TYR A C 1
ATOM 2675 O O . TYR A 1 339 ? 31.549 -9.352 -30.879 1.00 94.69 339 TYR A O 1
ATOM 2683 N N . PHE A 1 340 ? 31.286 -8.005 -32.661 1.00 95.06 340 PHE A N 1
ATOM 2684 C CA . PHE A 1 340 ? 30.474 -6.986 -31.988 1.00 95.06 340 PHE A CA 1
ATOM 2685 C C . PHE A 1 340 ? 29.134 -7.584 -31.525 1.00 95.06 340 PHE A C 1
ATOM 2687 O O . PHE A 1 340 ? 28.901 -7.764 -30.336 1.00 95.06 340 PHE A O 1
ATOM 2694 N N . GLY A 1 341 ? 28.300 -8.015 -32.468 1.00 93.44 341 GLY A N 1
ATOM 2695 C CA . GLY A 1 341 ? 27.074 -8.763 -32.200 1.00 93.44 341 GLY A CA 1
ATOM 2696 C C . GLY A 1 341 ? 25.953 -8.014 -31.458 1.00 93.44 341 GLY A C 1
ATOM 2697 O O . GLY A 1 341 ? 26.134 -6.888 -30.989 1.00 93.44 341 GLY A O 1
ATOM 2698 N N . PRO A 1 342 ? 24.772 -8.652 -31.319 1.00 95.25 342 PRO A N 1
ATOM 2699 C CA . PRO A 1 342 ? 23.579 -8.003 -30.766 1.00 95.25 342 PRO A CA 1
ATOM 2700 C C . PRO A 1 342 ? 23.696 -7.621 -29.285 1.00 95.25 342 PRO A C 1
ATOM 2702 O O . PRO A 1 342 ? 23.114 -6.630 -28.857 1.00 95.25 342 PRO A O 1
ATOM 2705 N N . GLN A 1 343 ? 24.445 -8.394 -28.485 1.00 95.44 343 GLN A N 1
ATOM 2706 C CA . GLN A 1 343 ? 24.623 -8.088 -27.062 1.00 95.44 343 GLN A CA 1
ATOM 2707 C C . GLN A 1 343 ? 25.421 -6.793 -26.878 1.00 95.44 343 GLN A C 1
ATOM 2709 O O . GLN A 1 343 ? 25.012 -5.938 -26.100 1.00 95.44 343 GLN A O 1
ATOM 2714 N N . THR A 1 344 ? 26.535 -6.627 -27.602 1.00 96.44 344 THR A N 1
ATOM 2715 C CA . THR A 1 344 ? 27.322 -5.390 -27.529 1.00 96.44 344 THR A CA 1
ATOM 2716 C C . THR A 1 344 ? 26.538 -4.212 -28.086 1.00 96.44 344 THR A C 1
ATOM 2718 O O . THR A 1 344 ? 26.564 -3.163 -27.460 1.00 96.44 344 THR A O 1
ATOM 2721 N N . GLU A 1 345 ? 25.763 -4.385 -29.162 1.00 97.44 345 GLU A N 1
ATOM 2722 C CA . GLU A 1 345 ? 24.855 -3.338 -29.659 1.00 97.44 345 GLU A CA 1
ATOM 2723 C C . GLU A 1 345 ? 23.875 -2.865 -28.575 1.00 97.44 345 GLU A C 1
ATOM 2725 O O . GLU A 1 345 ? 23.763 -1.669 -28.313 1.00 97.44 345 GLU A O 1
ATOM 2730 N N . ALA A 1 346 ? 23.199 -3.800 -27.899 1.00 97.31 346 ALA A N 1
ATOM 2731 C CA . ALA A 1 346 ? 22.250 -3.481 -26.837 1.00 97.31 346 ALA A CA 1
ATOM 2732 C C . ALA A 1 346 ? 22.925 -2.786 -25.644 1.00 97.31 346 ALA A C 1
ATOM 2734 O O . ALA A 1 346 ? 22.369 -1.848 -25.077 1.00 97.31 346 ALA A O 1
ATOM 2735 N N . THR A 1 347 ? 24.135 -3.207 -25.270 1.00 97.44 347 THR A N 1
ATOM 2736 C CA . THR A 1 347 ? 24.883 -2.551 -24.193 1.00 97.44 347 THR A CA 1
ATOM 2737 C C . THR A 1 347 ? 25.404 -1.172 -24.596 1.00 97.44 347 THR A C 1
ATOM 2739 O O . THR A 1 347 ? 25.377 -0.265 -23.771 1.00 97.44 347 THR A O 1
ATOM 2742 N N . VAL A 1 348 ? 25.818 -0.978 -25.853 1.00 97.88 348 VAL A N 1
ATOM 2743 C CA . VAL A 1 348 ? 26.163 0.349 -26.382 1.00 97.88 348 VAL A CA 1
ATOM 2744 C C . VAL A 1 348 ? 24.938 1.262 -26.335 1.00 97.88 348 VAL A C 1
ATOM 2746 O O . VAL A 1 348 ? 25.063 2.377 -25.844 1.00 97.88 348 VAL A O 1
ATOM 2749 N N . LYS A 1 349 ? 23.747 0.780 -26.718 1.00 97.94 349 LYS A N 1
ATOM 2750 C CA . LYS A 1 349 ? 22.493 1.540 -26.557 1.00 97.94 349 LYS A CA 1
ATOM 2751 C C . LYS A 1 349 ? 22.209 1.884 -25.097 1.00 97.94 349 LYS A C 1
ATOM 2753 O O . LYS A 1 349 ? 21.898 3.029 -24.802 1.00 97.94 349 LYS A O 1
ATOM 2758 N N . ALA A 1 350 ? 22.384 0.942 -24.169 1.00 97.00 350 ALA A N 1
ATOM 2759 C CA . ALA A 1 350 ? 22.208 1.207 -22.739 1.00 97.00 350 ALA A CA 1
ATOM 2760 C C . ALA A 1 350 ? 23.184 2.279 -22.219 1.00 97.00 350 ALA A C 1
ATOM 2762 O O . ALA A 1 350 ? 22.777 3.180 -21.490 1.00 97.00 350 ALA A O 1
ATOM 2763 N N . PHE A 1 351 ? 24.451 2.223 -22.638 1.00 97.31 351 PHE A N 1
ATOM 2764 C CA . PHE A 1 351 ? 25.457 3.239 -22.323 1.00 97.31 351 PHE A CA 1
ATOM 2765 C C . PHE A 1 351 ? 25.092 4.608 -22.917 1.00 97.31 351 PHE A C 1
ATOM 2767 O O . PHE A 1 351 ? 25.115 5.620 -22.216 1.00 97.31 351 PHE A O 1
ATOM 2774 N N . GLN A 1 352 ? 24.713 4.640 -24.198 1.00 97.69 352 GLN A N 1
ATOM 2775 C CA . GLN A 1 352 ? 24.287 5.851 -24.899 1.00 97.69 352 GLN A CA 1
ATOM 2776 C C . GLN A 1 352 ? 23.069 6.481 -24.219 1.00 97.69 352 GLN A C 1
ATOM 2778 O O . GLN A 1 352 ? 23.093 7.668 -23.907 1.00 97.69 352 GLN A O 1
ATOM 2783 N N . SER A 1 353 ? 22.048 5.679 -23.923 1.00 96.50 353 SER A N 1
ATOM 2784 C CA . SER A 1 353 ? 20.824 6.104 -23.245 1.00 96.50 353 SER A CA 1
ATOM 2785 C C . SER A 1 353 ? 21.125 6.650 -21.851 1.00 96.50 353 SER A C 1
ATOM 2787 O O . SER A 1 353 ? 20.682 7.748 -21.511 1.00 96.50 353 SER A O 1
ATOM 2789 N N . TYR A 1 354 ? 21.972 5.949 -21.081 1.00 95.19 354 TYR A N 1
ATOM 2790 C CA . TYR A 1 354 ? 22.423 6.425 -19.779 1.00 95.19 354 TYR A CA 1
ATOM 2791 C C . TYR A 1 354 ? 23.051 7.809 -19.929 1.00 95.19 354 TYR A C 1
ATOM 2793 O O . TYR A 1 354 ? 22.529 8.753 -19.356 1.00 95.19 354 TYR A O 1
ATOM 2801 N N . TYR A 1 355 ? 24.070 8.007 -20.764 1.00 94.88 355 TYR A N 1
ATOM 2802 C CA . TYR A 1 355 ? 24.746 9.307 -20.881 1.00 94.88 355 TYR A CA 1
ATOM 2803 C C . TYR A 1 355 ? 24.046 10.353 -21.772 1.00 94.88 355 TYR A C 1
ATOM 2805 O O . TYR A 1 355 ? 24.577 11.452 -21.930 1.00 94.88 355 TYR A O 1
ATOM 2813 N N . GLY A 1 356 ? 22.854 10.072 -22.308 1.00 95.44 356 GLY A N 1
ATOM 2814 C CA . GLY A 1 356 ? 22.103 11.008 -23.155 1.00 95.44 356 GLY A CA 1
ATOM 2815 C C . GLY A 1 356 ? 22.710 11.229 -24.548 1.00 95.44 356 GLY A C 1
ATOM 2816 O O . GLY A 1 356 ? 22.611 12.325 -25.097 1.00 95.44 356 GLY A O 1
ATOM 2817 N N . LEU A 1 357 ? 23.368 10.210 -25.105 1.00 96.44 357 LEU A N 1
ATOM 2818 C CA . LEU A 1 357 ? 23.892 10.185 -26.474 1.00 96.44 357 LEU A CA 1
ATOM 2819 C C . LEU A 1 357 ? 22.830 9.668 -27.464 1.00 96.44 357 LEU A C 1
ATOM 2821 O O . LEU A 1 357 ? 21.783 9.161 -27.065 1.00 96.44 357 LEU A O 1
ATOM 2825 N N . THR A 1 358 ? 23.107 9.760 -28.769 1.00 95.44 358 THR A N 1
ATOM 2826 C CA . THR A 1 358 ? 22.276 9.122 -29.805 1.00 95.44 358 THR A CA 1
ATOM 2827 C C . THR A 1 358 ? 22.242 7.607 -29.596 1.00 95.44 358 THR A C 1
ATOM 2829 O O . THR A 1 358 ? 23.286 6.966 -29.640 1.00 95.44 358 THR A O 1
ATOM 2832 N N . GLU A 1 359 ? 21.054 7.037 -29.390 1.00 96.81 359 GLU A N 1
ATOM 2833 C CA . GLU A 1 359 ? 20.846 5.608 -29.105 1.00 96.81 359 GLU A CA 1
ATOM 2834 C C . GLU A 1 359 ? 20.765 4.763 -30.394 1.00 96.81 359 GLU A C 1
ATOM 2836 O O . GLU A 1 359 ? 19.736 4.175 -30.729 1.00 96.81 359 GLU A O 1
ATOM 2841 N N . ASP A 1 360 ? 21.847 4.732 -31.170 1.00 96.38 360 ASP A N 1
ATOM 2842 C CA . ASP A 1 360 ? 21.931 3.987 -32.434 1.00 96.38 360 ASP A CA 1
ATOM 2843 C C . ASP A 1 360 ? 22.621 2.617 -32.298 1.00 96.38 360 ASP A C 1
ATOM 2845 O O . ASP A 1 360 ? 22.545 1.794 -33.211 1.00 96.38 360 ASP A O 1
ATOM 2849 N N . GLY A 1 361 ? 23.249 2.327 -31.151 1.00 96.56 361 GLY A N 1
ATOM 2850 C CA . GLY A 1 361 ? 24.020 1.100 -30.922 1.00 96.56 361 GLY A CA 1
ATOM 2851 C C . GLY A 1 361 ? 25.351 1.050 -31.669 1.00 96.56 361 GLY A C 1
ATOM 2852 O O . GLY A 1 361 ? 25.995 -0.000 -31.696 1.00 96.56 361 GLY A O 1
ATOM 2853 N N . ILE A 1 362 ? 25.765 2.163 -32.274 1.00 96.81 362 ILE A N 1
ATOM 2854 C CA . ILE A 1 362 ? 27.018 2.306 -33.004 1.00 96.81 362 ILE A CA 1
ATOM 2855 C C . ILE A 1 362 ? 28.055 2.915 -32.062 1.00 96.81 362 ILE A C 1
ATOM 2857 O O . ILE A 1 362 ? 27.866 3.998 -31.510 1.00 96.81 362 ILE A O 1
ATOM 2861 N N . ALA A 1 363 ? 29.209 2.266 -31.913 1.00 96.19 363 ALA A N 1
ATOM 2862 C CA . ALA A 1 363 ? 30.318 2.821 -31.139 1.00 96.19 363 ALA A CA 1
ATOM 2863 C C . ALA A 1 363 ? 31.102 3.852 -31.974 1.00 96.19 363 ALA A C 1
ATOM 2865 O O . ALA A 1 363 ? 32.245 3.629 -32.377 1.00 96.19 363 ALA A O 1
ATOM 2866 N N . GLY A 1 364 ? 30.436 4.968 -32.279 1.00 94.56 364 GLY A N 1
ATOM 2867 C CA . GLY A 1 364 ? 31.004 6.131 -32.958 1.00 94.56 364 GLY A CA 1
ATOM 2868 C C . GLY A 1 364 ? 31.870 7.003 -32.046 1.00 94.56 364 GLY A C 1
ATOM 2869 O O . GLY A 1 364 ? 32.026 6.733 -30.856 1.00 94.56 364 GLY A O 1
ATOM 2870 N N . GLU A 1 365 ? 32.404 8.088 -32.608 1.00 94.44 365 GLU A N 1
ATOM 2871 C CA . GLU A 1 365 ? 33.344 8.999 -31.935 1.00 94.44 365 GLU A CA 1
ATOM 2872 C C . GLU A 1 365 ? 32.818 9.527 -30.591 1.00 94.44 365 GLU A C 1
ATOM 2874 O O . GLU A 1 365 ? 33.521 9.455 -29.588 1.00 94.44 365 GLU A O 1
ATOM 2879 N N . SER A 1 366 ? 31.561 9.980 -30.537 1.00 95.25 366 SER A N 1
ATOM 2880 C CA . SER A 1 366 ? 30.938 10.490 -29.306 1.00 95.25 366 SER A CA 1
ATOM 2881 C C . SER A 1 366 ? 30.793 9.421 -28.220 1.00 95.25 366 SER A C 1
ATOM 2883 O O . SER A 1 366 ? 31.016 9.698 -27.044 1.00 95.25 366 SER A O 1
ATOM 2885 N N . THR A 1 367 ? 30.450 8.192 -28.614 1.00 97.44 367 THR A N 1
ATOM 2886 C CA . THR A 1 367 ? 30.298 7.060 -27.690 1.00 97.44 367 THR A CA 1
ATOM 2887 C C . THR A 1 367 ? 31.650 6.669 -27.105 1.00 97.44 367 THR A C 1
ATOM 2889 O O . THR A 1 367 ? 31.771 6.517 -25.892 1.00 97.44 367 THR A O 1
ATOM 2892 N N . LEU A 1 368 ? 32.679 6.561 -27.949 1.00 96.00 368 LEU A N 1
ATOM 2893 C CA . LEU A 1 368 ? 34.033 6.218 -27.515 1.00 96.00 368 LEU A CA 1
ATOM 2894 C C . LEU A 1 368 ? 34.651 7.315 -26.640 1.00 96.00 368 LEU A C 1
ATOM 2896 O O . LEU A 1 368 ? 35.207 6.998 -25.595 1.00 96.00 368 LEU A O 1
ATOM 2900 N N . ALA A 1 369 ? 34.489 8.589 -27.009 1.00 95.50 369 ALA A N 1
ATOM 2901 C CA . ALA A 1 369 ? 34.988 9.712 -26.219 1.00 95.50 369 ALA A CA 1
ATOM 2902 C C . ALA A 1 369 ? 34.343 9.770 -24.827 1.00 95.50 369 ALA A C 1
ATOM 2904 O O . ALA A 1 369 ? 35.040 9.986 -23.839 1.00 95.50 369 ALA A O 1
ATOM 2905 N N . LYS A 1 370 ? 33.025 9.533 -24.729 1.00 96.00 370 LYS A N 1
ATOM 2906 C CA . LYS A 1 370 ? 32.345 9.493 -23.429 1.00 96.00 370 LYS A CA 1
ATOM 2907 C C . LYS A 1 370 ? 32.781 8.292 -22.595 1.00 96.00 370 LYS A C 1
ATOM 2909 O O . LYS A 1 370 ? 32.917 8.407 -21.383 1.00 96.00 370 LYS A O 1
ATOM 2914 N N . LEU A 1 371 ? 33.003 7.145 -23.233 1.00 96.12 371 LEU A N 1
ATOM 2915 C CA . LEU A 1 371 ? 33.492 5.954 -22.547 1.00 96.12 371 LEU A CA 1
ATOM 2916 C C . LEU A 1 371 ? 34.892 6.187 -21.966 1.00 96.12 371 LEU A C 1
ATOM 2918 O O . LEU A 1 371 ? 35.128 5.838 -20.813 1.00 96.12 371 LEU A O 1
ATOM 2922 N N . ASP A 1 372 ? 35.770 6.840 -22.730 1.00 95.25 372 ASP A N 1
ATOM 2923 C CA . ASP A 1 372 ? 37.110 7.233 -22.285 1.00 95.25 372 ASP A CA 1
ATOM 2924 C C . ASP A 1 372 ? 37.054 8.242 -21.130 1.00 95.25 372 ASP A C 1
ATOM 2926 O O . ASP A 1 372 ? 37.705 8.037 -20.111 1.00 95.25 372 ASP A O 1
ATOM 2930 N N . GLU A 1 373 ? 36.193 9.260 -21.213 1.00 94.56 373 GLU A N 1
ATOM 2931 C CA . GLU A 1 373 ? 35.968 10.221 -20.122 1.00 94.56 373 GLU A CA 1
ATOM 2932 C C . GLU A 1 373 ? 35.576 9.534 -18.797 1.00 94.56 373 GLU A C 1
ATOM 2934 O O . GLU A 1 373 ? 36.057 9.913 -17.729 1.00 94.56 373 GLU A O 1
ATOM 2939 N N . VAL A 1 374 ? 34.714 8.512 -18.858 1.00 94.50 374 VAL A N 1
ATOM 2940 C CA . VAL A 1 374 ? 34.249 7.773 -17.673 1.00 94.50 374 VAL A CA 1
ATOM 2941 C C . VAL A 1 374 ? 35.371 6.920 -17.084 1.00 94.50 374 VAL A C 1
ATOM 2943 O O . VAL A 1 374 ? 35.636 7.013 -15.886 1.00 94.50 374 VAL A O 1
ATOM 2946 N N . ILE A 1 375 ? 36.052 6.109 -17.901 1.00 94.00 375 ILE A N 1
ATOM 2947 C CA . ILE A 1 375 ? 37.099 5.195 -17.410 1.00 94.00 375 ILE A CA 1
ATOM 2948 C C . ILE A 1 375 ? 38.388 5.923 -17.009 1.00 94.00 375 ILE A C 1
ATOM 2950 O O . ILE A 1 375 ? 39.167 5.380 -16.234 1.00 94.00 375 ILE A O 1
ATOM 2954 N N . GLU A 1 376 ? 38.630 7.137 -17.508 1.00 93.44 376 GLU A N 1
ATOM 2955 C CA . GLU A 1 376 ? 39.776 7.977 -17.129 1.00 93.44 376 GLU A CA 1
ATOM 2956 C C . GLU A 1 376 ? 39.462 8.921 -15.954 1.00 93.44 376 GLU A C 1
ATOM 2958 O O . GLU A 1 376 ? 40.304 9.732 -15.560 1.00 93.44 376 GLU A O 1
ATOM 2963 N N . SER A 1 377 ? 38.272 8.812 -15.352 1.00 93.25 377 SER A N 1
ATOM 2964 C CA . SER A 1 377 ? 37.876 9.621 -14.197 1.00 93.25 377 SER A CA 1
ATOM 2965 C C . SER A 1 377 ? 38.911 9.537 -13.061 1.00 93.25 377 SER A C 1
ATOM 2967 O O . SER A 1 377 ? 39.329 8.439 -12.687 1.00 93.25 377 SER A O 1
ATOM 2969 N N . PRO A 1 378 ? 39.294 10.661 -12.423 1.00 93.56 378 PRO A N 1
ATOM 2970 C CA . PRO A 1 378 ? 40.210 10.643 -11.280 1.00 93.56 378 PRO A CA 1
ATOM 2971 C C . PRO A 1 378 ? 39.569 10.069 -10.001 1.00 93.56 378 PRO A C 1
ATOM 2973 O O . PRO A 1 378 ? 40.242 9.925 -8.978 1.00 93.56 378 PRO A O 1
ATOM 2976 N N . PHE A 1 379 ? 38.271 9.745 -10.032 1.00 96.06 379 PHE A N 1
ATOM 2977 C CA . PHE A 1 379 ? 37.514 9.169 -8.919 1.00 96.06 379 PHE A CA 1
ATOM 2978 C C . PHE A 1 379 ? 37.344 7.655 -9.076 1.00 96.06 379 PHE A C 1
ATOM 2980 O O . PHE A 1 379 ? 36.229 7.130 -9.109 1.00 96.06 379 PHE A O 1
ATOM 2987 N N . GLN A 1 380 ? 38.470 6.957 -9.186 1.00 95.44 380 GLN A N 1
ATOM 2988 C CA . GLN A 1 380 ? 38.535 5.505 -9.319 1.00 95.44 380 GLN A CA 1
ATOM 2989 C C . GLN A 1 380 ? 39.699 4.926 -8.510 1.00 95.44 380 GLN A C 1
ATOM 2991 O O . GLN A 1 380 ? 40.606 5.642 -8.084 1.00 95.44 380 GLN A O 1
ATOM 2996 N N . ASN A 1 381 ? 39.684 3.614 -8.286 1.00 95.25 381 ASN A N 1
ATOM 2997 C CA . ASN A 1 381 ? 40.676 2.947 -7.448 1.00 95.25 381 ASN A CA 1
ATOM 2998 C C . ASN A 1 381 ? 42.112 3.118 -7.971 1.00 95.25 381 ASN A C 1
ATOM 3000 O O . ASN A 1 381 ? 42.415 2.782 -9.110 1.00 95.25 381 ASN A O 1
ATOM 3004 N N . GLY A 1 382 ? 43.009 3.586 -7.101 1.00 94.19 382 GLY A N 1
ATOM 3005 C CA . GLY A 1 382 ? 44.418 3.842 -7.411 1.00 94.19 382 GLY A CA 1
ATOM 3006 C C . GLY A 1 382 ? 44.749 5.318 -7.636 1.00 94.19 382 GLY A C 1
ATOM 3007 O O . GLY A 1 382 ? 45.910 5.702 -7.466 1.00 94.19 382 GLY A O 1
ATOM 3008 N N . GLU A 1 383 ? 43.749 6.154 -7.914 1.00 96.69 383 GLU A N 1
ATOM 3009 C CA . GLU A 1 383 ? 43.942 7.567 -8.235 1.00 96.69 383 GLU A CA 1
ATOM 3010 C C . GLU A 1 383 ? 43.931 8.484 -7.001 1.00 96.69 383 GLU A C 1
ATOM 3012 O O . GLU A 1 383 ? 43.556 8.107 -5.880 1.00 96.69 383 GLU A O 1
ATOM 3017 N N . ARG A 1 384 ? 44.402 9.724 -7.190 1.00 96.50 384 ARG A N 1
ATOM 3018 C CA . ARG A 1 384 ? 44.396 10.774 -6.161 1.00 96.50 384 ARG A CA 1
ATOM 3019 C C . ARG A 1 384 ? 43.712 12.032 -6.671 1.00 96.50 384 ARG A C 1
ATOM 3021 O O . ARG A 1 384 ? 44.148 12.611 -7.658 1.00 96.50 384 ARG A O 1
ATOM 3028 N N . HIS A 1 385 ? 42.716 12.500 -5.926 1.00 96.12 385 HIS A N 1
ATOM 3029 C CA . HIS A 1 385 ? 42.012 13.745 -6.210 1.00 96.12 385 HIS A CA 1
ATOM 3030 C C . HIS A 1 385 ? 41.551 14.409 -4.907 1.00 96.12 385 HIS A C 1
ATOM 3032 O O . HIS A 1 385 ? 41.107 13.722 -3.989 1.00 96.12 385 HIS A O 1
ATOM 3038 N N . GLU A 1 386 ? 41.662 15.733 -4.789 1.00 94.19 386 GLU A N 1
ATOM 3039 C CA . GLU A 1 386 ? 41.318 16.445 -3.543 1.00 94.19 386 GLU A CA 1
ATOM 3040 C C . GLU A 1 386 ? 39.824 16.324 -3.203 1.00 94.19 386 GLU A C 1
ATOM 3042 O O . GLU A 1 386 ? 39.466 16.081 -2.053 1.00 94.19 386 GLU A O 1
ATOM 3047 N N . GLU A 1 387 ? 38.947 16.360 -4.210 1.00 95.25 387 GLU A N 1
ATOM 3048 C CA . GLU A 1 387 ? 37.500 16.163 -4.012 1.00 95.25 387 GLU A CA 1
ATOM 3049 C C . GLU A 1 387 ? 37.131 14.736 -3.566 1.00 95.25 387 GLU A C 1
ATOM 3051 O O . GLU A 1 387 ? 36.019 14.511 -3.093 1.00 95.25 387 GLU A O 1
ATOM 3056 N N . SER A 1 388 ? 38.058 13.767 -3.633 1.00 95.62 388 SER A N 1
ATOM 3057 C CA . SER A 1 388 ? 37.835 12.441 -3.041 1.00 95.62 388 SER A CA 1
ATOM 3058 C C . SER A 1 388 ? 37.686 12.509 -1.519 1.00 95.62 388 SER A C 1
ATOM 3060 O O . SER A 1 388 ? 37.144 11.580 -0.927 1.00 95.62 388 SER A O 1
ATOM 3062 N N . ILE A 1 389 ? 38.150 13.583 -0.867 1.00 95.62 389 ILE A N 1
ATOM 3063 C CA . ILE A 1 389 ? 37.909 13.821 0.563 1.00 95.62 389 ILE A CA 1
ATOM 3064 C C . ILE A 1 389 ? 36.413 14.062 0.798 1.00 95.62 389 ILE A C 1
ATOM 3066 O O . ILE A 1 389 ? 35.805 13.321 1.565 1.00 95.62 389 ILE A O 1
ATOM 3070 N N . ALA A 1 390 ? 35.815 15.010 0.070 1.00 95.75 390 ALA A N 1
ATOM 3071 C CA . ALA A 1 390 ? 34.391 15.334 0.180 1.00 95.75 390 ALA A CA 1
ATOM 3072 C C . ALA A 1 390 ? 33.500 14.134 -0.178 1.00 95.75 390 ALA A C 1
ATOM 3074 O O . ALA A 1 390 ? 32.571 13.814 0.557 1.00 95.75 390 ALA A O 1
ATOM 3075 N N . LEU A 1 391 ? 33.839 13.401 -1.246 1.00 96.56 391 LEU A N 1
ATOM 3076 C CA . LEU A 1 391 ? 33.131 12.175 -1.629 1.00 96.56 391 LEU A CA 1
ATOM 3077 C C . LEU A 1 391 ? 33.105 11.140 -0.491 1.00 96.56 391 LEU A C 1
ATOM 3079 O O . LEU A 1 391 ? 32.073 10.536 -0.211 1.00 96.56 391 LEU A O 1
ATOM 3083 N N . LYS A 1 392 ? 34.237 10.937 0.194 1.00 96.69 392 LYS A N 1
ATOM 3084 C CA . LYS A 1 392 ? 34.332 10.010 1.334 1.00 96.69 392 LYS A CA 1
ATOM 3085 C C . LYS A 1 392 ? 33.536 10.484 2.544 1.00 96.69 392 LYS A C 1
ATOM 3087 O O . LYS A 1 392 ? 32.956 9.654 3.241 1.00 96.69 392 LYS A O 1
ATOM 3092 N N . GLU A 1 393 ? 33.526 11.787 2.811 1.00 95.56 393 GLU A N 1
ATOM 3093 C CA . GLU A 1 393 ? 32.709 12.376 3.877 1.00 95.56 393 GLU A CA 1
ATOM 3094 C C . GLU A 1 393 ? 31.222 12.152 3.595 1.00 95.56 393 GLU A C 1
ATOM 3096 O O . GLU A 1 393 ? 30.507 11.660 4.462 1.00 95.56 393 GLU A O 1
ATOM 3101 N N . GLN A 1 394 ? 30.776 12.400 2.361 1.00 97.31 394 GLN A N 1
ATOM 3102 C CA . GLN A 1 394 ? 29.394 12.181 1.929 1.00 97.31 394 GLN A CA 1
ATOM 3103 C C . GLN A 1 394 ? 28.995 10.700 1.986 1.00 97.31 394 GLN A C 1
ATOM 3105 O O . GLN A 1 394 ? 27.949 10.369 2.534 1.00 97.31 394 GLN A O 1
ATOM 3110 N N . LEU A 1 395 ? 29.842 9.784 1.509 1.00 96.38 395 LEU A N 1
ATOM 3111 C CA . LEU A 1 395 ? 29.598 8.340 1.643 1.00 96.38 395 LEU A CA 1
ATOM 3112 C C . LEU A 1 395 ? 29.536 7.892 3.110 1.00 96.38 395 LEU A C 1
ATOM 3114 O O . LEU A 1 395 ? 28.752 7.009 3.448 1.00 96.38 395 LEU A O 1
ATOM 3118 N N . THR A 1 396 ? 30.321 8.519 3.991 1.00 95.19 396 THR A N 1
ATOM 3119 C CA . THR A 1 396 ? 30.276 8.253 5.438 1.00 95.19 396 THR A CA 1
ATOM 3120 C C . THR A 1 396 ? 28.988 8.789 6.060 1.00 95.19 396 THR A C 1
ATOM 3122 O O . THR A 1 396 ? 28.344 8.076 6.824 1.00 95.19 396 THR A O 1
ATOM 3125 N N . ILE A 1 397 ? 28.554 9.994 5.671 1.00 96.31 397 ILE A N 1
ATOM 3126 C CA . ILE A 1 397 ? 27.242 10.548 6.038 1.00 96.31 397 ILE A CA 1
ATOM 3127 C C . ILE A 1 397 ? 26.129 9.584 5.637 1.00 96.31 397 ILE A C 1
ATOM 3129 O O . ILE A 1 397 ? 25.209 9.380 6.415 1.00 96.31 397 ILE A O 1
ATOM 3133 N N . LEU A 1 398 ? 26.215 8.975 4.458 1.00 96.06 398 LEU A N 1
ATOM 3134 C CA . LEU A 1 398 ? 25.213 8.047 3.934 1.00 96.06 398 LEU A CA 1
ATOM 3135 C C . LEU A 1 398 ? 25.341 6.611 4.470 1.00 96.06 398 LEU A C 1
ATOM 3137 O O . LEU A 1 398 ? 24.498 5.774 4.170 1.00 96.06 398 LEU A O 1
ATOM 3141 N N . GLY A 1 399 ? 26.374 6.315 5.263 1.00 94.50 399 GLY A N 1
ATOM 3142 C CA . GLY A 1 399 ? 26.582 4.997 5.866 1.00 94.50 399 GLY A CA 1
ATOM 3143 C C . GLY A 1 399 ? 27.219 3.939 4.957 1.00 94.50 399 GLY A C 1
ATOM 3144 O O . GLY A 1 399 ? 27.323 2.790 5.376 1.00 94.50 399 GLY A O 1
ATOM 3145 N N . TYR A 1 400 ? 27.698 4.305 3.764 1.00 95.81 400 TYR A N 1
ATOM 3146 C CA . TYR A 1 400 ? 28.412 3.392 2.854 1.00 95.81 400 TYR A CA 1
ATOM 3147 C C . TYR A 1 400 ? 29.876 3.166 3.256 1.00 95.81 400 TYR A C 1
ATOM 3149 O O . TYR A 1 400 ? 30.525 2.220 2.810 1.00 95.81 400 TYR A O 1
ATOM 3157 N N . THR A 1 401 ? 30.435 4.051 4.087 1.00 94.31 401 THR A N 1
ATOM 3158 C CA . THR A 1 401 ? 31.822 3.969 4.567 1.00 94.31 401 THR A CA 1
ATOM 3159 C C . THR A 1 401 ? 31.956 4.472 6.005 1.00 94.31 401 THR A C 1
ATOM 3161 O O . THR A 1 401 ? 31.063 5.136 6.518 1.00 94.31 401 THR A O 1
ATOM 3164 N N . ASP A 1 402 ? 33.088 4.199 6.657 1.00 92.25 402 ASP A N 1
ATOM 3165 C CA . ASP A 1 402 ? 33.376 4.558 8.055 1.00 92.25 402 ASP A CA 1
ATOM 3166 C C . ASP A 1 402 ? 34.673 5.386 8.209 1.00 92.25 402 ASP A C 1
ATOM 3168 O O . ASP A 1 402 ? 35.448 5.226 9.159 1.00 92.25 402 ASP A O 1
ATOM 3172 N N . PHE A 1 403 ? 34.949 6.288 7.259 1.00 90.81 403 PHE A N 1
ATOM 3173 C CA . PHE A 1 403 ? 36.193 7.060 7.256 1.00 90.81 403 PHE A CA 1
ATOM 3174 C C . PHE A 1 403 ? 36.237 8.090 8.394 1.00 90.81 403 PHE A C 1
ATOM 3176 O O . PHE A 1 403 ? 35.479 9.051 8.419 1.00 90.81 403 PHE A O 1
ATOM 3183 N N . THR A 1 404 ? 37.208 7.947 9.300 1.00 86.19 404 THR A N 1
ATOM 3184 C CA . THR A 1 404 ? 37.442 8.903 10.404 1.00 86.19 404 THR A CA 1
ATOM 3185 C C . THR A 1 404 ? 38.412 10.035 10.053 1.00 86.19 404 THR A C 1
ATOM 3187 O O . THR A 1 404 ? 38.427 11.063 10.722 1.00 86.19 404 THR A O 1
ATOM 3190 N N . ASN A 1 405 ? 39.244 9.851 9.024 1.00 88.88 405 ASN A N 1
ATOM 3191 C CA . ASN A 1 405 ? 40.173 10.864 8.517 1.00 88.88 405 ASN A CA 1
ATOM 3192 C C . ASN A 1 405 ? 40.358 10.686 6.996 1.00 88.88 405 ASN A C 1
ATOM 3194 O O . ASN A 1 405 ? 41.320 10.033 6.561 1.00 88.88 405 ASN A O 1
ATOM 3198 N N . PRO A 1 406 ? 39.396 11.157 6.183 1.00 91.75 406 PRO A N 1
ATOM 3199 C CA . PRO A 1 406 ? 39.441 10.999 4.737 1.00 91.75 406 PRO A CA 1
ATOM 3200 C C . PRO A 1 406 ? 40.645 11.740 4.133 1.00 91.75 406 PRO A C 1
ATOM 3202 O O . PRO A 1 406 ? 41.108 12.762 4.624 1.00 91.75 406 PRO A O 1
ATOM 3205 N N . ASN A 1 407 ? 41.194 11.181 3.057 1.00 93.75 407 ASN A N 1
ATOM 3206 C CA . ASN A 1 407 ? 42.334 11.731 2.319 1.00 93.75 407 ASN A CA 1
ATOM 3207 C C . ASN A 1 407 ? 42.069 11.645 0.809 1.00 93.75 407 ASN A C 1
ATOM 3209 O O . ASN A 1 407 ? 41.132 10.964 0.391 1.00 93.75 407 ASN A O 1
ATOM 3213 N N . SER A 1 408 ? 42.913 12.267 -0.014 1.00 95.81 408 SER A N 1
ATOM 3214 C CA . SER A 1 408 ? 42.707 12.342 -1.467 1.00 95.81 408 SER A CA 1
ATOM 3215 C C . SER A 1 408 ? 42.881 11.021 -2.236 1.00 95.81 408 SER A C 1
ATOM 3217 O O . SER A 1 408 ? 42.566 10.970 -3.419 1.00 95.81 408 SER A O 1
ATOM 3219 N N . PHE A 1 409 ? 43.364 9.936 -1.613 1.00 96.12 409 PHE A N 1
ATOM 3220 C CA . PHE A 1 409 ? 43.586 8.652 -2.298 1.00 96.12 409 PHE A CA 1
ATOM 3221 C C . PHE A 1 409 ? 42.307 7.825 -2.409 1.00 96.12 409 PHE A C 1
ATOM 3223 O O . PHE A 1 409 ? 41.786 7.364 -1.393 1.00 96.12 409 PHE A O 1
ATOM 3230 N N . TYR A 1 410 ? 41.831 7.580 -3.623 1.00 96.50 410 TYR A N 1
ATOM 3231 C CA . TYR A 1 410 ? 40.684 6.719 -3.871 1.00 96.50 410 TYR A CA 1
ATOM 3232 C C . TYR A 1 410 ? 41.156 5.258 -3.882 1.00 96.50 410 TYR A C 1
ATOM 3234 O O . TYR A 1 410 ? 41.761 4.785 -4.836 1.00 96.50 410 TYR A O 1
ATOM 3242 N N . GLY A 1 411 ? 40.951 4.552 -2.769 1.00 94.81 411 GLY A N 1
ATOM 3243 C CA . GLY A 1 411 ? 41.367 3.155 -2.609 1.00 94.81 411 GLY A CA 1
ATOM 3244 C C . GLY A 1 411 ? 40.196 2.177 -2.677 1.00 94.81 411 GLY A C 1
ATOM 3245 O O . GLY A 1 411 ? 39.038 2.582 -2.768 1.00 94.81 411 GLY A O 1
ATOM 3246 N N . SER A 1 412 ? 40.486 0.887 -2.501 1.00 94.19 412 SER A N 1
ATOM 3247 C CA . SER A 1 412 ? 39.488 -0.194 -2.558 1.00 94.19 412 SER A CA 1
ATOM 3248 C C . SER A 1 412 ? 38.324 -0.040 -1.571 1.00 94.19 412 SER A C 1
ATOM 3250 O O . SER A 1 412 ? 37.218 -0.491 -1.847 1.00 94.19 412 SER A O 1
ATOM 3252 N N . GLY A 1 413 ? 38.539 0.614 -0.423 1.00 94.44 413 GLY A N 1
ATOM 3253 C CA . GLY A 1 413 ? 37.462 0.927 0.523 1.00 94.44 413 GLY A CA 1
ATOM 3254 C C . GLY A 1 413 ? 36.463 1.955 -0.021 1.00 94.44 413 GLY A C 1
ATOM 3255 O O . GLY A 1 413 ? 35.267 1.809 0.198 1.00 94.44 413 GLY A O 1
ATOM 3256 N N . THR A 1 414 ? 36.945 2.963 -0.756 1.00 96.25 414 THR A N 1
ATOM 3257 C CA . THR A 1 414 ? 36.093 3.972 -1.409 1.00 96.25 414 THR A CA 1
ATOM 3258 C C . THR A 1 414 ? 35.393 3.378 -2.618 1.00 96.25 414 THR A C 1
ATOM 3260 O O . THR A 1 414 ? 34.192 3.550 -2.751 1.00 96.25 414 THR A O 1
ATOM 3263 N N . GLU A 1 415 ? 36.118 2.611 -3.435 1.00 97.12 415 GLU A N 1
ATOM 3264 C CA . GLU A 1 415 ? 35.554 1.869 -4.567 1.00 97.12 415 GLU A CA 1
ATOM 3265 C C . GLU A 1 415 ? 34.397 0.966 -4.131 1.00 97.12 415 GLU A C 1
ATOM 3267 O O . GLU A 1 415 ? 33.346 0.971 -4.762 1.00 97.12 415 GLU A O 1
ATOM 3272 N N . ARG A 1 416 ? 34.560 0.231 -3.021 1.00 96.88 416 ARG A N 1
ATOM 3273 C CA . ARG A 1 416 ? 33.489 -0.600 -2.460 1.00 96.88 416 ARG A CA 1
ATOM 3274 C C . ARG A 1 416 ? 32.279 0.235 -2.041 1.00 96.88 416 ARG A C 1
ATOM 3276 O O . ARG A 1 416 ? 31.177 -0.104 -2.446 1.00 96.88 416 ARG A O 1
ATOM 3283 N N . GLY A 1 417 ? 32.482 1.317 -1.286 1.00 96.88 417 GLY A N 1
ATOM 3284 C CA . GLY A 1 417 ? 31.381 2.191 -0.864 1.00 96.88 417 GLY A CA 1
ATOM 3285 C C . GLY A 1 417 ? 30.646 2.833 -2.045 1.00 96.88 417 GLY A C 1
ATOM 3286 O O . GLY A 1 417 ? 29.427 2.947 -2.021 1.00 96.88 417 GLY A O 1
ATOM 3287 N N . VAL A 1 418 ? 31.367 3.191 -3.113 1.00 97.62 418 VAL A N 1
ATOM 3288 C CA . VAL A 1 418 ? 30.762 3.704 -4.349 1.00 97.62 418 VAL A CA 1
ATOM 3289 C C . VAL A 1 418 ? 30.007 2.616 -5.106 1.00 97.62 418 VAL A C 1
ATOM 3291 O O . VAL A 1 418 ? 28.912 2.897 -5.571 1.00 97.62 418 VAL A O 1
ATOM 3294 N N . ARG A 1 419 ? 30.521 1.381 -5.194 1.00 97.19 419 ARG A N 1
ATOM 3295 C CA . ARG A 1 419 ? 29.769 0.263 -5.794 1.00 97.19 419 ARG A CA 1
ATOM 3296 C C . ARG A 1 419 ? 28.488 -0.045 -5.031 1.00 97.19 419 ARG A C 1
ATOM 3298 O O . ARG A 1 419 ? 27.453 -0.223 -5.656 1.00 97.19 419 ARG A O 1
ATOM 3305 N N . GLU A 1 420 ? 28.556 -0.086 -3.702 1.00 97.25 420 GLU A N 1
ATOM 3306 C CA . GLU A 1 420 ? 27.379 -0.295 -2.851 1.00 97.25 420 GLU A CA 1
ATOM 3307 C C . GLU A 1 420 ? 26.354 0.832 -3.063 1.00 97.25 420 GLU A C 1
ATOM 3309 O O . GLU A 1 420 ? 25.188 0.549 -3.317 1.00 97.25 420 GLU A O 1
ATOM 3314 N N . PHE A 1 421 ? 26.793 2.097 -3.097 1.00 97.19 421 PHE A N 1
ATOM 3315 C CA . PHE A 1 421 ? 25.922 3.230 -3.431 1.00 97.19 421 PHE A CA 1
ATOM 3316 C C . PHE A 1 421 ? 25.324 3.122 -4.843 1.00 97.19 421 PHE A C 1
ATOM 3318 O O . PHE A 1 421 ? 24.141 3.384 -5.036 1.00 97.19 421 PHE A O 1
ATOM 3325 N N . GLN A 1 422 ? 26.132 2.756 -5.842 1.00 97.25 422 GLN A N 1
ATOM 3326 C CA . GLN A 1 422 ? 25.681 2.600 -7.226 1.00 97.25 422 GLN A CA 1
ATOM 3327 C C . GLN A 1 422 ? 24.612 1.510 -7.338 1.00 97.25 422 GLN A C 1
ATOM 3329 O O . GLN A 1 422 ? 23.572 1.753 -7.944 1.00 97.25 422 GLN A O 1
ATOM 3334 N N . SER A 1 423 ? 24.834 0.364 -6.691 1.00 95.62 423 SER A N 1
ATOM 3335 C CA . SER A 1 423 ? 23.877 -0.742 -6.623 1.00 95.62 423 SER A CA 1
ATOM 3336 C C . SER A 1 423 ? 22.557 -0.324 -5.967 1.00 95.62 423 SER A C 1
ATOM 3338 O O . SER A 1 423 ? 21.494 -0.644 -6.489 1.00 95.62 423 SER A O 1
ATOM 3340 N N . ASP A 1 424 ? 22.598 0.398 -4.845 1.00 96.12 424 ASP A N 1
ATOM 3341 C CA . ASP A 1 424 ? 21.393 0.826 -4.114 1.00 96.12 424 ASP A CA 1
ATOM 3342 C C . ASP A 1 424 ? 20.574 1.903 -4.853 1.00 96.12 424 ASP A C 1
ATOM 3344 O O . ASP A 1 424 ? 19.425 2.180 -4.494 1.00 96.12 424 ASP A O 1
ATOM 3348 N N . HIS A 1 425 ? 21.163 2.527 -5.875 1.00 95.19 425 HIS A N 1
ATOM 3349 C CA . HIS A 1 425 ? 20.573 3.630 -6.632 1.00 95.19 425 HIS A CA 1
ATOM 3350 C C . HIS A 1 425 ? 20.454 3.354 -8.138 1.00 95.19 425 HIS A C 1
ATOM 3352 O O . HIS A 1 425 ? 20.319 4.300 -8.917 1.00 95.19 425 HIS A O 1
ATOM 3358 N N . ASP A 1 426 ? 20.483 2.080 -8.546 1.00 93.44 426 ASP A N 1
ATOM 3359 C CA . ASP A 1 426 ? 20.317 1.637 -9.939 1.00 93.44 426 ASP A CA 1
ATOM 3360 C C . ASP A 1 426 ? 21.289 2.327 -10.926 1.00 93.44 426 ASP A C 1
ATOM 3362 O O . ASP A 1 426 ? 20.959 2.617 -12.081 1.00 93.44 426 ASP A O 1
ATOM 3366 N N . LEU A 1 427 ? 22.509 2.618 -10.467 1.00 95.06 427 LEU A N 1
ATOM 3367 C CA . LEU A 1 427 ? 23.600 3.152 -11.283 1.00 95.06 427 LEU A CA 1
ATOM 3368 C C . LEU A 1 427 ? 24.538 2.014 -11.735 1.00 95.06 427 LEU A C 1
ATOM 3370 O O . LEU A 1 427 ? 24.627 0.986 -11.064 1.00 95.06 427 LEU A O 1
ATOM 3374 N N . PRO A 1 428 ? 25.296 2.183 -12.836 1.00 94.31 428 PRO A N 1
ATOM 3375 C CA . PRO A 1 428 ? 26.298 1.202 -13.254 1.00 94.31 428 PRO A CA 1
ATOM 3376 C C . PRO A 1 428 ? 27.339 0.934 -12.152 1.00 94.31 428 PRO A C 1
ATOM 3378 O O . PRO A 1 428 ? 28.049 1.850 -11.736 1.00 94.31 428 PRO A O 1
ATOM 3381 N N . GLU A 1 429 ? 27.468 -0.323 -11.712 1.00 94.75 429 GLU A N 1
ATOM 3382 C CA . GLU A 1 429 ? 28.338 -0.769 -10.602 1.00 94.75 429 GLU A CA 1
ATOM 3383 C C . GLU A 1 429 ? 29.841 -0.816 -10.963 1.00 94.75 429 GLU A C 1
ATOM 3385 O O . GLU A 1 429 ? 30.561 -1.794 -10.734 1.00 94.75 429 GLU A O 1
ATOM 3390 N N . SER A 1 430 ? 30.359 0.259 -11.547 1.00 94.88 430 SER A N 1
ATOM 3391 C CA . SER A 1 430 ? 31.765 0.366 -11.951 1.00 94.88 430 SER A CA 1
ATOM 3392 C C . SER A 1 430 ? 32.713 0.495 -10.754 1.00 94.88 430 SER A C 1
ATOM 3394 O O . SER A 1 430 ? 33.845 0.004 -10.789 1.00 94.88 430 SER A O 1
ATOM 3396 N N . GLY A 1 431 ? 32.261 1.129 -9.666 1.00 95.56 431 GLY A N 1
ATOM 3397 C CA . GLY A 1 431 ? 33.122 1.626 -8.590 1.00 95.56 431 GLY A CA 1
ATOM 3398 C C . GLY A 1 431 ? 33.870 2.911 -8.953 1.00 95.56 431 GLY A C 1
ATOM 3399 O O . GLY A 1 431 ? 34.663 3.399 -8.142 1.00 95.56 431 GLY A O 1
ATOM 3400 N N . ILE A 1 432 ? 33.615 3.461 -10.144 1.00 96.75 432 ILE A N 1
ATOM 3401 C CA . ILE A 1 432 ? 34.077 4.769 -10.603 1.00 96.75 432 ILE A CA 1
ATOM 3402 C C . ILE A 1 432 ? 32.995 5.786 -10.249 1.00 96.75 432 ILE A C 1
ATOM 3404 O O . ILE A 1 432 ? 31.859 5.665 -10.704 1.00 96.75 432 ILE A O 1
ATOM 3408 N N . ALA A 1 433 ? 33.333 6.804 -9.458 1.00 95.56 433 ALA A N 1
ATOM 3409 C CA . ALA A 1 433 ? 32.392 7.871 -9.130 1.00 95.56 433 ALA A CA 1
ATOM 3410 C C . ALA A 1 433 ? 32.397 8.935 -10.240 1.00 95.56 433 ALA A C 1
ATOM 3412 O O . ALA A 1 433 ? 33.039 9.984 -10.131 1.00 95.56 433 ALA A O 1
ATOM 3413 N N . ASP A 1 434 ? 31.702 8.642 -11.338 1.00 93.94 434 ASP A N 1
ATOM 3414 C CA . ASP A 1 434 ? 31.473 9.603 -12.416 1.00 93.94 434 ASP A CA 1
ATOM 3415 C C . ASP A 1 434 ? 30.645 10.819 -11.944 1.00 93.94 434 ASP A C 1
ATOM 3417 O O . ASP A 1 434 ? 30.225 10.910 -10.788 1.00 93.94 434 ASP A O 1
ATOM 3421 N N . GLU A 1 435 ? 30.448 11.811 -12.816 1.00 92.25 435 GLU A N 1
ATOM 3422 C CA . GLU A 1 435 ? 29.718 13.038 -12.462 1.00 92.25 435 GLU A CA 1
ATOM 3423 C C . GLU A 1 435 ? 28.323 12.747 -11.895 1.00 92.25 435 GLU A C 1
ATOM 3425 O O . GLU A 1 435 ? 27.970 13.283 -10.848 1.00 92.25 435 GLU A O 1
ATOM 3430 N N . ARG A 1 436 ? 27.568 11.836 -12.519 1.00 93.00 436 ARG A N 1
ATOM 3431 C CA . ARG A 1 436 ? 26.223 11.470 -12.060 1.00 93.00 436 ARG A CA 1
ATOM 3432 C C . ARG A 1 436 ? 26.236 10.813 -10.691 1.00 93.00 436 ARG A C 1
ATOM 3434 O O . ARG A 1 436 ? 25.449 11.200 -9.830 1.00 93.00 436 ARG A O 1
ATOM 3441 N N . THR A 1 437 ? 27.145 9.863 -10.480 1.00 96.12 437 THR A N 1
ATOM 3442 C CA . THR A 1 437 ? 27.312 9.188 -9.191 1.00 96.12 437 THR A CA 1
ATOM 3443 C C . THR A 1 437 ? 27.649 10.204 -8.098 1.00 96.12 437 THR A C 1
ATOM 3445 O O . THR A 1 437 ? 27.003 10.222 -7.054 1.00 96.12 437 THR A O 1
ATOM 3448 N N . ARG A 1 438 ? 28.610 11.106 -8.340 1.00 95.81 438 ARG A N 1
ATOM 3449 C CA . ARG A 1 438 ? 29.015 12.125 -7.355 1.00 95.81 438 ARG A CA 1
ATOM 3450 C C . ARG A 1 438 ? 27.910 13.134 -7.062 1.00 95.81 438 ARG A C 1
ATOM 3452 O O . ARG A 1 438 ? 27.687 13.443 -5.896 1.00 95.81 438 ARG A O 1
ATOM 3459 N N . SER A 1 439 ? 27.208 13.622 -8.085 1.00 95.38 439 SER A N 1
ATOM 3460 C CA . SER A 1 439 ? 26.089 14.551 -7.898 1.00 95.38 439 SER A CA 1
ATOM 3461 C C . SER A 1 439 ? 24.968 13.926 -7.071 1.00 95.38 439 SER A C 1
ATOM 3463 O O . SER A 1 439 ? 24.458 14.582 -6.166 1.00 95.38 439 SER A O 1
ATOM 3465 N N . LEU A 1 440 ? 24.628 12.654 -7.315 1.00 96.88 440 LEU A N 1
ATOM 3466 C CA . LEU A 1 440 ? 23.607 11.965 -6.528 1.00 96.88 440 LEU A CA 1
ATOM 3467 C C . LEU A 1 440 ? 24.072 11.711 -5.088 1.00 96.88 440 LEU A C 1
ATOM 3469 O O . LEU A 1 440 ? 23.298 11.925 -4.159 1.00 96.88 440 LEU A O 1
ATOM 3473 N N . ILE A 1 441 ? 25.333 11.308 -4.876 1.00 97.38 441 ILE A N 1
ATOM 3474 C CA . ILE A 1 441 ? 25.912 11.167 -3.528 1.00 97.38 441 ILE A CA 1
ATOM 3475 C C . ILE A 1 441 ? 25.817 12.492 -2.764 1.00 97.38 441 ILE A C 1
ATOM 3477 O O . ILE A 1 441 ? 25.374 12.509 -1.615 1.00 97.38 441 ILE A O 1
ATOM 3481 N N . GLN A 1 442 ? 26.190 13.602 -3.404 1.00 96.94 442 GLN A N 1
ATOM 3482 C CA . GLN A 1 442 ? 26.111 14.929 -2.804 1.00 96.94 442 GLN A CA 1
ATOM 3483 C C . GLN A 1 442 ? 24.669 15.305 -2.443 1.00 96.94 442 GLN A C 1
ATOM 3485 O O . GLN A 1 442 ? 24.401 15.621 -1.285 1.00 96.94 442 GLN A O 1
ATOM 3490 N N . GLU A 1 443 ? 23.739 15.218 -3.400 1.00 96.62 443 GLU A N 1
ATOM 3491 C CA . GLU A 1 443 ? 22.314 15.511 -3.193 1.00 96.62 443 GLU A CA 1
ATOM 3492 C C . GLU A 1 443 ? 21.751 14.709 -2.011 1.00 96.62 443 GLU A C 1
ATOM 3494 O O . GLU A 1 443 ? 21.116 15.251 -1.103 1.00 96.62 443 GLU A O 1
ATOM 3499 N N . LYS A 1 444 ? 22.034 13.403 -1.983 1.00 95.44 444 LYS A N 1
ATOM 3500 C CA . LYS A 1 444 ? 21.577 12.491 -0.936 1.00 95.44 444 LYS A CA 1
ATOM 3501 C C . LYS A 1 444 ? 22.203 12.807 0.423 1.00 95.44 444 LYS A C 1
ATOM 3503 O O . LYS A 1 444 ? 21.523 12.617 1.432 1.00 95.44 444 LYS A O 1
ATOM 3508 N N . ALA A 1 445 ? 23.463 13.231 0.487 1.00 95.56 445 ALA A N 1
ATOM 3509 C CA . ALA A 1 445 ? 24.136 13.557 1.746 1.00 95.56 445 ALA A CA 1
ATOM 3510 C C . ALA A 1 445 ? 23.663 14.901 2.333 1.00 95.56 445 ALA A C 1
ATOM 3512 O O . ALA A 1 445 ? 23.522 15.031 3.553 1.00 95.56 445 ALA A O 1
ATOM 3513 N N . GLU A 1 446 ? 23.383 15.881 1.471 1.00 94.88 446 GLU A N 1
ATOM 3514 C CA . GLU A 1 446 ? 22.928 17.225 1.850 1.00 94.88 446 GLU A CA 1
ATOM 3515 C C . GLU A 1 446 ? 21.422 17.289 2.156 1.00 94.88 446 GLU A C 1
ATOM 3517 O O . GLU A 1 446 ? 20.997 18.135 2.945 1.00 94.88 446 GLU A O 1
ATOM 3522 N N . GLY A 1 447 ? 20.628 16.369 1.596 1.00 94.12 447 GLY A N 1
ATOM 3523 C CA . GLY A 1 447 ? 19.180 16.290 1.792 1.00 94.12 447 GLY A CA 1
ATOM 3524 C C . GLY A 1 447 ? 18.713 16.000 3.233 1.00 94.12 447 GLY A C 1
ATOM 3525 O O . GLY A 1 447 ? 19.521 15.941 4.164 1.00 94.12 447 GLY A O 1
ATOM 3526 N N . PRO A 1 448 ? 17.394 15.809 3.432 1.00 95.75 448 PRO A N 1
ATOM 3527 C CA . PRO A 1 448 ? 16.804 15.546 4.742 1.00 95.75 448 PRO A CA 1
ATOM 3528 C C . PRO A 1 448 ? 17.423 14.349 5.467 1.00 95.75 448 PRO A C 1
ATOM 3530 O O . PRO A 1 448 ? 17.788 13.344 4.843 1.00 95.75 448 PRO A O 1
ATOM 3533 N N . LEU A 1 449 ? 17.477 14.451 6.797 1.00 96.56 449 LEU A N 1
ATOM 3534 C CA . LEU A 1 449 ? 17.894 13.361 7.674 1.00 96.56 449 LEU A CA 1
ATOM 3535 C C . LEU A 1 449 ? 16.993 12.140 7.473 1.00 96.56 449 LEU A C 1
ATOM 3537 O O . LEU A 1 449 ? 15.769 12.245 7.541 1.00 96.56 449 LEU A O 1
ATOM 3541 N N . ARG A 1 450 ? 17.604 10.975 7.265 1.00 95.88 450 ARG A N 1
ATOM 3542 C CA . ARG A 1 450 ? 16.905 9.700 7.069 1.00 95.88 450 ARG A CA 1
ATOM 3543 C C . ARG A 1 450 ? 17.759 8.529 7.530 1.00 95.88 450 ARG A C 1
ATOM 3545 O O . ARG A 1 450 ? 18.938 8.686 7.839 1.00 95.88 450 ARG A O 1
ATOM 3552 N N . ASN A 1 451 ? 17.172 7.343 7.567 1.00 94.62 451 ASN A N 1
ATOM 3553 C CA . ASN A 1 451 ? 17.892 6.124 7.896 1.00 94.62 451 ASN A CA 1
ATOM 3554 C C . ASN A 1 451 ? 18.496 5.479 6.626 1.00 94.62 451 ASN A C 1
ATOM 3556 O O . ASN A 1 451 ? 17.767 5.322 5.649 1.00 94.62 451 ASN A O 1
ATOM 3560 N N . PRO A 1 452 ? 19.773 5.054 6.628 1.00 94.19 452 PRO A N 1
ATOM 3561 C CA . PRO A 1 452 ? 20.836 5.423 7.563 1.00 94.19 452 PRO A CA 1
ATOM 3562 C C . PRO A 1 452 ? 21.473 6.770 7.178 1.00 94.19 452 PRO A C 1
ATOM 3564 O O . PRO A 1 452 ? 21.786 7.009 6.016 1.00 94.19 452 PRO A O 1
ATOM 3567 N N . MET A 1 453 ? 21.717 7.641 8.160 1.00 95.94 453 MET A N 1
ATOM 3568 C CA . MET A 1 453 ? 22.567 8.824 7.990 1.00 95.94 453 MET A CA 1
ATOM 3569 C C . MET A 1 453 ? 23.357 9.135 9.262 1.00 95.94 453 MET A C 1
ATOM 3571 O O . MET A 1 453 ? 22.863 8.908 10.367 1.00 95.94 453 MET A O 1
ATOM 3575 N N . TYR A 1 454 ? 24.553 9.701 9.105 1.00 95.31 454 TYR A N 1
ATOM 3576 C CA . TYR A 1 454 ? 25.434 10.179 10.170 1.00 95.31 454 TYR A CA 1
ATOM 3577 C C . TYR A 1 454 ? 25.678 11.686 10.011 1.00 95.31 454 TYR A C 1
ATOM 3579 O O . TYR A 1 454 ? 26.533 12.095 9.229 1.00 95.31 454 TYR A O 1
ATOM 3587 N N . ARG A 1 455 ? 24.928 12.525 10.734 1.00 95.12 455 ARG A N 1
ATOM 3588 C CA . ARG A 1 455 ? 25.068 13.994 10.727 1.00 95.12 455 ARG A CA 1
ATOM 3589 C C . ARG A 1 455 ? 24.795 14.586 12.107 1.00 95.12 455 ARG A C 1
ATOM 3591 O O . ARG A 1 455 ? 23.962 14.084 12.857 1.00 95.12 455 ARG A O 1
ATOM 3598 N N . GLU A 1 456 ? 25.501 15.660 12.450 1.00 94.06 456 GLU A N 1
ATOM 3599 C CA . GLU A 1 456 ? 25.431 16.281 13.785 1.00 94.06 456 GLU A CA 1
ATOM 3600 C C . GLU A 1 456 ? 24.040 16.829 14.138 1.00 94.06 456 GLU A C 1
ATOM 3602 O O . GLU A 1 456 ? 23.623 16.754 15.291 1.00 94.06 456 GLU A O 1
ATOM 3607 N N . ASP A 1 457 ? 23.274 17.299 13.155 1.00 94.75 457 ASP A N 1
ATOM 3608 C CA . ASP A 1 457 ? 21.896 17.771 13.338 1.00 94.75 457 ASP A CA 1
ATOM 3609 C C . ASP A 1 457 ? 20.904 16.655 13.729 1.00 94.75 457 ASP A C 1
ATOM 3611 O O . ASP A 1 457 ? 19.840 16.937 14.284 1.00 94.75 457 ASP A O 1
ATOM 3615 N N . ALA A 1 458 ? 21.264 15.374 13.568 1.00 96.50 458 ALA A N 1
ATOM 3616 C CA . ALA A 1 458 ? 20.476 14.269 14.117 1.00 96.50 458 ALA A CA 1
ATOM 3617 C C . ALA A 1 458 ? 20.464 14.253 15.659 1.00 96.50 458 ALA A C 1
ATOM 3619 O O . ALA A 1 458 ? 19.531 13.710 16.253 1.00 96.50 458 ALA A O 1
ATOM 3620 N N . VAL A 1 459 ? 21.470 14.843 16.321 1.00 96.75 459 VAL A N 1
ATOM 3621 C CA . VAL A 1 459 ? 21.523 14.948 17.790 1.00 96.75 459 VAL A CA 1
ATOM 3622 C C . VAL A 1 459 ? 20.376 15.824 18.294 1.00 96.75 459 VAL A C 1
ATOM 3624 O O . VAL A 1 459 ? 19.599 15.380 19.139 1.00 96.75 459 VAL A O 1
ATOM 3627 N N . GLU A 1 460 ? 20.221 17.020 17.723 1.00 96.38 460 GLU A N 1
ATOM 3628 C CA . GLU A 1 460 ? 19.162 17.970 18.086 1.00 96.38 460 GLU A CA 1
ATOM 3629 C C . GLU A 1 460 ? 17.767 17.397 17.795 1.00 96.38 460 GLU A C 1
ATOM 3631 O O . GLU A 1 460 ? 16.870 17.466 18.638 1.00 96.38 460 GLU A O 1
ATOM 3636 N N . LEU A 1 461 ? 17.588 16.737 16.644 1.00 97.38 461 LEU A N 1
ATOM 3637 C CA . LEU A 1 461 ? 16.339 16.046 16.318 1.00 97.38 461 LEU A CA 1
ATOM 3638 C C . LEU A 1 461 ? 15.956 15.018 17.395 1.00 97.38 461 LEU A C 1
ATOM 3640 O O . LEU A 1 461 ? 14.808 14.972 17.835 1.00 97.38 461 LEU A O 1
ATOM 3644 N N . LYS A 1 462 ? 16.910 14.197 17.846 1.00 97.56 462 LYS A N 1
ATOM 3645 C CA . LYS A 1 462 ? 16.679 13.181 18.885 1.00 97.56 462 LYS A CA 1
ATOM 3646 C C . LYS A 1 462 ? 16.345 13.786 20.244 1.00 97.56 462 LYS A C 1
ATOM 3648 O O . LYS A 1 462 ? 15.514 13.227 20.964 1.00 97.56 462 LYS A O 1
ATOM 3653 N N . GLU A 1 463 ? 16.993 14.889 20.609 1.00 96.44 463 GLU A N 1
ATOM 3654 C CA . GLU A 1 463 ? 16.680 15.636 21.831 1.00 96.44 463 GLU A CA 1
ATOM 3655 C C . GLU A 1 463 ? 15.242 16.161 21.783 1.00 96.44 463 GLU A C 1
ATOM 3657 O O . GLU A 1 463 ? 14.471 15.922 22.714 1.00 96.44 463 GLU A O 1
ATOM 3662 N N . ASN A 1 464 ? 14.845 16.764 20.660 1.00 97.12 464 ASN A N 1
ATOM 3663 C CA . ASN A 1 464 ? 13.497 17.288 20.462 1.00 97.12 464 ASN A CA 1
ATOM 3664 C C . ASN A 1 464 ? 12.432 16.182 20.442 1.00 97.12 464 ASN A C 1
ATOM 3666 O O . ASN A 1 464 ? 11.420 16.298 21.129 1.00 97.12 464 ASN A O 1
ATOM 3670 N N . LEU A 1 465 ? 12.658 15.072 19.734 1.00 96.88 465 LEU A N 1
ATOM 3671 C CA . LEU A 1 465 ? 11.734 13.929 19.741 1.00 96.88 465 LEU A CA 1
ATOM 3672 C C . LEU A 1 465 ? 11.583 13.315 21.139 1.00 96.88 465 LEU A C 1
ATOM 3674 O O . LEU A 1 465 ? 10.489 12.891 21.511 1.00 96.88 465 LEU A O 1
ATOM 3678 N N . THR A 1 466 ? 12.658 13.297 21.933 1.00 95.19 466 THR A N 1
ATOM 3679 C CA . THR A 1 466 ? 12.615 12.806 23.318 1.00 95.19 466 THR A CA 1
ATOM 3680 C C . THR A 1 466 ? 11.845 13.767 24.220 1.00 95.19 466 THR A C 1
ATOM 3682 O O . THR A 1 466 ? 11.001 13.328 24.998 1.00 95.19 466 THR A O 1
ATOM 3685 N N . LEU A 1 467 ? 12.063 15.077 24.075 1.00 94.62 467 LEU A N 1
ATOM 3686 C CA . LEU A 1 467 ? 11.297 16.106 24.783 1.00 94.62 467 LEU A CA 1
ATOM 3687 C C . LEU A 1 467 ? 9.796 16.027 24.463 1.00 94.62 467 LEU A C 1
ATOM 3689 O O . LEU A 1 467 ? 8.962 16.178 25.353 1.00 94.62 467 LEU A O 1
ATOM 3693 N N . LEU A 1 468 ? 9.459 15.760 23.202 1.00 95.69 468 LEU A N 1
ATOM 3694 C CA . LEU A 1 468 ? 8.087 15.614 22.724 1.00 95.69 468 LEU A CA 1
ATOM 3695 C C . LEU A 1 468 ? 7.466 14.239 23.036 1.00 95.69 468 LEU A C 1
ATOM 3697 O O . LEU A 1 468 ? 6.309 14.019 22.697 1.00 95.69 468 LEU A O 1
ATOM 3701 N N . GLY A 1 469 ? 8.190 13.320 23.686 1.00 94.56 469 GLY A N 1
ATOM 3702 C CA . GLY A 1 469 ? 7.667 12.006 24.082 1.00 94.56 469 GLY A CA 1
ATOM 3703 C C . GLY A 1 469 ? 7.528 10.990 22.939 1.00 94.56 469 GLY A C 1
ATOM 3704 O O . GLY A 1 469 ? 6.857 9.971 23.101 1.00 94.56 469 GLY A O 1
ATOM 3705 N N . TYR A 1 470 ? 8.151 11.239 21.784 1.00 95.94 470 TYR A N 1
ATOM 3706 C CA . TYR A 1 470 ? 8.161 10.314 20.642 1.00 95.94 470 TYR A CA 1
ATOM 3707 C C . TYR A 1 470 ? 9.281 9.276 20.727 1.00 95.94 470 TYR A C 1
ATOM 3709 O O . TYR A 1 470 ? 9.176 8.199 20.141 1.00 95.94 470 TYR A O 1
ATOM 3717 N N . THR A 1 471 ? 10.343 9.579 21.473 1.00 95.31 471 THR A N 1
ATOM 3718 C CA . THR A 1 471 ? 11.493 8.693 21.691 1.00 95.31 471 THR A CA 1
ATOM 3719 C C . THR A 1 471 ? 11.974 8.759 23.140 1.00 95.31 471 THR A C 1
ATOM 3721 O O . THR A 1 471 ? 11.523 9.595 23.914 1.00 95.31 471 THR A O 1
ATOM 3724 N N . ASN A 1 472 ? 12.910 7.886 23.521 1.00 94.00 472 ASN A N 1
ATOM 3725 C CA . ASN A 1 472 ? 13.494 7.861 24.867 1.00 94.00 472 ASN A CA 1
ATOM 3726 C C . ASN A 1 472 ? 15.028 7.740 24.811 1.00 94.00 472 ASN A C 1
ATOM 3728 O O . ASN A 1 472 ? 15.620 6.802 25.352 1.00 94.00 472 ASN A O 1
ATOM 3732 N N . PHE A 1 473 ? 15.682 8.640 24.071 1.00 93.00 473 PHE A N 1
ATOM 3733 C CA . PHE A 1 473 ? 17.139 8.626 23.942 1.00 93.00 473 PHE A CA 1
ATOM 3734 C C . PHE A 1 473 ? 17.799 9.211 25.194 1.00 93.00 473 PHE A C 1
ATOM 3736 O O . PHE A 1 473 ? 17.537 10.347 25.571 1.00 93.00 473 PHE A O 1
ATOM 3743 N N . THR A 1 474 ? 18.705 8.455 25.818 1.00 92.00 474 THR A N 1
ATOM 3744 C CA . THR A 1 474 ? 19.471 8.915 26.992 1.00 92.00 474 THR A CA 1
ATOM 3745 C C . THR A 1 474 ? 20.814 9.541 26.622 1.00 92.00 474 THR A C 1
ATOM 3747 O O . THR A 1 474 ? 21.313 10.405 27.337 1.00 92.00 474 THR A O 1
ATOM 3750 N N . THR A 1 475 ? 21.394 9.120 25.498 1.00 92.56 475 THR A N 1
ATOM 3751 C CA . THR A 1 475 ? 22.625 9.675 24.920 1.00 92.56 475 THR A CA 1
ATOM 3752 C C . THR A 1 475 ? 22.454 9.835 23.407 1.00 92.56 475 THR A C 1
ATOM 3754 O O . THR A 1 475 ? 22.843 8.932 22.655 1.00 92.56 475 THR A O 1
ATOM 3757 N N . PRO A 1 476 ? 21.824 10.933 22.947 1.00 93.50 476 PRO A N 1
ATOM 3758 C CA . PRO A 1 476 ? 21.721 11.259 21.529 1.00 93.50 476 PRO A CA 1
ATOM 3759 C C . PRO A 1 476 ? 23.097 11.274 20.849 1.00 93.50 476 PRO A C 1
ATOM 3761 O O . PRO A 1 476 ? 24.091 11.711 21.423 1.00 93.50 476 PRO A O 1
ATOM 3764 N N . ASN A 1 477 ? 23.158 10.754 19.627 1.00 94.12 477 ASN A N 1
ATOM 3765 C CA . ASN A 1 477 ? 24.353 10.731 18.786 1.00 94.12 477 ASN A CA 1
ATOM 3766 C C . ASN A 1 477 ? 23.967 11.099 17.348 1.00 94.12 477 ASN A C 1
ATOM 3768 O O . ASN A 1 477 ? 22.780 11.126 17.018 1.00 94.12 477 ASN A O 1
ATOM 3772 N N . ASN A 1 478 ? 24.967 11.344 16.507 1.00 94.88 478 ASN A N 1
ATOM 3773 C CA . ASN A 1 478 ? 24.789 11.815 15.134 1.00 94.88 478 ASN A CA 1
ATOM 3774 C C . ASN A 1 478 ? 24.242 10.758 14.149 1.00 94.88 478 ASN A C 1
ATOM 3776 O O . ASN A 1 478 ? 23.988 11.075 12.993 1.00 94.88 478 ASN A O 1
ATOM 3780 N N . PHE A 1 479 ? 24.034 9.508 14.572 1.00 95.88 479 PHE A N 1
ATOM 3781 C CA . PHE A 1 479 ? 23.473 8.465 13.713 1.00 95.88 479 PHE A CA 1
ATOM 3782 C C . PHE A 1 479 ? 21.946 8.482 13.752 1.00 95.88 479 PHE A C 1
ATOM 3784 O O . PHE A 1 479 ? 21.386 8.146 14.787 1.00 95.88 479 PHE A O 1
ATOM 3791 N N . TYR A 1 480 ? 21.260 8.790 12.654 1.00 96.25 480 TYR A N 1
ATOM 3792 C CA . TYR A 1 480 ? 19.795 8.792 12.583 1.00 96.25 480 TYR A CA 1
ATOM 3793 C C . TYR A 1 480 ? 19.200 7.437 13.010 1.00 96.25 480 TYR A C 1
ATOM 3795 O O . TYR A 1 480 ? 18.627 7.315 14.091 1.00 96.25 480 TYR A O 1
ATOM 3803 N N . GLY A 1 481 ? 19.437 6.380 12.232 1.00 94.50 481 GLY A N 1
ATOM 3804 C CA . GLY A 1 481 ? 19.040 5.013 12.570 1.00 94.50 481 GLY A CA 1
ATOM 3805 C C . GLY A 1 481 ? 17.528 4.772 12.684 1.00 94.50 481 GLY A C 1
ATOM 3806 O O . GLY A 1 481 ? 16.702 5.684 12.678 1.00 94.50 481 GLY A O 1
ATOM 3807 N N . SER A 1 482 ? 17.161 3.500 12.844 1.00 95.31 482 SER A N 1
ATOM 3808 C CA . SER A 1 482 ? 15.758 3.056 12.877 1.00 95.31 482 SER A CA 1
ATOM 3809 C C . SER A 1 482 ? 14.969 3.557 14.092 1.00 95.31 482 SER A C 1
ATOM 3811 O O . SER A 1 482 ? 13.757 3.733 14.021 1.00 95.31 482 SER A O 1
ATOM 3813 N N . GLY A 1 483 ? 15.639 3.809 15.221 1.00 95.50 483 GLY A N 1
ATOM 3814 C CA . GLY A 1 483 ? 14.987 4.350 16.417 1.00 95.50 483 GLY A CA 1
ATOM 3815 C C . GLY A 1 483 ? 14.490 5.785 16.223 1.00 95.50 483 GLY A C 1
ATOM 3816 O O . GLY A 1 483 ? 13.405 6.122 16.690 1.00 95.50 483 GLY A O 1
ATOM 3817 N N . THR A 1 484 ? 15.263 6.626 15.527 1.00 97.25 484 THR A N 1
ATOM 3818 C CA . THR A 1 484 ? 14.843 7.999 15.209 1.00 97.25 484 THR A CA 1
ATOM 3819 C C . THR A 1 484 ? 13.792 7.996 14.120 1.00 97.25 484 THR A C 1
ATOM 3821 O O . THR A 1 484 ? 12.787 8.679 14.274 1.00 97.25 484 THR A O 1
ATOM 3824 N N . GLU A 1 485 ? 13.970 7.165 13.091 1.00 98.12 485 GLU A N 1
ATOM 3825 C CA . GLU A 1 485 ? 12.973 6.949 12.039 1.00 98.12 485 GLU A CA 1
ATOM 3826 C C . GLU A 1 485 ? 11.599 6.583 12.615 1.00 98.12 485 GLU A C 1
ATOM 3828 O O . GLU A 1 485 ? 10.603 7.208 12.270 1.00 98.12 485 GLU A O 1
ATOM 3833 N N . ALA A 1 486 ? 11.538 5.644 13.565 1.00 97.50 486 ALA A N 1
ATOM 3834 C CA . ALA A 1 486 ? 10.289 5.262 14.224 1.00 97.50 486 ALA A CA 1
ATOM 3835 C C . ALA A 1 486 ? 9.641 6.423 15.003 1.00 97.50 486 ALA A C 1
ATOM 3837 O O . ALA A 1 486 ? 8.417 6.569 14.990 1.00 97.50 486 ALA A O 1
ATOM 3838 N N . GLY A 1 487 ? 10.451 7.257 15.665 1.00 97.12 487 GLY A N 1
ATOM 3839 C CA . GLY A 1 487 ? 9.979 8.460 16.352 1.00 97.12 487 GLY A CA 1
ATOM 3840 C C . GLY A 1 487 ? 9.423 9.508 15.387 1.00 97.12 487 GLY A C 1
ATOM 3841 O O . GLY A 1 487 ? 8.351 10.059 15.635 1.00 97.12 487 GLY A O 1
ATOM 3842 N N . VAL A 1 488 ? 10.119 9.736 14.269 1.00 98.12 488 VAL A N 1
ATOM 3843 C CA . VAL A 1 488 ? 9.686 10.646 13.200 1.00 98.12 488 VAL A CA 1
ATOM 3844 C C . VAL A 1 488 ? 8.399 10.152 12.544 1.00 98.12 488 VAL A C 1
ATOM 3846 O O . VAL A 1 488 ? 7.454 10.925 12.454 1.00 98.12 488 VAL A O 1
ATOM 3849 N N . LEU A 1 489 ? 8.304 8.867 12.190 1.00 98.19 489 LEU A N 1
ATOM 3850 C CA . LEU A 1 489 ? 7.090 8.271 11.618 1.00 98.19 489 LEU A CA 1
ATOM 3851 C C . LEU A 1 489 ? 5.881 8.416 12.545 1.00 98.19 489 LEU A C 1
ATOM 3853 O O . LEU A 1 489 ? 4.789 8.759 12.097 1.00 98.19 489 LEU A O 1
ATOM 3857 N N . LYS A 1 490 ? 6.065 8.174 13.850 1.00 96.62 490 LYS A N 1
ATOM 3858 C CA . LYS A 1 490 ? 4.985 8.349 14.827 1.00 96.62 490 LYS A CA 1
ATOM 3859 C C . LYS A 1 490 ? 4.522 9.810 14.876 1.00 96.62 490 LYS A C 1
ATOM 3861 O O . LYS A 1 490 ? 3.320 10.050 14.866 1.00 96.62 490 LYS A O 1
ATOM 3866 N N . LEU A 1 491 ? 5.451 10.768 14.872 1.00 96.94 491 LEU A N 1
ATOM 3867 C CA . LEU A 1 491 ? 5.124 12.197 14.836 1.00 96.94 491 LEU A CA 1
ATOM 3868 C C . LEU A 1 491 ? 4.421 12.599 13.540 1.00 96.94 491 LEU A C 1
ATOM 3870 O O . LEU A 1 491 ? 3.437 13.331 13.594 1.00 96.94 491 LEU A O 1
ATOM 3874 N N . GLN A 1 492 ? 4.905 12.117 12.395 1.00 97.88 492 GLN A N 1
ATOM 3875 C CA . GLN A 1 492 ? 4.305 12.387 11.090 1.00 97.88 492 GLN A CA 1
ATOM 3876 C C . GLN A 1 492 ? 2.853 11.905 11.053 1.00 97.88 492 GLN A C 1
ATOM 3878 O O . GLN A 1 492 ? 1.970 12.684 10.705 1.00 97.88 492 GLN A O 1
ATOM 3883 N N . ARG A 1 493 ? 2.589 10.684 11.532 1.00 96.50 493 ARG A N 1
ATOM 3884 C CA . ARG A 1 493 ? 1.231 10.139 11.655 1.00 96.50 493 ARG A CA 1
ATOM 3885 C C . ARG A 1 493 ? 0.350 10.937 12.611 1.00 96.50 493 ARG A C 1
ATOM 3887 O O . ARG A 1 493 ? -0.813 11.179 12.319 1.00 96.50 493 ARG A O 1
ATOM 3894 N N . ASP A 1 494 ? 0.891 11.342 13.757 1.00 94.44 494 ASP A N 1
ATOM 3895 C CA . ASP A 1 494 ? 0.136 12.070 14.780 1.00 94.44 494 ASP A CA 1
ATOM 3896 C C . ASP A 1 494 ? -0.296 13.479 14.332 1.00 94.44 494 ASP A C 1
ATOM 3898 O O . ASP A 1 494 ? -1.164 14.076 14.980 1.00 94.44 494 ASP A O 1
ATOM 3902 N N . TYR A 1 495 ? 0.295 13.990 13.246 1.00 94.62 495 TYR A N 1
ATOM 3903 C CA . TYR A 1 495 ? 0.088 15.334 12.709 1.00 94.62 495 TYR A CA 1
ATOM 3904 C C . TYR A 1 495 ? -0.205 15.383 11.204 1.00 94.62 495 TYR A C 1
ATOM 3906 O O . TYR A 1 495 ? -0.072 16.452 10.606 1.00 94.62 495 TYR A O 1
ATOM 3914 N N . ASP A 1 496 ? -0.614 14.256 10.614 1.00 95.31 496 ASP A N 1
ATOM 3915 C CA . ASP A 1 496 ? -1.004 14.139 9.204 1.00 95.31 496 ASP A CA 1
ATOM 3916 C C . ASP A 1 496 ? 0.054 14.692 8.216 1.00 95.31 496 ASP A C 1
ATOM 3918 O O . ASP A 1 496 ? -0.270 15.363 7.232 1.00 95.31 496 ASP A O 1
ATOM 3922 N N . LEU A 1 497 ? 1.338 14.439 8.493 1.00 96.50 497 LEU A N 1
ATOM 3923 C CA . LEU A 1 497 ? 2.462 14.729 7.591 1.00 96.50 497 LEU A CA 1
ATOM 3924 C C . LEU A 1 497 ? 2.766 13.518 6.690 1.00 96.50 497 LEU A C 1
ATOM 3926 O O . LEU A 1 497 ? 2.281 12.416 6.936 1.00 96.50 497 LEU A O 1
ATOM 3930 N N . ASP A 1 498 ? 3.600 13.708 5.663 1.00 95.81 498 ASP A N 1
ATOM 3931 C CA . ASP A 1 498 ? 4.070 12.599 4.822 1.00 95.81 498 ASP A CA 1
ATOM 3932 C C . ASP A 1 498 ? 4.864 11.585 5.666 1.00 95.81 498 ASP A C 1
ATOM 3934 O O . ASP A 1 498 ? 5.899 11.930 6.235 1.00 95.81 498 ASP A O 1
ATOM 3938 N N . GLU A 1 499 ? 4.383 10.339 5.763 1.00 97.06 499 GLU A N 1
ATOM 3939 C CA . GLU A 1 499 ? 4.981 9.253 6.565 1.00 97.06 499 GLU A CA 1
ATOM 3940 C C . GLU A 1 499 ? 6.236 8.661 5.883 1.00 97.06 499 GLU A C 1
ATOM 3942 O O . GLU A 1 499 ? 6.373 7.447 5.720 1.00 97.06 499 GLU A O 1
ATOM 3947 N N . SER A 1 500 ? 7.166 9.519 5.458 1.00 96.44 500 SER A N 1
ATOM 3948 C CA . SER A 1 500 ? 8.415 9.130 4.788 1.00 96.44 500 SER A CA 1
ATOM 3949 C C . SER A 1 500 ? 9.478 8.600 5.752 1.00 96.44 500 SER A C 1
ATOM 3951 O O . SER A 1 500 ? 10.464 8.003 5.319 1.00 96.44 500 SER A O 1
ATOM 3953 N N . GLY A 1 501 ? 9.327 8.873 7.053 1.00 96.75 501 GLY A N 1
ATOM 3954 C CA . GLY A 1 501 ? 10.347 8.605 8.063 1.00 96.75 501 GLY A CA 1
ATOM 3955 C C . GLY A 1 501 ? 11.590 9.484 7.931 1.00 96.75 501 GLY A C 1
ATOM 3956 O O . GLY A 1 501 ? 12.544 9.279 8.680 1.00 96.75 501 GLY A O 1
ATOM 3957 N N . MET A 1 502 ? 11.592 10.462 7.018 1.00 97.38 502 MET A N 1
ATOM 3958 C CA . MET A 1 502 ? 12.638 11.474 6.874 1.00 97.38 502 MET A CA 1
ATOM 3959 C C . MET A 1 502 ? 12.273 12.724 7.675 1.00 97.38 502 MET A C 1
ATOM 3961 O O . MET A 1 502 ? 11.128 13.168 7.644 1.00 97.38 502 MET A O 1
ATOM 3965 N N . ALA A 1 503 ? 13.242 13.341 8.350 1.00 97.00 503 ALA A N 1
ATOM 3966 C CA . ALA A 1 503 ? 13.036 14.651 8.966 1.00 97.00 503 ALA A CA 1
ATOM 3967 C C . ALA A 1 503 ? 13.235 15.757 7.919 1.00 97.00 503 ALA A C 1
ATOM 3969 O O . ALA A 1 503 ? 14.278 16.412 7.858 1.00 97.00 503 ALA A O 1
ATOM 3970 N N . ASP A 1 504 ? 12.236 15.896 7.051 1.00 96.25 504 ASP A N 1
ATOM 3971 C CA . ASP A 1 504 ? 12.139 16.944 6.038 1.00 96.25 504 ASP A CA 1
ATOM 3972 C C . ASP A 1 504 ? 11.752 18.312 6.630 1.00 96.25 504 ASP A C 1
ATOM 3974 O O . ASP A 1 504 ? 11.556 18.469 7.837 1.00 96.25 504 ASP A O 1
ATOM 3978 N N . GLU A 1 505 ? 11.661 19.332 5.773 1.00 96.06 505 GLU A N 1
ATOM 3979 C CA . GLU A 1 505 ? 11.372 20.710 6.188 1.00 96.06 505 GLU A CA 1
ATOM 3980 C C . GLU A 1 505 ? 10.045 20.825 6.959 1.00 96.06 505 GLU A C 1
ATOM 3982 O O . GLU A 1 505 ? 9.987 21.492 7.993 1.00 96.06 505 GLU A O 1
ATOM 3987 N N . ALA A 1 506 ? 8.993 20.133 6.507 1.00 97.31 506 ALA A N 1
ATOM 3988 C CA . ALA A 1 506 ? 7.685 20.152 7.160 1.00 97.31 506 ALA A CA 1
ATOM 3989 C C . ALA A 1 506 ? 7.725 19.474 8.538 1.00 97.31 506 ALA A C 1
ATOM 3991 O O . ALA A 1 506 ? 7.183 20.004 9.514 1.00 97.31 506 ALA A O 1
ATOM 3992 N N . THR A 1 507 ? 8.408 18.332 8.634 1.00 98.00 507 THR A N 1
ATOM 3993 C CA . THR A 1 507 ? 8.599 17.588 9.882 1.00 98.00 507 THR A CA 1
ATOM 3994 C C . THR A 1 507 ? 9.383 18.415 10.898 1.00 98.00 507 THR A C 1
ATOM 3996 O O . THR A 1 507 ? 8.955 18.552 12.047 1.00 98.00 507 THR A O 1
ATOM 3999 N N . LEU A 1 508 ? 10.499 19.022 10.484 1.00 97.12 508 LEU A N 1
ATOM 4000 C CA . LEU A 1 508 ? 11.327 19.857 11.356 1.00 97.12 508 LEU A CA 1
ATOM 4001 C C . LEU A 1 508 ? 10.580 21.116 11.818 1.00 97.12 508 LEU A C 1
ATOM 4003 O O . LEU A 1 508 ? 10.594 21.418 13.012 1.00 97.12 508 LEU A O 1
ATOM 4007 N N . ALA A 1 509 ? 9.851 21.791 10.924 1.00 97.00 509 ALA A N 1
ATOM 4008 C CA . ALA A 1 509 ? 9.025 22.946 11.283 1.00 97.00 509 ALA A CA 1
ATOM 4009 C C . ALA A 1 509 ? 7.925 22.577 12.293 1.00 97.00 509 ALA A C 1
ATOM 4011 O O . ALA A 1 509 ? 7.634 23.339 13.221 1.00 97.00 509 ALA A O 1
ATOM 4012 N N . LYS A 1 510 ? 7.320 21.388 12.154 1.00 97.06 510 LYS A N 1
ATOM 4013 C CA . LYS A 1 510 ? 6.322 20.906 13.112 1.00 97.06 510 LYS A CA 1
ATOM 4014 C C . LYS A 1 510 ? 6.942 20.610 14.474 1.00 97.06 510 LYS A C 1
ATOM 4016 O O . LYS A 1 510 ? 6.379 21.025 15.486 1.00 97.06 510 LYS A O 1
ATOM 4021 N N . ILE A 1 511 ? 8.097 19.946 14.511 1.00 97.12 511 ILE A N 1
ATOM 4022 C CA . ILE A 1 511 ? 8.847 19.691 15.750 1.00 97.12 511 ILE A CA 1
ATOM 4023 C C . ILE A 1 511 ? 9.178 21.009 16.454 1.00 97.12 511 ILE A C 1
ATOM 4025 O O . ILE A 1 511 ? 8.885 21.155 17.641 1.00 97.12 511 ILE A O 1
ATOM 4029 N N . GLU A 1 512 ? 9.713 21.990 15.725 1.00 96.19 512 GLU A N 1
ATOM 4030 C CA . GLU A 1 512 ? 10.042 23.309 16.269 1.00 96.19 512 GLU A CA 1
ATOM 4031 C C . GLU A 1 512 ? 8.807 24.001 16.869 1.00 96.19 512 GLU A C 1
ATOM 4033 O O . GLU A 1 512 ? 8.863 24.522 17.988 1.00 96.19 512 GLU A O 1
ATOM 4038 N N . ALA A 1 513 ? 7.665 23.962 16.175 1.00 95.75 513 ALA A N 1
ATOM 4039 C CA . ALA A 1 513 ? 6.416 24.539 16.669 1.00 95.75 513 ALA A CA 1
ATOM 4040 C C . ALA A 1 513 ? 5.924 23.876 17.971 1.00 95.75 513 ALA A C 1
ATOM 4042 O O . ALA A 1 513 ? 5.413 24.563 18.858 1.00 95.75 513 ALA A O 1
ATOM 4043 N N . LEU A 1 514 ? 6.086 22.555 18.107 1.00 95.75 514 LEU A N 1
ATOM 4044 C CA . LEU A 1 514 ? 5.679 21.812 19.304 1.00 95.75 514 LEU A CA 1
ATOM 4045 C C . LEU A 1 514 ? 6.608 22.079 20.492 1.00 95.75 514 LEU A C 1
ATOM 4047 O O . LEU A 1 514 ? 6.131 22.342 21.599 1.00 95.75 514 LEU A O 1
ATOM 4051 N N . VAL A 1 515 ? 7.925 22.076 20.264 1.00 95.00 515 VAL A N 1
ATOM 4052 C CA . VAL A 1 515 ? 8.938 22.365 21.296 1.00 95.00 515 VAL A CA 1
ATOM 4053 C C . VAL A 1 515 ? 8.767 23.780 21.859 1.00 95.00 515 VAL A C 1
ATOM 4055 O O . VAL A 1 515 ? 8.936 24.002 23.064 1.00 95.00 515 VAL A O 1
ATOM 4058 N N . ASN A 1 516 ? 8.371 24.729 21.007 1.00 94.12 516 ASN A N 1
ATOM 4059 C CA . ASN A 1 516 ? 8.134 26.129 21.361 1.00 94.12 516 ASN A CA 1
ATOM 4060 C C . ASN A 1 516 ? 6.690 26.434 21.803 1.00 94.12 516 ASN A C 1
ATOM 4062 O O . ASN A 1 516 ? 6.302 27.602 21.880 1.00 94.12 516 ASN A O 1
ATOM 4066 N N . SER A 1 517 ? 5.886 25.414 22.122 1.00 94.56 517 SER A N 1
ATOM 4067 C CA . SER A 1 517 ? 4.522 25.609 22.622 1.00 94.56 517 SER A CA 1
ATOM 4068 C C . SER A 1 517 ? 4.495 26.491 23.884 1.00 94.56 517 SER A C 1
ATOM 4070 O O . SER A 1 517 ? 5.256 26.242 24.823 1.00 94.56 517 SER A O 1
ATOM 4072 N N . PRO A 1 518 ? 3.575 27.473 23.987 1.00 94.50 518 PRO A N 1
ATOM 4073 C CA . PRO A 1 518 ? 3.414 28.284 25.197 1.00 94.50 518 PRO A CA 1
ATOM 4074 C C . PRO A 1 518 ? 2.770 27.513 26.365 1.00 94.50 518 PRO A C 1
ATOM 4076 O O . PRO A 1 518 ? 2.678 28.037 27.475 1.00 94.50 518 PRO A O 1
ATOM 4079 N N . PHE A 1 519 ? 2.310 26.278 26.139 1.00 96.44 519 PHE A N 1
ATOM 4080 C CA . PHE A 1 519 ? 1.691 25.410 27.144 1.00 96.44 519 PHE A CA 1
ATOM 4081 C C . PHE A 1 519 ? 2.668 24.332 27.629 1.00 96.44 519 PHE A C 1
ATOM 4083 O O . PHE A 1 519 ? 2.423 23.132 27.502 1.00 96.44 519 PHE A O 1
ATOM 4090 N N . ARG A 1 520 ? 3.801 24.778 28.169 1.00 95.56 520 ARG A N 1
ATOM 4091 C CA . ARG A 1 520 ? 4.862 23.929 28.724 1.00 95.56 520 ARG A CA 1
ATOM 4092 C C . ARG A 1 520 ? 5.387 24.517 30.030 1.00 95.56 520 ARG A C 1
ATOM 4094 O O . ARG A 1 520 ? 5.190 25.699 30.316 1.00 95.56 520 ARG A O 1
ATOM 4101 N N . ASN A 1 521 ? 6.080 23.704 30.819 1.00 95.56 521 ASN A N 1
ATOM 4102 C CA . ASN A 1 521 ? 6.597 24.116 32.121 1.00 95.56 521 ASN A CA 1
ATOM 4103 C C . ASN A 1 521 ? 7.523 25.343 32.032 1.00 95.56 521 ASN A C 1
ATOM 4105 O O . ASN A 1 521 ? 8.454 25.378 31.234 1.00 95.56 521 ASN A O 1
ATOM 4109 N N . GLY A 1 522 ? 7.266 26.344 32.875 1.00 94.50 522 GLY A N 1
ATOM 4110 C CA . GLY A 1 522 ? 8.007 27.606 32.933 1.00 94.50 522 GLY A CA 1
ATOM 4111 C C . GLY A 1 522 ? 7.356 28.765 32.172 1.00 94.50 522 GLY A C 1
ATOM 4112 O O . GLY A 1 522 ? 7.660 29.920 32.476 1.00 94.50 522 GLY A O 1
ATOM 4113 N N . GLU A 1 523 ? 6.423 28.490 31.260 1.00 97.00 523 GLU A N 1
ATOM 4114 C CA . GLU A 1 523 ? 5.776 29.517 30.439 1.00 97.00 523 GLU A CA 1
ATOM 4115 C C . GLU A 1 523 ? 4.528 30.125 31.104 1.00 97.00 523 GLU A C 1
ATOM 4117 O O . GLU A 1 523 ? 3.952 29.597 32.066 1.00 97.00 523 GLU A O 1
ATOM 4122 N N . ARG A 1 524 ? 4.092 31.282 30.588 1.00 96.88 524 ARG A N 1
ATOM 4123 C CA . ARG A 1 524 ? 2.842 31.946 30.987 1.00 96.88 524 ARG A CA 1
ATOM 4124 C C . ARG A 1 524 ? 1.939 32.150 29.783 1.00 96.88 524 ARG A C 1
ATOM 4126 O O . ARG A 1 524 ? 2.333 32.800 28.822 1.00 96.88 524 ARG A O 1
ATOM 4133 N N . HIS A 1 525 ? 0.708 31.665 29.881 1.00 96.25 525 HIS A N 1
ATOM 4134 C CA . HIS A 1 525 ? -0.303 31.821 28.844 1.00 96.25 525 HIS A CA 1
ATOM 4135 C C . HIS A 1 525 ? -1.705 31.849 29.465 1.00 96.25 525 HIS A C 1
ATOM 4137 O O . HIS A 1 525 ? -1.999 31.068 30.368 1.00 96.25 525 HIS A O 1
ATOM 4143 N N . GLU A 1 526 ? -2.587 32.737 29.001 1.00 93.62 526 GLU A N 1
ATOM 4144 C CA . GLU A 1 526 ? -3.938 32.892 29.575 1.00 93.62 526 GLU A CA 1
ATOM 4145 C C . GLU A 1 526 ? -4.774 31.611 29.449 1.00 93.62 526 GLU A C 1
ATOM 4147 O O . GLU A 1 526 ? -5.467 31.217 30.385 1.00 93.62 526 GLU A O 1
ATOM 4152 N N . GLY A 1 527 ? -4.615 30.878 28.342 1.00 94.75 527 GLY A N 1
ATOM 4153 C CA . GLY A 1 527 ? -5.275 29.583 28.149 1.00 94.75 527 GLY A CA 1
ATOM 4154 C C . GLY A 1 527 ? -4.891 28.519 29.188 1.00 94.75 527 GLY A C 1
ATOM 4155 O O . GLY A 1 527 ? -5.616 27.541 29.344 1.00 94.75 527 GLY A O 1
ATOM 4156 N N . SER A 1 528 ? -3.782 28.691 29.921 1.00 95.88 528 SER A N 1
ATOM 4157 C CA . SER A 1 528 ? -3.390 27.762 30.989 1.00 95.88 528 SER A CA 1
ATOM 4158 C C . SER A 1 528 ? -4.371 27.776 32.161 1.00 95.88 528 SER A C 1
ATOM 4160 O O . SER A 1 528 ? -4.409 26.810 32.915 1.00 95.88 528 SER A O 1
ATOM 4162 N N . VAL A 1 529 ? -5.166 28.841 32.333 1.00 96.19 529 VAL A N 1
ATOM 4163 C CA . VAL A 1 529 ? -6.238 28.878 33.341 1.00 96.19 529 VAL A CA 1
ATOM 4164 C C . VAL A 1 529 ? -7.308 27.844 32.992 1.00 96.19 529 VAL A C 1
ATOM 4166 O O . VAL A 1 529 ? -7.561 26.948 33.791 1.00 96.19 529 VAL A O 1
ATOM 4169 N N . VAL A 1 530 ? -7.835 27.905 31.766 1.00 95.75 530 VAL A N 1
ATOM 4170 C CA . VAL A 1 530 ? -8.870 26.984 31.263 1.00 95.75 530 VAL A CA 1
ATOM 4171 C C . VAL A 1 530 ? -8.367 25.541 31.247 1.00 95.75 530 VAL A C 1
ATOM 4173 O O . VAL A 1 530 ? -9.053 24.643 31.724 1.00 95.75 530 VAL A O 1
ATOM 4176 N N . LEU A 1 531 ? -7.133 25.316 30.785 1.00 96.81 531 LEU A N 1
ATOM 4177 C CA . LEU A 1 531 ? -6.515 23.987 30.794 1.00 96.81 531 LEU A CA 1
ATOM 4178 C C . LEU A 1 531 ? -6.493 23.371 32.206 1.00 96.81 531 LEU A C 1
ATOM 4180 O O . LEU A 1 531 ? -6.815 22.200 32.385 1.00 96.81 531 LEU A O 1
ATOM 4184 N N . LYS A 1 532 ? -6.127 24.159 33.224 1.00 96.81 532 LYS A N 1
ATOM 4185 C CA . LYS A 1 532 ? -6.095 23.711 34.627 1.00 96.81 532 LYS A CA 1
ATOM 4186 C C . LYS A 1 532 ? -7.484 23.421 35.185 1.00 96.81 532 LYS A C 1
ATOM 4188 O O . LYS A 1 532 ? -7.632 22.482 35.963 1.00 96.81 532 LYS A O 1
ATOM 4193 N N . GLU A 1 533 ? -8.482 24.220 34.822 1.00 95.38 533 GLU A N 1
ATOM 4194 C CA . GLU A 1 533 ? -9.879 23.964 35.187 1.00 95.38 533 GLU A CA 1
ATOM 4195 C C . GLU A 1 533 ? -10.356 22.637 34.590 1.00 95.38 533 GLU A C 1
ATOM 4197 O O . GLU A 1 533 ? -10.879 21.797 35.317 1.00 95.38 533 GLU A O 1
ATOM 4202 N N . GLN A 1 534 ? -10.086 22.395 33.305 1.00 97.25 534 GLN A N 1
ATOM 4203 C CA . GLN A 1 534 ? -10.465 21.159 32.613 1.00 97.25 534 GLN A CA 1
ATOM 4204 C C . GLN A 1 534 ? -9.749 19.926 33.183 1.00 97.25 534 GLN A C 1
ATOM 4206 O O . GLN A 1 534 ? -10.388 18.911 33.445 1.00 97.25 534 GLN A O 1
ATOM 4211 N N . LEU A 1 535 ? -8.447 20.017 33.464 1.00 96.56 535 LEU A N 1
ATOM 4212 C CA . LEU A 1 535 ? -7.709 18.944 34.145 1.00 96.56 535 LEU A CA 1
ATOM 4213 C C . LEU A 1 535 ? -8.246 18.673 35.558 1.00 96.56 535 LEU A C 1
ATOM 4215 O O . LEU A 1 535 ? -8.253 17.527 36.000 1.00 96.56 535 LEU A O 1
ATOM 4219 N N . THR A 1 536 ? -8.731 19.703 36.257 1.00 95.31 536 THR A N 1
ATOM 4220 C CA . THR A 1 536 ? -9.356 19.555 37.581 1.00 95.31 536 THR A CA 1
ATOM 4221 C C . THR A 1 536 ? -10.732 18.896 37.474 1.00 95.31 536 THR A C 1
ATOM 4223 O O . THR A 1 536 ? -11.029 17.988 38.246 1.00 95.31 536 THR A O 1
ATOM 4226 N N . ILE A 1 537 ? -11.537 19.270 36.471 1.00 96.31 537 ILE A N 1
ATOM 4227 C CA . ILE A 1 537 ? -12.793 18.584 36.121 1.00 96.31 537 ILE A CA 1
ATOM 4228 C C . ILE A 1 537 ? -12.543 17.099 35.873 1.00 96.31 537 ILE A C 1
ATOM 4230 O O . ILE A 1 537 ? -13.311 16.275 36.351 1.00 96.31 537 ILE A O 1
ATOM 4234 N N . LEU A 1 538 ? -11.469 16.755 35.168 1.00 96.38 538 LEU A N 1
ATOM 4235 C CA . LEU A 1 538 ? -11.110 15.377 34.833 1.00 96.38 538 LEU A CA 1
ATOM 4236 C C . LEU A 1 538 ? -10.363 14.633 35.952 1.00 96.38 538 LEU A C 1
ATOM 4238 O O . LEU A 1 538 ? -10.058 13.457 35.804 1.00 96.38 538 LEU A O 1
ATOM 4242 N N . GLY A 1 539 ? -10.069 15.293 37.076 1.00 94.69 539 GLY A N 1
ATOM 4243 C CA . GLY A 1 539 ? -9.423 14.674 38.234 1.00 94.69 539 GLY A CA 1
ATOM 4244 C C . GLY A 1 539 ? -7.904 14.492 38.143 1.00 94.69 539 GLY A C 1
ATOM 4245 O O . GLY A 1 539 ? -7.334 13.879 39.041 1.00 94.69 539 GLY A O 1
ATOM 4246 N N . TYR A 1 540 ? -7.240 15.058 37.132 1.00 96.12 540 TYR A N 1
ATOM 4247 C CA . TYR A 1 540 ? -5.774 15.030 36.990 1.00 96.12 540 TYR A CA 1
ATOM 4248 C C . TYR A 1 540 ? -5.062 16.050 37.887 1.00 96.12 540 TYR A C 1
ATOM 4250 O O . TYR A 1 540 ? -3.860 15.959 38.134 1.00 96.12 540 TYR A O 1
ATOM 4258 N N . THR A 1 541 ? -5.786 17.064 38.368 1.00 94.38 541 THR A N 1
ATOM 4259 C CA . THR A 1 541 ? -5.248 18.116 39.242 1.00 94.38 541 THR A CA 1
ATOM 4260 C C . THR A 1 541 ? -6.285 18.589 40.262 1.00 94.38 541 THR A C 1
ATOM 4262 O O . THR A 1 541 ? -7.471 18.321 40.112 1.00 94.38 541 THR A O 1
ATOM 4265 N N . ASP A 1 542 ? -5.857 19.331 41.286 1.00 92.31 542 ASP A N 1
ATOM 4266 C CA . ASP A 1 542 ? -6.694 19.845 42.382 1.00 92.31 542 ASP A CA 1
ATOM 4267 C C . ASP A 1 542 ? -6.606 21.381 42.533 1.00 92.31 542 ASP A C 1
ATOM 4269 O O . ASP A 1 542 ? -6.606 21.934 43.638 1.00 92.31 542 ASP A O 1
ATOM 4273 N N . PHE A 1 543 ? -6.507 22.111 41.415 1.00 91.00 543 PHE A N 1
ATOM 4274 C CA . PHE A 1 543 ? -6.317 23.563 41.451 1.00 91.00 543 PHE A CA 1
ATOM 4275 C C . PHE A 1 543 ? -7.555 24.299 41.985 1.00 91.00 543 PHE A C 1
ATOM 4277 O O . PHE A 1 543 ? -8.611 24.309 41.365 1.00 91.00 543 PHE A O 1
ATOM 4284 N N . THR A 1 544 ? -7.393 25.020 43.098 1.00 86.12 544 THR A N 1
ATOM 4285 C CA . THR A 1 544 ? -8.456 25.860 43.694 1.00 86.12 544 THR A CA 1
ATOM 4286 C C . THR A 1 544 ? -8.445 27.314 43.212 1.00 86.12 544 THR A C 1
ATOM 4288 O O . THR A 1 544 ? -9.434 28.023 43.368 1.00 86.12 544 THR A O 1
ATOM 4291 N N . ASN A 1 545 ? -7.328 27.778 42.641 1.00 88.50 545 ASN A N 1
ATOM 4292 C CA . ASN A 1 545 ? -7.184 29.119 42.069 1.00 88.50 545 ASN A CA 1
ATOM 4293 C C . ASN A 1 545 ? -6.221 29.078 40.862 1.00 88.50 545 ASN A C 1
ATOM 4295 O O . ASN A 1 545 ? -5.028 29.391 41.008 1.00 88.50 545 ASN A O 1
ATOM 4299 N N . PRO A 1 546 ? -6.687 28.596 39.695 1.00 91.44 546 PRO A N 1
ATOM 4300 C CA . PRO A 1 546 ? -5.859 28.477 38.503 1.00 91.44 546 PRO A CA 1
ATOM 4301 C C . PRO A 1 546 ? -5.379 29.855 38.022 1.00 91.44 546 PRO A C 1
ATOM 4303 O O . PRO A 1 546 ? -6.048 30.873 38.156 1.00 91.44 546 PRO A O 1
ATOM 4306 N N . ASN A 1 547 ? -4.165 29.897 37.479 1.00 93.75 547 ASN A N 1
ATOM 4307 C CA . ASN A 1 547 ? -3.523 31.110 36.964 1.00 93.75 547 ASN A CA 1
ATOM 4308 C C . ASN A 1 547 ? -2.777 30.797 35.658 1.00 93.75 547 ASN A C 1
ATOM 4310 O O . ASN A 1 547 ? -2.589 29.626 35.323 1.00 93.75 547 ASN A O 1
ATOM 4314 N N . SER A 1 548 ? -2.300 31.820 34.950 1.00 96.00 548 SER A N 1
ATOM 4315 C CA . SER A 1 548 ? -1.668 31.664 33.632 1.00 96.00 548 SER A CA 1
ATOM 4316 C C . SER A 1 548 ? -0.294 30.974 33.630 1.00 96.00 548 SER A C 1
ATOM 4318 O O . SER A 1 548 ? 0.218 30.657 32.561 1.00 96.00 548 SER A O 1
ATOM 4320 N N . PHE A 1 549 ? 0.330 30.712 34.787 1.00 96.50 549 PHE A N 1
ATOM 4321 C CA . PHE A 1 549 ? 1.652 30.072 34.853 1.00 96.50 549 PHE A CA 1
ATOM 4322 C C . PHE A 1 549 ? 1.565 28.552 34.721 1.00 96.50 549 PHE A C 1
ATOM 4324 O O . PHE A 1 549 ? 1.007 27.891 35.598 1.00 96.50 549 PHE A O 1
ATOM 4331 N N . TYR A 1 550 ? 2.154 27.985 33.675 1.00 96.81 550 TYR A N 1
ATOM 4332 C CA . TYR A 1 550 ? 2.244 26.542 33.494 1.00 96.81 550 TYR A CA 1
ATOM 4333 C C . TYR A 1 550 ? 3.456 26.022 34.279 1.00 96.81 550 TYR A C 1
ATOM 4335 O O . TYR A 1 550 ? 4.599 26.171 33.861 1.00 96.81 550 TYR A O 1
ATOM 4343 N N . GLY A 1 551 ? 3.213 25.470 35.467 1.00 95.31 551 GLY A N 1
ATOM 4344 C CA . GLY A 1 551 ? 4.263 24.950 36.350 1.00 95.31 551 GLY A CA 1
ATOM 4345 C C . GLY A 1 551 ? 4.326 23.423 36.363 1.00 95.31 551 GLY A C 1
ATOM 4346 O O . GLY A 1 551 ? 3.511 22.753 35.731 1.00 95.31 551 GLY A O 1
ATOM 4347 N N . SER A 1 552 ? 5.219 22.869 37.184 1.00 94.69 552 SER A N 1
ATOM 4348 C CA . SER A 1 552 ? 5.417 21.416 37.322 1.00 94.69 552 SER A CA 1
ATOM 4349 C C . SER A 1 552 ? 4.157 20.641 37.728 1.00 94.69 552 SER A C 1
ATOM 4351 O O . SER A 1 552 ? 3.986 19.496 37.327 1.00 94.69 552 SER A O 1
ATOM 4353 N N . GLY A 1 553 ? 3.247 21.254 38.493 1.00 94.56 553 GLY A N 1
ATOM 4354 C CA . GLY A 1 553 ? 1.958 20.638 38.828 1.00 94.56 553 GLY A CA 1
ATOM 4355 C C . GLY A 1 553 ? 1.040 20.471 37.612 1.00 94.56 553 GLY A C 1
ATOM 4356 O O . GLY A 1 553 ? 0.378 19.448 37.489 1.00 94.56 553 GLY A O 1
ATOM 4357 N N . THR A 1 554 ? 1.029 21.451 36.701 1.00 96.31 554 THR A N 1
ATOM 4358 C CA . THR A 1 554 ? 0.267 21.373 35.442 1.00 96.31 554 THR A CA 1
ATOM 4359 C C . THR A 1 554 ? 0.923 20.397 34.482 1.00 96.31 554 THR A C 1
ATOM 4361 O O . THR A 1 554 ? 0.230 19.565 33.917 1.00 96.31 554 THR A O 1
ATOM 4364 N N . GLU A 1 555 ? 2.252 20.443 34.366 1.00 97.25 555 GLU A N 1
ATOM 4365 C CA . GLU A 1 555 ? 3.018 19.486 33.565 1.00 97.25 555 GLU A CA 1
ATOM 4366 C C . GLU A 1 555 ? 2.732 18.043 33.988 1.00 97.25 555 GLU A C 1
ATOM 4368 O O . GLU A 1 555 ? 2.460 17.206 33.136 1.00 97.25 555 GLU A O 1
ATOM 4373 N N . ARG A 1 556 ? 2.730 17.758 35.298 1.00 96.94 556 ARG A N 1
ATOM 4374 C CA . ARG A 1 556 ? 2.401 16.427 35.817 1.00 96.94 556 ARG A CA 1
ATOM 4375 C C . ARG A 1 556 ? 0.982 15.999 35.441 1.00 96.94 556 ARG A C 1
ATOM 4377 O O . ARG A 1 556 ? 0.828 14.908 34.912 1.00 96.94 556 ARG A O 1
ATOM 4384 N N . GLY A 1 557 ? -0.017 16.857 35.659 1.00 96.94 557 GLY A N 1
ATOM 4385 C CA . GLY A 1 557 ? -1.404 16.543 35.294 1.00 96.94 557 GLY A CA 1
ATOM 4386 C C . GLY A 1 557 ? -1.583 16.313 33.790 1.00 96.94 557 GLY A C 1
ATOM 4387 O O . GLY A 1 557 ? -2.333 15.433 33.388 1.00 96.94 557 GLY A O 1
ATOM 4388 N N . VAL A 1 558 ? -0.849 17.050 32.951 1.00 97.75 558 VAL A N 1
ATOM 4389 C CA . VAL A 1 558 ? -0.851 16.837 31.497 1.00 97.75 558 VAL A CA 1
ATOM 4390 C C . VAL A 1 558 ? -0.145 15.543 31.108 1.00 97.75 558 VAL A C 1
ATOM 4392 O O . VAL A 1 558 ? -0.662 14.842 30.250 1.00 97.75 558 VAL A O 1
ATOM 4395 N N . ARG A 1 559 ? 0.980 15.179 31.740 1.00 97.19 559 ARG A N 1
ATOM 4396 C CA . ARG A 1 559 ? 1.640 13.882 31.498 1.00 97.19 559 ARG A CA 1
ATOM 4397 C C . ARG A 1 559 ? 0.746 12.710 31.888 1.00 97.19 559 ARG A C 1
ATOM 4399 O O . ARG A 1 559 ? 0.644 11.763 31.122 1.00 97.19 559 ARG A O 1
ATOM 4406 N N . GLU A 1 560 ? 0.096 12.787 33.048 1.00 97.12 560 GLU A N 1
ATOM 4407 C CA . GLU A 1 560 ? -0.853 11.765 33.505 1.00 97.12 560 GLU A CA 1
ATOM 4408 C C . GLU A 1 560 ? -2.031 11.644 32.522 1.00 97.12 560 GLU A C 1
ATOM 4410 O O . GLU A 1 560 ? -2.333 10.543 32.075 1.00 97.12 560 GLU A O 1
ATOM 4415 N N . PHE A 1 561 ? -2.607 12.770 32.077 1.00 97.38 561 PHE A N 1
ATOM 4416 C CA . PHE A 1 561 ? -3.642 12.772 31.036 1.00 97.38 561 PHE A CA 1
ATOM 4417 C C . PHE A 1 561 ? -3.145 12.178 29.710 1.00 97.38 561 PHE A C 1
ATOM 4419 O O . PHE A 1 561 ? -3.854 11.409 29.070 1.00 97.38 561 PHE A O 1
ATOM 4426 N N . GLN A 1 562 ? -1.938 12.543 29.272 1.00 97.06 562 GLN A N 1
ATOM 4427 C CA . GLN A 1 562 ? -1.355 12.033 28.032 1.00 97.06 562 GLN A CA 1
ATOM 4428 C C . GLN A 1 562 ? -1.154 10.516 28.097 1.00 97.06 562 GLN A C 1
ATOM 4430 O O . GLN A 1 562 ? -1.518 9.827 27.148 1.00 97.06 562 GLN A O 1
ATOM 4435 N N . SER A 1 563 ? -0.649 10.009 29.224 1.00 95.38 563 SER A N 1
ATOM 4436 C CA . SER A 1 563 ? -0.443 8.578 29.471 1.00 95.38 563 SER A CA 1
ATOM 4437 C C . SER A 1 563 ? -1.760 7.794 29.417 1.00 95.38 563 SER A C 1
ATOM 4439 O O . SER A 1 563 ? -1.863 6.815 28.683 1.00 95.38 563 SER A O 1
ATOM 4441 N N . ASP A 1 564 ? -2.804 8.277 30.099 1.00 95.88 564 ASP A N 1
ATOM 4442 C CA . ASP A 1 564 ? -4.126 7.627 30.143 1.00 95.88 564 ASP A CA 1
ATOM 4443 C C . ASP A 1 564 ? -4.869 7.627 28.791 1.00 95.88 564 ASP A C 1
ATOM 4445 O O . ASP A 1 564 ? -5.851 6.902 28.612 1.00 95.88 564 ASP A O 1
ATOM 4449 N N . HIS A 1 565 ? -4.427 8.458 27.843 1.00 95.06 565 HIS A N 1
ATOM 4450 C CA . HIS A 1 565 ? -5.062 8.651 26.539 1.00 95.06 565 HIS A CA 1
ATOM 4451 C C . HIS A 1 565 ? -4.143 8.338 25.348 1.00 95.06 565 HIS A C 1
ATOM 4453 O O . HIS A 1 565 ? -4.408 8.803 24.237 1.00 95.06 565 HIS A O 1
ATOM 4459 N N . ASP A 1 566 ? -3.083 7.552 25.567 1.00 92.88 566 ASP A N 1
ATOM 4460 C CA . ASP A 1 566 ? -2.141 7.096 24.532 1.00 92.88 566 ASP A CA 1
ATOM 4461 C C . ASP A 1 566 ? -1.522 8.244 23.700 1.00 92.88 566 ASP A C 1
ATOM 4463 O O . ASP A 1 566 ? -1.181 8.090 22.522 1.00 92.88 566 ASP A O 1
ATOM 4467 N N . LEU A 1 567 ? -1.365 9.420 24.310 1.00 94.44 567 LEU A N 1
ATOM 4468 C CA . LEU A 1 567 ? -0.676 10.569 23.727 1.00 94.44 567 LEU A CA 1
ATOM 4469 C C . LEU A 1 567 ? 0.810 10.567 24.129 1.00 94.44 567 LEU A C 1
ATOM 4471 O O . LEU A 1 567 ? 1.179 9.993 25.155 1.00 94.44 567 LEU A O 1
ATOM 4475 N N . PRO A 1 568 ? 1.698 11.232 23.366 1.00 93.69 568 PRO A N 1
ATOM 4476 C CA . PRO A 1 568 ? 3.093 11.396 23.770 1.00 93.69 568 PRO A CA 1
ATOM 4477 C C . PRO A 1 568 ? 3.225 12.097 25.136 1.00 93.69 568 PRO A C 1
ATOM 4479 O O . PRO A 1 568 ? 2.780 13.234 25.297 1.00 93.69 568 PRO A O 1
ATOM 4482 N N . GLU A 1 569 ? 3.872 11.441 26.108 1.00 94.50 569 GLU A N 1
ATOM 4483 C CA . GLU A 1 569 ? 4.037 11.903 27.503 1.00 94.50 569 GLU A CA 1
ATOM 4484 C C . GLU A 1 569 ? 5.077 13.035 27.663 1.00 94.50 569 GLU A C 1
ATOM 4486 O O . GLU A 1 569 ? 6.015 12.972 28.465 1.00 94.50 569 GLU A O 1
ATOM 4491 N N . SER A 1 570 ? 4.930 14.100 26.880 1.00 95.19 570 SER A N 1
ATOM 4492 C CA . SER A 1 570 ? 5.831 15.258 26.886 1.00 95.19 570 SER A CA 1
ATOM 4493 C C . SER A 1 570 ? 5.611 16.184 28.086 1.00 95.19 570 SER A C 1
ATOM 4495 O O . SER A 1 570 ? 6.520 16.904 28.501 1.00 95.19 570 SER A O 1
ATOM 4497 N N . GLY A 1 571 ? 4.391 16.216 28.635 1.00 95.50 571 GLY A N 1
ATOM 4498 C CA . GLY A 1 571 ? 3.952 17.258 29.566 1.00 95.50 571 GLY A CA 1
ATOM 4499 C C . GLY A 1 571 ? 3.739 18.623 28.910 1.00 95.50 571 GLY A C 1
ATOM 4500 O O . GLY A 1 571 ? 3.451 19.594 29.614 1.00 95.50 571 GLY A O 1
ATOM 4501 N N . ILE A 1 572 ? 3.862 18.704 27.583 1.00 96.69 572 ILE A N 1
ATOM 4502 C CA . ILE A 1 572 ? 3.517 19.865 26.766 1.00 96.69 572 ILE A CA 1
ATOM 4503 C C . ILE A 1 572 ? 2.074 19.680 26.304 1.00 96.69 572 ILE A C 1
ATOM 4505 O O . ILE A 1 572 ? 1.760 18.710 25.620 1.00 96.69 572 ILE A O 1
ATOM 4509 N N . ALA A 1 573 ? 1.188 20.615 26.650 1.00 95.75 573 ALA A N 1
ATOM 4510 C CA . ALA A 1 573 ? -0.198 20.573 26.191 1.00 95.75 573 ALA A CA 1
ATOM 4511 C C . ALA A 1 573 ? -0.309 21.205 24.794 1.00 95.75 573 ALA A C 1
ATOM 4513 O O . ALA A 1 573 ? -0.736 22.353 24.624 1.00 95.75 573 ALA A O 1
ATOM 4514 N N . ASP A 1 574 ? 0.130 20.456 23.785 1.00 94.12 574 ASP A N 1
ATOM 4515 C CA . ASP A 1 574 ? -0.052 20.813 22.380 1.00 94.12 574 ASP A CA 1
ATOM 4516 C C . ASP A 1 574 ? -1.543 20.902 21.988 1.00 94.12 574 ASP A C 1
ATOM 4518 O O . ASP A 1 574 ? -2.455 20.719 22.798 1.00 94.12 574 ASP A O 1
ATOM 4522 N N . GLU A 1 575 ? -1.818 21.281 20.741 1.00 92.75 575 GLU A N 1
ATOM 4523 C CA . GLU A 1 575 ? -3.191 21.459 20.258 1.00 92.75 575 GLU A CA 1
ATOM 4524 C C . GLU A 1 575 ? -4.035 20.185 20.363 1.00 92.75 575 GLU A C 1
ATOM 4526 O O . GLU A 1 575 ? -5.186 20.262 20.795 1.00 92.75 575 GLU A O 1
ATOM 4531 N N . ARG A 1 576 ? -3.456 19.022 20.050 1.00 93.50 576 ARG A N 1
ATOM 4532 C CA . ARG A 1 576 ? -4.137 17.728 20.145 1.00 93.50 576 ARG A CA 1
ATOM 4533 C C . ARG A 1 576 ? -4.474 17.390 21.595 1.00 93.50 576 ARG A C 1
ATOM 4535 O O . ARG A 1 576 ? -5.624 17.080 21.898 1.00 93.50 576 ARG A O 1
ATOM 4542 N N . THR A 1 577 ? -3.502 17.530 22.494 1.00 96.38 577 THR A N 1
ATOM 4543 C CA . THR A 1 577 ? -3.679 17.301 23.932 1.00 96.38 577 THR A CA 1
ATOM 4544 C C . THR A 1 577 ? -4.759 18.222 24.498 1.00 96.38 577 THR A C 1
ATOM 4546 O O . THR A 1 577 ? -5.686 17.756 25.154 1.00 96.38 577 THR A O 1
ATOM 4549 N N . ARG A 1 578 ? -4.700 19.529 24.208 1.00 96.19 578 ARG A N 1
ATOM 4550 C CA . ARG A 1 578 ? -5.692 20.499 24.707 1.00 96.19 578 ARG A CA 1
ATOM 4551 C C . ARG A 1 578 ? -7.091 20.249 24.156 1.00 96.19 578 ARG A C 1
ATOM 4553 O O . ARG A 1 578 ? -8.051 20.371 24.909 1.00 96.19 578 ARG A O 1
ATOM 4560 N N . SER A 1 579 ? -7.208 19.893 22.878 1.00 95.62 579 SER A N 1
ATOM 4561 C CA . SER A 1 579 ? -8.506 19.603 22.258 1.00 95.62 579 SER A CA 1
ATOM 4562 C C . SER A 1 579 ? -9.153 18.370 22.885 1.00 95.62 579 SER A C 1
ATOM 4564 O O . SER A 1 579 ? -10.336 18.408 23.215 1.00 95.62 579 SER A O 1
ATOM 4566 N N . LEU A 1 580 ? -8.373 17.313 23.139 1.00 97.00 580 LEU A N 1
ATOM 4567 C CA . LEU A 1 580 ? -8.882 16.115 23.804 1.00 97.00 580 LEU A CA 1
ATOM 4568 C C . LEU A 1 580 ? -9.246 16.387 25.270 1.00 97.00 580 LEU A C 1
ATOM 4570 O O . LEU A 1 580 ? -10.300 15.947 25.721 1.00 97.00 580 LEU A O 1
ATOM 4574 N N . ILE A 1 581 ? -8.427 17.149 26.007 1.00 97.50 581 ILE A N 1
ATOM 4575 C CA . ILE A 1 581 ? -8.757 17.585 27.376 1.00 97.50 581 ILE A CA 1
ATOM 4576 C C . ILE A 1 581 ? -10.089 18.341 27.386 1.00 97.50 581 ILE A C 1
ATOM 4578 O O . ILE A 1 581 ? -10.948 18.060 28.222 1.00 97.50 581 ILE A O 1
ATOM 4582 N N . GLN A 1 582 ? -10.281 19.268 26.446 1.00 97.12 582 GLN A N 1
ATOM 4583 C CA . GLN A 1 582 ? -11.517 20.030 26.324 1.00 97.12 582 GLN A CA 1
ATOM 4584 C C . GLN A 1 582 ? -12.719 19.124 26.030 1.00 97.12 582 GLN A C 1
ATOM 4586 O O . GLN A 1 582 ? -13.689 19.150 26.786 1.00 97.12 582 GLN A O 1
ATOM 4591 N N . GLU A 1 583 ? -12.641 18.292 24.987 1.00 97.06 583 GLU A N 1
ATOM 4592 C CA . GLU A 1 583 ? -13.696 17.340 24.607 1.00 97.06 583 GLU A CA 1
ATOM 4593 C C . GLU A 1 583 ? -14.098 16.462 25.798 1.00 97.06 583 GLU A C 1
ATOM 4595 O O . GLU A 1 583 ? -15.278 16.300 26.117 1.00 97.06 583 GLU A O 1
ATOM 4600 N N . LYS A 1 584 ? -13.102 15.916 26.501 1.00 95.75 584 LYS A N 1
ATOM 4601 C CA . LYS A 1 584 ? -13.317 15.045 27.650 1.00 95.75 584 LYS A CA 1
ATOM 4602 C C . LYS A 1 584 ? -13.948 15.802 28.817 1.00 95.75 584 LYS A C 1
ATOM 4604 O O . LYS A 1 584 ? -14.845 15.236 29.448 1.00 95.75 584 LYS A O 1
ATOM 4609 N N . ALA A 1 585 ? -13.511 17.022 29.119 1.00 95.62 585 ALA A N 1
ATOM 4610 C CA . ALA A 1 585 ? -14.051 17.811 30.226 1.00 95.62 585 ALA A CA 1
ATOM 4611 C C . ALA A 1 585 ? -15.497 18.274 29.967 1.00 95.62 585 ALA A C 1
ATOM 4613 O O . ALA A 1 585 ? -16.309 18.308 30.895 1.00 95.62 585 ALA A O 1
ATOM 4614 N N . GLU A 1 586 ? -15.831 18.593 28.714 1.00 95.25 586 GLU A N 1
ATOM 4615 C CA . GLU A 1 586 ? -17.167 19.041 28.294 1.00 95.25 586 GLU A CA 1
ATOM 4616 C C . GLU A 1 586 ? -18.144 17.873 28.061 1.00 95.25 586 GLU A C 1
ATOM 4618 O O . GLU A 1 586 ? -19.355 18.049 28.211 1.00 95.25 586 GLU A O 1
ATOM 4623 N N . GLY A 1 587 ? -17.628 16.673 27.782 1.00 94.56 587 GLY A N 1
ATOM 4624 C CA . GLY A 1 587 ? -18.397 15.457 27.514 1.00 94.56 587 GLY A CA 1
ATOM 4625 C C . GLY A 1 587 ? -19.247 14.916 28.681 1.00 94.56 587 GLY A C 1
ATOM 4626 O O . GLY A 1 587 ? -19.353 15.535 29.742 1.00 94.56 587 GLY A O 1
ATOM 4627 N N . PRO A 1 588 ? -19.877 13.740 28.500 1.00 96.00 588 PRO A N 1
ATOM 4628 C CA . PRO A 1 588 ? -20.822 13.182 29.464 1.00 96.00 588 PRO A CA 1
ATOM 4629 C C . PRO A 1 588 ? -20.156 12.783 30.782 1.00 96.00 588 PRO A C 1
ATOM 4631 O O . PRO A 1 588 ? -18.981 12.398 30.810 1.00 96.00 588 PRO A O 1
ATOM 4634 N N . LEU A 1 589 ? -20.951 12.844 31.857 1.00 96.62 589 LEU A N 1
ATOM 4635 C CA . LEU A 1 589 ? -20.562 12.529 33.230 1.00 96.62 589 LEU A CA 1
ATOM 4636 C C . LEU A 1 589 ? -20.026 11.092 33.366 1.00 96.62 589 LEU A C 1
ATOM 4638 O O . LEU A 1 589 ? -20.688 10.143 32.955 1.00 96.62 589 LEU A O 1
ATOM 4642 N N . ARG A 1 590 ? -18.829 10.934 33.944 1.00 95.81 590 ARG A N 1
ATOM 4643 C CA . ARG A 1 590 ? -18.125 9.656 34.121 1.00 95.81 590 ARG A CA 1
ATOM 4644 C C . ARG A 1 590 ? -17.104 9.753 35.249 1.00 95.81 590 ARG A C 1
ATOM 4646 O O . ARG A 1 590 ? -16.793 10.846 35.713 1.00 95.81 590 ARG A O 1
ATOM 4653 N N . ASN A 1 591 ? -16.589 8.610 35.679 1.00 94.75 591 ASN A N 1
ATOM 4654 C CA . ASN A 1 591 ? -15.582 8.530 36.728 1.00 94.75 591 ASN A CA 1
ATOM 4655 C C . ASN A 1 591 ? -14.153 8.614 36.146 1.00 94.75 591 ASN A C 1
ATOM 4657 O O . ASN A 1 591 ? -13.881 7.924 35.164 1.00 94.75 591 ASN A O 1
ATOM 4661 N N . PRO A 1 592 ? -13.235 9.376 36.766 1.00 94.88 592 PRO A N 1
ATOM 4662 C CA . PRO A 1 592 ? -13.489 10.431 37.747 1.00 94.88 592 PRO A CA 1
ATOM 4663 C C . PRO A 1 592 ? -13.895 11.734 37.047 1.00 94.88 592 PRO A C 1
ATOM 4665 O O . PRO A 1 592 ? -13.263 12.125 36.071 1.00 94.88 592 PRO A O 1
ATOM 4668 N N . MET A 1 593 ? -14.897 12.452 37.565 1.00 96.19 593 MET A N 1
ATOM 4669 C CA . MET A 1 593 ? -15.118 13.852 37.180 1.00 96.19 593 MET A CA 1
ATOM 4670 C C . MET A 1 593 ? -15.651 14.724 38.315 1.00 96.19 593 MET A C 1
ATOM 4672 O O . MET A 1 593 ? -16.374 14.251 39.187 1.00 96.19 593 MET A O 1
ATOM 4676 N N . TYR A 1 594 ? -15.328 16.016 38.276 1.00 95.31 594 TYR A N 1
ATOM 4677 C CA . TYR A 1 594 ? -15.770 17.046 39.216 1.00 95.31 594 TYR A CA 1
ATOM 4678 C C . TYR A 1 594 ? -16.573 18.122 38.475 1.00 95.31 594 TYR A C 1
ATOM 4680 O O . TYR A 1 594 ? -16.002 19.066 37.931 1.00 95.31 594 TYR A O 1
ATOM 4688 N N . ARG A 1 595 ? -17.902 17.981 38.431 1.00 95.06 595 ARG A N 1
ATOM 4689 C CA . ARG A 1 595 ? -18.825 18.924 37.774 1.00 95.06 595 ARG A CA 1
ATOM 4690 C C . ARG A 1 595 ? -20.136 19.050 38.545 1.00 95.06 595 ARG A C 1
ATOM 4692 O O . ARG A 1 595 ? -20.629 18.083 39.120 1.00 95.06 595 ARG A O 1
ATOM 4699 N N . GLU A 1 596 ? -20.714 20.247 38.555 1.00 93.19 596 GLU A N 1
ATOM 4700 C CA . GLU A 1 596 ? -21.922 20.549 39.341 1.00 93.19 596 GLU A CA 1
ATOM 4701 C C . GLU A 1 596 ? -23.153 19.731 38.914 1.00 93.19 596 GLU A C 1
ATOM 4703 O O . GLU A 1 596 ? -23.971 19.351 39.750 1.00 93.19 596 GLU A O 1
ATOM 4708 N N . ASP A 1 597 ? -23.262 19.374 37.636 1.00 94.38 597 ASP A N 1
ATOM 4709 C CA . ASP A 1 597 ? -24.342 18.529 37.117 1.00 94.38 597 ASP A CA 1
ATOM 4710 C C . ASP A 1 597 ? -24.309 17.082 37.648 1.00 94.38 597 ASP A C 1
ATOM 4712 O O . ASP A 1 597 ? -25.336 16.399 37.625 1.00 94.38 597 ASP A O 1
ATOM 4716 N N . ALA A 1 598 ? -23.195 16.628 38.240 1.00 96.06 598 ALA A N 1
ATOM 4717 C CA . ALA A 1 598 ? -23.141 15.350 38.954 1.00 96.06 598 ALA A CA 1
ATOM 4718 C C . ALA A 1 598 ? -24.042 15.327 40.200 1.00 96.06 598 ALA A C 1
ATOM 4720 O O . ALA A 1 598 ? -24.507 14.257 40.601 1.00 96.06 598 ALA A O 1
ATOM 4721 N N . VAL A 1 599 ? -24.316 16.486 40.812 1.00 95.75 599 VAL A N 1
ATOM 4722 C CA . VAL A 1 599 ? -25.252 16.591 41.942 1.00 95.75 599 VAL A CA 1
ATOM 4723 C C . VAL A 1 599 ? -26.669 16.254 41.483 1.00 95.75 599 VAL A C 1
ATOM 4725 O O . VAL A 1 599 ? -27.322 15.404 42.091 1.00 95.75 599 VAL A O 1
ATOM 4728 N N . LEU A 1 600 ? -27.102 16.855 40.372 1.00 94.81 600 LEU A N 1
ATOM 4729 C CA . LEU A 1 600 ? -28.433 16.640 39.805 1.00 94.81 600 LEU A CA 1
ATOM 4730 C C . LEU A 1 600 ? -28.626 15.186 39.353 1.00 94.81 600 LEU A C 1
ATOM 4732 O O . LEU A 1 600 ? -29.668 14.592 39.625 1.00 94.81 600 LEU A O 1
ATOM 4736 N N . LEU A 1 601 ? -27.611 14.578 38.729 1.00 96.44 601 LEU A N 1
ATOM 4737 C CA . LEU A 1 601 ? -27.644 13.156 38.372 1.00 96.44 601 LEU A CA 1
ATOM 4738 C C . LEU A 1 601 ? -27.907 12.268 39.600 1.00 96.44 601 LEU A C 1
ATOM 4740 O O . LEU A 1 601 ? -28.760 11.385 39.555 1.00 96.44 601 LEU A O 1
ATOM 4744 N N . LYS A 1 602 ? -27.200 12.508 40.711 1.00 96.88 602 LYS A N 1
ATOM 4745 C CA . LYS A 1 602 ? -27.356 11.728 41.951 1.00 96.88 602 LYS A CA 1
ATOM 4746 C C . LYS A 1 602 ? -28.739 11.892 42.581 1.00 96.88 602 LYS A C 1
ATOM 4748 O O . LYS A 1 602 ? -29.241 10.957 43.191 1.00 96.88 602 LYS A O 1
ATOM 4753 N N . GLU A 1 603 ? -29.338 13.080 42.507 1.00 95.19 603 GLU A N 1
ATOM 4754 C CA . GLU A 1 603 ? -30.724 13.321 42.951 1.00 95.19 603 GLU A CA 1
ATOM 4755 C C . GLU A 1 603 ? -31.736 12.533 42.122 1.00 95.19 603 GLU A C 1
ATOM 4757 O O . GLU A 1 603 ? -32.632 11.895 42.679 1.00 95.19 603 GLU A O 1
ATOM 4762 N N . LYS A 1 604 ? -31.556 12.522 40.801 1.00 96.00 604 LYS A N 1
ATOM 4763 C CA . LYS A 1 604 ? -32.420 11.762 39.901 1.00 96.00 604 LYS A CA 1
ATOM 4764 C C . LYS A 1 604 ? -32.260 10.249 40.089 1.00 96.00 604 LYS A C 1
ATOM 4766 O O . LYS A 1 604 ? -33.266 9.556 40.175 1.00 96.00 604 LYS A O 1
ATOM 4771 N N . LEU A 1 605 ? -31.031 9.743 40.242 1.00 96.69 605 LEU A N 1
ATOM 4772 C CA . LEU A 1 605 ? -30.774 8.323 40.527 1.00 96.69 605 LEU A CA 1
ATOM 4773 C C . LEU A 1 605 ? -31.451 7.868 41.827 1.00 96.69 605 LEU A C 1
ATOM 4775 O O . LEU A 1 605 ? -32.153 6.863 41.815 1.00 96.69 605 LEU A O 1
ATOM 4779 N N . GLU A 1 606 ? -31.320 8.634 42.915 1.00 95.19 606 GLU A N 1
ATOM 4780 C CA . GLU A 1 606 ? -32.012 8.330 44.178 1.00 95.19 606 GLU A CA 1
ATOM 4781 C C . GLU A 1 606 ? -33.537 8.319 44.013 1.00 95.19 606 GLU A C 1
ATOM 4783 O O . GLU A 1 606 ? -34.202 7.428 44.535 1.00 95.19 606 GLU A O 1
ATOM 4788 N N . THR A 1 607 ? -34.091 9.269 43.253 1.00 93.25 607 THR A N 1
ATOM 4789 C CA . THR A 1 607 ? -35.536 9.327 42.964 1.00 93.25 607 THR A CA 1
ATOM 4790 C C . THR A 1 607 ? -35.999 8.113 42.158 1.00 93.25 607 THR A C 1
ATOM 4792 O O . THR A 1 607 ? -37.068 7.571 42.419 1.00 93.25 607 THR A O 1
ATOM 4795 N N . ALA A 1 608 ? -35.179 7.646 41.216 1.00 94.94 608 ALA A N 1
ATOM 4796 C CA . ALA A 1 608 ? -35.430 6.433 40.447 1.00 94.94 608 ALA A CA 1
ATOM 4797 C C . ALA A 1 608 ? -35.225 5.138 41.263 1.00 94.94 608 ALA A C 1
ATOM 4799 O O . ALA A 1 608 ? -35.455 4.057 40.727 1.00 94.94 608 ALA A O 1
ATOM 4800 N N . GLY A 1 609 ? -34.817 5.221 42.537 1.00 94.69 609 GLY A N 1
ATOM 4801 C CA . GLY A 1 609 ? -34.596 4.071 43.422 1.00 94.69 609 GLY A CA 1
ATOM 4802 C C . GLY A 1 609 ? -33.173 3.504 43.402 1.00 94.69 609 GLY A C 1
ATOM 4803 O O . GLY A 1 609 ? -32.941 2.407 43.906 1.00 94.69 609 GLY A O 1
ATOM 4804 N N . PHE A 1 610 ? -32.206 4.233 42.840 1.00 95.88 610 PHE A N 1
ATOM 4805 C CA . PHE A 1 610 ? -30.826 3.780 42.671 1.00 95.88 610 PHE A CA 1
ATOM 4806 C C . PHE A 1 610 ? -29.849 4.526 43.586 1.00 95.88 610 PHE A C 1
ATOM 4808 O O . PHE A 1 610 ? -29.527 5.698 43.385 1.00 95.88 610 PHE A O 1
ATOM 4815 N N . GLY A 1 611 ? -29.287 3.787 44.544 1.00 92.00 611 GLY A N 1
ATOM 4816 C CA . GLY A 1 611 ? -28.200 4.251 45.404 1.00 92.00 611 GLY A CA 1
ATOM 4817 C C . GLY A 1 611 ? -28.603 5.311 46.436 1.00 92.00 611 GLY A C 1
ATOM 4818 O O . GLY A 1 611 ? -29.764 5.657 46.608 1.00 92.00 611 GLY A O 1
ATOM 4819 N N . SER A 1 612 ? -27.603 5.793 47.172 1.00 92.31 612 SER A N 1
ATOM 4820 C CA . SER A 1 612 ? -27.714 6.891 48.138 1.00 92.31 612 SER A CA 1
ATOM 4821 C C . SER A 1 612 ? -26.373 7.609 48.184 1.00 92.31 612 SER A C 1
ATOM 4823 O O . SER A 1 612 ? -25.335 6.980 48.417 1.00 92.31 612 SER A O 1
ATOM 4825 N N . PHE A 1 613 ? -26.378 8.923 47.982 1.00 92.19 613 PHE A N 1
ATOM 4826 C CA . PHE A 1 613 ? -25.164 9.686 47.723 1.00 92.19 613 PHE A CA 1
ATOM 4827 C C . PHE A 1 613 ? -25.002 10.896 48.638 1.00 92.19 613 PHE A C 1
ATOM 4829 O O . PHE A 1 613 ? -25.954 11.573 49.021 1.00 92.19 613 PHE A O 1
ATOM 4836 N N . ALA A 1 614 ? -23.742 11.264 48.878 1.00 90.19 614 ALA A N 1
ATOM 4837 C CA . ALA A 1 614 ? -23.418 12.639 49.227 1.00 90.19 614 ALA A CA 1
ATOM 4838 C C . ALA A 1 614 ? -23.571 13.526 47.975 1.00 90.19 614 ALA A C 1
ATOM 4840 O O . ALA A 1 614 ? -23.006 13.222 46.917 1.00 90.19 614 ALA A O 1
ATOM 4841 N N . LYS A 1 615 ? -24.312 14.635 48.102 1.00 90.19 615 LYS A N 1
ATOM 4842 C CA . LYS A 1 615 ? -24.603 15.609 47.031 1.00 90.19 615 LYS A CA 1
ATOM 4843 C C . LYS A 1 615 ? -23.401 16.507 46.705 1.00 90.19 615 LYS A C 1
ATOM 4845 O O . LYS A 1 615 ? -23.460 17.724 46.810 1.00 90.19 615 LYS A O 1
ATOM 4850 N N . THR A 1 616 ? -22.276 15.881 46.371 1.00 94.06 616 THR A N 1
ATOM 4851 C CA . THR A 1 616 ? -21.049 16.539 45.906 1.00 94.06 616 THR A CA 1
ATOM 4852 C C . THR A 1 616 ? -20.994 16.557 44.381 1.00 94.06 616 THR A C 1
ATOM 4854 O O . THR A 1 616 ? -21.585 15.695 43.726 1.00 94.06 616 THR A O 1
ATOM 4857 N N . ASN A 1 617 ? -20.208 17.472 43.822 1.00 93.88 617 ASN A N 1
ATOM 4858 C CA . ASN A 1 617 ? -19.927 17.552 42.388 1.00 93.88 617 ASN A CA 1
ATOM 4859 C C . ASN A 1 617 ? -18.986 16.438 41.869 1.00 93.88 617 ASN A C 1
ATOM 4861 O O . ASN A 1 617 ? -18.683 16.391 40.683 1.00 93.88 617 ASN A O 1
ATOM 4865 N N . TYR A 1 618 ? -18.536 15.519 42.731 1.00 95.62 618 TYR A N 1
ATOM 4866 C CA . TYR A 1 618 ? -17.660 14.412 42.346 1.00 95.62 618 TYR A CA 1
ATOM 4867 C C . TYR A 1 618 ? -18.452 13.197 41.840 1.00 95.62 618 TYR A C 1
ATOM 4869 O O . TYR A 1 618 ? -19.143 12.533 42.619 1.00 95.62 618 TYR A O 1
ATOM 4877 N N . PHE A 1 619 ? -18.324 12.878 40.557 1.00 96.81 619 PHE A N 1
ATOM 4878 C CA . PHE A 1 619 ? -18.705 11.601 39.966 1.00 96.81 619 PHE A CA 1
ATOM 4879 C C . PHE A 1 619 ? -17.545 10.615 40.148 1.00 96.81 619 PHE A C 1
ATOM 4881 O O . PHE A 1 619 ? -16.539 10.682 39.443 1.00 96.81 619 PHE A O 1
ATOM 4888 N N . GLY A 1 620 ? -17.688 9.706 41.113 1.00 95.50 620 GLY A N 1
ATOM 4889 C CA . GLY A 1 620 ? -16.676 8.702 41.453 1.00 95.50 620 GLY A CA 1
ATOM 4890 C C . GLY A 1 620 ? -17.147 7.258 41.255 1.00 95.50 620 GLY A C 1
ATOM 4891 O O . GLY A 1 620 ? -18.253 7.038 40.752 1.00 95.50 620 GLY A O 1
ATOM 4892 N N . PRO A 1 621 ? -16.373 6.265 41.737 1.00 96.00 621 PRO A N 1
ATOM 4893 C CA . PRO A 1 621 ? -16.661 4.841 41.534 1.00 96.00 621 PRO A CA 1
ATOM 4894 C C . PRO A 1 621 ? -18.046 4.393 42.023 1.00 96.00 621 PRO A C 1
ATOM 4896 O O . PRO A 1 621 ? -18.686 3.555 41.398 1.00 96.00 621 PRO A O 1
ATOM 4899 N N . GLN A 1 622 ? -18.549 4.969 43.123 1.00 95.69 622 GLN A N 1
ATOM 4900 C CA . GLN A 1 622 ? -19.895 4.656 43.622 1.00 95.69 622 GLN A CA 1
ATOM 4901 C C . GLN A 1 622 ? -20.984 5.142 42.654 1.00 95.69 622 GLN A C 1
ATOM 4903 O O . GLN A 1 622 ? -21.959 4.432 42.410 1.00 95.69 622 GLN A O 1
ATOM 4908 N N . THR A 1 623 ? -20.832 6.355 42.114 1.00 96.88 623 THR A N 1
ATOM 4909 C CA . THR A 1 623 ? -21.779 6.912 41.140 1.00 96.88 623 THR A CA 1
ATOM 4910 C C . THR A 1 623 ? -21.734 6.112 39.847 1.00 96.88 623 THR A C 1
ATOM 4912 O O . THR A 1 623 ? -22.789 5.719 39.371 1.00 96.88 623 THR A O 1
ATOM 4915 N N . GLU A 1 624 ? -20.543 5.767 39.356 1.00 98.00 624 GLU A N 1
ATOM 4916 C CA . GLU A 1 624 ? -20.369 4.899 38.185 1.00 98.00 624 GLU A CA 1
ATOM 4917 C C . GLU A 1 624 ? -21.067 3.543 38.358 1.00 98.00 624 GLU A C 1
ATOM 4919 O O . GLU A 1 624 ? -21.873 3.154 37.519 1.00 98.00 624 GLU A O 1
ATOM 4924 N N . ALA A 1 625 ? -20.819 2.843 39.472 1.00 97.44 625 ALA A N 1
ATOM 4925 C CA . ALA A 1 625 ? -21.444 1.550 39.752 1.00 97.44 625 ALA A CA 1
ATOM 4926 C C . ALA A 1 625 ? -22.976 1.647 39.835 1.00 97.44 625 ALA A C 1
ATOM 4928 O O . ALA A 1 625 ? -23.686 0.738 39.416 1.00 97.44 625 ALA A O 1
ATOM 4929 N N . THR A 1 626 ? -23.493 2.767 40.344 1.00 97.69 626 THR A N 1
ATOM 4930 C CA . THR A 1 626 ? -24.940 2.993 40.414 1.00 97.69 626 THR A CA 1
ATOM 4931 C C . THR A 1 626 ? -25.532 3.332 39.046 1.00 97.69 626 THR A C 1
ATOM 4933 O O . THR A 1 626 ? -26.624 2.870 38.732 1.00 97.69 626 THR A O 1
ATOM 4936 N N . VAL A 1 627 ? -24.810 4.086 38.209 1.00 98.06 627 VAL A N 1
ATOM 4937 C CA . VAL A 1 627 ? -25.193 4.318 36.809 1.00 98.06 627 VAL A CA 1
ATOM 4938 C C . VAL A 1 627 ? -25.214 2.997 36.042 1.00 98.06 627 VAL A C 1
ATOM 4940 O O . VAL A 1 627 ? -26.184 2.749 35.339 1.00 98.06 627 VAL A O 1
ATOM 4943 N N . LYS A 1 628 ? -24.234 2.107 36.246 1.00 98.19 628 LYS A N 1
ATOM 4944 C CA . LYS A 1 628 ? -24.244 0.751 35.669 1.00 98.19 628 LYS A CA 1
ATOM 4945 C C . LYS A 1 628 ? -25.452 -0.061 36.123 1.00 98.19 628 LYS A C 1
ATOM 4947 O O . LYS A 1 628 ? -26.132 -0.648 35.293 1.00 98.19 628 LYS A O 1
ATOM 4952 N N . ALA A 1 629 ? -25.777 -0.036 37.417 1.00 97.25 629 ALA A N 1
ATOM 4953 C CA . ALA A 1 629 ? -26.971 -0.707 37.931 1.00 97.25 629 ALA A CA 1
ATOM 4954 C C . ALA A 1 629 ? -28.263 -0.164 37.292 1.00 97.25 629 ALA A C 1
ATOM 4956 O O . ALA A 1 629 ? -29.123 -0.945 36.892 1.00 97.25 629 ALA A O 1
ATOM 4957 N N . PHE A 1 630 ? -28.374 1.160 37.146 1.00 97.75 630 PHE A N 1
ATOM 4958 C CA . PHE A 1 630 ? -29.482 1.807 36.440 1.00 97.75 630 PHE A CA 1
ATOM 4959 C C . PHE A 1 630 ? -29.545 1.375 34.970 1.00 97.75 630 PHE A C 1
ATOM 4961 O O . PHE A 1 630 ? -30.591 0.943 34.495 1.00 97.75 630 PHE A O 1
ATOM 4968 N N . GLN A 1 631 ? -28.419 1.438 34.259 1.00 98.06 631 GLN A N 1
ATOM 4969 C CA . GLN A 1 631 ? -28.322 1.043 32.856 1.00 98.06 631 GLN A CA 1
ATOM 4970 C C . GLN A 1 631 ? -28.727 -0.419 32.656 1.00 98.06 631 GLN A C 1
ATOM 4972 O O . GLN A 1 631 ? -29.564 -0.701 31.806 1.00 98.06 631 GLN A O 1
ATOM 4977 N N . SER A 1 632 ? -28.193 -1.321 33.480 1.00 96.94 632 SER A N 1
ATOM 4978 C CA . SER A 1 632 ? -28.484 -2.754 33.441 1.00 96.94 632 SER A CA 1
ATOM 4979 C C . SER A 1 632 ? -29.976 -3.036 33.655 1.00 96.94 632 SER A C 1
ATOM 4981 O O . SER A 1 632 ? -30.587 -3.753 32.866 1.00 96.94 632 SER A O 1
ATOM 4983 N N . TYR A 1 633 ? -30.596 -2.392 34.651 1.00 96.25 633 TYR A N 1
ATOM 4984 C CA . TYR A 1 633 ? -32.020 -2.568 34.958 1.00 96.25 633 TYR A CA 1
ATOM 4985 C C . TYR A 1 633 ? -32.947 -2.138 33.810 1.00 96.25 633 TYR A C 1
ATOM 4987 O O . TYR A 1 633 ? -33.947 -2.800 33.550 1.00 96.25 633 TYR A O 1
ATOM 4995 N N . TYR A 1 634 ? -32.606 -1.062 33.092 1.00 95.88 634 TYR A N 1
ATOM 4996 C CA . TYR A 1 634 ? -33.399 -0.566 31.957 1.00 95.88 634 TYR A CA 1
ATOM 4997 C C . TYR A 1 634 ? -32.908 -1.055 30.584 1.00 95.88 634 TYR A C 1
ATOM 4999 O O . TYR A 1 634 ? -33.374 -0.552 29.561 1.00 95.88 634 TYR A O 1
ATOM 5007 N N . GLY A 1 635 ? -31.972 -2.009 30.533 1.00 95.81 635 GLY A N 1
ATOM 5008 C CA . GLY A 1 635 ? -31.459 -2.563 29.276 1.00 95.81 635 GLY A CA 1
ATOM 5009 C C . GLY A 1 635 ? -30.675 -1.567 28.406 1.00 95.81 635 GLY A C 1
ATOM 5010 O O . GLY A 1 635 ? -30.676 -1.685 27.181 1.00 95.81 635 GLY A O 1
ATOM 5011 N N . LEU A 1 636 ? -30.028 -0.572 29.018 1.00 96.62 636 LEU A N 1
ATOM 5012 C CA . LEU A 1 636 ? -29.115 0.364 28.355 1.00 96.62 636 LEU A CA 1
ATOM 5013 C C . LEU A 1 636 ? -27.688 -0.208 28.289 1.00 96.62 636 LEU A C 1
ATOM 5015 O O . LEU A 1 636 ? -27.357 -1.188 28.953 1.00 96.62 636 LEU A O 1
ATOM 5019 N N . THR A 1 637 ? -26.808 0.443 27.524 1.00 96.06 637 THR A N 1
ATOM 5020 C CA . THR A 1 637 ? -25.369 0.135 27.535 1.00 96.06 637 THR A CA 1
ATOM 5021 C C . THR A 1 637 ? -24.791 0.331 28.939 1.00 96.06 637 THR A C 1
ATOM 5023 O O . THR A 1 637 ? -24.832 1.437 29.465 1.00 96.06 637 THR A O 1
ATOM 5026 N N . GLU A 1 638 ? -24.226 -0.722 29.531 1.00 97.31 638 GLU A N 1
ATOM 5027 C CA . GLU A 1 638 ? -23.656 -0.720 30.888 1.00 97.31 638 GLU A CA 1
ATOM 5028 C C . GLU A 1 638 ? -22.206 -0.183 30.915 1.00 97.31 638 GLU A C 1
ATOM 5030 O O . GLU A 1 638 ? -21.253 -0.886 31.254 1.00 97.31 638 GLU A O 1
ATOM 5035 N N . ASP A 1 639 ? -22.009 1.075 30.518 1.00 97.00 639 ASP A N 1
ATOM 5036 C CA . ASP A 1 639 ? -20.688 1.723 30.476 1.00 97.00 639 ASP A CA 1
ATOM 5037 C C . ASP A 1 639 ? -20.372 2.575 31.721 1.00 97.00 639 ASP A C 1
ATOM 5039 O O . ASP A 1 639 ? -19.223 2.964 31.931 1.00 97.00 639 ASP A O 1
ATOM 5043 N N . GLY A 1 640 ? -21.358 2.830 32.589 1.00 97.06 640 GLY A N 1
ATOM 5044 C CA . GLY A 1 640 ? -21.215 3.702 33.758 1.00 97.06 640 GLY A CA 1
ATOM 5045 C C . GLY A 1 640 ? -21.116 5.190 33.422 1.00 97.06 640 GLY A C 1
ATOM 5046 O O . GLY A 1 640 ? -20.837 5.996 34.312 1.00 97.06 640 GLY A O 1
ATOM 5047 N N . ILE A 1 641 ? -21.345 5.561 32.161 1.00 97.56 641 ILE A N 1
ATOM 5048 C CA . ILE A 1 641 ? -21.335 6.934 31.669 1.00 97.56 641 ILE A CA 1
ATOM 5049 C C . ILE A 1 641 ? -22.776 7.453 31.649 1.00 97.56 641 ILE A C 1
ATOM 5051 O O . ILE A 1 641 ? -23.686 6.883 31.045 1.00 97.56 641 ILE A O 1
ATOM 5055 N N . ALA A 1 642 ? -22.999 8.605 32.276 1.00 96.69 642 ALA A N 1
ATOM 5056 C CA . ALA A 1 642 ? -24.268 9.318 32.184 1.00 96.69 642 ALA A CA 1
ATOM 5057 C C . ALA A 1 642 ? -24.327 10.122 30.872 1.00 96.69 642 ALA A C 1
ATOM 5059 O O . ALA A 1 642 ? -24.263 11.352 30.860 1.00 96.69 642 ALA A O 1
ATOM 5060 N N . GLY A 1 643 ? -24.384 9.383 29.759 1.00 95.62 643 GLY A N 1
ATOM 5061 C CA . GLY A 1 643 ? -24.594 9.898 28.409 1.00 95.62 643 GLY A CA 1
ATOM 5062 C C . GLY A 1 643 ? -26.056 10.242 28.119 1.00 95.62 643 GLY A C 1
ATOM 5063 O O . GLY A 1 643 ? -26.922 10.126 28.984 1.00 95.62 643 GLY A O 1
ATOM 5064 N N . GLU A 1 644 ? -26.335 10.651 26.881 1.00 95.69 644 GLU A N 1
ATOM 5065 C CA . GLU A 1 644 ? -27.658 11.132 26.454 1.00 95.69 644 GLU A CA 1
ATOM 5066 C C . GLU A 1 644 ? -28.780 10.113 26.704 1.00 95.69 644 GLU A C 1
ATOM 5068 O O . GLU A 1 644 ? -29.808 10.470 27.269 1.00 95.69 644 GLU A O 1
ATOM 5073 N N . SER A 1 645 ? -28.568 8.836 26.369 1.00 96.19 645 SER A N 1
ATOM 5074 C CA . SER A 1 645 ? -29.553 7.766 26.591 1.00 96.19 645 SER A CA 1
ATOM 5075 C C . SER A 1 645 ? -29.810 7.504 28.076 1.00 96.19 645 SER A C 1
ATOM 5077 O O . SER A 1 645 ? -30.963 7.392 28.490 1.00 96.19 645 SER A O 1
ATOM 5079 N N . THR A 1 646 ? -28.748 7.453 28.884 1.00 97.69 646 THR A N 1
ATOM 5080 C CA . THR A 1 646 ? -28.839 7.291 30.340 1.00 97.69 646 THR A CA 1
ATOM 5081 C C . THR A 1 646 ? -29.632 8.437 30.961 1.00 97.69 646 THR A C 1
ATOM 5083 O O . THR A 1 646 ? -30.540 8.196 31.751 1.00 97.69 646 THR A O 1
ATOM 5086 N N . LEU A 1 647 ? -29.316 9.682 30.589 1.00 96.69 647 LEU A N 1
ATOM 5087 C CA . LEU A 1 647 ? -29.993 10.869 31.109 1.00 96.69 647 LEU A CA 1
ATOM 5088 C C . LEU A 1 647 ? -31.452 10.941 30.648 1.00 96.69 647 LEU A C 1
ATOM 5090 O O . LEU A 1 647 ? -32.322 11.190 31.474 1.00 96.69 647 LEU A O 1
ATOM 5094 N N . ALA A 1 648 ? -31.736 10.653 29.375 1.00 96.62 648 ALA A N 1
ATOM 5095 C CA . ALA A 1 648 ? -33.098 10.640 28.846 1.00 96.62 648 ALA A CA 1
ATOM 5096 C C . ALA A 1 648 ? -33.970 9.579 29.528 1.00 96.62 648 ALA A C 1
ATOM 5098 O O . ALA A 1 648 ? -35.105 9.868 29.899 1.00 96.62 648 ALA A O 1
ATOM 5099 N N . LYS A 1 649 ? -33.439 8.367 29.748 1.00 96.81 649 LYS A N 1
ATOM 5100 C CA . LYS A 1 649 ? -34.175 7.317 30.463 1.00 96.81 649 LYS A CA 1
ATOM 5101 C C . LYS A 1 649 ? -34.393 7.682 31.926 1.00 96.81 649 LYS A C 1
ATOM 5103 O O . LYS A 1 649 ? -35.447 7.401 32.486 1.00 96.81 649 LYS A O 1
ATOM 5108 N N . LEU A 1 650 ? -33.402 8.307 32.553 1.00 96.62 650 LEU A N 1
ATOM 5109 C CA . LEU A 1 650 ? -33.529 8.761 33.929 1.00 96.62 650 LEU A CA 1
ATOM 5110 C C . LEU A 1 650 ? -34.612 9.839 34.055 1.00 96.62 650 LEU A C 1
ATOM 5112 O O . LEU A 1 650 ? -35.415 9.768 34.980 1.00 96.62 650 LEU A O 1
ATOM 5116 N N . ASP A 1 651 ? -34.674 10.767 33.099 1.00 95.94 651 ASP A N 1
ATOM 5117 C CA . ASP A 1 651 ? -35.718 11.792 33.011 1.00 95.94 651 ASP A CA 1
ATOM 5118 C C . ASP A 1 651 ? -37.099 11.172 32.785 1.00 95.94 651 ASP A C 1
ATOM 5120 O O . ASP A 1 651 ? -38.026 11.477 33.528 1.00 95.94 651 ASP A O 1
ATOM 5124 N N . GLU A 1 652 ? -37.222 10.216 31.861 1.00 95.25 652 GLU A N 1
ATOM 5125 C CA . GLU A 1 652 ? -38.458 9.457 31.624 1.00 95.25 652 GLU A CA 1
ATOM 5126 C C . GLU A 1 652 ? -39.001 8.808 32.911 1.00 95.25 652 GLU A C 1
ATOM 5128 O O . GLU A 1 652 ? -40.196 8.890 33.198 1.00 95.25 652 GLU A O 1
ATOM 5133 N N . VAL A 1 653 ? -38.125 8.188 33.710 1.00 95.31 653 VAL A N 1
ATOM 5134 C CA . VAL A 1 653 ? -38.510 7.513 34.959 1.00 95.31 653 VAL A CA 1
ATOM 5135 C C . VAL A 1 653 ? -38.927 8.525 36.021 1.00 95.31 653 VAL A C 1
ATOM 5137 O O . VAL A 1 653 ? -40.009 8.407 36.599 1.00 95.31 653 VAL A O 1
ATOM 5140 N N . VAL A 1 654 ? -38.088 9.530 36.298 1.00 94.06 654 VAL A N 1
ATOM 5141 C CA . VAL A 1 654 ? -38.373 10.480 37.384 1.00 94.06 654 VAL A CA 1
ATOM 5142 C C . VAL A 1 654 ? -39.551 11.386 37.052 1.00 94.06 654 VAL A C 1
ATOM 5144 O O . VAL A 1 654 ? -40.245 11.800 37.976 1.00 94.06 654 VAL A O 1
ATOM 5147 N N . GLU A 1 655 ? -39.814 11.674 35.776 1.00 93.81 655 GLU A N 1
ATOM 5148 C CA . GLU A 1 655 ? -40.940 12.492 35.302 1.00 93.81 655 GLU A CA 1
ATOM 5149 C C . GLU A 1 655 ? -42.208 11.674 34.996 1.00 93.81 655 GLU A C 1
ATOM 5151 O O . GLU A 1 655 ? -43.189 12.232 34.503 1.00 93.81 655 GLU A O 1
ATOM 5156 N N . SER A 1 656 ? -42.225 10.376 35.325 1.00 93.62 656 SER A N 1
ATOM 5157 C CA . SER A 1 656 ? -43.374 9.498 35.090 1.00 93.62 656 SER A CA 1
ATOM 5158 C C . SER A 1 656 ? -44.681 10.072 35.670 1.00 93.62 656 SER A C 1
ATOM 5160 O O . SER A 1 656 ? -44.707 10.505 36.829 1.00 93.62 656 SER A O 1
ATOM 5162 N N . PRO A 1 657 ? -45.806 10.023 34.925 1.00 92.88 657 PRO A N 1
ATOM 5163 C CA . PRO A 1 657 ? -47.115 10.431 35.435 1.00 92.88 657 PRO A CA 1
ATOM 5164 C C . PRO A 1 657 ? -47.669 9.474 36.508 1.00 92.88 657 PRO A C 1
ATOM 5166 O O . PRO A 1 657 ? -48.653 9.801 37.173 1.00 92.88 657 PRO A O 1
ATOM 5169 N N . PHE A 1 658 ? -47.051 8.304 36.704 1.00 95.50 658 PHE A N 1
ATOM 5170 C CA . PHE A 1 658 ? -47.460 7.287 37.675 1.00 95.50 658 PHE A CA 1
ATOM 5171 C C . PHE A 1 658 ? -46.597 7.320 38.941 1.00 95.50 658 PHE A C 1
ATOM 5173 O O . PHE A 1 658 ? -46.018 6.316 39.360 1.00 95.50 658 PHE A O 1
ATOM 5180 N N . ARG A 1 659 ? -46.507 8.503 39.552 1.00 94.75 659 ARG A N 1
ATOM 5181 C CA . ARG A 1 659 ? -45.763 8.759 40.793 1.00 94.75 659 ARG A CA 1
ATOM 5182 C C . ARG A 1 659 ? -46.605 9.566 41.779 1.00 94.75 659 ARG A C 1
ATOM 5184 O O . ARG A 1 659 ? -47.595 10.197 41.413 1.00 94.75 659 ARG A O 1
ATOM 5191 N N . ASN A 1 660 ? -46.190 9.589 43.045 1.00 94.19 660 ASN A N 1
ATOM 5192 C CA . ASN A 1 660 ? -46.914 10.299 44.100 1.00 94.19 660 ASN A CA 1
ATOM 5193 C C . ASN A 1 660 ? -47.115 11.795 43.786 1.00 94.19 660 ASN A C 1
ATOM 5195 O O . ASN A 1 660 ? -46.155 12.519 43.539 1.00 94.19 660 ASN A O 1
ATOM 5199 N N . GLY A 1 661 ? -48.356 12.267 43.888 1.00 93.12 661 GLY A N 1
ATOM 5200 C CA . GLY A 1 661 ? -48.747 13.660 43.669 1.00 93.12 661 GLY A CA 1
ATOM 5201 C C . GLY A 1 661 ? -49.300 13.953 42.273 1.00 93.12 661 GLY A C 1
ATOM 5202 O O . GLY A 1 661 ? -49.982 14.966 42.112 1.00 93.12 661 GLY A O 1
ATOM 5203 N N . GLU A 1 662 ? -49.082 13.069 41.300 1.00 96.00 662 GLU A N 1
ATOM 5204 C CA . GLU A 1 662 ? -49.574 13.244 39.931 1.00 96.00 662 GLU A CA 1
ATOM 5205 C C . GLU A 1 662 ? -51.022 12.753 39.763 1.00 96.00 662 GLU A C 1
ATOM 5207 O O . GLU A 1 662 ? -51.567 11.997 40.576 1.00 96.00 662 GLU A O 1
ATOM 5212 N N . THR A 1 663 ? -51.690 13.214 38.702 1.00 95.19 663 THR A N 1
ATOM 5213 C CA . THR A 1 663 ? -53.033 12.752 38.315 1.00 95.19 663 THR A CA 1
ATOM 5214 C C . THR A 1 663 ? -53.023 12.303 36.862 1.00 95.19 663 THR A C 1
ATOM 5216 O O . THR A 1 663 ? -52.731 13.103 35.978 1.00 95.19 663 THR A O 1
ATOM 5219 N N . HIS A 1 664 ? -53.384 11.044 36.618 1.00 94.88 664 HIS A N 1
ATOM 5220 C CA . HIS A 1 664 ? -53.427 10.445 35.286 1.00 94.88 664 HIS A CA 1
ATOM 5221 C C . HIS A 1 664 ? -54.589 9.451 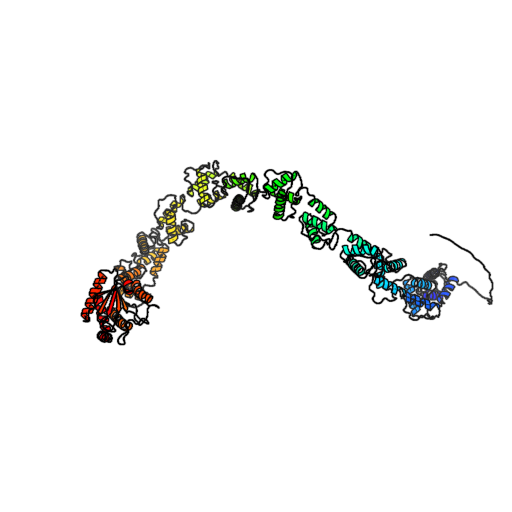35.184 1.00 94.88 664 HIS A C 1
ATOM 5223 O O . HIS A 1 664 ? -54.867 8.734 36.147 1.00 94.88 664 HIS A O 1
ATOM 5229 N N . ASP A 1 665 ? -55.272 9.386 34.039 1.00 92.44 665 ASP A N 1
ATOM 5230 C CA . ASP A 1 665 ? -56.468 8.543 33.881 1.00 92.44 665 ASP A CA 1
ATOM 5231 C C . ASP A 1 665 ? -56.141 7.047 34.033 1.00 92.44 665 ASP A C 1
ATOM 5233 O O . ASP A 1 665 ? -56.862 6.312 34.709 1.00 92.44 665 ASP A O 1
ATOM 5237 N N . GLU A 1 666 ? -54.990 6.607 33.522 1.00 94.31 666 GLU A N 1
ATOM 5238 C CA . GLU A 1 666 ? -54.532 5.215 33.650 1.00 94.31 666 GLU A CA 1
ATOM 5239 C C . GLU A 1 666 ? -54.109 4.832 35.078 1.00 94.31 666 GLU A C 1
ATOM 5241 O O . GLU A 1 666 ? -53.998 3.648 35.390 1.00 94.31 666 GLU A O 1
ATOM 5246 N N . SER A 1 667 ? -53.980 5.791 36.005 1.00 94.75 667 SER A N 1
ATOM 5247 C CA . SER A 1 667 ? -53.811 5.462 37.430 1.00 94.75 667 SER A CA 1
ATOM 5248 C C . SER A 1 667 ? -55.036 4.736 37.997 1.00 94.75 667 SER A C 1
ATOM 5250 O O . SER A 1 667 ? -54.925 4.057 39.017 1.00 94.75 667 SER A O 1
ATOM 5252 N N . VAL A 1 668 ? -56.210 4.861 37.362 1.00 95.06 668 VAL A N 1
ATOM 5253 C CA . VAL A 1 668 ? -57.387 4.036 37.683 1.00 95.06 668 VAL A CA 1
ATOM 5254 C C . VAL A 1 668 ? -57.119 2.576 37.319 1.00 95.06 668 VAL A C 1
ATOM 5256 O O . VAL A 1 668 ? -57.315 1.704 38.162 1.00 95.06 668 VAL A O 1
ATOM 5259 N N . VAL A 1 669 ? -56.602 2.329 36.113 1.00 95.00 669 VAL A N 1
ATOM 5260 C CA . VAL A 1 669 ? -56.281 0.987 35.598 1.00 95.00 669 VAL A CA 1
ATOM 5261 C C . VAL A 1 669 ? -55.202 0.326 36.452 1.00 95.00 669 VAL A C 1
ATOM 5263 O O . VAL A 1 669 ? -55.377 -0.806 36.896 1.00 95.00 669 VAL A O 1
ATOM 5266 N N . LEU A 1 670 ? -54.136 1.059 36.790 1.00 96.00 670 LEU A N 1
ATOM 5267 C CA . LEU A 1 670 ? -53.084 0.569 37.684 1.00 96.00 670 LEU A CA 1
ATOM 5268 C C . LEU A 1 670 ? -53.653 0.091 39.026 1.00 96.00 670 LEU A C 1
ATOM 5270 O O . LEU A 1 670 ? -53.315 -0.986 39.511 1.00 96.00 670 LEU A O 1
ATOM 5274 N N . LYS A 1 671 ? -54.550 0.877 39.632 1.00 96.44 671 LYS A N 1
ATOM 5275 C CA . LYS A 1 671 ? -55.199 0.520 40.902 1.00 96.44 671 LYS A CA 1
ATOM 5276 C C . LYS A 1 671 ? -56.063 -0.728 40.771 1.00 96.44 671 LYS A C 1
ATOM 5278 O O . LYS A 1 671 ? -56.046 -1.563 41.671 1.00 96.44 671 LYS A O 1
ATOM 5283 N N . GLU A 1 672 ? -56.803 -0.865 39.675 1.00 94.75 672 GLU A N 1
ATOM 5284 C CA . GLU A 1 672 ? -57.603 -2.060 39.392 1.00 94.75 672 GLU A CA 1
ATOM 5285 C C . GLU A 1 672 ? -56.720 -3.303 39.229 1.00 94.75 672 GLU A C 1
ATOM 5287 O O . GLU A 1 672 ? -57.024 -4.349 39.808 1.00 94.75 672 GLU A O 1
ATOM 5292 N N . HIS A 1 673 ? -55.592 -3.180 38.525 1.00 96.19 673 HIS A N 1
ATOM 5293 C CA . HIS A 1 673 ? -54.605 -4.249 38.373 1.00 96.19 673 HIS A CA 1
ATOM 5294 C C . HIS A 1 673 ? -53.981 -4.644 39.716 1.00 96.19 673 HIS A C 1
ATOM 5296 O O . HIS A 1 673 ? -54.012 -5.818 40.077 1.00 96.19 673 HIS A O 1
ATOM 5302 N N . LEU A 1 674 ? -53.512 -3.681 40.513 1.00 95.75 674 LEU A N 1
ATOM 5303 C CA . LEU A 1 674 ? -52.959 -3.942 41.849 1.00 95.75 674 LEU A CA 1
ATOM 5304 C C . LEU A 1 674 ? -53.993 -4.569 42.798 1.00 95.75 674 LEU A C 1
ATOM 5306 O O . LEU A 1 674 ? -53.635 -5.394 43.639 1.00 95.75 674 LEU A O 1
ATOM 5310 N N . THR A 1 675 ? -55.280 -4.228 42.658 1.00 94.19 675 THR A N 1
ATOM 5311 C CA . THR A 1 675 ? -56.363 -4.919 43.374 1.00 94.19 675 THR A CA 1
ATOM 5312 C C . THR A 1 675 ? -56.545 -6.353 42.895 1.00 94.19 675 THR A C 1
ATOM 5314 O O . THR A 1 675 ? -56.670 -7.246 43.731 1.00 94.19 675 THR A O 1
ATOM 5317 N N . ARG A 1 676 ? -56.520 -6.607 41.582 1.00 93.31 676 ARG A N 1
ATOM 5318 C CA . ARG A 1 676 ? -56.613 -7.968 41.028 1.00 93.31 676 ARG A CA 1
ATOM 5319 C C . ARG A 1 676 ? -55.433 -8.852 41.439 1.00 93.31 676 ARG A C 1
ATOM 5321 O O . ARG A 1 676 ? -55.624 -10.046 41.644 1.00 93.31 676 ARG A O 1
ATOM 5328 N N . LEU A 1 677 ? -54.249 -8.265 41.575 1.00 94.75 677 LEU A N 1
ATOM 5329 C CA . LEU A 1 677 ? -53.022 -8.954 41.972 1.00 94.75 677 LEU A CA 1
ATOM 5330 C C . LEU A 1 677 ? -52.850 -9.082 43.495 1.00 94.75 677 LEU A C 1
ATOM 5332 O O . LEU A 1 677 ? -51.893 -9.697 43.943 1.00 94.75 677 LEU A O 1
ATOM 5336 N N . GLY A 1 678 ? -53.773 -8.542 44.298 1.00 92.94 678 GLY A N 1
ATOM 5337 C CA . GLY A 1 678 ? -53.780 -8.738 45.751 1.00 92.94 678 GLY A CA 1
ATOM 5338 C C . GLY A 1 678 ? -52.886 -7.787 46.558 1.00 92.94 678 GLY A C 1
ATOM 5339 O O . GLY A 1 678 ? -52.695 -8.026 47.746 1.00 92.94 678 GLY A O 1
ATOM 5340 N N . PHE A 1 679 ? -52.382 -6.697 45.966 1.00 94.12 679 PHE A N 1
ATOM 5341 C CA . PHE A 1 679 ? -51.475 -5.748 46.636 1.00 94.12 679 PHE A CA 1
ATOM 5342 C C . PHE A 1 679 ? -52.197 -4.602 47.359 1.00 94.12 679 PHE A C 1
ATOM 5344 O O . PHE A 1 679 ? -51.707 -4.071 48.349 1.00 94.12 679 PHE A O 1
ATOM 5351 N N . SER A 1 680 ? -53.390 -4.190 46.915 1.00 93.44 680 SER A N 1
ATOM 5352 C CA . SER A 1 680 ? -54.201 -3.231 47.682 1.00 93.44 680 SER A CA 1
ATOM 5353 C C . SER A 1 680 ? -55.659 -3.207 47.247 1.00 93.44 680 SER A C 1
ATOM 5355 O O . SER A 1 680 ? -55.977 -3.490 46.102 1.00 93.44 680 SER A O 1
ATOM 5357 N N . SER A 1 681 ? -56.565 -2.787 48.132 1.00 89.06 681 SER A N 1
ATOM 5358 C CA . SER A 1 681 ? -57.992 -2.623 47.816 1.00 89.06 681 SER A CA 1
ATOM 5359 C C . SER A 1 681 ? -58.374 -1.147 47.696 1.00 89.06 681 SER A C 1
ATOM 5361 O O . SER A 1 681 ? -58.467 -0.443 48.708 1.00 89.06 681 SER A O 1
ATOM 5363 N N . PHE A 1 682 ? -58.689 -0.683 46.485 1.00 91.06 682 PHE A N 1
ATOM 5364 C CA . PHE A 1 682 ? -59.123 0.696 46.234 1.00 91.06 682 PHE A CA 1
ATOM 5365 C C . PHE A 1 682 ? -60.649 0.794 46.092 1.00 91.06 682 PHE A C 1
ATOM 5367 O O . PHE A 1 682 ? -61.233 0.377 45.098 1.00 91.06 682 PHE A O 1
ATOM 5374 N N . SER A 1 683 ? -61.326 1.391 47.077 1.00 83.50 683 SER A N 1
ATOM 5375 C CA . SER A 1 683 ? -62.757 1.696 46.974 1.00 83.50 683 SER A CA 1
ATOM 5376 C C . SER A 1 683 ? -62.969 2.924 46.078 1.00 83.50 683 SER A C 1
ATOM 5378 O O . SER A 1 683 ? -62.630 4.029 46.500 1.00 83.50 683 SER A O 1
ATOM 5380 N N . ASN A 1 684 ? -63.547 2.734 44.885 1.00 85.50 684 ASN A N 1
ATOM 5381 C CA . ASN A 1 684 ? -63.776 3.776 43.868 1.00 85.50 684 ASN A CA 1
ATOM 5382 C C . ASN A 1 684 ? -62.465 4.428 43.359 1.00 85.50 684 ASN A C 1
ATOM 5384 O O . ASN A 1 684 ? -62.180 5.578 43.713 1.00 85.50 684 ASN A O 1
ATOM 5388 N N . PRO A 1 685 ? -61.635 3.694 42.587 1.00 88.94 685 PRO A N 1
ATOM 5389 C CA . PRO A 1 685 ? -60.357 4.201 42.087 1.00 88.94 685 PRO A CA 1
ATOM 5390 C C . PRO A 1 685 ? -60.548 5.462 41.225 1.00 88.94 685 PRO A C 1
ATOM 5392 O O . PRO A 1 685 ? -61.503 5.588 40.466 1.00 88.94 685 PRO A O 1
ATOM 5395 N N . ASN A 1 686 ? -59.637 6.425 41.376 1.00 92.25 686 ASN A N 1
ATOM 5396 C CA . ASN A 1 686 ? -59.600 7.687 40.629 1.00 92.25 686 ASN A CA 1
ATOM 5397 C C . ASN A 1 686 ? -58.190 7.929 40.061 1.00 92.25 686 ASN A C 1
ATOM 5399 O O . ASN A 1 686 ? -57.256 7.211 40.421 1.00 92.25 686 ASN A O 1
ATOM 5403 N N . GLY A 1 687 ? -58.019 8.949 39.219 1.00 94.06 687 GLY A N 1
ATOM 5404 C CA . GLY A 1 687 ? -56.735 9.222 38.563 1.00 94.06 687 GLY A CA 1
ATOM 5405 C C . GLY A 1 687 ? -55.613 9.750 39.471 1.00 94.06 687 GLY A C 1
ATOM 5406 O O . GLY A 1 687 ? -54.470 9.822 39.035 1.00 94.06 687 GLY A O 1
ATOM 5407 N N . PHE A 1 688 ? -55.893 10.123 40.726 1.00 95.69 688 PHE A N 1
ATOM 5408 C CA . PHE A 1 688 ? -54.884 10.712 41.616 1.00 95.69 688 PHE A CA 1
ATOM 5409 C C . PHE A 1 688 ? -53.962 9.643 42.212 1.00 95.69 688 PHE A C 1
ATOM 5411 O O . PHE A 1 688 ? -54.417 8.784 42.974 1.00 95.69 688 PHE A O 1
ATOM 5418 N N . TYR A 1 689 ? -52.669 9.706 41.915 1.00 96.31 689 TYR A N 1
ATOM 5419 C CA . TYR A 1 689 ? -51.662 8.793 42.443 1.00 96.31 689 TYR A CA 1
ATOM 5420 C C . TYR A 1 689 ? -51.126 9.341 43.773 1.00 96.31 689 TYR A C 1
ATOM 5422 O O . TYR A 1 689 ? -50.281 10.229 43.811 1.00 96.31 689 TYR A O 1
ATOM 5430 N N . GLY A 1 690 ? -51.659 8.847 44.891 1.00 94.31 690 GLY A N 1
ATOM 5431 C CA . GLY A 1 690 ? -51.275 9.288 46.241 1.00 94.31 690 GLY A CA 1
ATOM 5432 C C . GLY A 1 690 ? -50.489 8.234 47.021 1.00 94.31 690 GLY A C 1
ATOM 5433 O O . GLY A 1 690 ? -50.292 7.121 46.539 1.00 94.31 690 GLY A O 1
ATOM 5434 N N . SER A 1 691 ? -50.166 8.531 48.283 1.00 94.31 691 SER A N 1
ATOM 5435 C CA . SER A 1 691 ? -49.354 7.667 49.163 1.00 94.31 691 SER A CA 1
ATOM 5436 C C . SER A 1 691 ? -49.823 6.213 49.259 1.00 94.31 691 SER A C 1
ATOM 5438 O O . SER A 1 691 ? -49.006 5.306 49.331 1.00 94.31 691 SER A O 1
ATOM 5440 N N . ARG A 1 692 ? -51.138 5.964 49.219 1.00 94.25 692 ARG A N 1
ATOM 5441 C CA . ARG A 1 692 ? -51.682 4.597 49.218 1.00 94.25 692 ARG A CA 1
ATOM 5442 C C . ARG A 1 692 ? -51.384 3.837 47.921 1.00 94.25 692 ARG A C 1
ATOM 5444 O O . ARG A 1 692 ? -51.240 2.625 47.952 1.00 94.25 692 ARG A O 1
ATOM 5451 N N . THR A 1 693 ? -51.346 4.539 46.788 1.00 96.00 693 THR A N 1
ATOM 5452 C CA . THR A 1 693 ? -50.976 3.943 45.489 1.00 96.00 693 THR A CA 1
ATOM 5453 C C . THR A 1 693 ? -49.475 3.699 45.448 1.00 96.00 693 THR A C 1
ATOM 5455 O O . THR A 1 693 ? -49.067 2.608 45.083 1.00 96.00 693 THR A O 1
ATOM 5458 N N . THR A 1 694 ? -48.680 4.659 45.937 1.00 96.50 694 THR A N 1
ATOM 5459 C CA . THR A 1 694 ? -47.230 4.507 46.126 1.00 96.50 694 THR A CA 1
ATOM 5460 C C . THR A 1 694 ? -46.901 3.265 46.942 1.00 96.50 694 THR A C 1
ATOM 5462 O O . THR A 1 694 ? -46.179 2.414 46.450 1.00 96.50 694 THR A O 1
ATOM 5465 N N . GLN A 1 695 ? -47.511 3.104 48.120 1.00 96.69 695 GLN A N 1
ATOM 5466 C CA . GLN A 1 695 ? -47.277 1.935 48.969 1.00 96.69 695 GLN A CA 1
ATOM 5467 C C . GLN A 1 695 ? -47.641 0.620 48.259 1.00 96.69 695 GLN A C 1
ATOM 5469 O O . GLN A 1 695 ? -46.892 -0.344 48.333 1.00 96.69 695 GLN A O 1
ATOM 5474 N N . ALA A 1 696 ? -48.768 0.582 47.541 1.00 96.31 696 ALA A N 1
ATOM 5475 C CA . ALA A 1 696 ? -49.177 -0.613 46.802 1.00 96.31 696 ALA A CA 1
ATOM 5476 C C . ALA A 1 696 ? -48.185 -0.977 45.683 1.00 96.31 696 ALA A C 1
ATOM 5478 O O . ALA A 1 696 ? -47.939 -2.155 45.441 1.00 96.31 696 ALA A O 1
ATOM 5479 N N . VAL A 1 697 ? -47.614 0.026 45.010 1.00 97.44 697 VAL A N 1
ATOM 5480 C CA . VAL A 1 697 ? -46.587 -0.179 43.982 1.00 97.44 697 VAL A CA 1
ATOM 5481 C C . VAL A 1 697 ? -45.249 -0.576 44.596 1.00 97.44 697 VAL A C 1
ATOM 5483 O O . VAL A 1 697 ? -44.618 -1.483 44.077 1.00 97.44 697 VAL A O 1
ATOM 5486 N N . GLU A 1 698 ? -44.843 0.010 45.723 1.00 97.25 698 GLU A N 1
ATOM 5487 C CA . GLU A 1 698 ? -43.635 -0.405 46.452 1.00 97.25 698 GLU A CA 1
ATOM 5488 C C . GLU A 1 698 ? -43.731 -1.863 46.928 1.00 97.25 698 GLU A C 1
ATOM 5490 O O . GLU A 1 698 ? -42.777 -2.626 46.787 1.00 97.25 698 GLU A O 1
ATOM 5495 N N . GLU A 1 699 ? -44.891 -2.270 47.454 1.00 96.19 699 GLU A N 1
ATOM 5496 C CA . GLU A 1 699 ? -45.160 -3.654 47.860 1.00 96.19 699 GLU A CA 1
ATOM 5497 C C . GLU A 1 699 ? -45.123 -4.609 46.654 1.00 96.19 699 GLU A C 1
ATOM 5499 O O . GLU A 1 699 ? -44.509 -5.674 46.740 1.00 96.19 699 GLU A O 1
ATOM 5504 N N . PHE A 1 700 ? -45.704 -4.210 45.514 1.00 96.44 700 PHE A N 1
ATOM 5505 C CA . PHE A 1 700 ? -45.624 -4.957 44.253 1.00 96.44 700 PHE A CA 1
ATOM 5506 C C . PHE A 1 700 ? -44.183 -5.106 43.758 1.00 96.44 700 PHE A C 1
ATOM 5508 O O . PHE A 1 700 ? -43.718 -6.219 43.510 1.00 96.44 700 PHE A O 1
ATOM 5515 N N . GLN A 1 701 ? -43.457 -3.992 43.660 1.00 96.94 701 GLN A N 1
ATOM 5516 C CA . GLN A 1 701 ? -42.069 -3.960 43.214 1.00 96.94 701 GLN A CA 1
ATOM 5517 C C . GLN A 1 701 ? -41.192 -4.843 44.106 1.00 96.94 701 GLN A C 1
ATOM 5519 O O . GLN A 1 701 ? -40.452 -5.685 43.603 1.00 96.94 701 GLN A O 1
ATOM 5524 N N . GLY A 1 702 ? -41.330 -4.712 45.428 1.00 94.75 702 GLY A N 1
ATOM 5525 C CA . GLY A 1 702 ? -40.571 -5.502 46.392 1.00 94.75 702 GLY A CA 1
ATOM 5526 C C . GLY A 1 702 ? -40.868 -6.999 46.310 1.00 94.75 702 GLY A C 1
ATOM 5527 O O . GLY A 1 702 ? -39.950 -7.804 46.450 1.00 94.75 702 GLY A O 1
ATOM 5528 N N . HIS A 1 703 ? -42.120 -7.384 46.044 1.00 92.88 703 HIS A N 1
ATOM 5529 C CA . HIS A 1 703 ? -42.505 -8.789 45.907 1.00 92.88 703 HIS A CA 1
ATOM 5530 C C . HIS A 1 703 ? -41.879 -9.455 44.674 1.00 92.88 703 HIS A C 1
ATOM 5532 O O . HIS A 1 703 ? -41.419 -10.591 44.766 1.00 92.88 703 HIS A O 1
ATOM 5538 N N . PHE A 1 704 ? -41.813 -8.746 43.545 1.00 92.69 704 PHE A N 1
ATOM 5539 C CA . PHE A 1 704 ? -41.269 -9.277 42.288 1.00 92.69 704 PHE A CA 1
ATOM 5540 C C . PHE A 1 704 ? -39.795 -8.925 42.041 1.00 92.69 704 PHE A C 1
ATOM 5542 O O . PHE A 1 704 ? -39.285 -9.155 40.947 1.00 92.69 704 PHE A O 1
ATOM 5549 N N . GLY A 1 705 ? -39.096 -8.385 43.045 1.00 93.00 705 GLY A N 1
ATOM 5550 C CA . GLY A 1 705 ? -37.671 -8.061 42.941 1.00 93.00 705 GLY A CA 1
ATOM 5551 C C . GLY A 1 705 ? -37.352 -6.910 41.980 1.00 93.00 705 GLY A C 1
ATOM 5552 O O . GLY A 1 705 ? -36.231 -6.827 41.482 1.00 93.00 705 GLY A O 1
ATOM 5553 N N . LEU A 1 706 ? -38.321 -6.032 41.716 1.00 95.69 706 LEU A N 1
ATOM 5554 C CA . LEU A 1 706 ? -38.127 -4.797 40.959 1.00 95.69 706 LEU A CA 1
ATOM 5555 C C . LEU A 1 706 ? -37.499 -3.710 41.844 1.00 95.69 706 LEU A C 1
ATOM 5557 O O . LEU A 1 706 ? -37.443 -3.822 43.072 1.00 95.69 706 LEU A O 1
ATOM 5561 N N . VAL A 1 707 ? -37.048 -2.618 41.225 1.00 95.81 707 VAL A N 1
ATOM 5562 C CA . VAL A 1 707 ? -36.557 -1.450 41.966 1.00 95.81 707 VAL A CA 1
ATOM 5563 C C . VAL A 1 707 ? -37.713 -0.806 42.729 1.00 95.81 707 VAL A C 1
ATOM 5565 O O . VAL A 1 707 ? -38.693 -0.367 42.137 1.00 95.81 707 VAL A O 1
ATOM 5568 N N . VAL A 1 708 ? -37.585 -0.744 44.056 1.00 96.44 708 VAL A N 1
ATOM 5569 C CA . VAL A 1 708 ? -38.615 -0.203 44.950 1.00 96.44 708 VAL A CA 1
ATOM 5570 C C . VAL A 1 708 ? -38.468 1.314 45.042 1.00 96.44 708 VAL A C 1
ATOM 5572 O O . VAL A 1 708 ? -37.653 1.827 45.809 1.00 96.44 708 VAL A O 1
ATOM 5575 N N . ASN A 1 709 ? -39.254 2.032 44.244 1.00 94.50 709 ASN A N 1
ATOM 5576 C CA . ASN A 1 709 ? -39.291 3.499 44.217 1.00 94.50 709 ASN A CA 1
ATOM 5577 C C . ASN A 1 709 ? -40.725 4.066 44.257 1.00 94.50 709 ASN A C 1
ATOM 5579 O O . ASN A 1 709 ? -40.908 5.282 44.330 1.00 94.50 709 ASN A O 1
ATOM 5583 N N . GLY A 1 710 ? -41.746 3.201 44.194 1.00 95.44 710 GLY A N 1
ATOM 5584 C CA . GLY A 1 710 ? -43.152 3.599 44.215 1.00 95.44 710 GLY A CA 1
ATOM 5585 C C . GLY A 1 710 ? -43.628 4.330 42.957 1.00 95.44 710 GLY A C 1
ATOM 5586 O O . GLY A 1 710 ? -44.736 4.883 42.967 1.00 95.44 710 GLY A O 1
ATOM 5587 N N . ILE A 1 711 ? -42.815 4.339 41.896 1.00 96.12 711 ILE A N 1
ATOM 5588 C CA . ILE A 1 711 ? -43.122 4.844 40.557 1.00 96.12 711 ILE A CA 1
ATOM 5589 C C . ILE A 1 711 ? -43.495 3.646 39.683 1.00 96.12 711 ILE A C 1
ATOM 5591 O O . ILE A 1 711 ? -42.678 2.754 39.488 1.00 96.12 711 ILE A O 1
ATOM 5595 N N . ALA A 1 712 ? -44.708 3.627 39.126 1.00 94.81 712 ALA A N 1
ATOM 5596 C CA . ALA A 1 712 ? -45.098 2.583 38.176 1.00 94.81 712 ALA A CA 1
ATOM 5597 C C . ALA A 1 712 ? -44.588 2.924 36.766 1.00 94.81 712 ALA A C 1
ATOM 5599 O O . ALA A 1 712 ? -45.309 3.457 35.924 1.00 94.81 712 ALA A O 1
ATOM 5600 N N . ASP A 1 713 ? -43.302 2.677 36.557 1.00 94.12 713 ASP A N 1
ATOM 5601 C CA . ASP A 1 713 ? -42.586 2.795 35.288 1.00 94.12 713 ASP A CA 1
ATOM 5602 C C . ASP A 1 713 ? -42.763 1.549 34.395 1.00 94.12 713 ASP A C 1
ATOM 5604 O O . ASP A 1 713 ? -43.513 0.633 34.736 1.00 94.12 713 ASP A O 1
ATOM 5608 N N . SER A 1 714 ? -42.088 1.512 33.235 1.00 92.94 714 SER A N 1
ATOM 5609 C CA . SER A 1 714 ? -42.242 0.414 32.262 1.00 92.94 714 SER A CA 1
ATOM 5610 C C . SER A 1 714 ? -41.996 -0.968 32.877 1.00 92.94 714 SER A C 1
ATOM 5612 O O . SER A 1 714 ? -42.916 -1.771 32.799 1.00 92.94 714 SER A O 1
ATOM 5614 N N . PRO A 1 715 ? -40.876 -1.259 33.579 1.00 95.56 715 PRO A N 1
ATOM 5615 C CA . PRO A 1 715 ? -40.687 -2.570 34.211 1.00 95.56 715 PRO A CA 1
ATOM 5616 C C . PRO A 1 715 ? -41.808 -2.960 35.181 1.00 95.56 715 PRO A C 1
ATOM 5618 O O . PRO A 1 715 ? -42.206 -4.123 35.242 1.00 95.56 715 PRO A O 1
ATOM 5621 N N . THR A 1 716 ? -42.343 -1.990 35.928 1.00 96.19 716 THR A N 1
ATOM 5622 C CA . THR A 1 716 ? -43.473 -2.229 36.831 1.00 96.19 716 THR A CA 1
ATOM 5623 C C . THR A 1 716 ? -44.734 -2.606 36.052 1.00 96.19 716 THR A C 1
ATOM 5625 O O . THR A 1 716 ? -45.400 -3.581 36.401 1.00 96.19 716 THR A O 1
ATOM 5628 N N . TRP A 1 717 ? -45.056 -1.874 34.983 1.00 95.06 717 TRP A N 1
ATOM 5629 C CA . TRP A 1 717 ? -46.194 -2.178 34.111 1.00 95.06 717 TRP A CA 1
ATOM 5630 C C . TRP A 1 717 ? -46.037 -3.509 33.382 1.00 95.06 717 TRP A C 1
ATOM 5632 O O . TRP A 1 717 ? -46.956 -4.326 33.420 1.00 95.06 717 TRP A O 1
ATOM 5642 N N . ASP A 1 718 ? -44.867 -3.757 32.802 1.00 95.19 718 ASP A N 1
ATOM 5643 C CA . ASP A 1 718 ? -44.552 -4.983 32.073 1.00 95.19 718 ASP A CA 1
ATOM 5644 C C . ASP A 1 718 ? -44.729 -6.203 32.984 1.00 95.19 718 ASP A C 1
ATOM 5646 O O . ASP A 1 718 ? -45.370 -7.180 32.595 1.00 95.19 718 ASP A O 1
ATOM 5650 N N . LYS A 1 719 ? -44.263 -6.128 34.242 1.00 95.25 719 LYS A N 1
ATOM 5651 C CA . LYS A 1 719 ? -44.448 -7.222 35.203 1.00 95.25 719 LYS A CA 1
ATOM 5652 C C . LYS A 1 719 ? -45.911 -7.401 35.615 1.00 95.25 719 LYS A C 1
ATOM 5654 O O . LYS A 1 719 ? -46.368 -8.535 35.749 1.00 95.25 719 LYS A O 1
ATOM 5659 N N . ILE A 1 720 ? -46.666 -6.313 35.799 1.00 95.56 720 ILE A N 1
ATOM 5660 C CA . ILE A 1 720 ? -48.115 -6.383 36.067 1.00 95.56 720 ILE A CA 1
ATOM 5661 C C . ILE A 1 720 ? -48.828 -7.106 34.919 1.00 95.56 720 ILE A C 1
ATOM 5663 O O . ILE A 1 720 ? -49.630 -8.010 35.163 1.00 95.56 720 ILE A O 1
ATOM 5667 N N . GLU A 1 721 ? -48.540 -6.722 33.676 1.00 94.88 721 GLU A N 1
ATOM 5668 C CA . GLU A 1 721 ? -49.147 -7.325 32.491 1.00 94.88 721 GLU A CA 1
ATOM 5669 C C . GLU A 1 721 ? -48.727 -8.784 32.303 1.00 94.88 721 GLU A C 1
ATOM 5671 O O . GLU A 1 721 ? -49.576 -9.618 31.991 1.00 94.88 721 GLU A O 1
ATOM 5676 N N . GLU A 1 722 ? -47.459 -9.118 32.542 1.00 94.25 722 GLU A N 1
ATOM 5677 C CA . GLU A 1 722 ? -46.946 -10.491 32.504 1.00 94.25 722 GLU A CA 1
ATOM 5678 C C . GLU A 1 722 ? -47.757 -11.409 33.430 1.00 94.25 722 GLU A C 1
ATOM 5680 O O . GLU A 1 722 ? -48.246 -12.456 33.002 1.00 94.25 722 GLU A O 1
ATOM 5685 N N . ILE A 1 723 ? -47.972 -10.992 34.683 1.00 93.75 723 ILE A N 1
ATOM 5686 C CA . ILE A 1 723 ? -48.704 -11.794 35.672 1.00 93.75 723 ILE A CA 1
ATOM 5687 C C . ILE A 1 723 ? -50.182 -11.907 35.296 1.00 93.75 723 ILE A C 1
ATOM 5689 O O . ILE A 1 723 ? -50.763 -12.993 35.352 1.00 93.75 723 ILE A O 1
ATOM 5693 N N . LEU A 1 724 ? -50.803 -10.797 34.888 1.00 92.62 724 LEU A N 1
ATOM 5694 C CA . LEU A 1 724 ? -52.206 -10.784 34.471 1.00 92.62 724 LEU A CA 1
ATOM 5695 C C . LEU A 1 724 ? -52.462 -11.632 33.220 1.00 92.62 724 LEU A C 1
ATOM 5697 O O . LEU A 1 724 ? -53.587 -12.099 33.037 1.00 92.62 724 LEU A O 1
ATOM 5701 N N . ASN A 1 725 ? -51.437 -11.865 32.401 1.00 91.56 725 ASN A N 1
ATOM 5702 C CA . ASN A 1 725 ? -51.474 -12.718 31.216 1.00 91.56 725 ASN A CA 1
ATOM 5703 C C . ASN A 1 725 ? -50.854 -14.108 31.448 1.00 91.56 725 ASN A C 1
ATOM 5705 O O . ASN A 1 725 ? -50.601 -14.828 30.481 1.00 91.56 725 ASN A O 1
ATOM 5709 N N . SER A 1 726 ? -50.628 -14.509 32.705 1.00 90.25 726 SER A N 1
ATOM 5710 C CA . SER A 1 726 ? -50.085 -15.832 33.030 1.00 90.25 726 SER A CA 1
ATOM 5711 C C . SER A 1 726 ? -50.914 -16.951 32.377 1.00 90.25 726 SER A C 1
ATOM 5713 O O . SER A 1 726 ? -52.148 -16.912 32.437 1.00 90.25 726 SER A O 1
ATOM 5715 N N . PRO A 1 727 ? -50.273 -17.989 31.803 1.00 90.88 727 PRO A N 1
ATOM 5716 C CA . PRO A 1 727 ? -50.966 -19.151 31.245 1.00 90.88 727 PRO A CA 1
ATOM 5717 C C . PRO A 1 727 ? -51.540 -20.083 32.327 1.00 90.88 727 PRO A C 1
ATOM 5719 O O . PRO A 1 727 ? -52.140 -21.109 32.009 1.00 90.88 727 PRO A O 1
ATOM 5722 N N . TYR A 1 728 ? -51.341 -19.765 33.609 1.00 93.56 728 TYR A N 1
ATOM 5723 C CA . TYR A 1 728 ? -51.760 -20.580 34.747 1.00 93.56 728 TYR A CA 1
ATOM 5724 C C . TYR A 1 728 ? -52.825 -19.853 35.579 1.00 93.56 728 TYR A C 1
ATOM 5726 O O . TYR A 1 728 ? -52.685 -19.638 36.785 1.00 93.56 728 TYR A O 1
ATOM 5734 N N . GLN A 1 729 ? -53.905 -19.452 34.909 1.00 94.62 729 GLN A N 1
ATOM 5735 C CA . GLN A 1 729 ? -55.045 -18.762 35.511 1.00 94.62 729 GLN A CA 1
ATOM 5736 C C . GLN A 1 729 ? -56.383 -19.288 34.976 1.00 94.62 729 GLN A C 1
ATOM 5738 O O . GLN A 1 729 ? -56.434 -20.121 34.073 1.00 94.62 729 GLN A O 1
ATOM 5743 N N . GLU A 1 730 ? -57.488 -18.787 35.530 1.00 93.94 730 GLU A N 1
ATOM 5744 C CA . GLU A 1 730 ? -58.836 -19.203 35.144 1.00 93.94 730 GLU A CA 1
ATOM 5745 C C . GLU A 1 730 ? -59.122 -19.021 33.646 1.00 93.94 730 GLU A C 1
ATOM 5747 O O . GLU A 1 730 ? -59.000 -17.925 33.106 1.00 93.94 730 GLU A O 1
ATOM 5752 N N . GLY A 1 731 ? -59.577 -20.098 33.001 1.00 92.75 731 GLY A N 1
ATOM 5753 C CA . GLY A 1 731 ? -59.869 -20.145 31.565 1.00 92.75 731 GLY A CA 1
ATOM 5754 C C . GLY A 1 731 ? -58.813 -20.888 30.745 1.00 92.75 731 GLY A C 1
ATOM 5755 O O . GLY A 1 731 ? -59.133 -21.358 29.654 1.00 92.75 731 GLY A O 1
ATOM 5756 N N . GLU A 1 732 ? -57.612 -21.074 31.293 1.00 95.12 732 GLU A N 1
ATOM 5757 C CA . GLU A 1 732 ? -56.495 -21.729 30.611 1.00 95.12 732 GLU A CA 1
ATOM 5758 C C . GLU A 1 732 ? -56.468 -23.255 30.816 1.00 95.12 732 GLU A C 1
ATOM 5760 O O . GLU A 1 732 ? -57.102 -23.818 31.723 1.00 95.12 732 GLU A O 1
ATOM 5765 N N . SER A 1 733 ? -55.721 -23.956 29.955 1.00 92.62 733 SER A N 1
ATOM 5766 C CA . SER A 1 733 ? -55.497 -25.400 30.070 1.00 92.62 733 SER A CA 1
ATOM 5767 C C . SER A 1 733 ? -54.116 -25.836 29.583 1.00 92.62 733 SER A C 1
ATOM 5769 O O . SER A 1 733 ? -53.691 -25.475 28.488 1.00 92.62 733 SER A O 1
ATOM 5771 N N . SER A 1 734 ? -53.427 -26.661 30.375 1.00 92.56 734 SER A N 1
ATOM 5772 C CA . SER A 1 734 ? -52.123 -27.239 30.028 1.00 92.56 734 SER A CA 1
ATOM 5773 C C . SER A 1 734 ? -51.821 -28.484 30.870 1.00 92.56 734 SER A C 1
ATOM 5775 O O . SER A 1 734 ? -52.490 -28.751 31.870 1.00 92.56 734 SER A O 1
ATOM 5777 N N . SER A 1 735 ? -50.808 -29.263 30.480 1.00 88.31 735 SER A N 1
ATOM 5778 C CA . SER A 1 735 ? -50.318 -30.374 31.309 1.00 88.31 735 SER A CA 1
ATOM 5779 C C . SER A 1 735 ? -49.734 -29.882 32.636 1.00 88.31 735 SER A C 1
ATOM 5781 O O . SER A 1 735 ? -50.045 -30.463 33.665 1.00 88.31 735 SER A O 1
ATOM 5783 N N . ALA A 1 736 ? -49.007 -28.760 32.634 1.00 90.38 736 ALA A N 1
ATOM 5784 C CA . ALA A 1 736 ? -48.459 -28.161 33.854 1.00 90.38 736 ALA A CA 1
ATOM 5785 C C . ALA A 1 736 ? -49.562 -27.764 34.854 1.00 90.38 736 ALA A C 1
ATOM 5787 O O . ALA A 1 736 ? -49.413 -27.954 36.056 1.00 90.38 736 ALA A O 1
ATOM 5788 N N . ILE A 1 737 ? -50.721 -27.295 34.370 1.00 93.88 737 ILE A N 1
ATOM 5789 C CA . ILE A 1 737 ? -51.887 -27.037 35.231 1.00 93.88 737 ILE A CA 1
ATOM 5790 C C . ILE A 1 737 ? -52.359 -28.319 35.927 1.00 93.88 737 ILE A C 1
ATOM 5792 O O . ILE A 1 737 ? -52.783 -28.257 37.081 1.00 93.88 737 ILE A O 1
ATOM 5796 N N . ALA A 1 738 ? -52.318 -29.472 35.249 1.00 90.38 738 ALA A N 1
ATOM 5797 C CA . ALA A 1 738 ? -52.650 -30.741 35.889 1.00 90.38 738 ALA A CA 1
ATOM 5798 C C . ALA A 1 738 ? -51.657 -31.055 37.017 1.00 90.38 738 ALA A C 1
ATOM 5800 O O . ALA A 1 738 ? -52.096 -31.363 38.121 1.00 90.38 738 ALA A O 1
ATOM 5801 N N . ASP A 1 739 ? -50.358 -30.875 36.774 1.00 90.25 739 ASP A N 1
ATOM 5802 C CA . ASP A 1 739 ? -49.305 -31.134 37.761 1.00 90.25 739 ASP A CA 1
ATOM 5803 C C . ASP A 1 739 ? -49.449 -30.226 38.997 1.00 90.25 739 ASP A C 1
ATOM 5805 O O . ASP A 1 739 ? -49.501 -30.714 40.126 1.00 90.25 739 ASP A O 1
ATOM 5809 N N . TYR A 1 740 ? -49.640 -28.916 38.809 1.00 94.06 740 TYR A N 1
ATOM 5810 C CA . TYR A 1 740 ? -49.849 -27.983 39.926 1.00 94.06 740 TYR A CA 1
ATOM 5811 C C . TYR A 1 740 ? -51.125 -28.277 40.715 1.00 94.06 740 TYR A C 1
ATOM 5813 O O . TYR A 1 740 ? -51.163 -28.131 41.937 1.00 94.06 740 TYR A O 1
ATOM 5821 N N . LYS A 1 741 ? -52.186 -28.732 40.045 1.00 93.44 741 LYS A N 1
ATOM 5822 C CA . LYS A 1 741 ? -53.412 -29.159 40.728 1.00 93.44 741 LYS A CA 1
ATOM 5823 C C . LYS A 1 741 ? -53.192 -30.418 41.550 1.00 93.44 741 LYS A C 1
ATOM 5825 O O . LYS A 1 741 ? -53.757 -30.515 42.637 1.00 93.44 741 LYS A O 1
ATOM 5830 N N . ASP A 1 742 ? -52.391 -31.352 41.058 1.00 89.44 742 ASP A N 1
ATOM 5831 C CA . ASP A 1 742 ? -52.037 -32.565 41.789 1.00 89.44 742 ASP A CA 1
ATOM 5832 C C . ASP A 1 742 ? -51.215 -32.218 43.036 1.00 89.44 742 ASP A C 1
ATOM 5834 O O . ASP A 1 742 ? -51.542 -32.703 44.120 1.00 89.44 742 ASP A O 1
ATOM 5838 N N . MET A 1 743 ? -50.260 -31.286 42.922 1.00 90.06 743 MET A N 1
ATOM 5839 C CA . MET A 1 743 ? -49.506 -30.753 44.065 1.00 90.06 743 MET A CA 1
ATOM 5840 C C . MET A 1 743 ? -50.419 -30.082 45.096 1.00 90.06 743 MET A C 1
ATOM 5842 O O . MET A 1 743 ? -50.336 -30.389 46.283 1.00 90.06 743 MET A O 1
ATOM 5846 N N . LEU A 1 744 ? -51.343 -29.216 44.660 1.00 90.50 744 LEU A N 1
ATOM 5847 C CA . LEU A 1 744 ? -52.329 -28.589 45.550 1.00 90.50 744 LEU A CA 1
ATOM 5848 C C . LEU A 1 744 ? -53.195 -29.637 46.261 1.00 90.50 744 LEU A C 1
ATOM 5850 O O . LEU A 1 744 ? -53.492 -29.482 47.442 1.00 90.50 744 LEU A O 1
ATOM 5854 N N . ILE A 1 745 ? -53.594 -30.711 45.571 1.00 87.44 745 ILE A N 1
ATOM 5855 C CA . ILE A 1 745 ? -54.349 -31.817 46.176 1.00 87.44 745 ILE A CA 1
ATOM 5856 C C . ILE A 1 745 ? -53.529 -32.508 47.263 1.00 87.44 745 ILE A C 1
ATOM 5858 O O . ILE A 1 745 ? -54.039 -32.702 48.368 1.00 87.44 745 ILE A O 1
ATOM 5862 N N . ASP A 1 746 ? -52.281 -32.849 46.964 1.00 82.44 746 ASP A N 1
ATOM 5863 C CA . ASP A 1 746 ? -51.401 -33.573 47.882 1.00 82.44 746 ASP A CA 1
ATOM 5864 C C . ASP A 1 746 ? -50.999 -32.733 49.099 1.00 82.44 746 ASP A C 1
ATOM 5866 O O . ASP A 1 746 ? -50.846 -33.266 50.197 1.00 82.44 746 ASP A O 1
ATOM 5870 N N . LEU A 1 747 ? -50.931 -31.412 48.932 1.00 83.88 747 LEU A N 1
ATOM 5871 C CA . LEU A 1 747 ? -50.718 -30.452 50.013 1.00 83.88 747 LEU A CA 1
ATOM 5872 C C . LEU A 1 747 ? -51.991 -30.109 50.804 1.00 83.88 747 LEU A C 1
ATOM 5874 O O . LEU A 1 747 ? -51.922 -29.359 51.773 1.00 83.88 747 LEU A O 1
ATOM 5878 N N . GLY A 1 748 ? -53.150 -30.663 50.434 1.00 86.12 748 GLY A N 1
ATOM 5879 C CA . GLY A 1 748 ? -54.408 -30.479 51.166 1.00 86.12 748 GLY A CA 1
ATOM 5880 C C . GLY A 1 748 ? -55.272 -29.293 50.718 1.00 86.12 748 GLY A C 1
ATOM 5881 O O . GLY A 1 748 ? -56.338 -29.078 51.289 1.00 86.12 748 GLY A O 1
ATOM 5882 N N . PHE A 1 749 ? -54.891 -28.587 49.654 1.00 91.06 749 PHE A N 1
ATOM 5883 C CA . PHE A 1 749 ? -55.652 -27.500 49.017 1.00 91.06 749 PHE A CA 1
ATOM 5884 C C . PHE A 1 749 ? -56.539 -27.999 47.857 1.00 91.06 749 PHE A C 1
ATOM 5886 O O . PHE A 1 749 ? -57.005 -27.233 47.022 1.00 91.06 749 PHE A O 1
ATOM 5893 N N . GLY A 1 750 ? -56.782 -29.309 47.761 1.00 86.94 750 GLY A N 1
ATOM 5894 C CA . GLY A 1 750 ? -57.442 -29.960 46.623 1.00 86.94 750 GLY A CA 1
ATOM 5895 C C . GLY A 1 750 ? -58.970 -29.958 46.589 1.00 86.94 750 GLY A C 1
ATOM 5896 O O . GLY A 1 750 ? -59.548 -30.726 45.814 1.00 86.94 750 GLY A O 1
ATOM 5897 N N . GLU A 1 751 ? -59.660 -29.184 47.431 1.00 88.62 751 GLU A N 1
ATOM 5898 C CA . GLU A 1 751 ? -61.119 -29.289 47.552 1.00 88.62 751 GLU A CA 1
ATOM 5899 C C . GLU A 1 751 ? -61.814 -29.005 46.203 1.00 88.62 751 GLU A C 1
ATOM 5901 O O . GLU A 1 751 ? -61.598 -27.982 45.559 1.00 88.62 751 GLU A O 1
ATOM 5906 N N . GLY A 1 752 ? -62.654 -29.931 45.730 1.00 87.94 752 GLY A N 1
ATOM 5907 C CA . GLY A 1 752 ? -63.453 -29.723 44.517 1.00 87.94 752 GLY A CA 1
ATOM 5908 C C . GLY A 1 752 ? -62.687 -29.754 43.183 1.00 87.94 752 GLY A C 1
ATOM 5909 O O . GLY A 1 752 ? -63.295 -29.454 42.148 1.00 87.94 752 GLY A O 1
ATOM 5910 N N . ILE A 1 753 ? -61.407 -30.152 43.175 1.00 90.12 753 ILE A N 1
ATOM 5911 C CA . ILE A 1 753 ? -60.609 -30.416 41.962 1.00 90.12 753 ILE A CA 1
ATOM 5912 C C . ILE A 1 753 ? -60.194 -31.899 41.886 1.00 90.12 753 ILE A C 1
ATOM 5914 O O . ILE A 1 753 ? -60.361 -32.654 42.839 1.00 90.12 753 ILE A O 1
ATOM 5918 N N . ARG A 1 754 ? -59.757 -32.368 40.708 1.00 87.69 754 ARG A N 1
ATOM 5919 C CA . ARG A 1 754 ? -59.432 -33.787 40.448 1.00 87.69 754 ARG A CA 1
ATOM 5920 C C . ARG A 1 754 ? -58.021 -33.927 39.898 1.00 87.69 754 ARG A C 1
ATOM 5922 O O . ARG A 1 754 ? -57.661 -33.119 39.038 1.00 87.69 754 ARG A O 1
ATOM 5929 N N . LYS A 1 755 ? -57.319 -34.986 40.326 1.00 84.88 755 LYS A N 1
ATOM 5930 C CA . LYS A 1 755 ? -55.974 -35.294 39.838 1.00 84.88 755 LYS A CA 1
ATOM 5931 C C . LYS A 1 755 ? -55.936 -35.524 38.324 1.00 84.88 755 LYS A C 1
ATOM 5933 O O . LYS A 1 755 ? -56.883 -36.096 37.772 1.00 84.88 755 LYS A O 1
ATOM 5938 N N . GLY A 1 756 ? -54.879 -35.061 37.663 1.00 80.44 756 GLY A N 1
ATOM 5939 C CA . GLY A 1 756 ? -54.643 -35.216 36.224 1.00 80.44 756 GLY A CA 1
ATOM 5940 C C . GLY A 1 756 ? -55.563 -34.398 35.301 1.00 80.44 756 GLY A C 1
ATOM 5941 O O . GLY A 1 756 ? -55.588 -34.637 34.094 1.00 80.44 756 GLY A O 1
ATOM 5942 N N . ASN A 1 757 ? -56.363 -33.457 35.825 1.00 89.69 757 ASN A N 1
ATOM 5943 C CA . ASN A 1 757 ? -57.243 -32.611 35.006 1.00 89.69 757 ASN A CA 1
ATOM 5944 C C . ASN A 1 757 ? -56.528 -31.312 34.573 1.00 89.69 757 ASN A C 1
ATOM 5946 O O . ASN A 1 757 ? -56.274 -30.475 35.441 1.00 89.69 757 ASN A O 1
ATOM 5950 N N . PRO A 1 758 ? -56.336 -31.064 33.263 1.00 91.75 758 PRO A N 1
ATOM 5951 C CA . PRO A 1 758 ? -55.539 -29.943 32.764 1.00 91.75 758 PRO A CA 1
ATOM 5952 C C . PRO A 1 758 ? -56.260 -28.587 32.734 1.00 91.75 758 PRO A C 1
ATOM 5954 O O . PRO A 1 758 ? -55.650 -27.606 32.330 1.00 91.75 758 PRO A O 1
ATOM 5957 N N . ASN A 1 759 ? -57.547 -28.487 33.087 1.00 93.31 759 ASN A N 1
ATOM 5958 C CA . ASN A 1 759 ? -58.297 -27.222 33.009 1.00 93.31 759 ASN A CA 1
ATOM 5959 C C . ASN A 1 759 ? -58.199 -26.417 34.311 1.00 93.31 759 ASN A C 1
ATOM 5961 O O . ASN A 1 759 ? -58.486 -26.958 35.389 1.00 93.31 759 ASN A O 1
ATOM 5965 N N . PHE A 1 760 ? -57.907 -25.121 34.210 1.00 95.06 760 PHE A N 1
ATOM 5966 C CA . PHE A 1 760 ? -57.920 -24.186 35.332 1.00 95.06 760 PHE A CA 1
ATOM 5967 C C . PHE A 1 760 ? -59.269 -23.452 35.377 1.00 95.06 760 PHE A C 1
ATOM 5969 O O . PHE A 1 760 ? -59.541 -22.545 34.595 1.00 95.06 760 PHE A O 1
ATOM 5976 N N . GLY A 1 761 ? -60.159 -23.877 36.276 1.00 93.19 761 GLY A N 1
ATOM 5977 C CA . GLY A 1 761 ? -61.488 -23.273 36.451 1.00 93.19 761 GLY A CA 1
ATOM 5978 C C . GLY A 1 761 ? -61.664 -22.625 37.823 1.00 93.19 761 GLY A C 1
ATOM 5979 O O . GLY A 1 761 ? -60.775 -22.708 38.664 1.00 93.19 761 GLY A O 1
ATOM 5980 N N . SER A 1 762 ? -62.852 -22.082 38.091 1.00 93.38 762 SER A N 1
ATOM 5981 C CA . SER A 1 762 ? -63.175 -21.342 39.323 1.00 93.38 762 SER A CA 1
ATOM 5982 C C . SER A 1 762 ? -62.828 -22.058 40.640 1.00 93.38 762 SER A C 1
ATOM 5984 O O . SER A 1 762 ? -62.447 -21.410 41.612 1.00 93.38 762 SER A O 1
ATOM 5986 N N . ASN A 1 763 ? -62.942 -23.393 40.700 1.00 93.69 763 ASN A N 1
ATOM 5987 C CA . ASN A 1 763 ? -62.528 -24.164 41.883 1.00 93.69 763 ASN A CA 1
ATOM 5988 C C . ASN A 1 763 ? -61.001 -24.179 42.044 1.00 93.69 763 ASN A C 1
ATOM 5990 O O . ASN A 1 763 ? -60.510 -24.055 43.157 1.00 93.69 763 ASN A O 1
ATOM 5994 N N . THR A 1 764 ? -60.251 -24.291 40.943 1.00 94.69 764 THR A N 1
ATOM 5995 C CA . THR A 1 764 ? -58.788 -24.170 40.969 1.00 94.69 764 THR A CA 1
ATOM 5996 C C . THR A 1 764 ? -58.382 -22.760 41.389 1.00 94.69 764 THR A C 1
ATOM 5998 O O . THR A 1 764 ? -57.533 -22.635 42.260 1.00 94.69 764 THR A O 1
ATOM 6001 N N . THR A 1 765 ? -59.054 -21.715 40.886 1.00 96.06 765 THR A N 1
ATOM 6002 C CA . THR A 1 765 ? -58.839 -20.325 41.330 1.00 96.06 765 THR A CA 1
ATOM 6003 C C . THR A 1 765 ? -59.023 -20.178 42.838 1.00 96.06 765 THR A C 1
ATOM 6005 O O . THR A 1 765 ? -58.187 -19.572 43.502 1.00 96.06 765 THR A O 1
ATOM 6008 N N . LYS A 1 766 ? -60.099 -20.749 43.402 1.00 95.50 766 LYS A N 1
ATOM 6009 C CA . LYS A 1 766 ? -60.339 -20.741 44.853 1.00 95.50 766 LYS A CA 1
ATOM 6010 C C . LYS A 1 766 ? -59.199 -21.435 45.605 1.00 95.50 766 LYS A C 1
ATOM 6012 O O . LYS A 1 766 ? -58.652 -20.852 46.525 1.00 95.50 766 LYS A O 1
ATOM 6017 N N . ASN A 1 767 ? -58.803 -22.624 45.168 1.00 95.25 767 ASN A N 1
ATOM 6018 C CA . ASN A 1 767 ? -57.765 -23.408 45.835 1.00 95.25 767 ASN A CA 1
ATOM 6019 C C . ASN A 1 767 ? -56.387 -22.737 45.785 1.00 95.25 767 ASN A C 1
ATOM 6021 O O . ASN A 1 767 ? -55.637 -22.801 46.752 1.00 95.25 767 ASN A O 1
ATOM 6025 N N . VAL A 1 768 ? -56.067 -22.056 44.681 1.00 96.12 768 VAL A N 1
ATOM 6026 C CA . VAL A 1 768 ? -54.849 -21.244 44.572 1.00 96.12 768 VAL A CA 1
ATOM 6027 C C . VAL A 1 768 ? -54.907 -20.048 45.517 1.00 96.12 768 VAL A C 1
ATOM 6029 O O . VAL A 1 768 ? -53.904 -19.746 46.149 1.00 96.12 768 VAL A O 1
ATOM 6032 N N . ARG A 1 769 ? -56.070 -19.404 45.684 1.00 95.69 769 ARG A N 1
ATOM 6033 C CA . ARG A 1 769 ? -56.237 -18.337 46.685 1.00 95.69 769 ARG A CA 1
ATOM 6034 C C . ARG A 1 769 ? -56.080 -18.848 48.109 1.00 95.69 769 ARG A C 1
ATOM 6036 O O . ARG A 1 769 ? -55.379 -18.209 48.880 1.00 95.69 769 ARG A O 1
ATOM 6043 N N . ASP A 1 770 ? -56.689 -19.987 48.428 1.00 94.81 770 ASP A N 1
ATOM 6044 C CA . ASP A 1 770 ? -56.576 -20.617 49.746 1.00 94.81 770 ASP A CA 1
ATOM 6045 C C . ASP A 1 770 ? -55.099 -20.964 50.042 1.00 94.81 770 ASP A C 1
ATOM 6047 O O . ASP A 1 770 ? -54.604 -20.716 51.139 1.00 94.81 770 ASP A O 1
ATOM 6051 N N . PHE A 1 771 ? -54.365 -21.460 49.037 1.00 95.06 771 PHE A N 1
ATOM 6052 C CA . PHE A 1 771 ? -52.922 -21.700 49.128 1.00 95.06 771 PHE A CA 1
ATOM 6053 C C . PHE A 1 771 ? -52.117 -20.408 49.315 1.00 95.06 771 PHE A C 1
ATOM 6055 O O . PHE A 1 771 ? -51.283 -20.329 50.212 1.00 95.06 771 PHE A O 1
ATOM 6062 N N . GLN A 1 772 ? -52.372 -19.381 48.500 1.00 95.62 772 GLN A N 1
ATOM 6063 C CA . GLN A 1 772 ? -51.703 -18.082 48.608 1.00 95.62 772 GLN A CA 1
ATOM 6064 C C . GLN A 1 772 ? -51.934 -17.443 49.981 1.00 95.62 772 GLN A C 1
ATOM 6066 O O . GLN A 1 772 ? -50.985 -16.945 50.579 1.00 95.62 772 GLN A O 1
ATOM 6071 N N . GLU A 1 773 ? -53.159 -17.494 50.506 1.00 94.12 773 GLU A N 1
ATOM 6072 C CA . GLU A 1 773 ? -53.496 -16.961 51.828 1.00 94.12 773 GLU A CA 1
ATOM 6073 C C . GLU A 1 773 ? -52.730 -17.690 52.942 1.00 94.12 773 GLU A C 1
ATOM 6075 O O . GLU A 1 773 ? -52.118 -17.032 53.785 1.00 94.12 773 GLU A O 1
ATOM 6080 N N . GLU A 1 774 ? -52.684 -19.028 52.912 1.00 93.00 774 GLU A N 1
ATOM 6081 C CA . GLU A 1 774 ? -51.939 -19.820 53.902 1.00 93.00 774 GLU A CA 1
ATOM 6082 C C . GLU A 1 774 ? -50.423 -19.563 53.823 1.00 93.00 774 GLU A C 1
ATOM 6084 O O . GLU A 1 774 ? -49.749 -19.484 54.851 1.00 93.00 774 GLU A O 1
ATOM 6089 N N . MET A 1 775 ? -49.880 -19.381 52.614 1.00 92.25 775 MET A N 1
ATOM 6090 C CA . MET A 1 775 ? -48.454 -19.102 52.397 1.00 92.25 775 MET A CA 1
ATOM 6091 C C . MET A 1 775 ? -48.073 -17.627 52.609 1.00 92.25 775 MET A C 1
ATOM 6093 O O . MET A 1 775 ? -46.896 -17.277 52.503 1.00 92.25 775 MET A O 1
ATOM 6097 N N . GLY A 1 776 ? -49.037 -16.751 52.912 1.00 91.75 776 GLY A N 1
ATOM 6098 C CA . GLY A 1 776 ? -48.798 -15.316 53.086 1.00 91.75 776 GLY A CA 1
ATOM 6099 C C . GLY A 1 776 ? -48.409 -14.591 51.792 1.00 91.75 776 GLY A C 1
ATOM 6100 O O . GLY A 1 776 ? -47.664 -13.611 51.838 1.00 91.75 776 GLY A O 1
ATOM 6101 N N . LEU A 1 777 ? -48.887 -15.077 50.646 1.00 92.31 777 LEU A N 1
ATOM 6102 C CA . LEU A 1 777 ? -48.679 -14.494 49.321 1.00 92.31 777 LEU A CA 1
ATOM 6103 C C . LEU A 1 777 ? -49.804 -13.519 48.939 1.00 92.31 777 LEU A C 1
ATOM 6105 O O . LEU A 1 777 ? -50.915 -13.617 49.468 1.00 92.31 777 LEU A O 1
ATOM 6109 N N . PRO A 1 778 ? -49.556 -12.590 47.994 1.00 93.38 778 PRO A N 1
ATOM 6110 C CA . PRO A 1 778 ? -50.614 -11.787 47.393 1.00 93.38 778 PRO A CA 1
ATOM 6111 C C . PRO A 1 778 ? -51.721 -12.680 46.815 1.00 93.38 778 PRO A C 1
ATOM 6113 O O . PRO A 1 778 ? -51.481 -13.551 45.979 1.00 93.38 778 PRO A O 1
ATOM 6116 N N . VAL A 1 779 ? -52.954 -12.477 47.281 1.00 94.88 779 VAL A N 1
ATOM 6117 C CA . VAL A 1 779 ? -54.088 -13.347 46.941 1.00 94.88 779 VAL A CA 1
ATOM 6118 C C . VAL A 1 779 ? -54.698 -12.912 45.608 1.00 94.88 779 VAL A C 1
ATOM 6120 O O . VAL A 1 779 ? -55.642 -12.119 45.562 1.00 94.88 779 VAL A O 1
ATOM 6123 N N . SER A 1 780 ? -54.163 -13.442 44.509 1.00 94.62 780 SER A N 1
ATOM 6124 C CA . SER A 1 780 ? -54.632 -13.177 43.142 1.00 94.62 780 SER A CA 1
ATOM 6125 C C . SER A 1 780 ? -55.554 -14.292 42.620 1.00 94.62 780 SER A C 1
ATOM 6127 O O . SER A 1 780 ? -56.570 -14.038 41.959 1.00 94.62 780 SER A O 1
ATOM 6129 N N . GLY A 1 781 ? -55.268 -15.545 42.991 1.00 94.31 781 GLY A N 1
ATOM 6130 C CA . GLY A 1 781 ? -55.825 -16.754 42.375 1.00 94.31 781 GLY A CA 1
ATOM 6131 C C . GLY A 1 781 ? -55.158 -17.146 41.053 1.00 94.31 781 GLY A C 1
ATOM 6132 O O . GLY A 1 781 ? -55.671 -18.020 40.358 1.00 94.31 781 GLY A O 1
ATOM 6133 N N . ILE A 1 782 ? -54.047 -16.495 40.704 1.00 95.25 782 ILE A N 1
ATOM 6134 C CA . ILE A 1 782 ? -53.195 -16.802 39.553 1.00 95.25 782 ILE A CA 1
ATOM 6135 C C . ILE A 1 782 ? -51.982 -17.580 40.068 1.00 95.25 782 ILE A C 1
ATOM 6137 O O . ILE A 1 782 ? -51.388 -17.182 41.067 1.00 95.25 782 ILE A O 1
ATOM 6141 N N . LEU A 1 783 ? -51.594 -18.662 39.390 1.00 93.00 783 LEU A N 1
ATOM 6142 C CA . LEU A 1 783 ? -50.305 -19.314 39.633 1.00 93.00 783 LEU A CA 1
ATOM 6143 C C . LEU A 1 783 ? -49.209 -18.518 38.912 1.00 93.00 783 LEU A C 1
ATOM 6145 O O . LEU A 1 783 ? -48.793 -18.852 37.803 1.00 93.00 783 LEU A O 1
ATOM 6149 N N . ASP A 1 784 ? -48.800 -17.409 39.519 1.00 91.50 784 ASP A N 1
ATOM 6150 C CA . ASP A 1 784 ? -47.604 -16.681 39.100 1.00 91.50 784 ASP A CA 1
ATOM 6151 C C . ASP A 1 784 ? -46.326 -17.423 39.514 1.00 91.50 784 ASP A C 1
ATOM 6153 O O . ASP A 1 784 ? -46.364 -18.421 40.237 1.00 91.50 784 ASP A O 1
ATOM 6157 N N . GLU A 1 785 ? -45.183 -16.942 39.032 1.00 89.31 785 GLU A N 1
ATOM 6158 C CA . GLU A 1 785 ? -43.877 -17.551 39.295 1.00 89.31 785 GLU A CA 1
ATOM 6159 C C . GLU A 1 785 ? -43.606 -17.735 40.799 1.00 89.31 785 GLU A C 1
ATOM 6161 O O . GLU A 1 785 ? -43.156 -18.799 41.224 1.00 89.31 785 GLU A O 1
ATOM 6166 N N . ALA A 1 786 ? -43.927 -16.732 41.624 1.00 88.31 786 ALA A N 1
ATOM 6167 C CA . ALA A 1 786 ? -43.725 -16.800 43.069 1.00 88.31 786 ALA A CA 1
ATOM 6168 C C . ALA A 1 786 ? -44.596 -17.893 43.708 1.00 88.31 786 ALA A C 1
ATOM 6170 O O . ALA A 1 786 ? -44.114 -18.685 44.523 1.00 88.31 786 ALA A O 1
ATOM 6171 N N . THR A 1 787 ? -45.862 -17.971 43.298 1.00 92.19 787 THR A N 1
ATOM 6172 C CA . THR A 1 787 ? -46.809 -18.974 43.787 1.00 92.19 787 THR A CA 1
ATOM 6173 C C . THR A 1 787 ? -46.393 -20.382 43.365 1.00 92.19 787 THR A C 1
ATOM 6175 O O . THR A 1 787 ? -46.410 -21.287 44.197 1.00 92.19 787 THR A O 1
ATOM 6178 N N . VAL A 1 788 ? -45.975 -20.576 42.110 1.00 92.06 788 VAL A N 1
ATOM 6179 C CA . VAL A 1 788 ? -45.494 -21.869 41.593 1.00 92.06 788 VAL A CA 1
ATOM 6180 C C . VAL A 1 788 ? -44.238 -22.327 42.330 1.00 92.06 788 VAL A C 1
ATOM 6182 O O . VAL A 1 788 ? -44.199 -23.455 42.813 1.00 92.06 788 VAL A O 1
ATOM 6185 N N . ASN A 1 789 ? -43.247 -21.450 42.493 1.00 89.12 789 ASN A N 1
ATOM 6186 C CA . ASN A 1 789 ? -41.998 -21.793 43.173 1.00 89.12 789 ASN A CA 1
ATOM 6187 C C . ASN A 1 789 ? -42.237 -22.239 44.624 1.00 89.12 789 ASN A C 1
ATOM 6189 O O . ASN A 1 789 ? -41.608 -23.181 45.109 1.00 89.12 789 ASN A O 1
ATOM 6193 N N . ILE A 1 790 ? -43.154 -21.575 45.332 1.00 90.00 790 ILE A N 1
ATOM 6194 C CA . ILE A 1 790 ? -43.515 -21.963 46.700 1.00 90.00 790 ILE A CA 1
ATOM 6195 C C . ILE A 1 790 ? -44.328 -23.257 46.690 1.00 90.00 790 ILE A C 1
ATOM 6197 O O . ILE A 1 790 ? -44.062 -24.130 47.510 1.00 90.00 790 ILE A O 1
ATOM 6201 N N . LEU A 1 791 ? -45.252 -23.431 45.744 1.00 91.00 791 LEU A N 1
ATOM 6202 C CA . LEU A 1 791 ? -46.029 -24.662 45.596 1.00 91.00 791 LEU A CA 1
ATOM 6203 C C . LEU A 1 791 ? -45.131 -25.888 45.388 1.00 91.00 791 LEU A C 1
ATOM 6205 O O . LEU A 1 791 ? -45.275 -26.880 46.101 1.00 91.00 791 LEU A O 1
ATOM 6209 N N . GLU A 1 792 ? -44.179 -25.809 44.460 1.00 88.19 792 GLU A N 1
ATOM 6210 C CA . GLU A 1 792 ? -43.229 -26.888 44.173 1.00 88.19 792 GLU A CA 1
ATOM 6211 C C . GLU A 1 792 ? -42.321 -27.183 45.374 1.00 88.19 792 GLU A C 1
ATOM 6213 O O . GLU A 1 792 ? -42.089 -28.345 45.719 1.00 88.19 792 GLU A O 1
ATOM 6218 N N . LYS A 1 793 ? -41.845 -26.136 46.059 1.00 84.12 793 LYS A N 1
ATOM 6219 C CA . LYS A 1 793 ? -41.016 -26.272 47.260 1.00 84.12 793 LYS A CA 1
ATOM 6220 C C . LYS A 1 793 ? -41.771 -26.939 48.410 1.00 84.12 793 LYS A C 1
ATOM 6222 O O . LYS A 1 793 ? -41.241 -27.856 49.037 1.00 84.12 793 LYS A O 1
ATOM 6227 N N . GLU A 1 794 ? -42.986 -26.486 48.704 1.00 84.38 794 GLU A N 1
ATOM 6228 C CA . GLU A 1 794 ? -43.809 -27.067 49.767 1.00 84.38 794 GLU A CA 1
ATOM 6229 C C . GLU A 1 794 ? -44.193 -28.510 49.436 1.00 84.38 794 GLU A C 1
ATOM 6231 O O . GLU A 1 794 ? -44.144 -29.373 50.313 1.00 84.38 794 GLU A O 1
ATOM 6236 N N . TYR A 1 795 ? -44.478 -28.806 48.164 1.00 82.38 795 TYR A N 1
ATOM 6237 C CA . TYR A 1 795 ? -44.706 -30.172 47.696 1.00 82.38 795 TYR A CA 1
ATOM 6238 C C . TYR A 1 795 ? -43.485 -31.068 47.944 1.00 82.38 795 TYR A C 1
ATOM 6240 O O . TYR A 1 795 ? -43.616 -32.146 48.525 1.00 82.38 795 TYR A O 1
ATOM 6248 N N . GLY A 1 796 ? -42.286 -30.600 47.582 1.00 73.94 796 GLY A N 1
ATOM 6249 C CA . GLY A 1 796 ? -41.036 -31.328 47.807 1.00 73.94 796 GLY A CA 1
ATOM 6250 C C . GLY A 1 796 ? -40.733 -31.607 49.282 1.00 73.94 796 GLY A C 1
ATOM 6251 O O . GLY A 1 796 ? -40.252 -32.688 49.605 1.00 73.94 796 GLY A O 1
ATOM 6252 N N . ASN A 1 797 ? -41.062 -30.683 50.187 1.00 73.94 797 ASN A N 1
ATOM 6253 C CA . ASN A 1 797 ? -40.799 -30.840 51.622 1.00 73.94 797 ASN A CA 1
ATOM 6254 C C . ASN A 1 797 ? -41.723 -31.851 52.329 1.00 73.94 797 ASN A C 1
ATOM 6256 O O . ASN A 1 797 ? -41.421 -32.257 53.452 1.00 73.94 797 ASN A O 1
ATOM 6260 N N . ASN A 1 798 ? -42.851 -32.235 51.721 1.00 71.38 798 ASN A N 1
ATOM 6261 C CA . ASN A 1 798 ? -43.919 -32.989 52.392 1.00 71.38 798 ASN A CA 1
ATOM 6262 C C . ASN A 1 798 ? -44.091 -34.440 51.890 1.00 71.38 798 ASN A C 1
ATOM 6264 O O . ASN A 1 798 ? -44.985 -35.145 52.365 1.00 71.38 798 ASN A O 1
ATOM 6268 N N . VAL A 1 799 ? -43.254 -34.902 50.951 1.00 80.25 799 VAL A N 1
ATOM 6269 C CA . VAL A 1 799 ? -43.343 -36.233 50.319 1.00 80.25 799 VAL A CA 1
ATOM 6270 C C . VAL A 1 799 ? -42.036 -37.011 50.506 1.00 80.25 799 VAL A C 1
ATOM 6272 O O . VAL A 1 799 ? -40.984 -36.551 50.081 1.00 80.25 799 VAL A O 1
ATOM 6275 N N . PHE A 1 800 ? -42.108 -38.208 51.098 1.00 86.69 800 PHE A N 1
ATOM 6276 C CA . PHE A 1 800 ? -40.964 -39.098 51.320 1.00 86.69 800 PHE A CA 1
ATOM 6277 C C . PHE A 1 800 ? -40.672 -39.952 50.075 1.00 86.69 800 PHE A C 1
ATOM 6279 O O . PHE A 1 800 ? -41.485 -40.789 49.678 1.00 86.69 800 PHE A O 1
ATOM 6286 N N . ARG A 1 801 ? -39.511 -39.762 49.451 1.00 92.81 801 ARG A N 1
ATOM 6287 C CA . ARG A 1 801 ? -39.124 -40.371 48.171 1.00 92.81 801 ARG A CA 1
ATOM 6288 C C . ARG A 1 801 ? -38.326 -41.657 48.374 1.00 92.81 801 ARG A C 1
ATOM 6290 O O . ARG A 1 801 ? -37.180 -41.633 48.822 1.00 92.81 801 ARG A O 1
ATOM 6297 N N . ILE A 1 802 ? -38.899 -42.796 47.990 1.00 97.25 802 ILE A N 1
ATOM 6298 C CA . ILE A 1 802 ? -38.234 -44.106 48.061 1.00 97.25 802 ILE A CA 1
ATOM 6299 C C . ILE A 1 802 ? -37.802 -44.532 46.664 1.00 97.25 802 ILE A C 1
ATOM 6301 O O . ILE A 1 802 ? -38.625 -44.715 45.767 1.00 97.25 802 ILE A O 1
ATOM 6305 N N . PHE A 1 803 ? -36.503 -44.743 46.482 1.00 98.44 803 PHE A N 1
ATOM 6306 C CA . PHE A 1 803 ? -35.956 -45.267 45.241 1.00 98.44 803 PHE A CA 1
ATOM 6307 C C . PHE A 1 803 ? -35.687 -46.769 45.367 1.00 98.44 803 PHE A C 1
ATOM 6309 O O . PHE A 1 803 ? -34.841 -47.196 46.156 1.00 98.44 803 PHE A O 1
ATOM 6316 N N . ILE A 1 804 ? -36.411 -47.578 44.591 1.00 98.69 804 ILE A N 1
ATOM 6317 C CA . ILE A 1 804 ? -36.277 -49.040 44.580 1.00 98.69 804 ILE A CA 1
ATOM 6318 C C . ILE A 1 804 ? -35.477 -49.464 43.348 1.00 98.69 804 ILE A C 1
ATOM 6320 O O . ILE A 1 804 ? -35.855 -49.194 42.211 1.00 98.69 804 ILE A O 1
ATOM 6324 N N . ASP A 1 805 ? -34.384 -50.180 43.559 1.00 98.56 805 ASP A N 1
ATOM 6325 C CA . ASP A 1 805 ? -33.508 -50.674 42.506 1.00 98.56 805 ASP A CA 1
ATOM 6326 C C . ASP A 1 805 ? -33.648 -52.199 42.348 1.00 98.56 805 ASP A C 1
ATOM 6328 O O . ASP A 1 805 ? -33.030 -52.955 43.101 1.00 98.56 805 ASP A O 1
ATOM 6332 N N . PRO A 1 806 ? -34.456 -52.690 41.387 1.00 98.44 806 PRO A N 1
ATOM 6333 C CA . PRO A 1 806 ? -34.403 -54.093 41.008 1.00 98.44 806 PRO A CA 1
ATOM 6334 C C . PRO A 1 806 ? -33.057 -54.398 40.339 1.00 98.44 806 PRO A C 1
ATOM 6336 O O . PRO A 1 806 ? -32.793 -53.958 39.211 1.00 98.44 806 PRO A O 1
ATOM 6339 N N . GLY A 1 807 ? -32.221 -55.184 41.022 1.00 96.75 807 GLY A N 1
ATOM 6340 C CA . GLY A 1 807 ? -30.869 -55.515 40.587 1.00 96.75 807 GLY A CA 1
ATOM 6341 C C . GLY A 1 807 ? -30.806 -56.096 39.172 1.00 96.75 807 GLY A C 1
ATOM 6342 O O . GLY A 1 807 ? -31.731 -56.777 38.712 1.00 96.75 807 GLY A O 1
ATOM 6343 N N . HIS A 1 808 ? -29.698 -55.844 38.472 1.00 96.88 808 HIS A N 1
ATOM 6344 C CA . HIS A 1 808 ? -29.451 -56.321 37.102 1.00 96.88 808 HIS A CA 1
ATOM 6345 C C . HIS A 1 808 ? -30.518 -55.849 36.095 1.00 96.88 808 HIS A C 1
ATOM 6347 O O . HIS A 1 808 ? -31.185 -54.847 36.335 1.00 96.88 808 HIS A O 1
ATOM 6353 N N . GLY A 1 809 ? -30.681 -56.526 34.957 1.00 95.75 809 GLY A N 1
ATOM 6354 C CA . GLY A 1 809 ? -31.662 -56.168 33.928 1.00 95.75 809 GLY A CA 1
ATOM 6355 C C . GLY A 1 809 ? -31.111 -56.349 32.518 1.00 95.75 809 GLY A C 1
ATOM 6356 O O . GLY A 1 809 ? -29.909 -56.210 32.279 1.00 95.75 809 GLY A O 1
ATOM 6357 N N . GLY A 1 810 ? -31.986 -56.727 31.587 1.00 95.75 810 GLY A N 1
ATOM 6358 C CA . GLY A 1 810 ? -31.625 -56.913 30.191 1.00 95.75 810 GLY A CA 1
ATOM 6359 C C . GLY A 1 810 ? -30.538 -57.978 30.014 1.00 95.75 810 GLY A C 1
ATOM 6360 O O . GLY A 1 810 ? -30.748 -59.146 30.372 1.00 95.75 810 GLY A O 1
ATOM 6361 N N . ARG A 1 811 ? -29.372 -57.620 29.467 1.00 95.19 811 ARG A N 1
ATOM 6362 C CA . ARG A 1 811 ? -28.241 -58.561 29.303 1.00 95.19 811 ARG A CA 1
ATOM 6363 C C . ARG A 1 811 ? -27.571 -58.981 30.613 1.00 95.19 811 ARG A C 1
ATOM 6365 O O . A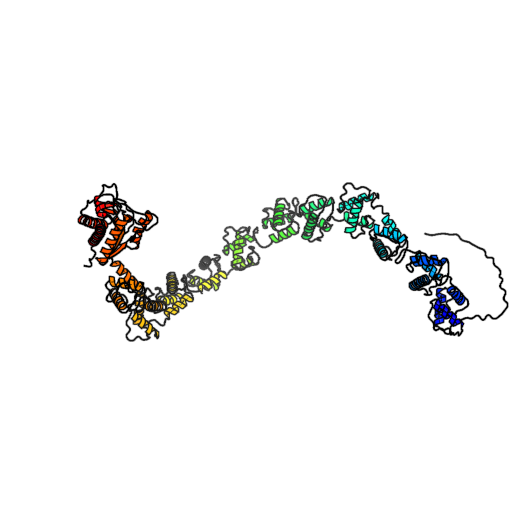RG A 1 811 ? -26.973 -60.058 30.662 1.00 95.19 811 ARG A O 1
ATOM 6372 N N . PHE A 1 812 ? -27.655 -58.169 31.664 1.00 95.88 812 PHE A N 1
ATOM 6373 C CA . PHE A 1 812 ? -27.095 -58.503 32.969 1.00 95.88 812 PHE A CA 1
ATOM 6374 C C . PHE A 1 812 ? -28.114 -59.385 33.691 1.00 95.88 812 PHE A C 1
ATOM 6376 O O . PHE A 1 812 ? -29.173 -58.926 34.104 1.00 95.88 812 PHE A O 1
ATOM 6383 N N . VAL A 1 813 ? -27.854 -60.694 33.746 1.00 95.50 813 VAL A N 1
ATOM 6384 C CA . VAL A 1 813 ? -28.845 -61.684 34.216 1.00 95.50 813 VAL A CA 1
ATOM 6385 C C . VAL A 1 813 ? -28.787 -61.978 35.715 1.00 95.50 813 VAL A C 1
ATOM 6387 O O . VAL A 1 813 ? -29.727 -62.577 36.239 1.00 95.50 813 VAL A O 1
ATOM 6390 N N . GLY A 1 814 ? -27.715 -61.553 36.385 1.00 95.44 814 GLY A N 1
ATOM 6391 C CA . GLY A 1 814 ? -27.420 -61.905 37.772 1.00 95.44 814 GLY A CA 1
ATOM 6392 C C . GLY A 1 814 ? -27.147 -63.395 37.978 1.00 95.44 814 GLY A C 1
ATOM 6393 O O . GLY A 1 814 ? -26.722 -64.099 37.055 1.00 95.44 814 GLY A O 1
ATOM 6394 N N . GLY A 1 815 ? -27.371 -63.877 39.198 1.00 93.75 815 GLY A N 1
ATOM 6395 C CA . GLY A 1 815 ? -27.302 -65.286 39.559 1.00 93.75 815 GLY A CA 1
ATOM 6396 C C . GLY A 1 815 ? -28.261 -66.141 38.727 1.00 93.75 815 GLY A C 1
ATOM 6397 O O . GLY A 1 815 ? -29.404 -65.765 38.459 1.00 93.75 815 GLY A O 1
ATOM 6398 N N . VAL A 1 816 ? -27.792 -67.320 38.312 1.00 95.62 816 VAL A N 1
ATOM 6399 C CA . VAL A 1 816 ? -28.588 -68.303 37.567 1.00 95.62 816 VAL A CA 1
ATOM 6400 C C . VAL A 1 816 ? -28.513 -69.639 38.289 1.00 95.62 816 VAL A C 1
ATOM 6402 O O . VAL A 1 816 ? -27.431 -70.186 38.494 1.00 95.62 816 VAL A O 1
ATOM 6405 N N . GLY A 1 817 ? -29.670 -70.186 38.643 1.00 93.38 817 GLY A N 1
ATOM 6406 C CA . GLY A 1 817 ? -29.785 -71.436 39.387 1.00 93.38 817 GLY A CA 1
ATOM 6407 C C . GLY A 1 817 ? -31.195 -71.999 39.275 1.00 93.38 817 GLY A C 1
ATOM 6408 O O . GLY A 1 817 ? -32.151 -71.250 39.100 1.00 93.38 817 GLY A O 1
ATOM 6409 N N . ASN A 1 818 ? -31.332 -73.328 39.305 1.00 94.12 818 ASN A N 1
ATOM 6410 C CA . ASN A 1 818 ? -32.634 -74.013 39.344 1.00 94.12 818 ASN A CA 1
ATOM 6411 C C . ASN A 1 818 ? -33.654 -73.546 38.274 1.00 94.12 818 ASN A C 1
ATOM 6413 O O . ASN A 1 818 ? -34.859 -73.519 38.515 1.00 94.12 818 ASN A O 1
ATOM 6417 N N . GLY A 1 819 ? -33.164 -73.176 37.082 1.00 93.94 819 GLY A N 1
ATOM 6418 C CA . GLY A 1 819 ? -33.981 -72.707 35.954 1.00 93.94 819 GLY A CA 1
ATOM 6419 C C . GLY A 1 819 ? -34.432 -71.242 36.025 1.00 93.94 819 GLY A C 1
ATOM 6420 O O . GLY A 1 819 ? -35.160 -70.800 35.141 1.00 93.94 819 GLY A O 1
ATOM 6421 N N . MET A 1 820 ? -33.998 -70.491 37.036 1.00 96.19 820 MET A N 1
ATOM 6422 C CA . MET A 1 820 ? -34.353 -69.091 37.260 1.00 96.19 820 MET A CA 1
ATOM 6423 C C . MET A 1 820 ? -33.181 -68.153 36.961 1.00 96.19 820 MET A C 1
ATOM 6425 O O . MET A 1 820 ? -32.018 -68.566 36.973 1.00 96.19 820 MET A O 1
ATOM 6429 N N . LYS A 1 821 ? -33.500 -66.879 36.723 1.00 98.00 821 LYS A N 1
ATOM 6430 C CA . LYS A 1 821 ? -32.540 -65.777 36.605 1.00 98.00 821 LYS A CA 1
ATOM 6431 C C . LYS A 1 821 ? -32.891 -64.723 37.643 1.00 98.00 821 LYS A C 1
ATOM 6433 O O . LYS A 1 821 ? -34.045 -64.308 37.712 1.00 98.00 821 LYS A O 1
ATOM 6438 N N . GLU A 1 822 ? -31.905 -64.277 38.407 1.00 98.25 822 GLU A N 1
ATOM 6439 C CA . GLU A 1 822 ? -32.079 -63.282 39.467 1.00 98.25 822 GLU A CA 1
ATOM 6440 C C . GLU A 1 822 ? -32.817 -62.030 38.972 1.00 98.25 822 GLU A C 1
ATOM 6442 O O . GLU A 1 822 ? -33.788 -61.613 39.602 1.00 98.25 822 GLU A O 1
ATOM 6447 N N . LYS A 1 823 ? -32.434 -61.492 37.803 1.00 97.88 823 LYS A N 1
ATOM 6448 C CA . LYS A 1 823 ? -33.023 -60.262 37.240 1.00 97.88 823 LYS A CA 1
ATOM 6449 C C . LYS A 1 823 ? -34.556 -60.280 37.113 1.00 97.88 823 LYS A C 1
ATOM 6451 O O . LYS A 1 823 ? -35.183 -59.222 37.212 1.00 97.88 823 LYS A O 1
ATOM 6456 N N . ASP A 1 824 ? -35.143 -61.460 36.893 1.00 98.06 824 ASP A N 1
ATOM 6457 C CA . ASP A 1 824 ? -36.584 -61.645 36.706 1.00 98.06 824 ASP A CA 1
ATOM 6458 C C . ASP A 1 824 ? -37.287 -61.699 38.073 1.00 98.06 824 ASP A C 1
ATOM 6460 O O . ASP A 1 824 ? -38.349 -61.108 38.262 1.00 98.06 824 ASP A O 1
ATOM 6464 N N . LEU A 1 825 ? -36.664 -62.365 39.053 1.00 98.19 825 LEU A N 1
ATOM 6465 C CA . LEU A 1 825 ? -37.198 -62.508 40.408 1.00 98.19 825 LEU A CA 1
ATOM 6466 C C . LEU A 1 825 ? -37.226 -61.162 41.135 1.00 98.19 825 LEU A C 1
ATOM 6468 O O . LEU A 1 825 ? -38.234 -60.813 41.745 1.00 98.19 825 LEU A O 1
ATOM 6472 N N . VAL A 1 826 ? -36.138 -60.397 41.045 1.00 98.44 826 VAL A N 1
ATOM 6473 C CA . VAL A 1 826 ? -36.011 -59.115 41.750 1.00 98.44 826 VAL A CA 1
ATOM 6474 C C . VAL A 1 826 ? -36.913 -58.039 41.148 1.00 98.44 826 VAL A C 1
ATOM 6476 O O . VAL A 1 826 ? -37.443 -57.222 41.891 1.00 98.44 826 VAL A O 1
ATOM 6479 N N . LEU A 1 827 ? -37.178 -58.077 39.832 1.00 98.50 827 LEU A N 1
ATOM 6480 C CA . LEU A 1 827 ? -38.145 -57.174 39.196 1.00 98.50 827 LEU A CA 1
ATOM 6481 C C . LEU A 1 827 ? -39.567 -57.411 39.717 1.00 98.50 827 LEU A C 1
ATOM 6483 O O . LEU A 1 827 ? -40.258 -56.447 40.047 1.00 98.50 827 LEU A O 1
ATOM 6487 N N . ASP A 1 828 ? -39.985 -58.678 39.823 1.00 98.06 828 ASP A N 1
ATOM 6488 C CA . ASP A 1 828 ? -41.290 -59.045 40.386 1.00 98.06 828 ASP A CA 1
ATOM 6489 C C . ASP A 1 828 ? -41.442 -58.510 41.825 1.00 98.06 828 ASP A C 1
ATOM 6491 O O . ASP A 1 828 ? -42.453 -57.884 42.153 1.00 98.06 828 ASP A O 1
ATOM 6495 N N . ILE A 1 829 ? -40.419 -58.706 42.667 1.00 98.56 829 ILE A N 1
ATOM 6496 C CA . ILE A 1 829 ? -40.412 -58.263 44.072 1.00 98.56 829 ILE A CA 1
ATOM 6497 C C . ILE A 1 829 ? -40.474 -56.729 44.162 1.00 98.56 829 ILE A C 1
ATOM 6499 O O . ILE A 1 829 ? -41.293 -56.187 44.906 1.00 98.56 829 ILE A O 1
ATOM 6503 N N . SER A 1 830 ? -39.650 -56.014 43.388 1.00 98.56 830 SER A N 1
ATOM 6504 C CA . SER A 1 830 ? -39.588 -54.547 43.405 1.00 98.56 830 SER A CA 1
ATOM 6505 C C . SER A 1 830 ? -40.878 -53.878 42.929 1.00 98.56 830 SER A C 1
ATOM 6507 O O . SER A 1 830 ? -41.311 -52.900 43.538 1.00 98.56 830 SER A O 1
ATOM 6509 N N . LEU A 1 831 ? -41.512 -54.393 41.868 1.00 98.06 831 LEU A N 1
ATOM 6510 C CA . LEU A 1 831 ? -42.798 -53.868 41.390 1.00 98.06 831 LEU A CA 1
ATOM 6511 C C . LEU A 1 831 ? -43.886 -54.042 42.452 1.00 98.06 831 LEU A C 1
ATOM 6513 O O . LEU A 1 831 ? -44.617 -53.097 42.742 1.00 98.06 831 LEU A O 1
ATOM 6517 N N . SER A 1 832 ? -43.937 -55.213 43.093 1.00 98.12 832 SER A N 1
ATOM 6518 C CA . SER A 1 832 ? -44.889 -55.456 44.175 1.00 98.12 832 SER A CA 1
ATOM 6519 C C . SER A 1 832 ? -44.636 -54.563 45.395 1.00 98.12 832 SER A C 1
ATOM 6521 O O . SER A 1 832 ? -45.598 -54.150 46.040 1.00 98.12 832 SER A O 1
ATOM 6523 N N . ALA A 1 833 ? -43.377 -54.255 45.725 1.00 98.06 833 ALA A N 1
ATOM 6524 C CA . ALA A 1 833 ? -43.047 -53.336 46.815 1.00 98.06 833 ALA A CA 1
ATOM 6525 C C . ALA A 1 833 ? -43.501 -51.897 46.511 1.00 98.06 833 ALA A C 1
ATOM 6527 O O . ALA A 1 833 ? -44.117 -51.253 47.359 1.00 98.06 833 ALA A O 1
ATOM 6528 N N . ARG A 1 834 ? -43.258 -51.413 45.285 1.00 97.88 834 ARG A N 1
ATOM 6529 C CA . ARG A 1 834 ? -43.714 -50.094 44.817 1.00 97.88 834 ARG A CA 1
ATOM 6530 C C . ARG A 1 834 ? -45.222 -49.945 44.909 1.00 97.88 834 ARG A C 1
ATOM 6532 O O . ARG A 1 834 ? -45.701 -48.989 45.509 1.00 97.88 834 ARG A O 1
ATOM 6539 N N . ASP A 1 835 ? -45.947 -50.882 44.306 1.00 96.38 835 ASP A N 1
ATOM 6540 C CA . ASP A 1 835 ? -47.405 -50.810 44.227 1.00 96.38 835 ASP A CA 1
ATOM 6541 C C . ASP A 1 835 ? -48.007 -50.842 45.633 1.00 96.38 835 ASP A C 1
ATOM 6543 O O . ASP A 1 835 ? -48.879 -50.043 45.958 1.00 96.38 835 ASP A O 1
ATOM 6547 N N . TYR A 1 836 ? -47.461 -51.676 46.526 1.00 96.75 836 TYR A N 1
ATOM 6548 C CA . TYR A 1 836 ? -47.931 -51.724 47.905 1.00 96.75 836 TYR A CA 1
ATOM 6549 C C . TYR A 1 836 ? -47.686 -50.417 48.674 1.00 96.75 836 TYR A C 1
ATOM 6551 O O . TYR A 1 836 ? -48.577 -49.990 49.412 1.00 96.75 836 TYR A O 1
ATOM 6559 N N . LEU A 1 837 ? -46.518 -49.781 48.503 1.00 95.44 837 LEU A N 1
ATOM 6560 C CA . LEU A 1 837 ? -46.210 -48.481 49.111 1.00 95.44 837 LEU A CA 1
ATOM 6561 C C . LEU A 1 837 ? -47.190 -47.399 48.638 1.00 95.44 837 LEU A C 1
ATOM 6563 O O . LEU A 1 837 ? -47.819 -46.754 49.474 1.00 95.44 837 LEU A O 1
ATOM 6567 N N . LEU A 1 838 ? -47.359 -47.252 47.320 1.00 90.44 838 LEU A N 1
ATOM 6568 C CA . LEU A 1 838 ? -48.225 -46.230 46.721 1.00 90.44 838 LEU A CA 1
ATOM 6569 C C . LEU A 1 838 ? -49.710 -46.441 47.057 1.00 90.44 838 LEU A C 1
ATOM 6571 O O . LEU A 1 838 ? -50.432 -45.478 47.305 1.00 90.44 838 LEU A O 1
ATOM 6575 N N . ASP A 1 839 ? -50.171 -47.693 47.116 1.00 90.38 839 ASP A N 1
ATOM 6576 C CA . ASP A 1 839 ? -51.579 -48.000 47.387 1.00 90.38 839 ASP A CA 1
ATOM 6577 C C . ASP A 1 839 ? -51.952 -47.861 48.874 1.00 90.38 839 ASP A C 1
ATOM 6579 O O . ASP A 1 839 ? -53.112 -47.595 49.205 1.00 90.38 839 ASP A O 1
ATOM 6583 N N . ASN A 1 840 ? -51.004 -48.078 49.797 1.00 90.12 840 ASN A N 1
ATOM 6584 C CA . ASN A 1 840 ? -51.310 -48.223 51.229 1.00 90.12 840 ASN A CA 1
ATOM 6585 C C . ASN A 1 840 ? -50.721 -47.131 52.125 1.00 90.12 840 ASN A C 1
ATOM 6587 O O . ASN A 1 840 ? -51.097 -47.092 53.296 1.00 90.12 840 ASN A O 1
ATOM 6591 N N . TYR A 1 841 ? -49.854 -46.250 51.629 1.00 85.56 841 TYR A N 1
ATOM 6592 C CA . TYR A 1 841 ? -49.241 -45.195 52.439 1.00 85.56 841 TYR A CA 1
ATOM 6593 C C . TYR A 1 841 ? -49.413 -43.813 51.799 1.00 85.56 841 TYR A C 1
ATOM 6595 O O . TYR A 1 841 ? -49.549 -43.686 50.585 1.00 85.56 841 TYR A O 1
ATOM 6603 N N . SER A 1 842 ? -49.481 -42.772 52.628 1.00 79.38 842 SER A N 1
ATOM 6604 C CA . SER A 1 842 ? -49.601 -41.368 52.207 1.00 79.38 842 SER A CA 1
ATOM 6605 C C . SER A 1 842 ? -48.306 -40.617 52.473 1.00 79.38 842 SER A C 1
ATOM 6607 O O . SER A 1 842 ? -47.536 -40.983 53.362 1.00 79.38 842 SER A O 1
ATOM 6609 N N . GLY A 1 843 ? -48.077 -39.550 51.703 1.00 81.06 843 GLY A N 1
ATOM 6610 C CA . GLY A 1 843 ? -46.841 -38.772 51.791 1.00 81.06 843 GLY A CA 1
ATOM 6611 C C . GLY A 1 843 ? -45.620 -39.579 51.356 1.00 81.06 843 GLY A C 1
ATOM 6612 O O . GLY A 1 843 ? -44.539 -39.375 51.896 1.00 81.06 843 GLY A O 1
ATOM 6613 N N . VAL A 1 844 ? -45.803 -40.520 50.427 1.00 88.19 844 VAL A N 1
ATOM 6614 C CA . VAL A 1 844 ? -44.732 -41.323 49.841 1.00 88.19 844 VAL A CA 1
ATOM 6615 C C . VAL A 1 844 ? -44.808 -41.230 48.324 1.00 88.19 844 VAL A C 1
ATOM 6617 O O . VAL A 1 844 ? -45.896 -41.305 47.753 1.00 88.19 844 VAL A O 1
ATOM 6620 N N . ASP A 1 845 ? -43.654 -41.094 47.688 1.00 89.25 845 ASP A N 1
ATOM 6621 C CA . ASP A 1 845 ? -43.501 -41.283 46.250 1.00 89.25 845 ASP A CA 1
ATOM 6622 C C . ASP A 1 845 ? -42.434 -42.351 46.009 1.00 89.25 845 ASP A C 1
ATOM 6624 O O . ASP A 1 845 ? -41.484 -42.494 46.786 1.00 89.25 845 ASP A O 1
ATOM 6628 N N . VAL A 1 846 ? -42.610 -43.152 44.960 1.00 94.94 846 VAL A N 1
ATOM 6629 C CA . VAL A 1 846 ? -41.759 -44.313 44.699 1.00 94.94 846 VAL A CA 1
ATOM 6630 C C . VAL A 1 846 ? -41.333 -44.352 43.244 1.00 94.94 846 VAL A C 1
ATOM 6632 O O . VAL A 1 846 ? -42.151 -44.502 42.335 1.00 94.94 846 VAL A O 1
ATOM 6635 N N . LYS A 1 847 ? -40.018 -44.331 43.030 1.00 96.56 847 LYS A N 1
ATOM 6636 C CA . LYS A 1 847 ? -39.400 -44.442 41.707 1.00 96.56 847 LYS A CA 1
ATOM 6637 C C . LYS A 1 847 ? -38.514 -45.674 41.636 1.00 96.56 847 LYS A C 1
ATOM 6639 O O . LYS A 1 847 ? -37.903 -46.070 42.626 1.00 96.56 847 LYS A O 1
ATOM 6644 N N . LEU A 1 848 ? -38.467 -46.301 40.461 1.00 98.19 848 LEU A N 1
ATOM 6645 C CA . LEU A 1 848 ? -37.625 -47.470 40.220 1.00 98.19 848 LEU A CA 1
ATOM 6646 C C . LEU A 1 848 ? -36.502 -47.140 39.251 1.00 98.19 848 LEU A C 1
ATOM 6648 O O . LEU A 1 848 ? -36.713 -46.371 38.312 1.00 98.19 848 LEU A O 1
ATOM 6652 N N . SER A 1 849 ? -35.354 -47.800 39.425 1.00 97.44 849 SER A N 1
ATOM 6653 C CA . SER A 1 849 ? -34.293 -47.784 38.410 1.00 97.44 849 SER A CA 1
ATOM 6654 C C . SER A 1 849 ? -34.786 -48.391 37.091 1.00 97.44 849 SER A C 1
ATOM 6656 O O . SER A 1 849 ? -34.517 -47.853 36.025 1.00 97.44 849 SER A O 1
ATOM 6658 N N . ARG A 1 850 ? -35.600 -49.455 37.154 1.00 98.06 850 ARG A N 1
ATOM 6659 C CA . ARG A 1 850 ? -36.279 -50.062 35.999 1.00 98.06 850 ARG A CA 1
ATOM 6660 C C . ARG A 1 850 ? -37.644 -50.643 36.370 1.00 98.06 850 ARG A C 1
ATOM 6662 O O . ARG A 1 850 ? -37.814 -51.214 37.442 1.00 98.06 850 ARG A O 1
ATOM 6669 N N . THR A 1 851 ? -38.611 -50.553 35.459 1.00 97.19 851 THR A N 1
ATOM 6670 C CA . THR A 1 851 ? -39.951 -51.170 35.598 1.00 97.19 851 THR A CA 1
ATOM 6671 C C . THR A 1 851 ? -40.179 -52.337 34.632 1.00 97.19 851 THR A C 1
ATOM 6673 O O . THR A 1 851 ? -41.191 -53.030 34.722 1.00 97.19 851 THR A O 1
ATOM 6676 N N . THR A 1 852 ? -39.226 -52.584 33.732 1.00 97.00 852 THR A N 1
ATOM 6677 C CA . THR A 1 852 ? -39.219 -53.675 32.749 1.00 97.00 852 THR A CA 1
ATOM 6678 C C . THR A 1 852 ? -37.855 -54.379 32.734 1.00 97.00 852 THR A C 1
ATOM 6680 O O . THR A 1 852 ? -36.915 -53.969 33.421 1.00 97.00 852 THR A O 1
ATOM 6683 N N . ASP A 1 853 ? -37.726 -55.465 31.966 1.00 97.19 853 ASP A N 1
ATOM 6684 C CA . ASP A 1 853 ? -36.447 -56.157 31.757 1.00 97.19 853 ASP A CA 1
ATOM 6685 C C . ASP A 1 853 ? -35.556 -55.369 30.782 1.00 97.19 853 ASP A C 1
ATOM 6687 O O . ASP A 1 853 ? -35.599 -55.583 29.572 1.00 97.19 853 ASP A O 1
ATOM 6691 N N . VAL A 1 854 ? -34.794 -54.414 31.316 1.00 96.31 854 VAL A N 1
ATOM 6692 C CA . VAL A 1 854 ? -33.924 -53.514 30.549 1.00 96.31 854 VAL A CA 1
ATOM 6693 C C . VAL A 1 854 ? -32.616 -53.267 31.306 1.00 96.31 854 VAL A C 1
ATOM 6695 O O . VAL A 1 854 ? -32.620 -53.228 32.538 1.00 96.31 854 VAL A O 1
ATOM 6698 N N . GLU A 1 855 ? -31.510 -53.138 30.576 1.00 95.56 855 GLU A N 1
ATOM 6699 C CA . GLU A 1 855 ? -30.263 -52.543 31.074 1.00 95.56 855 GLU A CA 1
ATOM 6700 C C . GLU A 1 855 ? -30.339 -51.003 30.996 1.00 95.56 855 GLU A C 1
ATOM 6702 O O . GLU A 1 855 ? -30.978 -50.463 30.096 1.00 95.56 855 GLU A O 1
ATOM 6707 N N . LEU A 1 856 ? -29.713 -50.286 31.927 1.00 94.69 856 LEU A N 1
ATOM 6708 C CA . LEU A 1 856 ? -29.735 -48.816 31.990 1.00 94.69 856 LEU A CA 1
ATOM 6709 C C . LEU A 1 856 ? -28.553 -48.170 31.266 1.00 94.69 856 LEU A C 1
ATOM 6711 O O . LEU A 1 856 ? -28.631 -47.004 30.891 1.00 94.69 856 LEU A O 1
ATOM 6715 N N . ALA A 1 857 ? -27.489 -48.937 31.030 1.00 93.56 857 ALA A N 1
ATOM 6716 C CA . ALA A 1 857 ? -26.342 -48.501 30.247 1.00 93.56 857 ALA A CA 1
ATOM 6717 C C . ALA A 1 857 ? -25.718 -49.651 29.440 1.00 93.56 857 ALA A C 1
ATOM 6719 O O . ALA A 1 857 ? -26.096 -50.826 29.553 1.00 93.56 857 ALA A O 1
ATOM 6720 N N . GLU A 1 858 ? -24.747 -49.310 28.590 1.00 90.00 858 GLU A N 1
ATOM 6721 C CA . GLU A 1 858 ? -24.092 -50.288 27.726 1.00 90.00 858 GLU A CA 1
ATOM 6722 C C . GLU A 1 858 ? -23.222 -51.279 28.517 1.00 90.00 858 GLU A C 1
ATOM 6724 O O . GLU A 1 858 ? -23.363 -52.500 28.362 1.00 90.00 858 GLU A O 1
ATOM 6729 N N . ASP A 1 859 ? -22.376 -50.782 29.417 1.00 93.56 859 ASP A N 1
ATOM 6730 C CA . ASP A 1 859 ? -21.535 -51.607 30.279 1.00 93.56 859 ASP A CA 1
ATOM 6731 C C . ASP A 1 859 ? -22.046 -51.692 31.724 1.00 93.56 859 ASP A C 1
ATOM 6733 O O . ASP A 1 859 ? -22.834 -50.882 32.202 1.00 93.56 859 ASP A O 1
ATOM 6737 N N . LEU A 1 860 ? -21.569 -52.711 32.441 1.00 90.25 860 LEU A N 1
ATOM 6738 C CA . LEU A 1 860 ? -22.009 -53.006 33.803 1.00 90.25 860 LEU A CA 1
ATOM 6739 C C . LEU A 1 860 ? -21.613 -51.917 34.815 1.00 90.25 860 LEU A C 1
ATOM 6741 O O . LEU A 1 860 ? -22.296 -51.740 35.818 1.00 90.25 860 LEU A O 1
ATOM 6745 N N . THR A 1 861 ? -20.494 -51.219 34.607 1.00 91.56 861 THR A N 1
ATOM 6746 C CA . THR A 1 861 ? -20.039 -50.188 35.551 1.00 91.56 861 THR A CA 1
ATOM 6747 C C . THR A 1 861 ? -20.887 -48.935 35.412 1.00 91.56 861 THR A C 1
ATOM 6749 O O . THR A 1 861 ? -21.313 -48.392 36.432 1.00 91.56 861 THR A O 1
ATOM 6752 N N . GLU A 1 862 ? -21.157 -48.510 34.178 1.00 91.81 862 GLU A N 1
ATOM 6753 C CA . GLU A 1 862 ? -22.076 -47.410 33.887 1.00 91.81 862 GLU A CA 1
ATOM 6754 C C . GLU A 1 862 ? -23.503 -47.746 34.320 1.00 91.81 862 GLU A C 1
ATOM 6756 O O . GLU A 1 862 ? -24.145 -46.912 34.946 1.00 91.81 862 GLU A O 1
ATOM 6761 N N . ASP A 1 863 ? -23.966 -48.983 34.115 1.00 96.31 863 ASP A N 1
ATOM 6762 C CA . ASP A 1 863 ? -25.303 -49.417 34.544 1.00 96.31 863 ASP A CA 1
ATOM 6763 C C . ASP A 1 863 ? -25.466 -49.286 36.066 1.00 96.31 863 ASP A C 1
ATOM 6765 O O . ASP A 1 863 ? -26.469 -48.769 36.555 1.00 96.31 863 ASP A O 1
ATOM 6769 N N . LEU A 1 864 ? -24.441 -49.681 36.830 1.00 94.75 864 LEU A N 1
ATOM 6770 C CA . LEU A 1 864 ? -24.429 -49.520 38.283 1.00 94.75 864 LEU A CA 1
ATOM 6771 C C . LEU A 1 864 ? -24.357 -48.047 38.721 1.00 94.75 864 LEU A C 1
ATOM 6773 O O . LEU A 1 864 ? -24.977 -47.690 39.722 1.00 94.75 864 LEU A O 1
ATOM 6777 N N . LEU A 1 865 ? -23.611 -47.201 38.001 1.00 95.75 865 LEU A N 1
ATOM 6778 C CA . LEU A 1 865 ? -23.526 -45.765 38.293 1.00 95.75 865 LEU A CA 1
ATOM 6779 C C . LEU A 1 865 ? -24.836 -45.041 37.977 1.00 95.75 865 LEU A C 1
ATOM 6781 O O . LEU A 1 865 ? -25.253 -44.191 38.764 1.00 95.75 865 LEU A O 1
ATOM 6785 N N . GLU A 1 866 ? -25.502 -45.401 36.880 1.00 97.12 866 GLU A N 1
ATOM 6786 C CA . GLU A 1 866 ? -26.771 -44.803 36.469 1.00 97.12 866 GLU A CA 1
ATOM 6787 C C . GLU A 1 866 ? -27.855 -45.050 37.522 1.00 97.12 866 GLU A C 1
ATOM 6789 O O . GLU A 1 866 ? -28.588 -44.132 37.874 1.00 97.12 866 GLU A O 1
ATOM 6794 N N . ARG A 1 867 ? -27.890 -46.237 38.143 1.00 98.12 867 ARG A N 1
ATOM 6795 C CA . ARG A 1 867 ? -28.823 -46.543 39.248 1.00 98.12 867 ARG A CA 1
ATOM 6796 C C . ARG A 1 867 ? -28.688 -45.570 40.417 1.00 98.12 867 ARG A C 1
ATOM 6798 O O . ARG A 1 867 ? -29.690 -45.037 40.890 1.00 98.12 867 ARG A O 1
ATOM 6805 N N . SER A 1 868 ? -27.459 -45.324 40.880 1.00 96.94 868 SER A N 1
ATOM 6806 C CA . SER A 1 868 ? -27.206 -44.347 41.947 1.00 96.94 868 SER A CA 1
ATOM 6807 C C . SER A 1 868 ? -27.483 -42.919 41.487 1.00 96.94 868 SER A C 1
ATOM 6809 O O . SER A 1 868 ? -28.048 -42.138 42.247 1.00 96.94 868 SER A O 1
ATOM 6811 N N . LYS A 1 869 ? -27.121 -42.575 40.245 1.00 96.94 869 LYS A N 1
ATOM 6812 C CA . LYS A 1 869 ? -27.356 -41.250 39.667 1.00 96.94 869 LYS A CA 1
ATOM 6813 C C . LYS A 1 869 ? -28.848 -40.929 39.594 1.00 96.94 869 LYS A C 1
ATOM 6815 O O . LYS A 1 869 ? -29.253 -39.880 40.071 1.00 96.94 869 LYS A O 1
ATOM 6820 N N . MET A 1 870 ? -29.671 -41.847 39.092 1.00 97.69 870 MET A N 1
ATOM 6821 C CA . MET A 1 870 ? -31.125 -41.684 39.028 1.00 97.69 870 MET A CA 1
ATOM 6822 C C . MET A 1 870 ? -31.751 -41.429 40.406 1.00 97.69 870 MET A C 1
ATOM 6824 O O . MET A 1 870 ? -32.696 -40.647 40.505 1.00 97.69 870 MET A O 1
ATOM 6828 N N . ALA A 1 871 ? -31.242 -42.081 41.456 1.00 97.19 871 ALA A N 1
ATOM 6829 C CA . ALA A 1 871 ? -31.693 -41.861 42.828 1.00 97.19 871 ALA A CA 1
ATOM 6830 C C . ALA A 1 871 ? -31.244 -40.497 43.375 1.00 97.19 871 ALA A C 1
ATOM 6832 O O . ALA A 1 871 ? -32.034 -39.804 44.013 1.00 97.19 871 ALA A O 1
ATOM 6833 N N . ASN A 1 872 ? -29.995 -40.105 43.108 1.00 96.50 872 ASN A N 1
ATOM 6834 C CA . ASN A 1 872 ? -29.428 -38.830 43.548 1.00 96.50 872 ASN A CA 1
ATOM 6835 C C . ASN A 1 872 ? -30.098 -37.636 42.854 1.00 96.50 872 ASN A C 1
ATOM 6837 O O . ASN A 1 872 ? -30.468 -36.682 43.526 1.00 96.50 872 ASN A O 1
ATOM 6841 N N . ASP A 1 873 ? -30.293 -37.706 41.535 1.00 93.50 873 ASP A N 1
ATOM 6842 C CA . ASP A 1 873 ? -30.922 -36.648 40.731 1.00 93.50 873 ASP A CA 1
ATOM 6843 C C . ASP A 1 873 ? -32.400 -36.453 41.085 1.00 93.50 873 ASP A C 1
ATOM 6845 O O . ASP A 1 873 ? -32.949 -35.369 40.922 1.00 93.50 873 ASP A O 1
ATOM 6849 N N . TRP A 1 874 ? -33.061 -37.514 41.551 1.00 93.12 874 TRP A N 1
ATOM 6850 C CA . TRP A 1 874 ? -34.431 -37.444 42.055 1.00 93.12 874 TRP A CA 1
ATOM 6851 C C . TRP A 1 874 ? -34.501 -37.040 43.536 1.00 93.12 874 TRP A C 1
ATOM 6853 O O . TRP A 1 874 ? -35.593 -36.914 44.092 1.00 93.12 874 TRP A O 1
ATOM 6863 N N . GLU A 1 875 ? -33.340 -36.835 44.166 1.00 92.50 875 GLU A N 1
ATOM 6864 C CA . GLU A 1 875 ? -33.192 -36.490 45.579 1.00 92.50 875 GLU A CA 1
ATOM 6865 C C . GLU A 1 875 ? -33.956 -37.470 46.479 1.00 92.50 875 GLU A C 1
ATOM 6867 O O . GLU A 1 875 ? -34.755 -37.072 47.323 1.00 92.50 875 GLU A O 1
ATOM 6872 N N . ALA A 1 876 ? -33.769 -38.775 46.254 1.00 94.94 876 ALA A N 1
ATOM 6873 C CA . ALA A 1 876 ? -34.449 -39.790 47.052 1.00 94.94 876 ALA A CA 1
ATOM 6874 C C . ALA A 1 876 ? -34.068 -39.687 48.539 1.00 94.94 876 ALA A C 1
ATOM 6876 O O . ALA A 1 876 ? -32.896 -39.512 48.874 1.00 94.94 876 ALA A O 1
ATOM 6877 N N . ASP A 1 877 ? -35.034 -39.897 49.431 1.00 94.56 877 ASP A N 1
ATOM 6878 C CA . ASP A 1 877 ? -34.807 -39.963 50.878 1.00 94.56 877 ASP A CA 1
ATOM 6879 C C . ASP A 1 877 ? -34.253 -41.325 51.310 1.00 94.56 877 ASP A C 1
ATOM 6881 O O . ASP A 1 877 ? -33.526 -41.434 52.304 1.00 94.56 877 ASP A O 1
ATOM 6885 N N . TYR A 1 878 ? -34.589 -42.385 50.567 1.00 97.50 878 TYR A N 1
ATOM 6886 C CA . TYR A 1 878 ? -34.122 -43.736 50.853 1.00 97.50 878 TYR A CA 1
ATOM 6887 C C . TYR A 1 878 ? -33.901 -44.570 49.594 1.00 97.50 878 TYR A C 1
ATOM 6889 O O . TYR A 1 878 ? -34.738 -44.578 48.692 1.00 97.50 878 TYR A O 1
ATOM 6897 N N . PHE A 1 879 ? -32.796 -45.318 49.560 1.00 98.44 879 PHE A N 1
ATOM 6898 C CA . PHE A 1 879 ? -32.455 -46.221 48.461 1.00 98.44 879 PHE A CA 1
ATOM 6899 C C . PHE A 1 879 ? -32.493 -47.689 48.901 1.00 98.44 879 PHE A C 1
ATOM 6901 O O . PHE A 1 879 ? -31.864 -48.073 49.892 1.00 98.44 879 PHE A O 1
ATOM 6908 N N . VAL A 1 880 ? -33.189 -48.530 48.132 1.00 98.50 880 VAL A N 1
ATOM 6909 C CA . VAL A 1 880 ? -33.335 -49.968 48.403 1.00 98.50 880 VAL A CA 1
ATOM 6910 C C . VAL A 1 880 ? -33.026 -50.771 47.149 1.00 98.50 880 VAL A C 1
ATOM 6912 O O . VAL A 1 880 ? -33.829 -50.797 46.222 1.00 98.50 880 VAL A O 1
ATOM 6915 N N . SER A 1 881 ? -31.895 -51.473 47.135 1.00 98.62 881 SER A N 1
ATOM 6916 C CA . SER A 1 881 ? -31.559 -52.415 46.063 1.00 98.62 881 SER A CA 1
ATOM 6917 C C . SER A 1 881 ? -31.985 -53.834 46.435 1.00 98.62 881 SER A C 1
ATOM 6919 O O . SER A 1 881 ? -31.753 -54.291 47.557 1.00 98.62 881 SER A O 1
ATOM 6921 N N . ILE A 1 882 ? -32.651 -54.524 45.512 1.00 98.75 882 ILE A N 1
ATOM 6922 C CA . ILE A 1 882 ? -33.232 -55.853 45.728 1.00 98.75 882 ILE A CA 1
ATOM 6923 C C . ILE A 1 882 ? -32.515 -56.863 44.833 1.00 98.75 882 ILE A C 1
ATOM 6925 O O . ILE A 1 882 ? -32.486 -56.713 43.611 1.00 98.75 882 ILE A O 1
ATOM 6929 N N . HIS A 1 883 ? -31.967 -57.897 45.465 1.00 98.69 883 HIS A N 1
ATOM 6930 C CA . HIS A 1 883 ? -31.130 -58.940 44.882 1.00 98.69 883 HIS A CA 1
ATOM 6931 C C . HIS A 1 883 ? -31.526 -60.340 45.386 1.00 98.69 883 HIS A C 1
ATOM 6933 O O . HIS A 1 883 ? -32.299 -60.481 46.340 1.00 98.69 883 HIS A O 1
ATOM 6939 N N . THR A 1 884 ? -31.013 -61.386 44.733 1.00 97.31 884 THR A N 1
ATOM 6940 C CA . THR A 1 884 ? -31.034 -62.770 45.245 1.00 97.31 884 THR A CA 1
ATOM 6941 C C . THR A 1 884 ? -29.651 -63.378 45.071 1.00 97.31 884 THR A C 1
ATOM 6943 O O . THR A 1 884 ? -29.073 -63.283 43.989 1.00 97.31 884 THR A O 1
ATOM 6946 N N . ASN A 1 885 ? -29.154 -64.097 46.068 1.00 95.81 885 ASN A N 1
ATOM 6947 C CA . ASN A 1 885 ? -27.756 -64.501 46.095 1.00 95.81 885 ASN A CA 1
ATOM 6948 C C . ASN A 1 885 ? -27.502 -65.790 45.286 1.00 95.81 885 ASN A C 1
ATOM 6950 O O . ASN A 1 885 ? -28.423 -66.541 44.959 1.00 95.81 885 ASN A O 1
ATOM 6954 N N . ALA A 1 886 ? -26.238 -66.082 44.976 1.00 94.44 886 ALA A N 1
ATOM 6955 C CA . ALA A 1 886 ? -25.795 -67.337 44.367 1.00 94.44 886 ALA A CA 1
ATOM 6956 C C . ALA A 1 886 ? -24.341 -67.624 44.767 1.00 94.44 886 ALA A C 1
ATOM 6958 O O . ALA A 1 886 ? -23.506 -66.718 44.744 1.00 94.44 886 ALA A O 1
ATOM 6959 N N . PHE A 1 887 ? -23.992 -68.871 45.105 1.00 92.62 887 PHE A N 1
ATOM 6960 C CA . PHE A 1 887 ? -22.612 -69.183 45.497 1.00 92.62 887 PHE A CA 1
ATOM 6961 C C . PHE A 1 887 ? -22.109 -70.570 45.077 1.00 92.62 887 PHE A C 1
ATOM 6963 O O . PHE A 1 887 ? -21.248 -70.678 44.204 1.00 92.62 887 PHE A O 1
ATOM 6970 N N . ASN A 1 888 ? -22.545 -71.634 45.756 1.00 92.62 888 ASN A N 1
ATOM 6971 C CA . ASN A 1 888 ? -22.026 -72.997 45.565 1.00 92.62 888 ASN A CA 1
ATOM 6972 C C . ASN A 1 888 ? -23.095 -74.096 45.703 1.00 92.62 888 ASN A C 1
ATOM 6974 O O . ASN A 1 888 ? -22.757 -75.264 45.915 1.00 92.62 888 ASN A O 1
ATOM 6978 N N . GLY A 1 889 ? -24.370 -73.711 45.673 1.00 90.56 889 GLY A N 1
ATOM 6979 C CA . GLY A 1 889 ? -25.530 -74.575 45.889 1.00 90.56 889 GLY A CA 1
ATOM 6980 C C . GLY A 1 889 ? -25.736 -75.092 47.318 1.00 90.56 889 GLY A C 1
ATOM 6981 O O . GLY A 1 889 ? -26.632 -75.903 47.537 1.00 90.56 889 GLY A O 1
ATOM 6982 N N . ARG A 1 890 ? -24.919 -74.673 48.298 1.00 93.56 890 ARG A N 1
ATOM 6983 C CA . ARG A 1 890 ? -25.086 -75.015 49.730 1.00 93.56 890 ARG A CA 1
ATOM 6984 C C . ARG A 1 890 ? -25.412 -73.814 50.615 1.00 93.56 890 ARG A C 1
ATOM 6986 O O . ARG A 1 890 ? -26.029 -73.984 51.665 1.00 93.56 890 ARG A O 1
ATOM 6993 N N . ALA A 1 891 ? -24.915 -72.631 50.260 1.00 94.88 891 ALA A N 1
ATOM 6994 C CA . ALA A 1 891 ? -25.262 -71.403 50.966 1.00 94.88 891 ALA A CA 1
ATOM 6995 C C . ALA A 1 891 ? -26.752 -71.101 50.762 1.00 94.88 891 ALA A C 1
ATOM 6997 O O . ALA A 1 891 ? -27.249 -71.291 49.663 1.00 94.88 891 ALA A O 1
ATOM 6998 N N . HIS A 1 892 ? -27.438 -70.684 51.822 1.00 96.56 892 HIS A N 1
ATOM 6999 C CA . HIS A 1 892 ? -28.874 -70.409 51.835 1.00 96.56 892 HIS A CA 1
ATOM 7000 C C . HIS A 1 892 ? -29.205 -69.384 52.916 1.00 96.56 892 HIS A C 1
ATOM 7002 O O . HIS A 1 892 ? -28.395 -69.189 53.839 1.00 96.56 892 HIS A O 1
ATOM 7008 N N . GLY A 1 893 ? -30.379 -68.764 52.808 1.00 97.31 893 GLY A N 1
ATOM 7009 C CA . GLY A 1 893 ? -30.893 -67.783 53.759 1.00 97.31 893 GLY A CA 1
ATOM 7010 C C . GLY A 1 893 ? -30.811 -66.329 53.289 1.00 97.31 893 GLY A C 1
ATOM 7011 O O . GLY A 1 893 ? -30.423 -66.045 52.161 1.00 97.31 893 GLY A O 1
ATOM 7012 N N . PHE A 1 894 ? -31.171 -65.402 54.174 1.00 98.31 894 PHE A N 1
ATOM 7013 C CA . PHE A 1 894 ? -31.273 -63.969 53.881 1.00 98.31 894 PHE A CA 1
ATOM 7014 C C . PHE A 1 894 ? -30.105 -63.173 54.467 1.00 98.31 894 PHE A C 1
ATOM 7016 O O . PHE A 1 894 ? -29.678 -63.422 55.595 1.00 98.31 894 PHE A O 1
ATOM 7023 N N . GLU A 1 895 ? -29.611 -62.194 53.711 1.00 98.19 895 GLU A N 1
ATOM 7024 C CA . GLU A 1 895 ? -28.623 -61.215 54.170 1.00 98.19 895 GLU A CA 1
ATOM 7025 C C . GLU A 1 895 ? -28.977 -59.802 53.698 1.00 98.19 895 GLU A C 1
ATOM 7027 O O . GLU A 1 895 ? -29.631 -59.608 52.676 1.00 98.19 895 GLU A O 1
ATOM 7032 N N . SER A 1 896 ? -28.529 -58.799 54.454 1.00 98.44 896 SER A N 1
ATOM 7033 C CA . SER A 1 896 ? -28.648 -57.392 54.059 1.00 98.44 896 SER A CA 1
ATOM 7034 C C . SER A 1 896 ? -27.297 -56.699 54.110 1.00 98.44 896 SER A C 1
ATOM 7036 O O . SER A 1 896 ? -26.447 -57.052 54.930 1.00 98.44 896 SER A O 1
ATOM 7038 N N . PHE A 1 897 ? -27.118 -55.682 53.276 1.00 98.69 897 PHE A N 1
ATOM 7039 C CA . PHE A 1 897 ? -25.879 -54.931 53.155 1.00 98.69 897 PHE A CA 1
ATOM 7040 C C . PHE A 1 897 ? -26.115 -53.427 53.226 1.00 98.69 897 PHE A C 1
ATOM 7042 O O . PHE A 1 897 ? -27.021 -52.898 52.589 1.00 98.69 897 PHE A O 1
ATOM 7049 N N . ILE A 1 898 ? -25.229 -52.739 53.938 1.00 98.50 898 ILE A N 1
ATOM 7050 C CA . ILE A 1 898 ? -25.001 -51.295 53.806 1.00 98.50 898 ILE A CA 1
ATOM 7051 C C . ILE A 1 898 ? -23.556 -51.047 53.363 1.00 98.50 898 ILE A C 1
ATOM 7053 O O . ILE A 1 898 ? -22.734 -51.969 53.345 1.00 98.50 898 ILE A O 1
ATOM 7057 N N . PHE A 1 899 ? -23.225 -49.814 52.984 1.00 98.00 899 PHE A N 1
ATOM 7058 C CA . PHE A 1 899 ? -21.863 -49.481 52.576 1.00 98.00 899 PHE A CA 1
ATOM 7059 C C . PHE A 1 899 ? -20.863 -49.673 53.734 1.00 98.00 899 PHE A C 1
ATOM 7061 O O . PHE A 1 899 ? -21.101 -49.212 54.846 1.00 98.00 899 PHE A O 1
ATOM 7068 N N . ASN A 1 900 ? -19.725 -50.323 53.469 1.00 95.44 900 ASN A N 1
ATOM 7069 C CA . ASN A 1 900 ? -18.652 -50.553 54.453 1.00 95.44 900 ASN A CA 1
ATOM 7070 C C . ASN A 1 900 ? -17.702 -49.362 54.676 1.00 95.44 900 ASN A C 1
ATOM 7072 O O . ASN A 1 900 ? -16.656 -49.514 55.310 1.00 95.44 900 ASN A O 1
ATOM 7076 N N . GLY A 1 901 ? -18.036 -48.194 54.126 1.00 91.31 901 GLY A N 1
ATOM 7077 C CA . GLY A 1 901 ? -17.393 -46.927 54.453 1.00 91.31 901 GLY A CA 1
ATOM 7078 C C . GLY A 1 901 ? -18.117 -46.187 55.578 1.00 91.31 901 GLY A C 1
ATOM 7079 O O . GLY A 1 901 ? -18.727 -46.781 56.465 1.00 91.31 901 GLY A O 1
ATOM 7080 N N . ASN A 1 902 ? -18.040 -44.858 55.555 1.00 90.69 902 ASN A N 1
ATOM 7081 C CA . ASN A 1 902 ? -18.721 -44.035 56.547 1.00 90.69 902 ASN A CA 1
ATOM 7082 C C . ASN A 1 902 ? -20.217 -43.925 56.213 1.00 90.69 902 ASN A C 1
ATOM 7084 O O . ASN A 1 902 ? -20.582 -43.276 55.237 1.00 90.69 902 ASN A O 1
ATOM 7088 N N . VAL A 1 903 ? -21.069 -44.535 57.036 1.00 92.31 903 VAL A N 1
ATOM 7089 C CA . VAL A 1 903 ? -22.535 -44.472 56.935 1.00 92.31 903 VAL A CA 1
ATOM 7090 C C . VAL A 1 903 ? -23.129 -43.902 58.219 1.00 92.31 903 VAL A C 1
ATOM 7092 O O . VAL A 1 903 ? -22.578 -44.079 59.308 1.00 92.31 903 VAL A O 1
ATOM 7095 N N . SER A 1 904 ? -24.266 -43.217 58.104 1.00 90.44 904 SER A N 1
ATOM 7096 C CA . SER A 1 904 ? -24.918 -42.590 59.255 1.00 90.44 904 SER A CA 1
ATOM 7097 C C . SER A 1 904 ? -25.452 -43.628 60.255 1.00 90.44 904 SER A C 1
ATOM 7099 O O . SER A 1 904 ? -25.818 -44.748 59.888 1.00 90.44 904 SER A O 1
ATOM 7101 N N . SER A 1 905 ? -25.589 -43.243 61.528 1.00 90.19 905 SER A N 1
ATOM 7102 C CA . SER A 1 905 ? -26.268 -44.078 62.533 1.00 90.19 905 SER A CA 1
ATOM 7103 C C . SER A 1 905 ? -27.721 -44.382 62.154 1.00 90.19 905 SER A C 1
ATOM 7105 O O . SER A 1 905 ? -28.247 -45.424 62.535 1.00 90.19 905 SER A O 1
ATOM 7107 N N . ALA A 1 906 ? -28.367 -43.490 61.392 1.00 87.00 906 ALA A N 1
ATOM 7108 C CA . ALA A 1 906 ? -29.703 -43.725 60.858 1.00 87.00 906 ALA A CA 1
ATOM 7109 C C . ALA A 1 906 ? -29.689 -44.882 59.852 1.00 87.00 906 ALA A C 1
ATOM 7111 O O . ALA A 1 906 ? -30.477 -45.806 59.999 1.00 87.00 906 ALA A O 1
ATOM 7112 N N . THR A 1 907 ? -28.741 -44.905 58.911 1.00 93.94 907 THR A N 1
ATOM 7113 C CA . THR A 1 907 ? -28.573 -46.001 57.940 1.00 93.94 907 THR A CA 1
ATOM 7114 C C . THR A 1 907 ? -28.424 -47.356 58.638 1.00 93.94 907 THR A C 1
ATOM 7116 O O . THR A 1 907 ? -29.097 -48.312 58.260 1.00 93.94 907 THR A O 1
ATOM 7119 N N . LYS A 1 908 ? -27.614 -47.429 59.706 1.00 96.19 908 LYS A N 1
ATOM 7120 C CA . LYS A 1 908 ? -27.439 -48.659 60.504 1.00 96.19 908 LYS A CA 1
ATOM 7121 C C . LYS A 1 908 ? -28.733 -49.096 61.193 1.00 96.19 908 LYS A C 1
ATOM 7123 O O . LYS A 1 908 ? -29.091 -50.265 61.134 1.00 96.19 908 LYS A O 1
ATOM 7128 N N . ARG A 1 909 ? -29.465 -48.152 61.792 1.00 95.62 909 ARG A N 1
ATOM 7129 C CA . ARG A 1 909 ? -30.768 -48.419 62.421 1.00 95.62 909 ARG A CA 1
ATOM 7130 C C . ARG A 1 909 ? -31.812 -48.883 61.403 1.00 95.62 909 ARG A C 1
ATOM 7132 O O . ARG A 1 909 ? -32.568 -49.800 61.689 1.00 95.62 909 ARG A O 1
ATOM 7139 N N . HIS A 1 910 ? -31.855 -48.276 60.218 1.00 96.44 910 HIS A N 1
ATOM 7140 C CA . HIS A 1 910 ? -32.789 -48.688 59.172 1.00 96.44 910 HIS A CA 1
ATOM 7141 C C . HIS A 1 910 ? -32.461 -50.091 58.649 1.00 96.44 910 HIS A C 1
ATOM 7143 O O . HIS A 1 910 ? -33.387 -50.872 58.448 1.00 96.44 910 HIS A O 1
ATOM 7149 N N . GLN A 1 911 ? -31.175 -50.446 58.520 1.00 98.19 911 GLN A N 1
ATOM 7150 C CA . GLN A 1 911 ? -30.767 -51.826 58.242 1.00 98.19 911 GLN A CA 1
ATOM 7151 C C . GLN A 1 911 ? -31.249 -52.788 59.327 1.00 98.19 911 GLN A C 1
ATOM 7153 O O . GLN A 1 911 ? -31.834 -53.811 58.994 1.00 98.19 911 GLN A O 1
ATOM 7158 N N . GLU A 1 912 ? -31.057 -52.450 60.602 1.00 97.69 912 GLU A N 1
ATOM 7159 C CA . GLU A 1 912 ? -31.502 -53.274 61.730 1.00 97.69 912 GLU A CA 1
ATOM 7160 C C . GLU A 1 912 ? -33.012 -53.500 61.738 1.00 97.69 912 GLU A C 1
ATOM 7162 O O . GLU A 1 912 ? -33.458 -54.647 61.809 1.00 97.69 912 GLU A O 1
ATOM 7167 N N . ASN A 1 913 ? -33.793 -52.431 61.590 1.00 97.12 913 ASN A N 1
ATOM 7168 C CA . ASN A 1 913 ? -35.251 -52.501 61.561 1.00 97.12 913 ASN A CA 1
ATOM 7169 C C . ASN A 1 913 ? -35.745 -53.357 60.389 1.00 97.12 913 ASN A C 1
ATOM 7171 O O . ASN A 1 913 ? -36.524 -54.289 60.585 1.00 97.12 913 ASN A O 1
ATOM 7175 N N . ILE A 1 914 ? -35.259 -53.071 59.176 1.00 98.31 914 ILE A N 1
ATOM 7176 C CA . ILE A 1 914 ? -35.707 -53.757 57.958 1.00 98.31 914 ILE A CA 1
ATOM 7177 C C . ILE A 1 914 ? -35.272 -55.222 57.975 1.00 98.31 914 ILE A C 1
ATOM 7179 O O . ILE A 1 914 ? -36.076 -56.106 57.691 1.00 98.31 914 ILE A O 1
ATOM 7183 N N . HIS A 1 915 ? -34.021 -55.503 58.343 1.00 98.50 915 HIS A N 1
ATOM 7184 C CA . HIS A 1 915 ? -33.509 -56.868 58.396 1.00 98.50 915 HIS A CA 1
ATOM 7185 C C . HIS A 1 915 ? -34.257 -57.713 59.432 1.00 98.50 915 HIS A C 1
ATOM 7187 O O . HIS A 1 915 ? -34.676 -58.825 59.116 1.00 98.50 915 HIS A O 1
ATOM 7193 N N . SER A 1 916 ? -34.472 -57.174 60.638 1.00 97.25 916 SER A N 1
ATOM 7194 C CA . SER A 1 916 ? -35.183 -57.880 61.712 1.00 97.25 916 SER A CA 1
ATOM 7195 C C . SER A 1 916 ? -36.633 -58.169 61.334 1.00 97.25 916 SER A C 1
ATOM 7197 O O . SER A 1 916 ? -37.109 -59.280 61.557 1.00 97.25 916 SER A O 1
ATOM 7199 N N . TYR A 1 917 ? -37.314 -57.198 60.714 1.00 97.81 917 TYR A N 1
ATOM 7200 C CA . TYR A 1 917 ? -38.676 -57.380 60.220 1.00 97.81 917 TYR A CA 1
ATOM 7201 C C . TYR A 1 917 ? -38.738 -58.506 59.182 1.00 97.81 917 TYR A C 1
ATOM 7203 O O . TYR A 1 917 ? -39.536 -59.432 59.306 1.00 97.81 917 TYR A O 1
ATOM 7211 N N . LEU A 1 918 ? -37.864 -58.463 58.173 1.00 98.12 918 LEU A N 1
ATOM 7212 C CA . LEU A 1 918 ? -37.865 -59.443 57.088 1.00 98.12 918 LEU A CA 1
ATOM 7213 C C . LEU A 1 918 ? -37.519 -60.858 57.572 1.00 98.12 918 LEU A C 1
ATOM 7215 O O . LEU A 1 918 ? -38.184 -61.809 57.163 1.00 98.12 918 LEU A O 1
ATOM 7219 N N . ILE A 1 919 ? -36.540 -61.013 58.469 1.00 97.06 919 ILE A N 1
ATOM 7220 C CA . ILE A 1 919 ? -36.189 -62.319 59.052 1.00 97.06 919 ILE A CA 1
ATOM 7221 C C . ILE A 1 919 ? -37.352 -62.916 59.852 1.00 97.06 919 ILE A C 1
ATOM 7223 O O . ILE A 1 919 ? -37.649 -64.100 59.677 1.00 97.06 919 ILE A O 1
ATOM 7227 N N . ASP A 1 920 ? -38.031 -62.115 60.681 1.00 96.38 920 ASP A N 1
ATOM 7228 C CA . ASP A 1 920 ? -39.182 -62.569 61.475 1.00 96.38 920 ASP A CA 1
ATOM 7229 C C . ASP A 1 920 ? -40.338 -63.041 60.580 1.00 96.38 920 ASP A C 1
ATOM 7231 O O . ASP A 1 920 ? -40.945 -64.082 60.833 1.00 96.38 920 ASP A O 1
ATOM 7235 N N . GLN A 1 921 ? -40.591 -62.328 59.476 1.00 97.00 921 GLN A N 1
ATOM 7236 C CA . GLN A 1 921 ? -41.628 -62.712 58.517 1.00 97.00 921 GLN A CA 1
ATOM 7237 C C . GLN A 1 921 ? -41.259 -63.965 57.711 1.00 97.00 921 GLN A C 1
ATOM 7239 O O . GLN A 1 921 ? -42.101 -64.841 57.512 1.00 97.00 921 GLN A O 1
ATOM 7244 N N . MET A 1 922 ? -40.020 -64.055 57.219 1.00 95.50 922 MET A N 1
ATOM 7245 C CA . MET A 1 922 ? -39.582 -65.120 56.307 1.00 95.50 922 MET A CA 1
ATOM 7246 C C . MET A 1 922 ? -39.293 -66.446 57.010 1.00 95.50 922 MET A C 1
ATOM 7248 O O . MET A 1 922 ? -39.470 -67.498 56.397 1.00 95.50 922 MET A O 1
ATOM 7252 N N . ASN A 1 923 ? -38.853 -66.414 58.272 1.00 91.69 923 ASN A N 1
ATOM 7253 C CA . ASN A 1 923 ? -38.470 -67.600 59.045 1.00 91.69 923 ASN A CA 1
ATOM 7254 C C . ASN A 1 923 ? -37.489 -68.528 58.287 1.00 91.69 923 ASN A C 1
ATOM 7256 O O . ASN A 1 923 ? -37.642 -69.751 58.251 1.00 91.69 923 ASN A O 1
ATOM 7260 N N . VAL A 1 924 ? -36.478 -67.928 57.656 1.00 95.31 924 VAL A N 1
ATOM 7261 C CA . VAL A 1 924 ? -35.388 -68.621 56.948 1.00 95.31 924 VAL A CA 1
ATOM 7262 C C . VAL A 1 924 ? -34.076 -68.502 57.721 1.00 95.31 924 VAL A C 1
ATOM 7264 O O . VAL A 1 924 ? -34.004 -67.833 58.750 1.00 95.31 924 VAL A O 1
ATOM 7267 N N . TYR A 1 925 ? -33.016 -69.147 57.230 1.00 97.31 925 TYR A N 1
ATOM 7268 C CA . TYR A 1 925 ? -31.695 -69.020 57.837 1.00 97.31 925 TYR A CA 1
ATOM 7269 C C . TYR A 1 925 ? -31.204 -67.561 57.790 1.00 97.31 925 TYR A C 1
ATOM 7271 O O . TYR A 1 925 ? -31.070 -66.974 56.716 1.00 97.31 925 TYR A O 1
ATOM 7279 N N . ASP A 1 926 ? -30.928 -66.986 58.959 1.00 97.56 926 ASP A N 1
ATOM 7280 C CA . ASP A 1 926 ? -30.411 -65.626 59.090 1.00 97.56 926 ASP A CA 1
ATOM 7281 C C . ASP A 1 926 ? -28.889 -65.609 58.872 1.00 97.56 926 ASP A C 1
ATOM 7283 O O . ASP A 1 926 ? -28.114 -66.199 59.635 1.00 97.56 926 ASP A O 1
ATOM 7287 N N . ARG A 1 927 ? -28.451 -64.947 57.797 1.00 97.81 927 ARG A N 1
ATOM 7288 C CA . ARG A 1 927 ? -27.030 -64.778 57.452 1.00 97.81 927 ARG A CA 1
ATOM 7289 C C . ARG A 1 927 ? -26.463 -63.437 57.924 1.00 97.81 927 ARG A C 1
ATOM 7291 O O . ARG A 1 927 ? -25.273 -63.176 57.712 1.00 97.81 927 ARG A O 1
ATOM 7298 N N . GLY A 1 928 ? -27.293 -62.633 58.577 1.00 97.44 928 GLY A N 1
ATOM 7299 C CA . GLY A 1 928 ? -26.951 -61.416 59.282 1.00 97.44 928 GLY A CA 1
ATOM 7300 C C . GLY A 1 928 ? -26.967 -60.148 58.436 1.00 97.44 928 GLY A C 1
ATOM 7301 O O . GLY A 1 928 ? -27.003 -60.146 57.200 1.00 97.44 928 GLY A O 1
ATOM 7302 N N . MET A 1 929 ? -26.877 -59.040 59.166 1.00 98.06 929 MET A N 1
ATOM 7303 C CA . MET A 1 929 ? -26.588 -57.708 58.650 1.00 98.06 929 MET A CA 1
ATOM 7304 C C . MET A 1 929 ? -25.096 -57.572 58.365 1.00 98.06 929 MET A C 1
ATOM 7306 O O . MET A 1 929 ? -24.255 -57.866 59.219 1.00 98.06 929 MET A O 1
ATOM 7310 N N . LYS A 1 930 ? -24.761 -57.126 57.161 1.00 98.19 930 LYS A N 1
ATOM 7311 C CA . LYS A 1 930 ? -23.389 -57.028 56.672 1.00 98.19 930 LYS A CA 1
ATOM 7312 C C . LYS A 1 930 ? -23.098 -55.634 56.137 1.00 98.19 930 LYS A C 1
ATOM 7314 O O . LYS A 1 930 ? -23.994 -54.834 55.872 1.00 98.19 930 LYS A O 1
ATOM 7319 N N . GLU A 1 931 ? -21.814 -55.370 55.950 1.00 97.81 931 GLU A N 1
ATOM 7320 C CA . GLU A 1 931 ? -21.316 -54.164 55.303 1.00 97.81 931 GLU A CA 1
ATOM 7321 C C . GLU A 1 931 ? -20.475 -54.578 54.075 1.00 97.81 931 GLU A C 1
ATOM 7323 O O . GLU A 1 931 ? -19.622 -55.464 54.179 1.00 97.81 931 GLU A O 1
ATOM 7328 N N . ALA A 1 932 ? -20.704 -53.968 52.906 1.00 96.75 932 ALA A N 1
ATOM 7329 C CA . ALA A 1 932 ? -19.973 -54.260 51.664 1.00 96.75 932 ALA A CA 1
ATOM 7330 C C . ALA A 1 932 ? -19.741 -53.010 50.800 1.00 96.75 932 ALA A C 1
ATOM 7332 O O . ALA A 1 932 ? -20.452 -52.017 50.900 1.00 96.75 932 ALA A O 1
ATOM 7333 N N . ASN A 1 933 ? -18.740 -53.062 49.916 1.00 96.50 933 ASN A N 1
ATOM 7334 C CA . ASN A 1 933 ? -18.368 -51.953 49.028 1.00 96.50 933 ASN A CA 1
ATOM 7335 C C . ASN A 1 933 ? -19.109 -51.996 47.672 1.00 96.50 933 ASN A C 1
ATOM 7337 O O . ASN A 1 933 ? -18.490 -51.854 46.610 1.00 96.50 933 ASN A O 1
ATOM 7341 N N . PHE A 1 934 ? -20.418 -52.260 47.683 1.00 97.62 934 PHE A N 1
ATOM 7342 C CA . PHE A 1 934 ? -21.214 -52.317 46.453 1.00 97.62 934 PHE A CA 1
ATOM 7343 C C . PHE A 1 934 ? -21.364 -50.931 45.824 1.00 97.62 934 PHE A C 1
ATOM 7345 O O . PHE A 1 934 ? -21.503 -49.938 46.535 1.00 97.62 934 PHE A O 1
ATOM 7352 N N . ASN A 1 935 ? -21.313 -50.865 44.487 1.00 96.75 935 ASN A N 1
ATOM 7353 C CA . ASN A 1 935 ? -21.340 -49.601 43.743 1.00 96.75 935 ASN A CA 1
ATOM 7354 C C . ASN A 1 935 ? -22.568 -48.765 44.125 1.00 96.75 935 ASN A C 1
ATOM 7356 O O . ASN A 1 935 ? -22.406 -47.630 44.569 1.00 96.75 935 ASN A O 1
ATOM 7360 N N . VAL A 1 936 ? -23.751 -49.382 44.060 1.00 96.88 936 VAL A N 1
ATOM 7361 C CA . VAL A 1 936 ? -25.015 -48.692 44.317 1.00 96.88 936 VAL A CA 1
ATOM 7362 C C . VAL A 1 936 ? -25.126 -48.148 45.738 1.00 96.88 936 VAL A C 1
ATOM 7364 O O . VAL A 1 936 ? -25.679 -47.078 45.922 1.00 96.88 936 VAL A O 1
ATOM 7367 N N . LEU A 1 937 ? -24.527 -48.823 46.727 1.00 97.69 937 LEU A N 1
ATOM 7368 C CA . LEU A 1 937 ? -24.512 -48.369 48.123 1.00 97.69 937 LEU A CA 1
ATOM 7369 C C . LEU A 1 937 ? -23.476 -47.269 48.383 1.00 97.69 937 LEU A C 1
ATOM 7371 O O . LEU A 1 937 ? -23.654 -46.451 49.280 1.00 97.69 937 LEU A O 1
ATOM 7375 N N . ARG A 1 938 ? -22.360 -47.282 47.645 1.00 97.12 938 ARG A N 1
ATOM 7376 C CA . ARG A 1 938 ? -21.268 -46.312 47.800 1.00 97.12 938 ARG A CA 1
ATOM 7377 C C . ARG A 1 938 ? -21.579 -44.975 47.126 1.00 97.12 938 ARG A C 1
ATOM 7379 O O . ARG A 1 938 ? -21.105 -43.950 47.603 1.00 97.12 938 ARG A O 1
ATOM 7386 N N . ASN A 1 939 ? -22.287 -44.999 45.996 1.00 96.62 939 ASN A N 1
ATOM 7387 C CA . ASN A 1 939 ? -22.471 -43.831 45.128 1.00 96.62 939 ASN A CA 1
ATOM 7388 C C . ASN A 1 939 ? -23.824 -43.120 45.308 1.00 96.62 939 ASN A C 1
ATOM 7390 O O . ASN A 1 939 ? -24.034 -42.057 44.727 1.00 96.62 939 ASN A O 1
ATOM 7394 N N . THR A 1 940 ? -24.735 -43.671 46.106 1.00 96.25 940 THR A N 1
ATOM 7395 C CA . THR A 1 940 ? -25.946 -42.972 46.557 1.00 96.25 940 THR A CA 1
ATOM 7396 C C . THR A 1 940 ? -25.631 -41.967 47.662 1.00 96.25 940 THR A C 1
ATOM 7398 O O . THR A 1 940 ? -24.828 -42.255 48.551 1.00 96.25 940 THR A O 1
ATOM 7401 N N . THR A 1 941 ? -26.276 -40.801 47.641 1.00 95.25 941 THR A N 1
ATOM 7402 C CA . THR A 1 941 ? -26.076 -39.731 48.637 1.00 95.25 941 THR A CA 1
ATOM 7403 C C . THR A 1 941 ? -27.018 -39.825 49.840 1.00 95.25 941 THR A C 1
ATOM 7405 O O . THR A 1 941 ? -26.767 -39.188 50.863 1.00 95.25 941 THR A O 1
ATOM 7408 N N . MET A 1 942 ? -28.065 -40.647 49.748 1.00 95.50 942 MET A N 1
ATOM 7409 C CA . MET A 1 942 ? -29.036 -40.924 50.809 1.00 95.50 942 MET A CA 1
ATOM 7410 C C . MET A 1 942 ? -28.748 -42.257 51.527 1.00 95.50 942 MET A C 1
ATOM 7412 O O . MET A 1 942 ? -27.940 -43.060 51.047 1.00 95.50 942 MET A O 1
ATOM 7416 N N . PRO A 1 943 ? -29.373 -42.541 52.691 1.00 96.56 943 PRO A N 1
ATOM 7417 C CA . PRO A 1 943 ? -29.278 -43.854 53.320 1.00 96.56 943 PRO A CA 1
ATOM 7418 C C . PRO A 1 943 ? -29.698 -44.968 52.351 1.00 96.56 943 PRO A C 1
ATOM 7420 O O . PRO A 1 943 ? -30.754 -44.898 51.728 1.00 96.56 943 PRO A O 1
ATOM 7423 N N . ALA A 1 944 ? -28.866 -46.003 52.249 1.00 97.81 944 ALA A N 1
ATOM 7424 C CA . ALA A 1 944 ? -29.018 -47.060 51.258 1.00 97.81 944 ALA A CA 1
ATOM 7425 C C . ALA A 1 944 ? -28.888 -48.448 51.890 1.00 97.81 944 ALA A C 1
ATOM 7427 O O . ALA A 1 944 ? -28.043 -48.655 52.767 1.00 97.81 944 ALA A O 1
ATOM 7428 N N . ILE A 1 945 ? -29.698 -49.397 51.421 1.00 98.50 945 ILE A N 1
ATOM 7429 C CA . ILE A 1 945 ? -29.632 -50.816 51.785 1.00 98.50 945 ILE A CA 1
ATOM 7430 C C . ILE A 1 945 ? -29.700 -51.688 50.532 1.00 98.50 945 ILE A C 1
ATOM 7432 O O . ILE A 1 945 ? -30.379 -51.351 49.564 1.00 98.50 945 ILE A O 1
ATOM 7436 N N . LEU A 1 946 ? -29.007 -52.822 50.554 1.00 98.75 946 LEU A N 1
ATOM 7437 C CA . LEU A 1 946 ? -29.153 -53.885 49.566 1.00 98.75 946 LEU A CA 1
ATOM 7438 C C . LEU A 1 946 ? -29.627 -55.156 50.268 1.00 98.75 946 LEU A C 1
ATOM 7440 O O . LEU A 1 946 ? -29.072 -55.547 51.296 1.00 98.75 946 LEU A O 1
ATOM 7444 N N . LEU A 1 947 ? -30.662 -55.782 49.722 1.00 98.69 947 LEU A N 1
ATOM 7445 C CA . LEU A 1 947 ? -31.300 -56.977 50.262 1.00 98.69 947 LEU A CA 1
ATOM 7446 C C . LEU A 1 947 ? -30.998 -58.168 49.357 1.00 98.69 947 LEU A C 1
ATOM 7448 O O . LEU A 1 947 ? -31.349 -58.139 48.184 1.00 98.69 947 LEU A O 1
ATOM 7452 N N . GLU A 1 948 ? -30.387 -59.216 49.902 1.00 98.38 948 GLU A N 1
ATOM 7453 C CA . GLU A 1 948 ? -30.154 -60.481 49.202 1.00 98.38 948 GLU A CA 1
ATOM 7454 C C . GLU A 1 948 ? -31.176 -61.514 49.683 1.00 98.38 948 GLU A C 1
ATOM 7456 O O . GLU A 1 948 ? -31.010 -62.169 50.722 1.00 98.38 948 GLU A O 1
ATOM 7461 N N . PHE A 1 949 ? -32.267 -61.644 48.933 1.00 98.12 949 PHE A N 1
ATOM 7462 C CA . PHE A 1 949 ? -33.329 -62.595 49.221 1.00 98.12 949 PHE A CA 1
ATOM 7463 C C . PHE A 1 949 ? -32.947 -64.000 48.770 1.00 98.12 949 PHE A C 1
ATOM 7465 O O . PHE A 1 949 ? -33.106 -64.346 47.601 1.00 98.12 949 PHE A O 1
ATOM 7472 N N . LEU A 1 950 ? -32.547 -64.833 49.736 1.00 97.81 950 LEU A N 1
ATOM 7473 C CA . LEU A 1 950 ? -32.310 -66.267 49.543 1.00 97.81 950 LEU A CA 1
ATOM 7474 C C . LEU A 1 950 ? -31.203 -66.559 48.506 1.00 97.81 950 LEU A C 1
ATOM 7476 O O . LEU A 1 950 ? -30.600 -65.649 47.941 1.00 97.81 950 LEU A O 1
ATOM 7480 N N . PHE A 1 951 ? -30.890 -67.838 48.286 1.00 97.94 951 PHE A N 1
ATOM 7481 C CA . PHE A 1 951 ? -29.885 -68.282 47.316 1.00 97.94 951 PHE A CA 1
ATOM 7482 C C . PHE A 1 951 ? -30.532 -69.033 46.148 1.00 97.94 951 PHE A C 1
ATOM 7484 O O . PHE A 1 951 ? -31.052 -70.137 46.308 1.00 97.94 951 PHE A O 1
ATOM 7491 N N . ILE A 1 952 ? -30.454 -68.468 44.942 1.00 96.75 952 ILE A N 1
ATOM 7492 C CA . ILE A 1 952 ? -31.086 -69.006 43.727 1.00 96.75 952 ILE A CA 1
ATOM 7493 C C . ILE A 1 952 ? -30.530 -70.380 43.313 1.00 96.75 952 ILE A C 1
ATOM 7495 O O . ILE A 1 952 ? -31.198 -71.150 42.618 1.00 96.75 952 ILE A O 1
ATOM 7499 N N . ASP A 1 953 ? -29.303 -70.710 43.728 1.00 96.06 953 ASP A N 1
ATOM 7500 C CA . ASP A 1 953 ? -28.625 -71.975 43.446 1.00 96.06 953 ASP A CA 1
ATOM 7501 C C . ASP A 1 953 ? -28.799 -73.032 44.554 1.00 96.06 953 ASP A C 1
ATOM 7503 O O . ASP A 1 953 ? -28.441 -74.193 44.340 1.00 96.06 953 ASP A O 1
ATOM 7507 N N . HIS A 1 954 ? -29.407 -72.682 45.692 1.00 97.62 954 HIS A N 1
ATOM 7508 C CA . HIS A 1 954 ? -29.768 -73.615 46.760 1.00 97.62 954 HIS A CA 1
ATOM 7509 C C . HIS A 1 954 ? -31.179 -74.175 46.564 1.00 97.62 954 HIS A C 1
ATOM 7511 O O . HIS A 1 954 ? -32.114 -73.431 46.302 1.00 97.62 954 HIS A O 1
ATOM 7517 N N . ALA A 1 955 ? -31.353 -75.492 46.697 1.00 94.69 955 ALA A N 1
ATOM 7518 C CA . ALA A 1 955 ? -32.591 -76.164 46.295 1.00 94.69 955 ALA A CA 1
ATOM 7519 C C . ALA A 1 955 ? -33.845 -75.696 47.064 1.00 94.69 955 ALA A C 1
ATOM 7521 O O . ALA A 1 955 ? -34.875 -75.451 46.443 1.00 94.69 955 ALA A O 1
ATOM 7522 N N . GLU A 1 956 ? -33.761 -75.550 48.389 1.00 95.44 956 GLU A N 1
ATOM 7523 C CA . GLU A 1 956 ? -34.916 -75.200 49.241 1.00 95.44 956 GLU A CA 1
ATOM 7524 C C . GLU A 1 956 ? -35.275 -73.709 49.127 1.00 95.44 956 GLU A C 1
ATOM 7526 O O . GLU A 1 956 ? -36.445 -73.340 49.068 1.00 95.44 956 GLU A O 1
ATOM 7531 N N . ASP A 1 957 ? -34.259 -72.855 48.998 1.00 97.06 957 ASP A N 1
ATOM 7532 C CA . ASP A 1 957 ? -34.424 -71.419 48.749 1.00 97.06 957 ASP A CA 1
ATOM 7533 C C . ASP A 1 957 ? -35.024 -71.186 47.356 1.00 97.06 957 ASP A C 1
ATOM 7535 O O . ASP A 1 957 ? -35.934 -70.375 47.177 1.00 97.06 957 ASP A O 1
ATOM 7539 N N . ALA A 1 958 ? -34.554 -71.946 46.364 1.00 95.69 958 ALA A N 1
ATOM 7540 C CA . ALA A 1 958 ? -35.056 -71.889 45.005 1.00 95.69 958 ALA A CA 1
ATOM 7541 C C . ALA A 1 958 ? -36.523 -72.329 44.892 1.00 95.69 958 ALA A C 1
ATOM 7543 O O . ALA A 1 958 ? -37.262 -71.734 44.111 1.00 95.69 958 ALA A O 1
ATOM 7544 N N . GLU A 1 959 ? -36.967 -73.328 45.662 1.00 96.25 959 GLU A N 1
ATOM 7545 C CA . GLU A 1 959 ? -38.373 -73.760 45.686 1.00 96.25 959 GLU A CA 1
ATOM 7546 C C . GLU A 1 959 ? -39.304 -72.626 46.148 1.00 96.25 959 GLU A C 1
ATOM 7548 O O . GLU A 1 959 ? -40.358 -72.402 45.546 1.00 96.25 959 GLU A O 1
ATOM 7553 N N . LEU A 1 960 ? -38.877 -71.843 47.146 1.00 96.06 960 LEU A N 1
ATOM 7554 C CA . LEU A 1 960 ? -39.587 -70.636 47.575 1.00 96.06 960 LEU A CA 1
ATOM 7555 C C . LEU A 1 960 ? -39.576 -69.564 46.476 1.00 96.06 960 LEU A C 1
ATOM 7557 O O . LEU A 1 960 ? -40.629 -69.036 46.110 1.00 96.06 960 LEU A O 1
ATOM 7561 N N . LEU A 1 961 ? -38.402 -69.275 45.905 1.00 96.88 961 LEU A N 1
ATOM 7562 C CA . LEU A 1 961 ? -38.230 -68.240 44.881 1.00 96.88 961 LEU A CA 1
ATOM 7563 C C . LEU A 1 961 ? -38.980 -68.535 43.572 1.00 96.88 961 LEU A C 1
ATOM 7565 O O . LEU A 1 961 ? -39.389 -67.590 42.898 1.00 96.88 961 LEU A O 1
ATOM 7569 N N . GLN A 1 962 ? -39.212 -69.803 43.207 1.00 95.81 962 GLN A N 1
ATOM 7570 C CA . GLN A 1 962 ? -39.994 -70.177 42.015 1.00 95.81 962 GLN A CA 1
ATOM 7571 C C . GLN A 1 962 ? -41.464 -69.737 42.114 1.00 95.81 962 GLN A C 1
ATOM 7573 O O . GLN A 1 962 ? -42.093 -69.443 41.091 1.00 95.81 962 GLN A O 1
ATOM 7578 N N . SER A 1 963 ? -42.007 -69.637 43.330 1.00 97.00 963 SER A N 1
ATOM 7579 C CA . SER A 1 963 ? -43.397 -69.258 43.576 1.00 97.00 963 SER A CA 1
ATOM 7580 C C . SER A 1 963 ? -43.628 -67.758 43.369 1.00 97.00 963 SER A C 1
ATOM 7582 O O . SER A 1 963 ? -43.155 -66.923 44.139 1.00 97.00 963 SER A O 1
ATOM 7584 N N . ARG A 1 964 ? -44.427 -67.393 42.356 1.00 95.56 964 ARG A N 1
ATOM 7585 C CA . ARG A 1 964 ? -44.794 -65.988 42.100 1.00 95.56 964 ARG A CA 1
ATOM 7586 C C . ARG A 1 964 ? -45.475 -65.336 43.305 1.00 95.56 964 ARG A C 1
ATOM 7588 O O . ARG A 1 964 ? -45.115 -64.225 43.668 1.00 95.56 964 ARG A O 1
ATOM 7595 N N . SER A 1 965 ? -46.390 -66.045 43.968 1.00 96.12 965 SER A N 1
ATOM 7596 C CA . SER A 1 965 ? -47.069 -65.522 45.159 1.00 96.12 965 SER A CA 1
ATOM 7597 C C . SER A 1 965 ? -46.113 -65.290 46.327 1.00 96.12 965 SER A C 1
ATOM 7599 O O . SER A 1 965 ? -46.360 -64.411 47.143 1.00 96.12 965 SER A O 1
ATOM 7601 N N . TYR A 1 966 ? -45.028 -66.068 46.416 1.00 97.62 966 TYR A N 1
ATOM 7602 C CA . TYR A 1 966 ? -43.989 -65.827 47.411 1.00 97.62 966 TYR A CA 1
ATOM 7603 C C . TYR A 1 966 ? -43.197 -64.558 47.077 1.00 97.62 966 TYR A C 1
ATOM 7605 O O . TYR A 1 966 ? -42.964 -63.752 47.966 1.00 97.62 966 TYR A O 1
ATOM 7613 N N . ARG A 1 967 ? -42.868 -64.312 45.800 1.00 98.25 967 ARG A N 1
ATOM 7614 C CA . ARG A 1 967 ? -42.207 -63.067 45.360 1.00 98.25 967 ARG A CA 1
ATOM 7615 C C . ARG A 1 967 ? -43.064 -61.816 45.575 1.00 98.25 967 ARG A C 1
ATOM 7617 O O . ARG A 1 967 ? -42.558 -60.830 46.101 1.00 98.25 967 ARG A O 1
ATOM 7624 N N . ASP A 1 968 ? -44.353 -61.867 45.239 1.00 97.31 968 ASP A N 1
ATOM 7625 C CA . ASP A 1 968 ? -45.279 -60.757 45.518 1.00 97.31 968 ASP A CA 1
ATOM 7626 C C . ASP A 1 968 ? -45.380 -60.513 47.040 1.00 97.31 968 ASP A C 1
ATOM 7628 O O . ASP A 1 968 ? -45.366 -59.379 47.518 1.00 97.31 968 ASP A O 1
ATOM 7632 N N . TRP A 1 969 ? -45.402 -61.589 47.836 1.00 97.94 969 TRP A N 1
ATOM 7633 C CA . TRP A 1 969 ? -45.370 -61.485 49.293 1.00 97.94 969 TRP A CA 1
ATOM 7634 C C . TRP A 1 969 ? -44.052 -60.896 49.821 1.00 97.94 969 TRP A C 1
ATOM 7636 O O . TRP A 1 969 ? -44.113 -60.041 50.700 1.00 97.94 969 TRP A O 1
ATOM 7646 N N . LEU A 1 970 ? -42.891 -61.257 49.256 1.00 98.38 970 LEU A N 1
ATOM 7647 C CA . LEU A 1 970 ? -41.601 -60.629 49.577 1.00 98.38 970 LEU A CA 1
ATOM 7648 C C . LEU A 1 970 ? -41.627 -59.121 49.296 1.00 98.38 970 LEU A C 1
ATOM 7650 O O . LEU A 1 970 ? -41.174 -58.336 50.127 1.00 98.38 970 LEU A O 1
ATOM 7654 N N . GLY A 1 971 ? -42.197 -58.701 48.162 1.00 98.19 971 GLY A N 1
ATOM 7655 C CA . GLY A 1 971 ? -42.351 -57.282 47.832 1.00 98.19 971 GLY A CA 1
ATOM 7656 C C . GLY A 1 971 ? -43.226 -56.552 48.849 1.00 98.19 971 GLY A C 1
ATOM 7657 O O . GLY A 1 971 ? -42.841 -55.502 49.364 1.00 98.19 971 GLY A O 1
ATOM 7658 N N . LYS A 1 972 ? -44.361 -57.155 49.222 1.00 97.81 972 LYS A N 1
ATOM 7659 C CA . LYS A 1 972 ? -45.250 -56.634 50.267 1.00 97.81 972 LYS A CA 1
ATOM 7660 C C . LYS A 1 972 ? -44.532 -56.451 51.611 1.00 97.81 972 LYS A C 1
ATOM 7662 O O . LYS A 1 972 ? -44.566 -55.353 52.158 1.00 97.81 972 LYS A O 1
ATOM 7667 N N . ILE A 1 973 ? -43.893 -57.491 52.153 1.00 98.06 973 ILE A N 1
ATOM 7668 C CA . ILE A 1 973 ? -43.239 -57.383 53.472 1.00 98.06 973 ILE A CA 1
ATOM 7669 C C . ILE A 1 973 ? -42.037 -56.432 53.436 1.00 98.06 973 ILE A C 1
ATOM 7671 O O . ILE A 1 973 ? -41.710 -55.823 54.448 1.00 98.06 973 ILE A O 1
ATOM 7675 N N . THR A 1 974 ? -41.411 -56.251 52.268 1.00 98.38 974 THR A N 1
ATOM 7676 C CA . THR A 1 974 ? -40.361 -55.243 52.062 1.00 98.38 974 THR A CA 1
ATOM 7677 C C . THR A 1 974 ? -40.933 -53.831 52.154 1.00 98.38 974 THR A C 1
ATOM 7679 O O . THR A 1 974 ? -40.377 -52.995 52.861 1.00 98.38 974 THR A O 1
ATOM 7682 N N . ALA A 1 975 ? -42.067 -53.569 51.500 1.00 97.69 975 ALA A N 1
ATOM 7683 C CA . ALA A 1 975 ? -42.777 -52.298 51.617 1.00 97.69 975 ALA A CA 1
ATOM 7684 C C . ALA A 1 975 ? -43.198 -52.000 53.065 1.00 97.69 975 ALA A C 1
ATOM 7686 O O . ALA A 1 975 ? -42.989 -50.889 53.544 1.00 97.69 975 ALA A O 1
ATOM 7687 N N . GLU A 1 976 ? -43.733 -52.997 53.778 1.00 97.56 976 GLU A N 1
ATOM 7688 C CA . GLU A 1 976 ? -44.111 -52.870 55.193 1.00 97.56 976 GLU A CA 1
ATOM 7689 C C . GLU A 1 976 ? -42.892 -52.582 56.083 1.00 97.56 976 GLU A C 1
ATOM 7691 O O . GLU A 1 976 ? -42.950 -51.683 56.920 1.00 97.56 976 GLU A O 1
ATOM 7696 N N . ALA A 1 977 ? -41.770 -53.275 55.856 1.00 97.50 977 ALA A N 1
ATOM 7697 C CA . ALA A 1 977 ? -40.524 -53.064 56.591 1.00 97.50 977 ALA A CA 1
ATOM 7698 C C . ALA A 1 977 ? -39.958 -51.650 56.392 1.00 97.50 977 ALA A C 1
ATOM 7700 O O . ALA A 1 977 ? -39.525 -51.010 57.352 1.00 97.50 977 ALA A O 1
ATOM 7701 N N . ILE A 1 978 ? -39.961 -51.147 55.152 1.00 97.25 978 ILE A N 1
ATOM 7702 C CA . ILE A 1 978 ? -39.517 -49.780 54.850 1.00 97.25 978 ILE A CA 1
ATOM 7703 C C . ILE A 1 978 ? -40.459 -48.780 55.522 1.00 97.25 978 ILE A C 1
ATOM 7705 O O . ILE A 1 978 ? -40.002 -47.890 56.237 1.00 97.25 978 ILE A O 1
ATOM 7709 N N . ALA A 1 979 ? -41.768 -48.948 55.343 1.00 94.25 979 ALA A N 1
ATOM 7710 C CA . ALA A 1 979 ? -42.753 -48.032 55.892 1.00 94.25 979 ALA A CA 1
ATOM 7711 C C . ALA A 1 979 ? -42.693 -47.936 57.422 1.00 94.25 979 ALA A C 1
ATOM 7713 O O . ALA A 1 979 ? -42.735 -46.831 57.958 1.00 94.25 979 ALA A O 1
ATOM 7714 N N . ASP A 1 980 ? -42.539 -49.062 58.123 1.00 93.19 980 ASP A N 1
ATOM 7715 C CA . ASP A 1 980 ? -42.376 -49.089 59.580 1.00 93.19 980 ASP A CA 1
ATOM 7716 C C . ASP A 1 980 ? -41.065 -48.415 60.016 1.00 93.19 980 ASP A C 1
ATOM 7718 O O . ASP A 1 980 ? -41.051 -47.570 60.911 1.00 93.19 980 ASP A O 1
ATOM 7722 N N . SER A 1 981 ? -39.966 -48.695 59.306 1.00 93.94 981 SER A N 1
ATOM 7723 C CA . SER A 1 981 ? -38.640 -48.130 59.590 1.00 93.94 981 SER A CA 1
ATOM 7724 C C . SER A 1 981 ? -38.590 -46.598 59.486 1.00 93.94 981 SER A C 1
ATOM 7726 O O . SER A 1 981 ? -37.801 -45.964 60.195 1.00 93.94 981 SER A O 1
ATOM 7728 N N . PHE A 1 982 ? -39.436 -46.008 58.635 1.00 91.19 982 PHE A N 1
ATOM 7729 C CA . PHE A 1 982 ? -39.552 -44.559 58.427 1.00 91.19 982 PHE A CA 1
ATOM 7730 C C . PHE A 1 982 ? -40.829 -43.939 59.015 1.00 91.19 982 PHE A C 1
ATOM 7732 O O . PHE A 1 982 ? -41.012 -42.727 58.928 1.00 91.19 982 PHE A O 1
ATOM 7739 N N . GLY A 1 983 ? -41.696 -44.730 59.655 1.00 88.75 983 GLY A N 1
ATOM 7740 C CA . GLY A 1 983 ? -42.938 -44.245 60.262 1.00 88.75 983 GLY A CA 1
ATOM 7741 C C . GLY A 1 983 ? -43.943 -43.666 59.259 1.00 88.75 983 GLY A C 1
ATOM 7742 O O . GLY A 1 983 ? -44.640 -42.702 59.583 1.00 88.75 983 GLY A O 1
ATOM 7743 N N . LEU A 1 984 ? -44.016 -44.224 58.045 1.00 87.94 984 LEU A N 1
ATOM 7744 C CA . LEU A 1 984 ? -44.940 -43.758 57.008 1.00 87.94 984 LEU A CA 1
ATOM 7745 C C . LEU A 1 984 ? -46.400 -43.957 57.438 1.00 87.94 984 LEU A C 1
ATOM 7747 O O . LEU A 1 984 ? -46.768 -44.972 58.037 1.00 87.94 984 LEU A O 1
ATOM 7751 N N . LYS A 1 985 ? -47.259 -42.985 57.113 1.00 81.00 985 LYS A N 1
ATOM 7752 C CA . LYS A 1 985 ? -48.676 -43.011 57.496 1.00 81.00 985 LYS A CA 1
ATOM 7753 C C . LYS A 1 985 ? -49.451 -43.966 56.598 1.00 81.00 985 LYS A C 1
ATOM 7755 O O . LYS A 1 985 ? -49.501 -43.782 55.386 1.00 81.00 985 LYS A O 1
ATOM 7760 N N . ASN A 1 986 ? -50.075 -44.970 57.204 1.00 79.62 986 ASN A N 1
ATOM 7761 C CA . ASN A 1 986 ? -50.948 -45.901 56.497 1.00 79.62 986 ASN A CA 1
ATOM 7762 C C . ASN A 1 986 ? -52.262 -45.204 56.093 1.00 79.62 986 ASN A C 1
ATOM 7764 O O . ASN A 1 986 ? -52.813 -44.426 56.869 1.00 79.62 986 ASN A O 1
ATOM 7768 N N . ASN A 1 987 ? -52.768 -45.503 54.897 1.00 70.69 987 ASN A N 1
ATOM 7769 C CA . ASN A 1 987 ? -54.007 -44.953 54.337 1.00 70.69 987 ASN A CA 1
ATOM 7770 C C . ASN A 1 987 ? -55.285 -45.629 54.878 1.00 70.69 987 ASN A C 1
ATOM 7772 O O . ASN A 1 987 ? -56.384 -45.269 54.452 1.00 70.69 987 ASN A O 1
ATOM 7776 N N . LYS A 1 988 ? -55.161 -46.624 55.766 1.00 54.94 988 LYS A N 1
ATOM 7777 C CA . LYS A 1 988 ? -56.281 -47.371 56.364 1.00 54.94 988 LYS A CA 1
ATOM 7778 C C . LYS A 1 988 ? -56.640 -46.937 57.776 1.00 54.94 988 LYS A C 1
ATOM 7780 O O . LYS A 1 988 ? -55.716 -46.668 58.575 1.00 54.94 988 LYS A O 1
#

Organism: NCBI:txid1612202

Secondary structure (DSSP, 8-state):
------------------------------B-TT-B-HHHHHHHHHHHHTTS------SB--HHHHHHHHHHHHHHT---SS-B-HHHHHHHHHHHT-SSSTT-B-THHHHHHHHHHHTTS---SS--SB--HHHHHHHHHHHHHTT----S---HHHHHHHHHHHHS-B-SS-B-THHHHHHHHHHHTTS---SS--SB-HHHHHHHHHHHHHHTT---SS-B-HHHHHHHHHHHT-SSSTT-B-TTHHHHHHHHHHTTS---SS--SB--HHHHHHHHHHHHHTT----S---HHHHHHHHHHHHS-B-SS-B-THHHHHHHHHHHTT-------SB-HHHHHHHHHHHHHHHT---SS-B-HHHHHHHHHHHT-SSSTT-B-TTHHHHHHHHHHTTS---SS--SB--HHHHHHHHHHHHHTT----S---HHHHHHHHHHHHS-B-SS-B-THHHHHHHHHHHTTS---SS--SB-HHHHHHHHHHHHHHTT----SSB-HHHHHHHHHHHT-SSSTT-B-THHHHHHHHHHHTTS---SS--SB--HHHHHHHHHHHHHTT----S---HHHHHHHHHHHHS-B-SSEE-THHHHHHHHHHHTT-------SEE-HHHHHHHHHHHHHTT---SS-B-HHHHHHHHHHHT-SSSTT-B-TTHHHHHHHHHHTTS---SS--SB--HHHHHHHHHHHHHTT---SS---HHHHHHHHHHHT-SSSTT-B-HHHHHHHHHHHHTT--TT--TT--B--HHHHHHHHHHHHHTT----SS--HHHHHHHHHHHHHT-EEEEEEE--BTTB---EETTEEHHHHHHHHHHHHHHHHHHHEESEEEEES-SSS--SSSSHHHHHHHHHHHHHHTT-SEEEEEEEE-SSSS--SEEEEEESSS--HHHHHHHHHHHHHHHHHH---EEEEEEE--HHHHH-SS-EEEEEEEETTSHHHHHHHH-HHHHHHHHHHHHHHHHHHHTPEE--

InterPro domains:
  IPR002477 Peptidoglycan binding-like [PF01471] (37-92)
  IPR002477 Peptidoglycan binding-like [PF01471] (107-160)
  IPR002477 Peptidoglycan binding-like [PF01471] (177-232)
  IPR002477 Peptidoglycan binding-like [PF01471] (246-300)
  IPR002477 Peptidoglycan binding-like [PF01471] (317-371)
  IPR002477 Peptidoglycan binding-like [PF01471] (385-439)
  IPR002477 Peptidoglycan binding-like [PF01471] (456-511)
  IPR002477 Peptidoglycan binding-like [PF01471] (529-579)
  IPR002477 Peptidoglycan binding-like [PF01471] (596-650)
  IPR002477 Peptidoglycan binding-like [PF01471] (665-720)
  IPR002477 Peptidoglycan binding-like [PF01471] (735-791)
  IPR002508 N-acetylmuramoyl-L-alanine amidase, catalytic domain [PF01520] (802-979)
  IPR002508 N-acetylmuramoyl-L-alanine amidase, catalytic domain [SM00646] (868-979)
  IPR002508 N-acetylmuramoyl-L-alanine amidase, catalytic domain [cd02696] (801-980)
  IPR036365 PGBD-like superfamily [SSF47090] (30-97)
  IPR036365 PGBD-like superfamily [SSF47090] (99-163)
  IPR036365 PGBD-like superfamily [SSF47090] (168-236)
  IPR036365 PGBD-like superfamily [SSF47090] (238-303)
  IPR036365 PGBD-like superfamily [SSF47090] (308-375)
  IPR036365 PGBD-like superfamily [SSF47090] (378-442)